Protein AF-0000000082882757 (afdb_homodimer)

Foldseek 3Di:
DPDPDDDDDDDDYDDDDDDDPDDDDPPPCPDDPPPDDPDDPPPPPPPPPPPPPDPPPPPPPLPCCPVLFDDDDEPDDDFDDCPLAFCPDFDFDDDDLCPPQCVVVADLPDDQDADAPFDDQWDADPQKIAGDPVQPQKKKWKWAWADQWLQDIDIGDIDTHDGIDGDQYFKMKMFMDGNVGRPDTPDIEMDGFDHDPDDADPDAAPLAFAAAEEAEEQFFASLCCVQQVLLVCCCCPQLVKFWQQFAFFQDQHQQQLVCCQFQVWGQDKFDDDSNANIDAGPNDDPVQLADECQPGRGLQVLCVVLFAQEEEEEQASCDRQNPPPGRYHSGDNGPYYPNLVRCQPHNDPNDDVNHVCNHPHNNVDDSVLSQLVRVLNVLPVHLRYHYYYHGYYYPQPPPHSSSSNHCNVSSSCSCVVCVVSNQQHKYWYKYSFHHQADDLCPDPSNLLRRGGITIIIRHRNSVCPVPVQVVQLNVLSPANAYSLQNNQQSCSSSPPPDSPDCHPRDGLHHHSSHHGDDDDACNSSNRHPSRGSGDWDKDKDDLPDLCAVQVVQVQLVVLQVCCCPVPLNHPWFDRKAFDPDSVQKIKIWTDTDDQKIKIKIWTFIDDPGWIWIFMWIDGHPDSHIHGRDPDIRTHHDCCPQQVSRPRDPSSSSGGTPVVVVD/DDDDDDDDDDDDDDDDDDDDDDDDDPPPPPDPPPPDDPDDPPPPPPPPPPPPDPPPPPPPPLPCCPVLFDDQDEPDDDFDDCVLAFCPDFDFDDDDLCPVQCVVVADLPDDQDADAPADDQWDADPQKIAGDPVQVQKKKWKWAWADQWLQDIDTGDIDTHDGIDGDQYFKMKMFMDGNVGRPDTPDIEMDGFDHDPDDADPDAAPLAFAAAEEAEEQFFASLCCVQQVLLVCCCCPQLVKFWQQFAFFQDQHQQQLVCCQFQVWGQDKFDDDSNANIDAGPNDDPVQLADECQPGRGLQVLLVVLFAQEEEEEQASCDRQNPPPGRYHSGDNGPYYPNLVRCQPHNDPNDDVNHVCNHPHNNVDDSVLSQLVRVLNVLPVHLRYHYYYHGYYYPQPPPHSSSSNHCNVSSSCSCVVCVVSNQQHKYWYKYSFHHQADDLCPDPSNLLRRGGITIIIRHRNSVCPVPVQVVQLNVLSPANAYSLQNNQQSCSSSPPPPSPDCHPRDGLHHHSSHHGDDDDACNSSNRHPSRGSGDWDKDKDDLPDLCAVQVVQVQLVVLQVCCCPVPLNHPWFDRKAFDPDSVQKIKIWTDTDDQKIKIKIWTFIDDPGWIWIFMWIDGHPDSHIHGRDPDIRTHHDCCPQQVSRPRDPSSSSGGTPVVVVD

Organism: Panagrellus redivivus (NCBI:txid6233)

Secondary structure (DSSP, 8-state):
------------------------------------------------------------------SS---------PPP--TT-TT---PPP---TT-TTTGGG--TT------------EEEETTEEEE-GGGTTEEEEEEEEEE-SSS-EEE---EE-SSEE---SSEEEEEEEETTBTTS-SEEEEEE-----SPPPSS---S--EEEEEEETT-BHHHHHHH-HHHHHHHHHTS--EE-TTEE-SSSSHHHHHHHHHH----S-B--BTTB--B--SS-SHHHHTS-STTS--HHHHHHHTT-EEEEEESSTTHHHHTTT----SS--SSEE-HHHHHHHHSGGG--HHHHIIIIISS---HHHHHHHHHHHHHHH-TTS-EEEEEEE-HHHHS-GGGGGGGHHHHHHHHHHTHHHHTTEEEEEE-SS---SSTTTTSHHHHHHHH-B-EEEEPPHHHHT-HHHHHHHHHHTTS-EEHHHHHHHHHHHH--SSTTSGGG----S--TTSPPPS---TTTTT--GGG--S---EEEPPTT-SSHHHHHHHHHHHHHHHHHH-GGGTTTB---EE-S-GGG-EEEEE--SSSEEEEEEEEEEETTT-EEEEEEEEETT-S--EE--SS--B-S--TTTSTTSTT-TTGGG--BGGGT--/------------------------------------------------------------------SS--------PPPP--TT-TT---PPP---TT-TTTGGG--TT------------EEEETTEEEE-GGGTTEEEEEEEEEE-SSS-EEE---EEESSEE---SSEEEEEEEETTBTTS-SEEEEEE-----SPPPSS---S--EEEEEEETT-BHHHHHHH-HHHHHHHHHTS--EE-TTEE-SSSSHHHHHHHHHH----S-B--BTTB--B--SS-SHHHHTS-STTS--HHHHHHHTT-EEEEEESSTT-TTTTTT----SS--SSEE-HHHHHHHHSGGG--HHHHIIIIISS---HHHHHHHHHHHHHHH-TTS-EEEEEEE-HHHHS-GGGGGGGHHHHHHHHHHTHHHHTTEEEEEE-SS---SSTTTTSHHHHHHHH-B-EEEEPPHHHHT-HHHHHHHHHHTTS-EEHHHHHHHHHHHH--SSTTSGGG----S--TTSPPPS---TTTTT--GGG--S---EEEPPTT-SSHHHHHHHHHHHHHHHHHH-GGGTTTBPPPEE-S-GGG-EEEEE--SSSEEEEEEEEEEETTT-EEEEEEEEETT-S--EE--SS--B-S--TTTSTTSTT-TTGGG--BGGGT--

Solvent-accessible surface area (backbone atoms only — not comparable to full-atom values): 74360 Å² total; per-residue (Å²): 138,84,82,81,76,86,83,86,85,88,82,83,87,86,88,85,83,84,82,86,76,78,78,82,78,82,74,81,82,75,81,72,85,77,80,80,81,81,82,81,80,77,75,80,74,77,77,76,78,74,73,69,72,75,78,70,78,60,85,67,66,77,70,73,62,54,80,67,68,63,79,74,75,64,72,69,72,81,76,79,79,60,86,73,31,52,74,77,56,60,48,74,69,86,85,56,65,71,41,77,92,43,52,89,72,63,46,80,81,38,69,84,89,56,70,69,75,54,81,76,49,65,48,80,56,95,63,36,38,33,66,36,80,91,40,74,68,42,50,38,33,33,25,38,40,37,66,41,29,62,86,45,59,44,79,48,68,80,39,78,54,84,61,71,43,66,72,90,42,35,27,34,41,37,36,27,19,40,69,90,43,74,84,56,66,82,41,47,42,76,48,73,49,63,57,74,91,65,79,82,61,89,56,79,44,61,99,51,60,28,38,42,34,40,33,38,31,31,26,11,35,42,54,45,55,68,34,21,51,63,30,48,47,49,36,46,73,74,50,55,36,46,64,26,79,38,31,31,28,58,49,91,54,54,32,51,28,45,35,14,31,41,40,29,34,40,59,57,68,38,71,65,45,60,59,24,81,46,43,81,31,72,38,77,48,78,63,49,32,70,40,58,48,74,84,50,69,38,51,63,56,52,36,44,74,68,61,30,51,34,35,46,40,57,64,47,40,54,46,53,65,27,40,74,86,24,49,17,30,70,46,67,78,41,81,39,60,52,56,38,58,24,28,31,50,64,26,79,95,55,41,32,71,60,37,37,42,44,51,35,48,21,56,53,39,55,63,57,57,58,51,52,52,40,49,52,40,46,69,63,70,43,81,45,47,29,38,37,39,41,40,38,34,40,68,63,21,58,86,41,60,45,51,36,29,60,46,22,65,61,55,28,47,52,52,63,74,36,42,79,81,44,40,52,15,36,36,37,43,30,27,49,20,16,44,69,43,52,76,47,29,71,37,75,65,18,48,45,32,26,24,20,13,19,38,35,39,22,56,22,50,75,46,55,63,30,26,67,51,42,34,33,33,57,59,48,30,78,36,75,42,38,39,26,19,49,21,33,28,54,55,47,69,57,46,70,84,63,84,73,72,63,66,77,54,70,61,76,36,52,32,51,76,40,83,70,80,78,85,61,22,41,52,82,68,61,22,46,72,93,40,46,64,48,64,71,63,64,43,76,53,64,80,83,52,85,53,46,65,60,48,47,54,53,51,43,51,51,52,37,50,47,46,67,63,36,74,80,28,58,94,43,41,42,75,61,40,73,48,83,56,60,85,51,41,46,38,30,36,46,76,64,80,77,60,57,42,40,32,43,38,33,33,36,29,31,75,92,61,48,36,33,35,40,38,34,36,25,57,67,84,52,89,58,68,42,81,66,47,94,63,61,58,55,48,53,84,44,66,86,45,14,62,78,34,72,80,51,98,56,27,79,71,34,31,32,46,77,64,68,80,107,136,90,85,76,84,84,87,80,88,87,82,86,89,84,86,83,90,80,84,84,82,79,79,84,78,81,74,80,78,78,78,73,83,77,78,79,78,82,82,81,77,79,75,79,74,78,76,74,78,73,71,68,72,74,78,67,77,60,85,68,66,76,70,71,63,53,80,67,70,62,78,76,74,62,70,69,72,81,75,77,81,60,87,71,32,52,73,80,54,61,47,75,69,86,85,56,66,72,42,77,91,43,52,89,71,62,46,81,83,38,70,85,89,54,71,69,78,53,82,76,49,64,46,78,54,94,63,36,38,31,64,36,79,90,39,73,69,42,50,36,31,34,26,40,40,38,68,41,29,61,86,43,61,43,81,49,68,80,39,77,55,85,61,73,41,65,73,89,42,35,28,36,42,35,37,27,21,40,68,90,42,73,84,56,66,81,40,48,42,75,48,73,49,64,56,75,92,64,80,82,61,90,57,78,44,62,98,52,60,28,37,42,35,42,34,39,31,30,27,10,35,40,54,46,55,67,34,21,49,63,30,47,47,47,37,48,73,75,51,56,37,46,64,26,77,37,30,30,27,58,47,90,52,55,31,52,28,45,36,15,32,41,40,29,34,40,60,58,66,38,70,63,46,61,59,24,79,46,43,82,32,73,37,77,48,79,62,49,32,71,41,59,48,74,83,50,68,38,50,63,55,53,37,44,74,68,61,29,50,32,33,44,40,55,63,47,41,54,45,56,64,27,40,74,85,25,50,17,30,71,45,68,78,42,81,38,62,51,56,39,59,25,27,31,50,65,26,79,95,55,40,32,70,62,36,36,42,43,50,37,49,22,56,53,39,54,62,57,57,58,50,51,52,40,50,53,41,46,70,62,69,42,80,46,46,30,37,37,39,41,39,38,35,41,68,63,21,57,86,40,60,46,51,35,27,58,45,20,64,62,55,27,48,53,50,65,76,36,43,79,81,45,40,53,14,35,36,37,44,29,28,50,20,15,44,68,43,50,74,45,29,72,37,75,65,18,49,46,33,25,24,20,13,18,36,35,41,22,57,23,50,75,48,55,62,31,26,68,49,43,35,32,33,56,58,46,28,79,36,76,42,40,38,27,18,48,22,33,28,53,55,49,70,56,47,68,84,62,82,73,71,63,67,76,54,71,59,76,36,53,32,52,77,41,82,70,80,77,86,60,22,43,52,82,65,61,22,46,71,94,38,46,64,48,65,71,62,62,43,74,54,66,81,83,51,86,52,46,65,61,49,47,53,53,52,44,52,50,50,38,51,47,46,65,64,37,73,82,28,58,91,43,41,42,74,63,41,73,48,83,58,61,86,51,42,47,37,30,37,46,77,64,82,77,61,55,43,40,32,43,37,32,34,35,29,31,74,91,60,48,36,33,34,42,38,33,35,24,57,67,84,51,92,58,71,42,81,67,47,94,63,61,59,55,50,52,83,44,65,86,45,16,63,76,34,73,80,49,98,57,27,80,71,34,32,31,47,76,66,69,79,106

Structure (mmCIF, N/CA/C/O backbone):
data_AF-0000000082882757-model_v1
#
loop_
_entity.id
_entity.type
_entity.pdbx_description
1 polymer 'Sulfatase domain-containing protein'
#
loop_
_atom_site.group_PDB
_atom_site.id
_atom_site.type_symbol
_atom_site.label_atom_id
_atom_site.label_alt_id
_atom_site.label_comp_id
_atom_site.label_asym_id
_atom_site.label_entity_id
_atom_site.label_seq_id
_atom_site.pdbx_PDB_ins_code
_atom_site.Cartn_x
_atom_site.Cartn_y
_atom_site.Cartn_z
_atom_site.occupancy
_atom_site.B_iso_or_equiv
_atom_site.auth_seq_id
_atom_site.auth_comp_id
_atom_site.auth_asym_id
_atom_site.auth_atom_id
_atom_site.pdbx_PDB_model_num
ATOM 1 N N . MET A 1 1 ? -14.852 67.938 1.472 1 16.09 1 MET A N 1
ATOM 2 C CA . MET A 1 1 ? -15.641 68.062 0.254 1 16.09 1 MET A CA 1
ATOM 3 C C . MET A 1 1 ? -15.109 67.188 -0.863 1 16.09 1 MET A C 1
ATOM 5 O O . MET A 1 1 ? -14.445 67.688 -1.782 1 16.09 1 MET A O 1
ATOM 9 N N . ARG A 1 2 ? -14.672 66.062 -0.474 1 17.02 2 ARG A N 1
ATOM 10 C CA . ARG A 1 2 ? -13.664 65 -0.744 1 17.02 2 ARG A CA 1
ATOM 11 C C . ARG A 1 2 ? -14.117 64.125 -1.862 1 17.02 2 ARG A C 1
ATOM 13 O O . ARG A 1 2 ? -13.891 62.875 -1.797 1 17.02 2 ARG A O 1
ATOM 20 N N . PHE A 1 3 ? -15.164 64.562 -2.801 1 19.17 3 PHE A N 1
ATOM 21 C CA . PHE A 1 3 ? -16.031 63.781 -3.684 1 19.17 3 PHE A CA 1
ATOM 22 C C . PHE A 1 3 ? -15.234 63.188 -4.84 1 19.17 3 PHE A C 1
ATOM 24 O O . PHE A 1 3 ? -14.453 63.875 -5.488 1 19.17 3 PHE A O 1
ATOM 31 N N . ALA A 1 4 ? -15.078 61.781 -4.973 1 18.02 4 ALA A N 1
ATOM 32 C CA . ALA A 1 4 ? -14.375 60.656 -5.555 1 18.02 4 ALA A CA 1
ATOM 33 C C . ALA A 1 4 ? -14.695 60.5 -7.039 1 18.02 4 ALA A C 1
ATOM 35 O O . ALA A 1 4 ? -14.461 59.438 -7.633 1 18.02 4 ALA A O 1
ATOM 36 N N . VAL A 1 5 ? -15.188 61.438 -7.773 1 16.55 5 VAL A N 1
ATOM 37 C CA . VAL A 1 5 ? -16.047 61.031 -8.875 1 16.55 5 VAL A CA 1
ATOM 38 C C . VAL A 1 5 ? -15.195 60.438 -10.008 1 16.55 5 VAL A C 1
ATOM 40 O O . VAL A 1 5 ? -15.492 59.375 -10.539 1 16.55 5 VAL A O 1
ATOM 43 N N . TYR A 1 6 ? -14.156 61.094 -10.664 1 16.83 6 TYR A N 1
ATOM 44 C CA . TYR A 1 6 ? -14.359 61.406 -12.078 1 16.83 6 TYR A CA 1
ATOM 45 C C . TYR A 1 6 ? -13.828 60.281 -12.961 1 16.83 6 TYR A C 1
ATOM 47 O O . TYR A 1 6 ? -12.883 59.594 -12.594 1 16.83 6 TYR A O 1
ATOM 55 N N . VAL A 1 7 ? -14.336 60 -14.32 1 17.12 7 VAL A N 1
ATOM 56 C CA . VAL A 1 7 ? -14.773 59.219 -15.469 1 17.12 7 VAL A CA 1
ATOM 57 C C . VAL A 1 7 ? -13.625 59.125 -16.469 1 17.12 7 VAL A C 1
ATOM 59 O O . VAL A 1 7 ? -13.719 58.344 -17.453 1 17.12 7 VAL A O 1
ATOM 62 N N . ILE A 1 8 ? -12.297 59.531 -16.297 1 15.55 8 ILE A N 1
ATOM 63 C CA . ILE A 1 8 ? -11.852 60.156 -17.516 1 15.55 8 ILE A CA 1
ATOM 64 C C . ILE A 1 8 ? -11.609 59.125 -18.594 1 15.55 8 ILE A C 1
ATOM 66 O O . ILE A 1 8 ? -11.227 57.969 -18.297 1 15.55 8 ILE A O 1
ATOM 70 N N . ILE A 1 9 ? -10.969 59.469 -19.797 1 15.81 9 ILE A N 1
ATOM 71 C CA . ILE A 1 9 ? -11.188 59.719 -21.219 1 15.81 9 ILE A CA 1
ATOM 72 C C . ILE A 1 9 ? -10.453 58.656 -22.047 1 15.81 9 ILE A C 1
ATOM 74 O O . ILE A 1 9 ? -11.047 58 -22.906 1 15.81 9 ILE A O 1
ATOM 78 N N . ALA A 1 10 ? -9.312 58.906 -22.703 1 15.96 10 ALA A N 1
ATOM 79 C CA . ALA A 1 10 ? -9.219 59.156 -24.141 1 15.96 10 ALA A CA 1
ATOM 80 C C . ALA A 1 10 ? -8.672 57.938 -24.891 1 15.96 10 ALA A C 1
ATOM 82 O O . ALA A 1 10 ? -8.023 57.094 -24.281 1 15.96 10 ALA A O 1
ATOM 83 N N . LEU A 1 11 ? -8.234 58.031 -26.219 1 16.12 11 LEU A N 1
ATOM 84 C CA . LEU A 1 11 ? -8.523 57.688 -27.609 1 16.12 11 LEU A CA 1
ATOM 85 C C . LEU A 1 11 ? -7.461 56.781 -28.188 1 16.12 11 LEU A C 1
ATOM 87 O O . LEU A 1 11 ? -7.738 56 -29.094 1 16.12 11 LEU A O 1
ATOM 91 N N . THR A 1 12 ? -6.09 56.875 -27.891 1 15.1 12 THR A N 1
ATOM 92 C CA . THR A 1 12 ? -5.324 57.062 -29.125 1 15.1 12 THR A CA 1
ATOM 93 C C . THR A 1 12 ? -5.203 55.75 -29.891 1 15.1 12 THR A C 1
ATOM 95 O O . THR A 1 12 ? -5.27 54.656 -29.312 1 15.1 12 THR A O 1
ATOM 98 N N . VAL A 1 13 ? -4.281 55.656 -30.969 1 15.84 13 VAL A N 1
ATOM 99 C CA . VAL A 1 13 ? -4.309 55.5 -32.406 1 15.84 13 VAL A CA 1
ATOM 100 C C . VAL A 1 13 ? -3.926 54.062 -32.781 1 15.84 13 VAL A C 1
ATOM 102 O O . VAL A 1 13 ? -3.57 53.25 -31.906 1 15.84 13 VAL A O 1
ATOM 105 N N . VAL A 1 14 ? -2.859 53.812 -33.719 1 16 14 VAL A N 1
ATOM 106 C CA . VAL A 1 14 ? -2.98 53.5 -35.125 1 16 14 VAL A CA 1
ATOM 107 C C . VAL A 1 14 ? -2.645 52 -35.344 1 16 14 VAL A C 1
ATOM 109 O O . VAL A 1 14 ? -2.102 51.344 -34.438 1 16 14 VAL A O 1
ATOM 112 N N . CYS A 1 15 ? -1.554 51.688 -36.219 1 15.73 15 CYS A N 1
ATOM 113 C CA . CYS A 1 15 ? -1.642 51.125 -37.562 1 15.73 15 CYS A CA 1
ATOM 114 C C . CYS A 1 15 ? -1.305 49.656 -37.562 1 15.73 15 CYS A C 1
ATOM 116 O O . CYS A 1 15 ? -0.758 49.125 -36.594 1 15.73 15 CYS A O 1
ATOM 118 N N . LEU A 1 16 ? -0.229 49.156 -38.5 1 16.75 16 LEU A N 1
ATOM 119 C CA . LEU A 1 16 ? -0.267 48.375 -39.719 1 16.75 16 LEU A CA 1
ATOM 120 C C . LEU A 1 16 ? 0.202 46.969 -39.469 1 16.75 16 LEU A C 1
ATOM 122 O O . LEU A 1 16 ? 1.182 46.75 -38.75 1 16.75 16 LEU A O 1
ATOM 126 N N . LEU A 1 17 ? -0.392 45.844 -39.969 1 16.25 17 LEU A N 1
ATOM 127 C CA . LEU A 1 17 ? -0.744 44.438 -39.844 1 16.25 17 LEU A CA 1
ATOM 128 C C . LEU A 1 17 ? 0.365 43.531 -40.375 1 16.25 17 LEU A C 1
ATOM 130 O O . LEU A 1 17 ? 0.336 42.312 -40.156 1 16.25 17 LEU A O 1
ATOM 134 N N . VAL A 1 18 ? 1.438 43.969 -41.125 1 16.69 18 VAL A N 1
ATOM 135 C CA . VAL A 1 18 ? 1.537 43.125 -42.344 1 16.69 18 VAL A CA 1
ATOM 136 C C . VAL A 1 18 ? 2.135 41.781 -41.969 1 16.69 18 VAL A C 1
ATOM 138 O O . VAL A 1 18 ? 2.801 41.625 -40.938 1 16.69 18 VAL A O 1
ATOM 141 N N . LEU A 1 19 ? 2.551 40.844 -43.031 1 16.81 19 LEU A N 1
ATOM 142 C CA . LEU A 1 19 ? 2.266 39.531 -43.594 1 16.81 19 LEU A CA 1
ATOM 143 C C . LEU A 1 19 ? 3.391 38.562 -43.281 1 16.81 19 LEU A C 1
ATOM 145 O O . LEU A 1 19 ? 3.133 37.406 -42.969 1 16.81 19 LEU A O 1
ATOM 149 N N . PHE A 1 20 ? 4.75 38.844 -43.469 1 17.77 20 PHE A N 1
ATOM 150 C CA . PHE A 1 20 ? 5.48 38 -44.406 1 17.77 20 PHE A CA 1
ATOM 151 C C . PHE A 1 20 ? 6.078 36.781 -43.719 1 17.77 20 PHE A C 1
ATOM 153 O O . PHE A 1 20 ? 6.781 36.938 -42.719 1 17.77 20 PHE A O 1
ATOM 160 N N . ILE A 1 21 ? 5.57 35.531 -43.906 1 17.67 21 ILE A N 1
ATOM 161 C CA . ILE A 1 21 ? 5.625 34.188 -43.312 1 17.67 21 ILE A CA 1
ATOM 162 C C . ILE A 1 21 ? 6.945 33.5 -43.688 1 17.67 21 ILE A C 1
ATOM 164 O O . ILE A 1 21 ? 7.07 32.281 -43.594 1 17.67 21 ILE A O 1
ATOM 168 N N . ASP A 1 22 ? 8.062 34.281 -43.75 1 17.08 22 ASP A N 1
ATOM 169 C CA . ASP A 1 22 ? 9.07 33.594 -44.562 1 17.08 22 ASP A CA 1
ATOM 170 C C . ASP A 1 22 ? 9.531 32.312 -43.906 1 17.08 22 ASP A C 1
ATOM 172 O O . ASP A 1 22 ? 9.484 32.156 -42.688 1 17.08 22 ASP A O 1
ATOM 176 N N . ASN A 1 23 ? 9.961 31.297 -44.688 1 19.48 23 ASN A N 1
ATOM 177 C CA . ASN A 1 23 ? 10.18 29.875 -44.875 1 19.48 23 ASN A CA 1
ATOM 178 C C . ASN A 1 23 ? 11.453 29.391 -44.188 1 19.48 23 ASN A C 1
ATOM 180 O O . ASN A 1 23 ? 11.938 28.297 -44.469 1 19.48 23 ASN A O 1
ATOM 184 N N . ALA A 1 24 ? 12.141 30.125 -43.25 1 17.83 24 ALA A N 1
ATOM 185 C CA . ALA A 1 24 ? 13.578 29.859 -43.188 1 17.83 24 ALA A CA 1
ATOM 186 C C . ALA A 1 24 ? 13.859 28.469 -42.656 1 17.83 24 ALA A C 1
ATOM 188 O O . ALA A 1 24 ? 13.18 28 -41.75 1 17.83 24 ALA A O 1
ATOM 189 N N . THR A 1 25 ? 14.688 27.672 -43.344 1 19.08 25 THR A N 1
ATOM 190 C CA . THR A 1 25 ? 15.188 26.312 -43.562 1 19.08 25 THR A CA 1
ATOM 191 C C . THR A 1 25 ? 16.078 25.891 -42.375 1 19.08 25 THR A C 1
ATOM 193 O O . THR A 1 25 ? 17.125 26.5 -42.156 1 19.08 25 THR A O 1
ATOM 196 N N . ILE A 1 26 ? 15.555 25.469 -41.188 1 18.16 26 ILE A N 1
ATOM 197 C CA . ILE A 1 26 ? 16.281 25.328 -39.906 1 18.16 26 ILE A CA 1
ATOM 198 C C . ILE A 1 26 ? 17.234 24.141 -40 1 18.16 26 ILE A C 1
ATOM 200 O O . ILE A 1 26 ? 16.812 23 -40.156 1 18.16 26 ILE A O 1
ATOM 204 N N . THR A 1 27 ? 18.406 24.453 -40.562 1 18.7 27 THR A N 1
ATOM 205 C CA . THR A 1 27 ? 19.406 23.422 -40.844 1 18.7 27 THR A CA 1
ATOM 206 C C . THR A 1 27 ? 19.891 22.781 -39.531 1 18.7 27 THR A C 1
ATOM 208 O O . THR A 1 27 ? 20.109 23.469 -38.531 1 18.7 27 THR A O 1
ATOM 211 N N . PRO A 1 28 ? 19.844 21.438 -39.375 1 19.28 28 PRO A N 1
ATOM 212 C CA . PRO A 1 28 ? 19.922 20.484 -38.25 1 19.28 28 PRO A CA 1
ATOM 213 C C . PRO A 1 28 ? 21.297 20.422 -37.625 1 19.28 28 PRO A C 1
ATOM 215 O O . PRO A 1 28 ? 21.922 19.359 -37.594 1 19.28 28 PRO A O 1
ATOM 218 N N . PHE A 1 29 ? 21.922 21.578 -37.094 1 18.02 29 PHE A N 1
ATOM 219 C CA . PHE A 1 29 ? 23.359 21.516 -36.875 1 18.02 29 PHE A CA 1
ATOM 220 C C . PHE A 1 29 ? 23.672 20.516 -35.75 1 18.02 29 PHE A C 1
ATOM 222 O O . PHE A 1 29 ? 23.125 20.594 -34.656 1 18.02 29 PHE A O 1
ATOM 229 N N . VAL A 1 30 ? 24.172 19.219 -36.031 1 19.67 30 VAL A N 1
ATOM 230 C CA . VAL A 1 30 ? 24.609 18 -35.344 1 19.67 30 VAL A CA 1
ATOM 231 C C . VAL A 1 30 ? 25.891 18.25 -34.562 1 19.67 30 VAL A C 1
ATOM 233 O O . VAL A 1 30 ? 26.812 17.438 -34.594 1 19.67 30 VAL A O 1
ATOM 236 N N . SER A 1 31 ? 26.062 19.453 -33.844 1 17.72 31 SER A N 1
ATOM 237 C CA . SER A 1 31 ? 27.469 19.688 -33.5 1 17.72 31 SER A CA 1
ATOM 238 C C . SER A 1 31 ? 27.984 18.594 -32.562 1 17.72 31 SER A C 1
ATOM 240 O O . SER A 1 31 ? 27.266 18.094 -31.703 1 17.72 31 SER A O 1
ATOM 242 N N . ASP A 1 32 ? 29.25 18.016 -32.75 1 19.69 32 ASP A N 1
ATOM 243 C CA . ASP A 1 32 ? 30.219 16.938 -32.5 1 19.69 32 ASP A CA 1
ATOM 244 C C . ASP A 1 32 ? 30.906 17.141 -31.141 1 19.69 32 ASP A C 1
ATOM 246 O O . ASP A 1 32 ? 31.844 16.422 -30.812 1 19.69 32 ASP A O 1
ATOM 250 N N . TYR A 1 33 ? 30.25 17.609 -30.031 1 18.98 33 TYR A N 1
ATOM 251 C CA . TYR A 1 33 ? 31.172 18.016 -28.969 1 18.98 33 TYR A CA 1
ATOM 252 C C . TYR A 1 33 ? 31.953 16.812 -28.438 1 18.98 33 TYR A C 1
ATOM 254 O O . TYR A 1 33 ? 31.391 15.75 -28.172 1 18.98 33 TYR A O 1
ATOM 262 N N . THR A 1 34 ? 33.312 16.797 -28.719 1 19.84 34 THR A N 1
ATOM 263 C CA . THR A 1 34 ? 34.438 15.898 -28.484 1 19.84 34 THR A CA 1
ATOM 264 C C . THR A 1 34 ? 34.719 15.758 -27 1 19.84 34 THR A C 1
ATOM 266 O O . THR A 1 34 ? 35.125 16.719 -26.344 1 19.84 34 THR A O 1
ATOM 269 N N . VAL A 1 35 ? 33.938 15.047 -26.172 1 19.8 35 VAL A N 1
ATOM 270 C CA . VAL A 1 35 ? 34.094 14.906 -24.734 1 19.8 35 VAL A CA 1
ATOM 271 C C . VAL A 1 35 ? 35.438 14.234 -24.422 1 19.8 35 VAL A C 1
ATOM 273 O O . VAL A 1 35 ? 35.719 13.148 -24.922 1 19.8 35 VAL A O 1
ATOM 276 N N . THR A 1 36 ? 36.438 15.062 -24.109 1 19.06 36 THR A N 1
ATOM 277 C CA . THR A 1 36 ? 37.812 14.672 -23.797 1 19.06 36 THR A CA 1
ATOM 278 C C . THR A 1 36 ? 37.844 13.664 -22.641 1 19.06 36 THR A C 1
ATOM 280 O O . THR A 1 36 ? 37 13.719 -21.75 1 19.06 36 THR A O 1
ATOM 283 N N . LYS A 1 37 ? 38.781 12.57 -22.641 1 19.97 37 LYS A N 1
ATOM 284 C CA . LYS A 1 37 ? 39.188 11.281 -22.078 1 19.97 37 LYS A CA 1
ATOM 285 C C . LYS A 1 37 ? 39.844 11.445 -20.719 1 19.97 37 LYS A C 1
ATOM 287 O O . LYS A 1 37 ? 41.062 11.445 -20.609 1 19.97 37 LYS A O 1
ATOM 292 N N . ASP A 1 38 ? 39.438 12.391 -19.797 1 18.88 38 ASP A N 1
ATOM 293 C CA . ASP A 1 38 ? 40.406 12.484 -18.734 1 18.88 38 ASP A CA 1
ATOM 294 C C . ASP A 1 38 ? 40.625 11.133 -18.047 1 18.88 38 ASP A C 1
ATOM 296 O O . ASP A 1 38 ? 39.719 10.312 -17.984 1 18.88 38 ASP A O 1
ATOM 300 N N . LYS A 1 39 ? 41.906 10.789 -17.625 1 20.47 39 LYS A N 1
ATOM 301 C CA . LYS A 1 39 ? 42.781 9.711 -17.141 1 20.47 39 LYS A CA 1
ATOM 302 C C . LYS A 1 39 ? 42.281 9.133 -15.828 1 20.47 39 LYS A C 1
ATOM 304 O O . LYS A 1 39 ? 41.844 9.883 -14.938 1 20.47 39 LYS A O 1
ATOM 309 N N . GLU A 1 40 ? 42.062 7.832 -15.68 1 20.72 40 GLU A N 1
ATOM 310 C CA . GLU A 1 40 ? 41.594 6.789 -14.781 1 20.72 40 GLU A CA 1
ATOM 311 C C . GLU A 1 40 ? 42.5 6.664 -13.555 1 20.72 40 GLU A C 1
ATOM 313 O O . GLU A 1 40 ? 43.594 6.102 -13.633 1 20.72 40 GLU A O 1
ATOM 318 N N . LYS A 1 41 ? 42.906 7.754 -12.805 1 21.14 41 LYS A N 1
ATOM 319 C CA . LYS A 1 41 ? 43.812 7.395 -11.719 1 21.14 41 LYS A CA 1
ATOM 320 C C . LYS A 1 41 ? 43.188 6.289 -10.852 1 21.14 41 LYS A C 1
ATOM 322 O O . LYS A 1 41 ? 42.031 6.379 -10.43 1 21.14 41 LYS A O 1
ATOM 327 N N . THR A 1 42 ? 43.75 5.051 -10.828 1 20.08 42 THR A N 1
ATOM 328 C CA . THR A 1 42 ? 43.531 3.732 -10.242 1 20.08 42 THR A CA 1
ATOM 329 C C . THR A 1 42 ? 43.625 3.789 -8.727 1 20.08 42 THR A C 1
ATOM 331 O O . THR A 1 42 ? 44.719 3.818 -8.164 1 20.08 42 THR A O 1
ATOM 334 N N . ALA A 1 43 ? 43.094 4.789 -7.973 1 21.86 43 ALA A N 1
ATOM 335 C CA . ALA A 1 43 ? 43.375 4.707 -6.539 1 21.86 43 ALA A CA 1
ATOM 336 C C . ALA A 1 43 ? 42.938 3.355 -5.977 1 21.86 43 ALA A C 1
ATOM 338 O O . ALA A 1 43 ? 41.844 2.871 -6.281 1 21.86 43 ALA A O 1
ATOM 339 N N . THR A 1 44 ? 43.844 2.518 -5.523 1 20.47 44 THR A N 1
ATOM 340 C CA . THR A 1 44 ? 43.875 1.195 -4.91 1 20.47 44 THR A CA 1
ATOM 341 C C . THR A 1 44 ? 42.969 1.155 -3.67 1 20.47 44 THR A C 1
ATOM 343 O O . THR A 1 44 ? 43.25 1.866 -2.695 1 20.47 44 THR A O 1
ATOM 346 N N . LYS A 1 45 ? 41.688 1.132 -3.859 1 21.44 45 LYS A N 1
ATOM 347 C CA . LYS A 1 45 ? 40.781 1.031 -2.727 1 21.44 45 LYS A CA 1
ATOM 348 C C . LYS A 1 45 ? 41.094 -0.198 -1.877 1 21.44 45 LYS A C 1
ATOM 350 O O . LYS A 1 45 ? 41.031 -1.327 -2.371 1 21.44 45 LYS A O 1
ATOM 355 N N . GLN A 1 46 ? 41.938 -0.057 -0.865 1 20.94 46 GLN A N 1
ATOM 356 C CA . GLN A 1 46 ? 42.125 -1.08 0.159 1 20.94 46 GLN A CA 1
ATOM 357 C C . GLN A 1 46 ? 40.781 -1.576 0.691 1 20.94 46 GLN A C 1
ATOM 359 O O . GLN A 1 46 ? 39.906 -0.776 1.053 1 20.94 46 GLN A O 1
ATOM 364 N N . GLU A 1 47 ? 40.406 -2.719 0.306 1 22.42 47 GLU A N 1
ATOM 365 C CA . GLU A 1 47 ? 39.219 -3.527 0.607 1 22.42 47 GLU A CA 1
ATOM 366 C C . GLU A 1 47 ? 39.062 -3.734 2.111 1 22.42 47 GLU A C 1
ATOM 368 O O . GLU A 1 47 ? 39.812 -4.5 2.721 1 22.42 47 GLU A O 1
ATOM 373 N N . LYS A 1 48 ? 38.906 -2.611 2.893 1 25.28 48 LYS A N 1
ATOM 374 C CA . LYS A 1 48 ? 38.594 -2.969 4.277 1 25.28 48 LYS A CA 1
ATOM 375 C C . LYS A 1 48 ? 37.406 -3.938 4.352 1 25.28 48 LYS A C 1
ATOM 377 O O . LYS A 1 48 ? 36.344 -3.678 3.787 1 25.28 48 LYS A O 1
ATOM 382 N N . LYS A 1 49 ? 37.719 -5.223 4.645 1 23.72 49 LYS A N 1
ATOM 383 C CA . LYS A 1 49 ? 36.906 -6.391 4.973 1 23.72 49 LYS A CA 1
ATOM 384 C C . LYS A 1 49 ? 35.844 -6.047 6.012 1 23.72 49 LYS A C 1
ATOM 386 O O . LYS A 1 49 ? 36.156 -5.812 7.18 1 23.72 49 LYS A O 1
ATOM 391 N N . ASN A 1 50 ? 34.906 -5.234 5.723 1 21.92 50 ASN A N 1
ATOM 392 C CA . ASN A 1 50 ? 33.875 -5.055 6.727 1 21.92 50 ASN A CA 1
ATOM 393 C C . ASN A 1 50 ? 33.125 -6.363 7.02 1 21.92 50 ASN A C 1
ATOM 395 O O . ASN A 1 50 ? 32.438 -6.891 6.16 1 21.92 50 ASN A O 1
ATOM 399 N N . ASP A 1 51 ? 33.844 -7.27 7.664 1 23.91 51 ASP A N 1
ATOM 400 C CA . ASP A 1 51 ? 33.219 -8.453 8.258 1 23.91 51 ASP A CA 1
ATOM 401 C C . ASP A 1 51 ? 31.906 -8.117 8.945 1 23.91 51 ASP A C 1
ATOM 403 O O . ASP A 1 51 ? 31.891 -7.418 9.961 1 23.91 51 ASP A O 1
ATOM 407 N N . GLN A 1 52 ? 30.969 -7.859 8.227 1 23.81 52 GLN A N 1
ATOM 408 C CA . GLN A 1 52 ? 29.703 -7.652 8.906 1 23.81 52 GLN A CA 1
ATOM 409 C C . GLN A 1 52 ? 29.312 -8.883 9.734 1 23.81 52 GLN A C 1
ATOM 411 O O . GLN A 1 52 ? 29.203 -9.984 9.195 1 23.81 52 GLN A O 1
ATOM 416 N N . PRO A 1 53 ? 29.719 -8.977 10.977 1 28 53 PRO A N 1
ATOM 417 C CA . PRO A 1 53 ? 29.359 -10.117 11.828 1 28 53 PRO A CA 1
ATOM 418 C C . PRO A 1 53 ? 27.906 -10.555 11.641 1 28 53 PRO A C 1
ATOM 420 O O . PRO A 1 53 ? 27.062 -9.75 11.281 1 28 53 PRO A O 1
ATOM 423 N N . CYS A 1 54 ? 27.719 -11.781 11.234 1 27.94 54 CYS A N 1
ATOM 424 C CA . CYS A 1 54 ? 26.453 -12.516 11.305 1 27.94 54 CYS A CA 1
ATOM 425 C C . CYS A 1 54 ? 25.688 -12.141 12.57 1 27.94 54 CYS A C 1
ATOM 427 O O . CYS A 1 54 ? 26.219 -12.211 13.672 1 27.94 54 CYS A O 1
ATOM 429 N N . LEU A 1 55 ? 24.812 -11.312 12.516 1 26.56 55 LEU A N 1
ATOM 430 C CA . LEU A 1 55 ? 23.938 -10.992 13.641 1 26.56 55 LEU A CA 1
ATOM 431 C C . LEU A 1 55 ? 23.469 -12.266 14.344 1 26.56 55 LEU A C 1
ATOM 433 O O . LEU A 1 55 ? 22.703 -13.047 13.781 1 26.56 55 LEU A O 1
ATOM 437 N N . ASN A 1 56 ? 24.438 -12.977 14.961 1 26.95 56 ASN A N 1
ATOM 438 C CA . ASN A 1 56 ? 24 -13.914 15.984 1 26.95 56 ASN A CA 1
ATOM 439 C C . ASN A 1 56 ? 22.766 -13.398 16.719 1 26.95 56 ASN A C 1
ATOM 441 O O . ASN A 1 56 ? 22.781 -12.32 17.297 1 26.95 56 ASN A O 1
ATOM 445 N N . VAL A 1 57 ? 21.688 -13.875 16.297 1 28.53 57 VAL A N 1
ATOM 446 C CA . VAL A 1 57 ? 20.438 -13.656 16.984 1 28.53 57 VAL A CA 1
ATOM 447 C C . VAL A 1 57 ? 20.594 -13.992 18.469 1 28.53 57 VAL A C 1
ATOM 449 O O . VAL A 1 57 ? 20.625 -15.164 18.844 1 28.53 57 VAL A O 1
ATOM 452 N N . GLN A 1 58 ? 21.609 -13.461 19.141 1 26.28 58 GLN A N 1
ATOM 453 C CA . GLN A 1 58 ? 21.516 -13.57 20.594 1 26.28 58 GLN A CA 1
ATOM 454 C C . GLN A 1 58 ? 20.062 -13.445 21.047 1 26.28 58 GLN A C 1
ATOM 456 O O . GLN A 1 58 ? 19.312 -12.625 20.516 1 26.28 58 GLN A O 1
ATOM 461 N N . LYS A 1 59 ? 19.531 -14.484 21.781 1 30.56 59 LYS A N 1
ATOM 462 C CA . LYS A 1 59 ? 18.281 -14.422 22.531 1 30.56 59 LYS A CA 1
ATOM 463 C C . LYS A 1 59 ? 18.062 -13.031 23.125 1 30.56 59 LYS A C 1
ATOM 465 O O . LYS A 1 59 ? 18.734 -12.633 24.062 1 30.56 59 LYS A O 1
ATOM 470 N N . GLN A 1 60 ? 17.875 -12.117 22.297 1 27.66 60 GLN A N 1
ATOM 471 C CA . GLN A 1 60 ? 17.703 -10.734 22.734 1 27.66 60 GLN A CA 1
ATOM 472 C C . GLN A 1 60 ? 16.781 -10.648 23.938 1 27.66 60 GLN A C 1
ATOM 474 O O . GLN A 1 60 ? 15.703 -11.258 23.938 1 27.66 60 GLN A O 1
ATOM 479 N N . GLN A 1 61 ? 17.406 -10.312 25.062 1 28.3 61 GLN A N 1
ATOM 480 C CA . GLN A 1 61 ? 16.734 -9.992 26.328 1 28.3 61 GLN A CA 1
ATOM 481 C C . GLN A 1 61 ? 15.344 -9.422 26.078 1 28.3 61 GLN A C 1
ATOM 483 O O . GLN A 1 61 ? 15.172 -8.547 25.234 1 28.3 61 GLN A O 1
ATOM 488 N N . LYS A 1 62 ? 14.289 -10.227 26.453 1 33.69 62 LYS A N 1
ATOM 489 C CA . LYS A 1 62 ? 12.984 -9.594 26.625 1 33.69 62 LYS A CA 1
ATOM 490 C C . LYS A 1 62 ? 13.141 -8.109 26.969 1 33.69 62 LYS A C 1
ATOM 492 O O . LYS A 1 62 ? 13.789 -7.758 27.953 1 33.69 62 LYS A O 1
ATOM 497 N N . SER A 1 63 ? 13.328 -7.328 25.969 1 32.78 63 SER A N 1
ATOM 498 C CA . SER A 1 63 ? 13.422 -5.891 26.203 1 32.78 63 SER A CA 1
ATOM 499 C C . SER A 1 63 ? 12.555 -5.469 27.375 1 32.78 63 SER A C 1
ATOM 501 O O . SER A 1 63 ? 11.383 -5.836 27.453 1 32.78 63 SER A O 1
ATOM 503 N N . ASP A 1 64 ? 13.258 -5.48 28.516 1 33.41 64 ASP A N 1
ATOM 504 C CA . ASP A 1 64 ? 12.672 -4.828 29.688 1 33.41 64 ASP A CA 1
ATOM 505 C C . ASP A 1 64 ? 11.961 -3.535 29.297 1 33.41 64 ASP A C 1
ATOM 507 O O . ASP A 1 64 ? 12.398 -2.443 29.672 1 33.41 64 ASP A O 1
ATOM 511 N N . TYR A 1 65 ? 11.711 -3.418 28.094 1 33.09 65 TYR A N 1
ATOM 512 C CA . TYR A 1 65 ? 10.953 -2.174 28.016 1 33.09 65 TYR A CA 1
ATOM 513 C C . TYR A 1 65 ? 9.938 -2.084 29.141 1 33.09 65 TYR A C 1
ATOM 515 O O . TYR A 1 65 ? 9.102 -2.975 29.297 1 33.09 65 TYR A O 1
ATOM 523 N N . PRO A 1 66 ? 10.352 -1.627 30.25 1 36.62 66 PRO A N 1
ATOM 524 C CA . PRO A 1 66 ? 9.32 -1.486 31.281 1 36.62 66 PRO A CA 1
ATOM 525 C C . PRO A 1 66 ? 7.91 -1.422 30.703 1 36.62 66 PRO A C 1
ATOM 527 O O . PRO A 1 66 ? 7.742 -1.104 29.516 1 36.62 66 PRO A O 1
ATOM 530 N N . LYS A 1 67 ? 7.004 -2.068 31.359 1 40.88 67 LYS A N 1
ATOM 531 C CA . LYS A 1 67 ? 5.613 -1.723 31.062 1 40.88 67 LYS A CA 1
ATOM 532 C C . LYS A 1 67 ? 5.5 -0.29 30.562 1 40.88 67 LYS A C 1
ATOM 534 O O . LYS A 1 67 ? 5.641 0.663 31.328 1 40.88 67 LYS A O 1
ATOM 539 N N . LEU A 1 68 ? 6.18 -0.147 29.453 1 41.34 68 LEU A N 1
ATOM 540 C CA . LEU A 1 68 ? 6.348 1.142 28.797 1 41.34 68 LEU A CA 1
ATOM 541 C C . LEU A 1 68 ? 5.312 2.146 29.297 1 41.34 68 LEU A C 1
ATOM 543 O O . LEU A 1 68 ? 5.594 3.344 29.375 1 41.34 68 LEU A O 1
ATOM 547 N N . PHE A 1 69 ? 4.027 1.822 29.203 1 43.59 69 PHE A N 1
ATOM 548 C CA . PHE A 1 69 ? 3.074 2.91 29.391 1 43.59 69 PHE A CA 1
ATOM 549 C C . PHE A 1 69 ? 2.363 2.779 30.734 1 43.59 69 PHE A C 1
ATOM 551 O O . PHE A 1 69 ? 1.604 1.832 30.953 1 43.59 69 PHE A O 1
ATOM 558 N N . ASP A 1 70 ? 3.152 3.092 31.688 1 47.84 70 ASP A N 1
ATOM 559 C CA . ASP A 1 70 ? 2.357 3.322 32.875 1 47.84 70 ASP A CA 1
ATOM 560 C C . ASP A 1 70 ? 1.138 4.188 32.594 1 47.84 70 ASP A C 1
ATOM 562 O O . ASP A 1 70 ? 1.229 5.152 31.812 1 47.84 70 ASP A O 1
ATOM 566 N N . PRO A 1 71 ? 0.06 3.674 32.875 1 47 71 PRO A N 1
ATOM 567 C CA . PRO A 1 71 ? -1.129 4.492 32.625 1 47 71 PRO A CA 1
ATOM 568 C C . PRO A 1 71 ? -0.988 5.918 33.156 1 47 71 PRO A C 1
ATOM 570 O O . PRO A 1 71 ? -0.646 6.113 34.312 1 47 71 PRO A O 1
ATOM 573 N N . ILE A 1 72 ? -0.735 6.824 32.406 1 49.66 72 ILE A N 1
ATOM 574 C CA . ILE A 1 72 ? -0.848 8.219 32.844 1 49.66 72 ILE A CA 1
ATOM 575 C C . ILE A 1 72 ? -2.305 8.547 33.156 1 49.66 72 ILE A C 1
ATOM 577 O O . ILE A 1 72 ? -3.199 8.273 32.344 1 49.66 72 ILE A O 1
ATOM 581 N N . LYS A 1 73 ? -2.523 8.742 34.469 1 50.91 73 LYS A N 1
ATOM 582 C CA . LYS A 1 73 ? -3.859 9.219 34.812 1 50.91 73 LYS A CA 1
ATOM 583 C C . LYS A 1 73 ? -4.023 10.695 34.469 1 50.91 73 LYS A C 1
ATOM 585 O O . LYS A 1 73 ? -3.244 11.531 34.906 1 50.91 73 LYS A O 1
ATOM 590 N N . PHE A 1 74 ? -4.715 10.922 33.438 1 52.19 74 PHE A N 1
ATOM 591 C CA . PHE A 1 74 ? -5.012 12.312 33.125 1 52.19 74 PHE A CA 1
ATOM 592 C C . PHE A 1 74 ? -6.227 12.805 33.875 1 52.19 74 PHE A C 1
ATOM 594 O O . PHE A 1 74 ? -7.117 12.016 34.219 1 52.19 74 PHE A O 1
ATOM 601 N N . ALA A 1 75 ? -6.105 14.086 34.469 1 51.19 75 ALA A N 1
ATOM 602 C CA . ALA A 1 75 ? -7.27 14.688 35.125 1 51.19 75 ALA A CA 1
ATOM 603 C C . ALA A 1 75 ? -8.477 14.68 34.188 1 51.19 75 ALA A C 1
ATOM 605 O O . ALA A 1 75 ? -8.383 15.133 33.031 1 51.19 75 ALA A O 1
ATOM 606 N N . THR A 1 76 ? -9.398 13.75 34.375 1 53.59 76 THR A N 1
ATOM 607 C CA . THR A 1 76 ? -10.547 13.766 33.5 1 53.59 76 THR A CA 1
ATOM 608 C C . THR A 1 76 ? -11.703 14.531 34.094 1 53.59 76 THR A C 1
ATOM 610 O O . THR A 1 76 ? -12.016 14.359 35.281 1 53.59 76 THR A O 1
ATOM 613 N N . GLU A 1 77 ? -12 15.75 33.688 1 58.91 77 GLU A N 1
ATOM 614 C CA . GLU A 1 77 ? -13.281 16.375 34 1 58.91 77 GLU A CA 1
ATOM 615 C C . GLU A 1 77 ? -14.438 15.406 33.75 1 58.91 77 GLU A C 1
ATOM 617 O O . GLU A 1 77 ? -14.328 14.484 32.938 1 58.91 77 GLU A O 1
ATOM 622 N N . ALA A 1 78 ? -15.328 15.531 34.625 1 66.75 78 ALA A N 1
ATOM 623 C CA . ALA A 1 78 ? -16.531 14.719 34.438 1 66.75 78 ALA A CA 1
ATOM 624 C C . ALA A 1 78 ? -17.062 14.875 33.031 1 66.75 78 ALA A C 1
ATOM 626 O O . ALA A 1 78 ? -17.156 15.992 32.5 1 66.75 78 ALA A O 1
ATOM 627 N N . PRO A 1 79 ? -17.25 13.789 32.375 1 78.38 79 PRO A N 1
ATOM 628 C CA . PRO A 1 79 ? -17.75 13.891 31 1 78.38 79 PRO A CA 1
ATOM 629 C C . PRO A 1 79 ? -19.109 14.586 30.922 1 78.38 79 PRO A C 1
ATOM 631 O O . PRO A 1 79 ? -19.938 14.438 31.812 1 78.38 79 PRO A O 1
ATOM 634 N N . PRO A 1 80 ? -19.266 15.461 29.984 1 88.19 80 PRO A N 1
ATOM 635 C CA . PRO A 1 80 ? -20.578 16.094 29.75 1 88.19 80 PRO A CA 1
ATOM 636 C C . PRO A 1 80 ? -21.688 15.07 29.531 1 88.19 80 PRO A C 1
ATOM 638 O O . PRO A 1 80 ? -21.406 13.883 29.297 1 88.19 80 PRO A O 1
ATOM 641 N N . ASP A 1 81 ? -22.875 15.547 29.719 1 90 81 ASP A N 1
ATOM 642 C CA . ASP A 1 81 ? -24.047 14.742 29.375 1 90 81 ASP A CA 1
ATOM 643 C C . ASP A 1 81 ? -24.344 14.789 27.875 1 90 81 ASP A C 1
ATOM 645 O O . ASP A 1 81 ? -24.734 15.828 27.344 1 90 81 ASP A O 1
ATOM 649 N N . TYR A 1 82 ? -24.203 13.672 27.203 1 92.75 82 TYR A N 1
ATOM 650 C CA . TYR A 1 82 ? -24.328 13.609 25.75 1 92.75 82 TYR A CA 1
ATOM 651 C C . TYR A 1 82 ? -25.719 13.109 25.359 1 92.75 82 TYR A C 1
ATOM 653 O O . TYR A 1 82 ? -25.984 12.867 24.172 1 92.75 82 TYR A O 1
ATOM 661 N N . SER A 1 83 ? -26.641 12.969 26.25 1 89.31 83 SER A N 1
ATOM 662 C CA . SER A 1 83 ? -27.938 12.336 26 1 89.31 83 SER A CA 1
ATOM 663 C C . SER A 1 83 ? -28.781 13.148 25.016 1 89.31 83 SER A C 1
ATOM 665 O O . SER A 1 83 ? -29.625 12.602 24.312 1 89.31 83 SER A O 1
ATOM 667 N N . LYS A 1 84 ? -28.5 14.43 24.938 1 88.19 84 LYS A N 1
ATOM 668 C CA . LYS A 1 84 ? -29.312 15.289 24.078 1 88.19 84 LYS A CA 1
ATOM 669 C C . LYS A 1 84 ? -28.609 15.57 22.75 1 88.19 84 LYS A C 1
ATOM 671 O O . LYS A 1 84 ? -29.141 16.266 21.891 1 88.19 84 LYS A O 1
ATOM 676 N N . VAL A 1 85 ? -27.453 15.148 22.547 1 91.88 85 VAL A N 1
ATOM 677 C CA . VAL A 1 85 ? -26.688 15.383 21.328 1 91.88 85 VAL A CA 1
ATOM 678 C C . VAL A 1 85 ? -27.188 14.461 20.219 1 91.88 85 VAL A C 1
ATOM 680 O O . VAL A 1 85 ? -27.219 13.242 20.391 1 91.88 85 VAL A O 1
ATOM 683 N N . ILE A 1 86 ? -27.516 15.148 19.156 1 90.56 86 ILE A N 1
ATOM 684 C CA . ILE A 1 86 ? -27.891 14.375 17.984 1 90.56 86 ILE A CA 1
ATOM 685 C C . ILE A 1 86 ? -26.641 13.727 17.375 1 90.56 86 ILE A C 1
ATOM 687 O O . ILE A 1 86 ? -25.578 14.344 17.328 1 90.56 86 ILE A O 1
ATOM 691 N N . PHE A 1 87 ? -26.609 12.469 16.969 1 91.5 87 PHE A N 1
ATOM 692 C CA . PHE A 1 87 ? -25.547 11.734 16.297 1 91.5 87 PHE A CA 1
ATOM 693 C C . PHE A 1 87 ? -24.438 11.367 17.281 1 91.5 87 PHE A C 1
ATOM 695 O O . PHE A 1 87 ? -23.25 11.578 17 1 91.5 87 PHE A O 1
ATOM 702 N N . ASP A 1 88 ? -24.703 11.039 18.516 1 93.94 88 ASP A N 1
ATOM 703 C CA . ASP A 1 88 ? -23.719 10.539 19.469 1 93.94 88 ASP A CA 1
ATOM 704 C C . ASP A 1 88 ? -23.344 9.094 19.156 1 93.94 88 ASP A C 1
ATOM 706 O O . ASP A 1 88 ? -23.422 8.227 20.016 1 93.94 88 ASP A O 1
ATOM 710 N N . ASN A 1 89 ? -23.031 8.859 17.984 1 94.44 89 ASN A N 1
ATOM 711 C CA . ASN A 1 89 ? -22.562 7.598 17.422 1 94.44 89 ASN A CA 1
ATOM 712 C C . ASN A 1 89 ? -21.625 7.828 16.234 1 94.44 89 ASN A C 1
ATOM 714 O O . ASN A 1 89 ? -21.562 8.938 15.695 1 94.44 89 ASN A O 1
ATOM 718 N N . CYS A 1 90 ? -20.938 6.754 15.875 1 97 90 CYS A N 1
ATOM 719 C CA . CYS A 1 90 ? -20 6.965 14.766 1 97 90 CYS A CA 1
ATOM 720 C C . CYS A 1 90 ? -19.797 5.676 13.977 1 97 90 CYS A C 1
ATOM 722 O O . CYS A 1 90 ? -19.312 4.68 14.523 1 97 90 CYS A O 1
ATOM 724 N N . GLU A 1 91 ? -20.266 5.695 12.781 1 96.25 91 GLU A N 1
ATOM 725 C CA . GLU A 1 91 ? -19.859 4.734 11.766 1 96.25 91 GLU A CA 1
ATOM 726 C C . GLU A 1 91 ? -18.781 5.32 10.852 1 96.25 91 GLU A C 1
ATOM 728 O O . GLU A 1 91 ? -18.969 6.387 10.266 1 96.25 91 GLU A O 1
ATOM 733 N N . LEU A 1 92 ? -17.688 4.637 10.75 1 97 92 LEU A N 1
ATOM 734 C CA . LEU A 1 92 ? -16.547 5.176 10.008 1 97 92 LEU A CA 1
ATOM 735 C C . LEU A 1 92 ? -16.641 4.797 8.531 1 97 92 LEU A C 1
ATOM 737 O O . LEU A 1 92 ? -17.078 3.695 8.195 1 97 92 LEU A O 1
ATOM 741 N N . PRO A 1 93 ? -16.188 5.637 7.727 1 95.44 93 PRO A N 1
ATOM 742 C CA . PRO A 1 93 ? -16.281 5.352 6.293 1 95.44 93 PRO A CA 1
ATOM 743 C C . PRO A 1 93 ? -15.234 4.348 5.824 1 95.44 93 PRO A C 1
ATOM 745 O O . PRO A 1 93 ? -14.148 4.273 6.402 1 95.44 93 PRO A O 1
ATOM 748 N N . HIS A 1 94 ? -15.641 3.594 4.812 1 94.94 94 HIS A N 1
ATOM 749 C CA . HIS A 1 94 ? -14.688 2.789 4.047 1 94.94 94 HIS A CA 1
ATOM 750 C C . HIS A 1 94 ? -13.992 3.625 2.984 1 94.94 94 HIS A C 1
ATOM 752 O O . HIS A 1 94 ? -14.609 4.02 1.992 1 94.94 94 HIS A O 1
ATOM 758 N N . LEU A 1 95 ? -12.719 3.879 3.096 1 96.69 95 LEU A N 1
ATOM 759 C CA . LEU A 1 95 ? -12.008 4.805 2.223 1 96.69 95 LEU A CA 1
ATOM 760 C C . LEU A 1 95 ? -11.57 4.117 0.935 1 96.69 95 LEU A C 1
ATOM 762 O O . LEU A 1 95 ? -11.227 2.932 0.947 1 96.69 95 LEU A O 1
ATOM 766 N N . ASP A 1 96 ? -11.633 4.832 -0.145 1 95.81 96 ASP A N 1
ATOM 767 C CA . ASP A 1 96 ? -11.117 4.434 -1.452 1 95.81 96 ASP A CA 1
ATOM 768 C C . ASP A 1 96 ? -10.273 5.543 -2.072 1 95.81 96 ASP A C 1
ATOM 770 O O . ASP A 1 96 ? -10.805 6.445 -2.723 1 95.81 96 ASP A O 1
ATOM 774 N N . PRO A 1 97 ? -8.93 5.434 -1.95 1 97.25 97 PRO A N 1
ATOM 775 C CA . PRO A 1 97 ? -8.055 6.492 -2.449 1 97.25 97 PRO A CA 1
ATOM 776 C C . PRO A 1 97 ? -8.242 6.762 -3.939 1 97.25 97 PRO A C 1
ATOM 778 O O . PRO A 1 97 ? -7.832 7.816 -4.438 1 97.25 97 PRO A O 1
ATOM 781 N N . TRP A 1 98 ? -8.852 5.859 -4.676 1 96.81 98 TRP A N 1
ATOM 782 C CA . TRP A 1 98 ? -9.055 6.023 -6.109 1 96.81 98 TRP A CA 1
ATOM 783 C C . TRP A 1 98 ? -10.531 5.965 -6.465 1 96.81 98 TRP A C 1
ATOM 785 O O . TRP A 1 98 ? -10.906 5.418 -7.508 1 96.81 98 TRP A O 1
ATOM 795 N N . ASP A 1 99 ? -11.32 6.43 -5.586 1 96 99 ASP A N 1
ATOM 796 C CA . ASP A 1 99 ? -12.75 6.488 -5.879 1 96 99 ASP A CA 1
ATOM 797 C C . ASP A 1 99 ? -13 7.059 -7.27 1 96 99 ASP A C 1
ATOM 799 O O . ASP A 1 99 ? -12.367 8.039 -7.672 1 96 99 ASP A O 1
ATOM 803 N N . PRO A 1 100 ? -13.914 6.48 -8.031 1 93.94 100 PRO A N 1
ATOM 804 C CA . PRO A 1 100 ? -14.141 6.895 -9.422 1 93.94 100 PRO A CA 1
ATOM 805 C C . PRO A 1 100 ? -14.516 8.367 -9.539 1 93.94 100 PRO A C 1
ATOM 807 O O . PRO A 1 100 ? -14.195 9.016 -10.539 1 93.94 100 PRO A O 1
ATOM 810 N N . SER A 1 101 ? -15.125 8.953 -8.555 1 94.06 101 SER A N 1
ATOM 811 C CA . SER A 1 101 ? -15.609 10.328 -8.609 1 94.06 101 SER A CA 1
ATOM 812 C C . SER A 1 101 ? -14.453 11.32 -8.656 1 94.06 101 SER A C 1
ATOM 814 O O . SER A 1 101 ? -14.633 12.484 -9.039 1 94.06 101 SER A O 1
ATOM 816 N N . ILE A 1 102 ? -13.234 10.914 -8.32 1 96 102 ILE A N 1
ATOM 817 C CA . ILE A 1 102 ? -12.164 11.898 -8.211 1 96 102 ILE A CA 1
ATOM 818 C C . ILE A 1 102 ? -11.086 11.609 -9.25 1 96 102 ILE A C 1
ATOM 820 O O . ILE A 1 102 ? -10.172 12.414 -9.445 1 96 102 ILE A O 1
ATOM 824 N N . VAL A 1 103 ? -11.117 10.484 -9.938 1 93.94 103 VAL A N 1
ATOM 825 C CA . VAL A 1 103 ? -10.055 10.008 -10.82 1 93.94 103 VAL A CA 1
ATOM 826 C C . VAL A 1 103 ? -9.758 11.07 -11.883 1 93.94 103 VAL A C 1
ATOM 828 O O . VAL A 1 103 ? -8.594 11.266 -12.258 1 93.94 103 VAL A O 1
ATOM 831 N N . LYS A 1 104 ? -10.742 11.797 -12.383 1 94.62 104 LYS A N 1
ATOM 832 C CA . LYS A 1 104 ? -10.594 12.781 -13.453 1 94.62 104 LYS A CA 1
ATOM 833 C C . LYS A 1 104 ? -9.727 13.953 -13 1 94.62 104 LYS A C 1
ATOM 835 O O . LYS A 1 104 ? -9.195 14.695 -13.828 1 94.62 104 LYS A O 1
ATOM 840 N N . PHE A 1 105 ? -9.578 14.125 -11.656 1 95.81 105 PHE A N 1
ATOM 841 C CA . PHE A 1 105 ? -8.828 15.25 -11.125 1 95.81 105 PHE A CA 1
ATOM 842 C C . PHE A 1 105 ? -7.379 14.859 -10.852 1 95.81 105 PHE A C 1
ATOM 844 O O . PHE A 1 105 ? -6.551 15.711 -10.531 1 95.81 105 PHE A O 1
ATOM 851 N N . LEU A 1 106 ? -7.031 13.555 -10.938 1 95.62 106 LEU A N 1
ATOM 852 C CA . LEU A 1 106 ? -5.703 13.062 -10.594 1 95.62 106 LEU A CA 1
ATOM 853 C C . LEU A 1 106 ? -4.73 13.25 -11.75 1 95.62 106 LEU A C 1
ATOM 855 O O . LEU A 1 106 ? -5.078 12.977 -12.906 1 95.62 106 LEU A O 1
ATOM 859 N N . LYS A 1 107 ? -3.496 13.719 -11.43 1 94.81 107 LYS A N 1
ATOM 860 C CA . LYS A 1 107 ? -2.449 13.938 -12.43 1 94.81 107 LYS A CA 1
ATOM 861 C C . LYS A 1 107 ? -1.141 13.281 -12 1 94.81 107 LYS A C 1
ATOM 863 O O . LYS A 1 107 ? -0.168 13.961 -11.68 1 94.81 107 LYS A O 1
ATOM 868 N N . PRO A 1 108 ? -0.994 11.93 -12.086 1 91.44 108 PRO A N 1
ATOM 869 C CA . PRO A 1 108 ? 0.163 11.195 -11.578 1 91.44 108 PRO A CA 1
ATOM 870 C C . PRO A 1 108 ? 1.459 11.555 -12.297 1 91.44 108 PRO A C 1
ATOM 872 O O . PRO A 1 108 ? 2.551 11.289 -11.789 1 91.44 108 PRO A O 1
ATOM 875 N N . ASN A 1 109 ? 1.53 12.227 -13.383 1 88.06 109 ASN A N 1
ATOM 876 C CA . ASN A 1 109 ? 2.748 12.547 -14.117 1 88.06 109 ASN A CA 1
ATOM 877 C C . ASN A 1 109 ? 3.137 14.008 -13.953 1 88.06 109 ASN A C 1
ATOM 879 O O . ASN A 1 109 ? 3.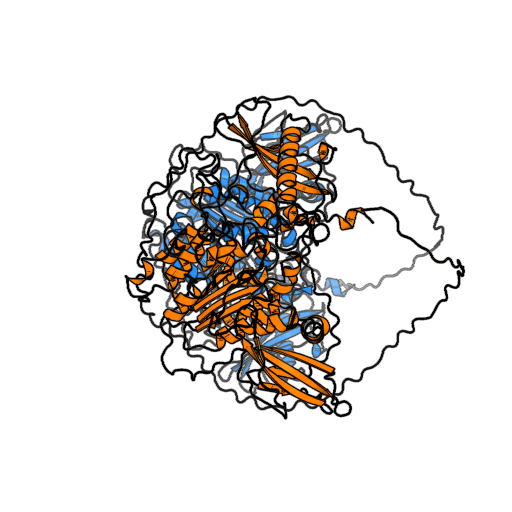852 14.562 -14.797 1 88.06 109 ASN A O 1
ATOM 883 N N . THR A 1 110 ? 2.674 14.516 -12.797 1 90.19 110 THR A N 1
ATOM 884 C CA . THR A 1 110 ? 3.021 15.906 -12.516 1 90.19 110 THR A CA 1
ATOM 885 C C . THR A 1 110 ? 4.512 16.047 -12.211 1 90.19 110 THR A C 1
ATOM 887 O O . THR A 1 110 ? 5.043 15.328 -11.359 1 90.19 110 THR A O 1
ATOM 890 N N . LYS A 1 111 ? 5.211 16.984 -12.992 1 85.31 111 LYS A N 1
ATOM 891 C CA . LYS A 1 111 ? 6.641 17.234 -12.828 1 85.31 111 LYS A CA 1
ATOM 892 C C . LYS A 1 111 ? 6.898 18.703 -12.484 1 85.31 111 LYS A C 1
ATOM 894 O O . LYS A 1 111 ? 6.035 19.562 -12.703 1 85.31 111 LYS A O 1
ATOM 899 N N . LYS A 1 112 ? 8.039 18.875 -11.828 1 84.19 112 LYS A N 1
ATOM 900 C CA . LYS A 1 112 ? 8.445 20.25 -11.625 1 84.19 112 LYS A CA 1
ATOM 901 C C . LYS A 1 112 ? 8.938 20.875 -12.93 1 84.19 112 LYS A C 1
ATOM 903 O O . LYS A 1 112 ? 9.727 20.281 -13.656 1 84.19 112 LYS A O 1
ATOM 908 N N . LYS A 1 113 ? 8.383 21.922 -13.305 1 78.19 113 LYS A N 1
ATOM 909 C CA . LYS A 1 113 ? 8.883 22.672 -14.453 1 78.19 113 LYS A CA 1
ATOM 910 C C . LYS A 1 113 ? 10.133 23.469 -14.086 1 78.19 113 LYS A C 1
ATOM 912 O O . LYS A 1 113 ? 10.07 24.391 -13.273 1 78.19 113 LYS A O 1
ATOM 917 N N . CYS A 1 114 ? 11.297 22.844 -14.445 1 78.81 114 CYS A N 1
ATOM 918 C CA . CYS A 1 114 ? 12.5 23.562 -14.062 1 78.81 114 CYS A CA 1
ATOM 919 C C . CYS A 1 114 ? 13.539 23.516 -15.18 1 78.81 114 CYS A C 1
ATOM 921 O O . CYS A 1 114 ? 13.703 22.5 -15.844 1 78.81 114 CYS A O 1
ATOM 923 N N . ASP A 1 115 ? 14.008 24.672 -15.641 1 73.75 115 ASP A N 1
ATOM 924 C CA . ASP A 1 115 ? 15.156 24.828 -16.531 1 73.75 115 ASP A CA 1
ATOM 925 C C . ASP A 1 115 ? 16.406 25.219 -15.75 1 73.75 115 ASP A C 1
ATOM 927 O O . ASP A 1 115 ? 16.578 26.375 -15.375 1 73.75 115 ASP A O 1
ATOM 931 N N . SER A 1 116 ? 17.172 24.188 -15.414 1 72.5 116 SER A N 1
ATOM 932 C CA . SER A 1 116 ? 18.328 24.438 -14.57 1 72.5 116 SER A CA 1
ATOM 933 C C . SER A 1 116 ? 19.406 25.219 -15.328 1 72.5 116 SER A C 1
ATOM 935 O O . SER A 1 116 ? 19.906 24.766 -16.359 1 72.5 116 SER A O 1
ATOM 937 N N . LYS A 1 117 ? 19.547 26.5 -15.078 1 71.38 117 LYS A N 1
ATOM 938 C CA . LYS A 1 117 ? 20.547 27.344 -15.719 1 71.38 117 LYS A CA 1
ATOM 939 C C . LYS A 1 117 ? 21.562 27.859 -14.703 1 71.38 117 LYS A C 1
ATOM 941 O O . LYS A 1 117 ? 22.406 28.703 -15.031 1 71.38 117 LYS A O 1
ATOM 946 N N . PHE A 1 118 ? 21.516 27.422 -13.492 1 76.38 118 PHE A N 1
ATOM 947 C CA . PHE A 1 118 ? 22.312 28.016 -12.438 1 76.38 118 PHE A CA 1
ATOM 948 C C . PHE A 1 118 ? 23.453 27.094 -12.031 1 76.38 118 PHE A C 1
ATOM 950 O O . PHE A 1 118 ? 23.25 25.906 -11.789 1 76.38 118 PHE A O 1
ATOM 957 N N . ASP A 1 119 ? 24.641 27.609 -12.141 1 78.12 119 ASP A N 1
ATOM 958 C CA . ASP A 1 119 ? 25.812 26.891 -11.656 1 78.12 119 ASP A CA 1
ATOM 959 C C . ASP A 1 119 ? 26.031 27.141 -10.172 1 78.12 119 ASP A C 1
ATOM 961 O O . ASP A 1 119 ? 26.328 28.266 -9.766 1 78.12 119 ASP A O 1
ATOM 965 N N . GLN A 1 120 ? 25.859 26.219 -9.375 1 87.5 120 GLN A N 1
ATOM 966 C CA . GLN A 1 120 ? 26.141 26.328 -7.945 1 87.5 120 GLN A CA 1
ATOM 967 C C . GLN A 1 120 ? 27.641 26.422 -7.68 1 87.5 120 GLN A C 1
ATOM 969 O O . GLN A 1 120 ? 28.391 25.5 -8.023 1 87.5 120 GLN A O 1
ATOM 974 N N . LEU A 1 121 ? 28.078 27.5 -7.074 1 89.75 121 LEU A N 1
ATOM 975 C CA . LEU A 1 121 ? 29.5 27.75 -6.918 1 89.75 121 LEU A CA 1
ATOM 976 C C . LEU A 1 121 ? 30 27.281 -5.559 1 89.75 121 LEU A C 1
ATOM 978 O O . LEU A 1 121 ? 31.203 27.156 -5.34 1 89.75 121 LEU A O 1
ATOM 982 N N . THR A 1 122 ? 29.141 27.109 -4.641 1 92.75 122 THR A N 1
ATOM 983 C CA . THR A 1 122 ? 29.516 26.625 -3.32 1 92.75 122 THR A CA 1
ATOM 984 C C . THR A 1 122 ? 28.812 25.297 -3.01 1 92.75 122 THR A C 1
ATOM 986 O O . THR A 1 122 ? 27.688 25.078 -3.455 1 92.75 122 THR A O 1
ATOM 989 N N . LYS A 1 123 ? 29.547 24.422 -2.314 1 92.94 123 LYS A N 1
ATOM 990 C CA . LYS A 1 123 ? 29.031 23.109 -1.969 1 92.94 123 LYS A CA 1
ATOM 991 C C . LYS A 1 123 ? 29.312 22.766 -0.508 1 92.94 123 LYS A C 1
ATOM 993 O O . LYS A 1 123 ? 30.406 23.062 0.001 1 92.94 123 LYS A O 1
ATOM 998 N N . LEU A 1 124 ? 28.281 22.328 0.175 1 94.94 124 LEU A N 1
ATOM 999 C CA . LEU A 1 124 ? 28.422 21.859 1.549 1 94.94 124 LEU A CA 1
ATOM 1000 C C . LEU A 1 124 ? 28.25 20.344 1.626 1 94.94 124 LEU A C 1
ATOM 1002 O O . LEU A 1 124 ? 27.172 19.828 1.293 1 94.94 124 LEU A O 1
ATOM 1006 N N . GLU A 1 125 ? 29.297 19.625 2.016 1 92.06 125 GLU A N 1
ATOM 1007 C CA . GLU A 1 125 ? 29.281 18.172 2.145 1 92.06 125 GLU A CA 1
ATOM 1008 C C . GLU A 1 125 ? 30.016 17.719 3.398 1 92.06 125 GLU A C 1
ATOM 1010 O O . GLU A 1 125 ? 31.188 18.047 3.586 1 92.06 125 GLU A O 1
ATOM 1015 N N . ASN A 1 126 ? 29.391 17.016 4.223 1 90.94 126 ASN A N 1
ATOM 1016 C CA . ASN A 1 126 ? 29.984 16.469 5.438 1 90.94 126 ASN A CA 1
ATOM 1017 C C . ASN A 1 126 ? 30.594 17.562 6.312 1 90.94 126 ASN A C 1
ATOM 1019 O O . ASN A 1 126 ? 31.703 17.406 6.812 1 90.94 126 ASN A O 1
ATOM 1023 N N . GLY A 1 127 ? 29.953 18.672 6.309 1 92.75 127 GLY A N 1
ATOM 1024 C CA . GLY A 1 127 ? 30.375 19.766 7.168 1 92.75 127 GLY A CA 1
ATOM 1025 C C . GLY A 1 127 ? 31.438 20.641 6.535 1 92.75 127 GLY A C 1
ATOM 1026 O O . GLY A 1 127 ? 31.844 21.641 7.125 1 92.75 127 GLY A O 1
ATOM 1027 N N . LEU A 1 128 ? 31.797 20.234 5.367 1 95.25 128 LEU A N 1
ATOM 1028 C CA . LEU A 1 128 ? 32.844 20.984 4.664 1 95.25 128 LEU A CA 1
ATOM 1029 C C . LEU A 1 128 ? 32.25 21.859 3.57 1 95.25 128 LEU A C 1
ATOM 1031 O O . LEU A 1 128 ? 31.562 21.359 2.672 1 95.25 128 LEU A O 1
ATOM 1035 N N . LEU A 1 129 ? 32.438 23.156 3.678 1 96.56 129 LEU A N 1
ATOM 1036 C CA . LEU A 1 129 ? 32 24.125 2.664 1 96.56 129 LEU A CA 1
ATOM 1037 C C . LEU A 1 129 ? 33.156 24.453 1.712 1 96.56 129 LEU A C 1
ATOM 1039 O O . LEU A 1 129 ? 34.219 24.859 2.146 1 96.56 129 LEU A O 1
ATOM 1043 N N . THR A 1 130 ? 32.875 24.219 0.426 1 94.44 130 THR A N 1
ATOM 1044 C CA . THR A 1 130 ? 33.906 24.406 -0.573 1 94.44 130 THR A CA 1
ATOM 1045 C C . THR A 1 130 ? 33.406 25.281 -1.722 1 94.44 130 THR A C 1
ATOM 1047 O O . THR A 1 130 ? 32.188 25.438 -1.915 1 94.44 130 THR A O 1
ATOM 1050 N N . LYS A 1 131 ? 34.438 25.844 -2.406 1 89.88 131 LYS A N 1
ATOM 1051 C CA . LYS A 1 131 ? 34.156 26.562 -3.652 1 89.88 131 LYS A CA 1
ATOM 1052 C C . LYS A 1 131 ? 34.344 25.641 -4.859 1 89.88 131 LYS A C 1
ATOM 1054 O O . LYS A 1 131 ? 35.281 24.828 -4.895 1 89.88 131 LYS A O 1
ATOM 1059 N N . SER A 1 132 ? 33.375 25.766 -5.668 1 82.12 132 SER A N 1
ATOM 1060 C CA . SER A 1 132 ? 33.5 24.969 -6.895 1 82.12 132 SER A CA 1
ATOM 1061 C C . SER A 1 132 ? 34.688 25.391 -7.711 1 82.12 132 SER A C 1
ATOM 1063 O O . SER A 1 132 ? 35.125 26.547 -7.648 1 82.12 132 SER A O 1
ATOM 1065 N N . ILE A 1 133 ? 35.156 24.516 -8.523 1 69.06 133 ILE A N 1
ATOM 1066 C CA . ILE A 1 133 ? 36.312 24.734 -9.383 1 69.06 133 ILE A CA 1
ATOM 1067 C C . ILE A 1 133 ? 35.969 25.797 -10.438 1 69.06 133 ILE A C 1
ATOM 1069 O O . ILE A 1 133 ? 36.844 26.562 -10.844 1 69.06 133 ILE A O 1
ATOM 1073 N N . ASN A 1 134 ? 34.781 25.875 -10.789 1 68.12 134 ASN A N 1
ATOM 1074 C CA . ASN A 1 134 ? 34.344 26.828 -11.805 1 68.12 134 ASN A CA 1
ATOM 1075 C C . ASN A 1 134 ? 34.375 28.266 -11.281 1 68.12 134 ASN A C 1
ATOM 1077 O O . ASN A 1 134 ? 34.125 29.203 -12.031 1 68.12 134 ASN A O 1
ATOM 1081 N N . ALA A 1 135 ? 34.781 28.391 -10.047 1 66.81 135 ALA A N 1
ATOM 1082 C CA . ALA A 1 135 ? 34.781 29.703 -9.422 1 66.81 135 ALA A CA 1
ATOM 1083 C C . ALA A 1 135 ? 36.188 30.281 -9.312 1 66.81 135 ALA A C 1
ATOM 1085 O O . ALA A 1 135 ? 36.531 30.953 -8.344 1 66.81 135 ALA A O 1
ATOM 1086 N N . SER A 1 136 ? 37.031 30 -10.219 1 72.5 136 SER A N 1
ATOM 1087 C CA . SER A 1 136 ? 38.438 30.391 -10.109 1 72.5 136 SER A CA 1
ATOM 1088 C C . SER A 1 136 ? 38.594 31.906 -10.078 1 72.5 136 SER A C 1
ATOM 1090 O O . SER A 1 136 ? 39.406 32.438 -9.32 1 72.5 136 SER A O 1
ATOM 1092 N N . ASP A 1 137 ? 37.844 32.656 -10.75 1 82.5 137 ASP A N 1
ATOM 1093 C CA . ASP A 1 137 ? 37.969 34.094 -10.797 1 82.5 137 ASP A CA 1
ATOM 1094 C C . ASP A 1 137 ? 36.969 34.781 -9.859 1 82.5 137 ASP A C 1
ATOM 1096 O O . ASP A 1 137 ? 36.438 35.844 -10.188 1 82.5 137 ASP A O 1
ATOM 1100 N N . THR A 1 138 ? 36.688 34.031 -8.742 1 89.25 138 THR A N 1
ATOM 1101 C CA . THR A 1 138 ? 35.688 34.594 -7.82 1 89.25 138 THR A CA 1
ATOM 1102 C C . THR A 1 138 ? 36.188 34.5 -6.379 1 89.25 138 THR A C 1
ATOM 1104 O O . THR A 1 138 ? 37.031 33.688 -6.051 1 89.25 138 THR A O 1
ATOM 1107 N N . THR A 1 139 ? 35.875 35.469 -5.605 1 91.19 139 THR A N 1
ATOM 1108 C CA . THR A 1 139 ? 36.031 35.438 -4.156 1 91.19 139 THR A CA 1
ATOM 1109 C C . THR A 1 139 ? 34.688 35.156 -3.471 1 91.19 139 THR A C 1
ATOM 1111 O O . THR A 1 139 ? 33.688 35.812 -3.762 1 91.19 139 THR A O 1
ATOM 1114 N N . CYS A 1 140 ? 34.719 34.156 -2.652 1 94 140 CYS A N 1
ATOM 1115 C CA . CYS A 1 140 ? 33.469 33.781 -1.991 1 94 140 CYS A CA 1
ATOM 1116 C C . CYS A 1 140 ? 33.594 33.938 -0.479 1 94 140 CYS A C 1
ATOM 1118 O O . CYS A 1 140 ? 34.688 33.812 0.075 1 94 140 CYS A O 1
ATOM 1120 N N . ALA A 1 141 ? 32.562 34.281 0.161 1 95.38 141 ALA A N 1
ATOM 1121 C CA . ALA A 1 141 ? 32.469 34.406 1.612 1 95.38 141 ALA A CA 1
ATOM 1122 C C . ALA A 1 141 ? 31.234 33.688 2.141 1 95.38 141 ALA A C 1
ATOM 1124 O O . ALA A 1 141 ? 30.312 33.375 1.379 1 95.38 141 ALA A O 1
ATOM 1125 N N . TYR A 1 142 ? 31.25 33.281 3.391 1 97.38 142 TYR A N 1
ATOM 1126 C CA . TYR A 1 142 ? 30.109 32.656 4.039 1 97.38 142 TYR A CA 1
ATOM 1127 C C . TYR A 1 142 ? 29.844 33.281 5.402 1 97.38 142 TYR A C 1
ATOM 1129 O O . TYR A 1 142 ? 30.719 33.938 5.977 1 97.38 142 TYR A O 1
ATOM 1137 N N . ARG A 1 143 ? 28.688 33.188 5.91 1 97.88 143 ARG A N 1
ATOM 1138 C CA . ARG A 1 143 ? 28.359 33.531 7.285 1 97.88 143 ARG A CA 1
ATOM 1139 C C . ARG A 1 143 ? 27.312 32.594 7.855 1 97.88 143 ARG A C 1
ATOM 1141 O O . ARG A 1 143 ? 26.547 31.969 7.109 1 97.88 143 ARG A O 1
ATOM 1148 N N . CYS A 1 144 ? 27.328 32.5 9.164 1 97.81 144 CYS A N 1
ATOM 1149 C CA . CYS A 1 144 ? 26.328 31.703 9.898 1 97.81 144 CYS A CA 1
ATOM 1150 C C . CYS A 1 144 ? 25.078 32.531 10.18 1 97.81 144 CYS A C 1
ATOM 1152 O O . CYS A 1 144 ? 25.188 33.719 10.5 1 97.81 144 CYS A O 1
ATOM 1154 N N . LEU A 1 145 ? 23.984 31.969 9.938 1 97.5 145 LEU A N 1
ATOM 1155 C CA . LEU A 1 145 ? 22.719 32.531 10.375 1 97.5 145 LEU A CA 1
ATOM 1156 C C . LEU A 1 145 ? 22.188 31.797 11.602 1 97.5 145 LEU A C 1
ATOM 1158 O O . LEU A 1 145 ? 22.031 30.578 11.57 1 97.5 145 LEU A O 1
ATOM 1162 N N . HIS A 1 146 ? 21.938 32.562 12.656 1 96.12 146 HIS A N 1
ATOM 1163 C CA . HIS A 1 146 ? 21.516 31.953 13.922 1 96.12 146 HIS A CA 1
ATOM 1164 C C . HIS A 1 146 ? 20.062 32.25 14.219 1 96.12 146 HIS A C 1
ATOM 1166 O O . HIS A 1 146 ? 19.625 33.406 14.125 1 96.12 146 HIS A O 1
ATOM 1172 N N . PRO A 1 147 ? 19.328 31.188 14.578 1 95 147 PRO A N 1
ATOM 1173 C CA . PRO A 1 147 ? 17.938 31.438 14.945 1 95 147 PRO A CA 1
ATOM 1174 C C . PRO A 1 147 ? 17.797 32.188 16.281 1 95 147 PRO A C 1
ATOM 1176 O O . PRO A 1 147 ? 18.562 31.922 17.203 1 95 147 PRO A O 1
ATOM 1179 N N . VAL A 1 148 ? 16.859 33.156 16.281 1 92.31 148 VAL A N 1
ATOM 1180 C CA . VAL A 1 148 ? 16.516 33.844 17.516 1 92.31 148 VAL A CA 1
ATOM 1181 C C . VAL A 1 148 ? 15.125 33.438 17.984 1 92.31 148 VAL A C 1
ATOM 1183 O O . VAL A 1 148 ? 14.953 33.031 19.125 1 92.31 148 VAL A O 1
ATOM 1186 N N . ASN A 1 149 ? 14.188 33.594 17.203 1 88.88 149 ASN A N 1
ATOM 1187 C CA . ASN A 1 149 ? 12.805 33.188 17.422 1 88.88 149 ASN A CA 1
ATOM 1188 C C . ASN A 1 149 ? 12.07 32.938 16.109 1 88.88 149 ASN A C 1
ATOM 1190 O O . ASN A 1 149 ? 12.703 32.688 15.078 1 88.88 149 ASN A O 1
ATOM 1194 N N . ASP A 1 150 ? 10.734 32.844 16.109 1 91.31 150 ASP A N 1
ATOM 1195 C CA . ASP A 1 150 ? 9.953 32.469 14.93 1 91.31 150 ASP A CA 1
ATOM 1196 C C . ASP A 1 150 ? 10 33.594 13.875 1 91.31 150 ASP A C 1
ATOM 1198 O O . ASP A 1 150 ? 9.625 33.375 12.719 1 91.31 150 ASP A O 1
ATOM 1202 N N . TYR A 1 151 ? 10.508 34.781 14.234 1 91.44 151 TYR A N 1
ATOM 1203 C CA . TYR A 1 151 ? 10.422 35.906 13.328 1 91.44 151 TYR A CA 1
ATOM 1204 C C . TYR A 1 151 ? 11.797 36.5 13.039 1 91.44 151 TYR A C 1
ATOM 1206 O O . TYR A 1 151 ? 11.961 37.312 12.117 1 91.44 151 TYR A O 1
ATOM 1214 N N . LYS A 1 152 ? 12.812 36.094 13.859 1 92.44 152 LYS A N 1
ATOM 1215 C CA . LYS A 1 152 ? 14.07 36.812 13.805 1 92.44 152 LYS A CA 1
ATOM 1216 C C . LYS A 1 152 ? 15.266 35.875 13.703 1 92.44 152 LYS A C 1
ATOM 1218 O O . LYS A 1 152 ? 15.219 34.75 14.234 1 92.44 152 LYS A O 1
ATOM 1223 N N . LEU A 1 153 ? 16.266 36.312 13.016 1 95.06 153 LEU A N 1
ATOM 1224 C CA . LEU A 1 153 ? 17.562 35.625 12.953 1 95.06 153 LEU A CA 1
ATOM 1225 C C . LEU A 1 153 ? 18.703 36.625 13.234 1 95.06 153 LEU A C 1
ATOM 1227 O O . LEU A 1 153 ? 18.516 37.844 13.117 1 95.06 153 LEU A O 1
ATOM 1231 N N . ASN A 1 154 ? 19.812 36.125 13.719 1 96.06 154 ASN A N 1
ATOM 1232 C CA . ASN A 1 154 ? 21.062 36.875 13.867 1 96.06 154 ASN A CA 1
ATOM 1233 C C . ASN A 1 154 ? 22.078 36.469 12.805 1 96.06 154 ASN A C 1
ATOM 1235 O O . ASN A 1 154 ? 22.312 35.312 12.562 1 96.06 154 ASN A O 1
ATOM 1239 N N . TYR A 1 155 ? 22.641 37.531 12.195 1 97 155 TYR A N 1
ATOM 1240 C CA . TYR A 1 155 ? 23.688 37.344 11.195 1 97 155 TYR A CA 1
ATOM 1241 C C . TYR A 1 155 ? 25.047 37.188 11.859 1 97 155 TYR A C 1
ATOM 1243 O O . TYR A 1 155 ? 25.422 37.969 12.719 1 97 155 TYR A O 1
ATOM 1251 N N . GLY A 1 156 ? 25.719 36.156 11.5 1 97.62 156 GLY A N 1
ATOM 1252 C CA . GLY A 1 156 ? 27.125 36.094 11.836 1 97.62 156 GLY A CA 1
ATOM 1253 C C . GLY A 1 156 ? 27.984 36.969 10.938 1 97.62 156 GLY A C 1
ATOM 1254 O O . GLY A 1 156 ? 27.484 37.594 10.008 1 97.62 156 GLY A O 1
ATOM 1255 N N . ASP A 1 157 ? 29.344 36.969 11.234 1 97.31 157 ASP A N 1
ATOM 1256 C CA . ASP A 1 157 ? 30.281 37.719 10.43 1 97.31 157 ASP A CA 1
ATOM 1257 C C . ASP A 1 157 ? 30.641 36.969 9.141 1 97.31 157 ASP A C 1
ATOM 1259 O O . ASP A 1 157 ? 30.719 35.75 9.133 1 97.31 157 ASP A O 1
ATOM 1263 N N . TRP A 1 158 ? 30.781 37.844 8.094 1 96.88 158 TRP A N 1
ATOM 1264 C CA . TRP A 1 158 ? 31.25 37.25 6.84 1 96.88 158 TRP A CA 1
ATOM 1265 C C . TRP A 1 158 ? 32.688 36.781 6.969 1 96.88 158 TRP A C 1
ATOM 1267 O O . TRP A 1 158 ? 33.531 37.438 7.57 1 96.88 158 TRP A O 1
ATOM 1277 N N . GLN A 1 159 ? 32.906 35.594 6.523 1 96.56 159 GLN A N 1
ATOM 1278 C CA . GLN A 1 159 ? 34.25 35 6.48 1 96.56 159 GLN A CA 1
ATOM 1279 C C . GLN A 1 159 ? 34.562 34.531 5.074 1 96.56 159 GLN A C 1
ATOM 1281 O O . GLN A 1 159 ? 33.719 34 4.375 1 96.56 159 GLN A O 1
ATOM 1286 N N . ASN A 1 160 ? 35.844 34.625 4.656 1 94.06 160 ASN A N 1
ATOM 1287 C CA . ASN A 1 160 ? 36.25 34.188 3.326 1 94.06 160 ASN A CA 1
ATOM 1288 C C . ASN A 1 160 ? 36.281 32.656 3.227 1 94.06 160 ASN A C 1
ATOM 1290 O O . ASN A 1 160 ? 36.719 32 4.168 1 94.06 160 ASN A O 1
ATOM 1294 N N . ILE A 1 161 ? 35.812 32.25 2.012 1 94.25 161 ILE A N 1
ATOM 1295 C CA . ILE A 1 161 ? 36 30.828 1.696 1 94.25 161 ILE A CA 1
ATOM 1296 C C . ILE A 1 161 ? 37.312 30.641 0.951 1 94.25 161 ILE A C 1
ATOM 1298 O O . ILE A 1 161 ? 37.438 30.969 -0.234 1 94.25 161 ILE A O 1
ATOM 1302 N N . THR A 1 162 ? 38.406 30.281 1.431 1 82.25 162 THR A N 1
ATOM 1303 C CA . THR A 1 162 ? 39.719 30.125 0.784 1 82.25 162 THR A CA 1
ATOM 1304 C C . THR A 1 162 ? 39.781 28.812 0.028 1 82.25 162 THR A C 1
ATOM 1306 O O . THR A 1 162 ? 40.125 28.781 -1.158 1 82.25 162 THR A O 1
ATOM 1309 N N . ASP A 1 163 ? 39.688 27.578 0.571 1 80.19 163 ASP A N 1
ATOM 1310 C CA . ASP A 1 163 ? 39.594 26.266 -0.045 1 80.19 163 ASP A CA 1
ATOM 1311 C C . ASP A 1 163 ? 38.469 25.438 0.555 1 80.19 163 ASP A C 1
ATOM 1313 O O . ASP A 1 163 ? 37.469 25.203 -0.107 1 80.19 163 ASP A O 1
ATOM 1317 N N . LYS A 1 164 ? 38.656 25.109 1.718 1 90.75 164 LYS A N 1
ATOM 1318 C CA . LYS A 1 164 ? 37.688 24.375 2.502 1 90.75 164 LYS A CA 1
ATOM 1319 C C . LYS A 1 164 ? 37.531 24.969 3.902 1 90.75 164 LYS A C 1
ATOM 1321 O O . LYS A 1 164 ? 38.531 25.359 4.52 1 90.75 164 LYS A O 1
ATOM 1326 N N . VAL A 1 165 ? 36.344 25.281 4.223 1 95.38 165 VAL A N 1
ATOM 1327 C CA . VAL A 1 165 ? 36.094 25.797 5.566 1 95.38 165 VAL A CA 1
ATOM 1328 C C . VAL A 1 165 ? 35 24.953 6.25 1 95.38 165 VAL A C 1
ATOM 1330 O O . VAL A 1 165 ? 34.281 24.203 5.59 1 95.38 165 VAL A O 1
ATOM 1333 N N . THR A 1 166 ? 34.875 24.984 7.574 1 95.62 166 THR A N 1
ATOM 1334 C CA . THR A 1 166 ? 33.906 24.234 8.359 1 95.62 166 THR A CA 1
ATOM 1335 C C . THR A 1 166 ? 33 25.172 9.156 1 95.62 166 THR A C 1
ATOM 1337 O O . THR A 1 166 ? 33.312 25.5 10.305 1 95.62 166 THR A O 1
ATOM 1340 N N . PRO A 1 167 ? 31.938 25.562 8.539 1 96.88 167 PRO A N 1
ATOM 1341 C CA . PRO A 1 167 ? 31.031 26.438 9.289 1 96.88 167 PRO A CA 1
ATOM 1342 C C . PRO A 1 167 ? 30.516 25.781 10.57 1 96.88 167 PRO A C 1
ATOM 1344 O O . PRO A 1 167 ? 30.25 24.578 10.594 1 96.88 167 PRO A O 1
ATOM 1347 N N . THR A 1 168 ? 30.25 26.562 11.656 1 96.25 168 THR A N 1
ATOM 1348 C CA . THR A 1 168 ? 29.875 26.047 12.961 1 96.25 168 THR A CA 1
ATOM 1349 C C . THR A 1 168 ? 28.422 26.422 13.289 1 96.25 168 THR A C 1
ATOM 1351 O O . THR A 1 168 ? 28.141 26.906 14.383 1 96.25 168 THR A O 1
ATOM 1354 N N . CYS A 1 169 ? 27.594 26.281 12.328 1 96.62 169 CYS A N 1
ATOM 1355 C CA . CYS A 1 169 ? 26.172 26.578 12.492 1 96.62 169 CYS A CA 1
ATOM 1356 C C . CYS A 1 169 ? 25.328 25.719 11.547 1 96.62 169 CYS A C 1
ATOM 1358 O O . CYS A 1 169 ? 25.859 25.078 10.648 1 96.62 169 CYS A O 1
ATOM 1360 N N . ASP A 1 170 ? 24.016 25.656 11.766 1 97.12 170 ASP A N 1
ATOM 1361 C CA . ASP A 1 170 ? 23.109 24.844 10.969 1 97.12 170 ASP A CA 1
ATOM 1362 C C . ASP A 1 170 ? 22.797 25.5 9.625 1 97.12 170 ASP A C 1
ATOM 1364 O O . ASP A 1 170 ? 22.594 24.812 8.625 1 97.12 170 ASP A O 1
ATOM 1368 N N . VAL A 1 171 ? 22.703 26.859 9.578 1 97.44 171 VAL A N 1
ATOM 1369 C CA . VAL A 1 171 ? 22.297 27.578 8.375 1 97.44 171 VAL A CA 1
ATOM 1370 C C . VAL A 1 171 ? 23.422 28.531 7.93 1 97.44 171 VAL A C 1
ATOM 1372 O O . VAL A 1 171 ? 23.891 29.344 8.727 1 97.44 171 VAL A O 1
ATOM 1375 N N . ILE A 1 172 ? 23.766 28.391 6.613 1 97.69 172 ILE A N 1
ATOM 1376 C CA . ILE A 1 172 ? 24.906 29.109 6.074 1 97.69 172 ILE A CA 1
ATOM 1377 C C . ILE A 1 172 ? 24.5 29.891 4.832 1 97.69 172 ILE A C 1
ATOM 1379 O O . ILE A 1 172 ? 23.859 29.344 3.93 1 97.69 172 ILE A O 1
ATOM 1383 N N . GLU A 1 173 ? 24.844 31.109 4.836 1 97 173 GLU A N 1
ATOM 1384 C CA . GLU A 1 173 ? 24.672 31.938 3.645 1 97 173 GLU A CA 1
ATOM 1385 C C . GLU A 1 173 ? 26.016 32.188 2.951 1 97 173 GLU A C 1
ATOM 1387 O O . GLU A 1 173 ? 27.031 32.375 3.611 1 97 173 GLU A O 1
ATOM 1392 N N . THR A 1 174 ? 25.984 32.062 1.671 1 95.69 174 THR A N 1
ATOM 1393 C CA . THR A 1 174 ? 27.203 32.312 0.901 1 95.69 174 THR A CA 1
ATOM 1394 C C . THR A 1 174 ? 26.969 33.375 -0.16 1 95.69 174 THR A C 1
ATOM 1396 O O . THR A 1 174 ? 25.844 33.562 -0.637 1 95.69 174 THR A O 1
ATOM 1399 N N . LYS A 1 175 ? 28 34.094 -0.483 1 94.12 175 LYS A N 1
ATOM 1400 C CA . LYS A 1 175 ? 28.016 35.031 -1.594 1 94.12 175 LYS A CA 1
ATOM 1401 C C . LYS A 1 175 ? 29.359 35.031 -2.297 1 94.12 175 LYS A C 1
ATOM 1403 O O . LYS A 1 175 ? 30.391 34.781 -1.672 1 94.12 175 LYS A O 1
ATOM 1408 N N . CYS A 1 176 ? 29.328 35.25 -3.479 1 92.06 176 CYS A N 1
ATOM 1409 C CA . CYS A 1 176 ? 30.562 35.312 -4.266 1 92.06 176 CYS A CA 1
ATOM 1410 C C . CYS A 1 176 ? 30.609 36.594 -5.105 1 92.06 176 CYS A C 1
ATOM 1412 O O . CYS A 1 176 ? 29.562 37.094 -5.516 1 92.06 176 CYS A O 1
ATOM 1414 N N . TYR A 1 177 ? 31.812 37.031 -5.344 1 91.75 177 TYR A N 1
ATOM 1415 C CA . TYR A 1 177 ? 32.094 38.219 -6.117 1 91.75 177 TYR A CA 1
ATOM 1416 C C . TYR A 1 177 ? 33.062 37.906 -7.27 1 91.75 177 TYR A C 1
ATOM 1418 O O . TYR A 1 177 ? 33.969 37.094 -7.129 1 91.75 177 TYR A O 1
ATOM 1426 N N . LYS A 1 178 ? 32.719 38.562 -8.289 1 89.81 178 LYS A N 1
ATOM 1427 C CA . LYS A 1 178 ? 33.719 38.5 -9.328 1 89.81 178 LYS A CA 1
ATOM 1428 C C . LYS A 1 178 ? 34.938 39.344 -8.922 1 89.81 178 LYS A C 1
ATOM 1430 O O . LYS A 1 178 ? 34.812 40.438 -8.359 1 89.81 178 LYS A O 1
ATOM 1435 N N . ASN A 1 179 ? 36.094 38.844 -9.289 1 87.81 179 ASN A N 1
ATOM 1436 C CA . ASN A 1 179 ? 37.312 39.562 -8.891 1 87.81 179 ASN A CA 1
ATOM 1437 C C . ASN A 1 179 ? 37.406 40.938 -9.523 1 87.81 179 ASN A C 1
ATOM 1439 O O . ASN A 1 179 ? 37.938 41.875 -8.93 1 87.81 179 ASN A O 1
ATOM 1443 N N . ASP A 1 180 ? 36.844 41.062 -10.609 1 85 180 ASP A N 1
ATOM 1444 C CA . ASP A 1 180 ? 36.875 42.312 -11.328 1 85 180 ASP A CA 1
ATOM 1445 C C . ASP A 1 180 ? 35.75 43.219 -10.898 1 85 180 ASP A C 1
ATOM 1447 O O . ASP A 1 180 ? 35.75 44.438 -11.203 1 85 180 ASP A O 1
ATOM 1451 N N . GLU A 1 181 ? 34.75 42.75 -10.242 1 82.56 181 GLU A N 1
ATOM 1452 C CA . GLU A 1 181 ? 33.625 43.531 -9.719 1 82.56 181 GLU A CA 1
ATOM 1453 C C . GLU A 1 181 ? 33.344 43.156 -8.258 1 82.56 181 GLU A C 1
ATOM 1455 O O . GLU A 1 181 ? 32.344 42.562 -7.934 1 82.56 181 GLU A O 1
ATOM 1460 N N . PRO A 1 182 ? 34.094 43.688 -7.402 1 79.25 182 PRO A N 1
ATOM 1461 C CA . PRO A 1 182 ? 34.062 43.219 -6.02 1 79.25 182 PRO A CA 1
ATOM 1462 C C . PRO A 1 182 ? 33 43.906 -5.176 1 79.25 182 PRO A C 1
ATOM 1464 O O . PRO A 1 182 ? 32.844 43.594 -3.992 1 79.25 182 PRO A O 1
ATOM 1467 N N . LYS A 1 183 ? 32.125 44.688 -5.723 1 84.25 183 LYS A N 1
ATOM 1468 C CA . LYS A 1 183 ? 31.188 45.469 -4.902 1 84.25 183 LYS A CA 1
ATOM 1469 C C . LYS A 1 183 ? 29.859 44.719 -4.75 1 84.25 183 LYS A C 1
ATOM 1471 O O . LYS A 1 183 ? 29.25 44.75 -3.672 1 84.25 183 LYS A O 1
ATOM 1476 N N . GLU A 1 184 ? 29.422 44.094 -5.84 1 88.62 184 GLU A N 1
ATOM 1477 C CA . GLU A 1 184 ? 28.125 43.438 -5.777 1 88.62 184 GLU A CA 1
ATOM 1478 C C . GLU A 1 184 ? 28.266 41.938 -6.02 1 88.62 184 GLU A C 1
ATOM 1480 O O . GLU A 1 184 ? 28.859 41.5 -7.012 1 88.62 184 GLU A O 1
ATOM 1485 N N . PRO A 1 185 ? 27.719 41.156 -4.996 1 91.12 185 PRO A N 1
ATOM 1486 C CA . PRO A 1 185 ? 27.797 39.719 -5.238 1 91.12 185 PRO A CA 1
ATOM 1487 C C . PRO A 1 185 ? 26.906 39.281 -6.406 1 91.12 185 PRO A C 1
ATOM 1489 O O . PRO A 1 185 ? 25.781 39.719 -6.539 1 91.12 185 PRO A O 1
ATOM 1492 N N . PHE A 1 186 ? 27.453 38.438 -7.297 1 87 186 PHE A N 1
ATOM 1493 C CA . PHE A 1 186 ? 26.688 37.906 -8.422 1 87 186 PHE A CA 1
ATOM 1494 C C . PHE A 1 186 ? 26.078 36.562 -8.086 1 87 186 PHE A C 1
ATOM 1496 O O . PHE A 1 186 ? 25.25 36.031 -8.836 1 87 186 PHE A O 1
ATOM 1503 N N . TYR A 1 187 ? 26.516 36.031 -6.988 1 89.81 187 TYR A N 1
ATOM 1504 C CA . TYR A 1 187 ? 26.062 34.719 -6.5 1 89.81 187 TYR A CA 1
ATOM 1505 C C . TYR A 1 187 ? 25.688 34.781 -5.02 1 89.81 187 TYR A C 1
ATOM 1507 O O . TYR A 1 187 ? 26.469 35.281 -4.207 1 89.81 187 TYR A O 1
ATOM 1515 N N . GLU A 1 188 ? 24.5 34.344 -4.664 1 91.81 188 GLU A N 1
ATOM 1516 C CA . GLU A 1 188 ? 24.062 34.125 -3.291 1 91.81 188 GLU A CA 1
ATOM 1517 C C . GLU A 1 188 ? 23.344 32.812 -3.135 1 91.81 188 GLU A C 1
ATOM 1519 O O . GLU A 1 188 ? 22.547 32.406 -3.992 1 91.81 188 GLU A O 1
ATOM 1524 N N . PHE A 1 189 ? 23.719 32.094 -2.094 1 92.75 189 PHE A N 1
ATOM 1525 C CA . PHE A 1 189 ? 23.156 30.781 -1.894 1 92.75 189 PHE A CA 1
ATOM 1526 C C . PHE A 1 189 ? 23.078 30.438 -0.409 1 92.75 189 PHE A C 1
ATOM 1528 O O . PHE A 1 189 ? 23.703 31.109 0.419 1 92.75 189 PHE A O 1
ATOM 1535 N N . MET A 1 190 ? 22.219 29.5 -0.117 1 94.12 190 MET A N 1
ATOM 1536 C CA . MET A 1 190 ? 22.062 29.031 1.261 1 94.12 190 MET A CA 1
ATOM 1537 C C . MET A 1 190 ? 22.344 27.547 1.367 1 94.12 190 MET A C 1
ATOM 1539 O O . MET A 1 190 ? 22.031 26.781 0.452 1 94.12 190 MET A O 1
ATOM 1543 N N . HIS A 1 191 ? 22.984 27.188 2.432 1 94.56 191 HIS A N 1
ATOM 1544 C CA . HIS A 1 191 ? 23.203 25.797 2.795 1 94.56 191 HIS A CA 1
ATOM 1545 C C . HIS A 1 191 ? 22.688 25.5 4.199 1 94.56 191 HIS A C 1
ATOM 1547 O O . HIS A 1 191 ? 22.578 26.406 5.027 1 94.56 191 HIS A O 1
ATOM 1553 N N . ALA A 1 192 ? 22.297 24.281 4.402 1 95.75 192 ALA A N 1
ATOM 1554 C CA . ALA A 1 192 ? 21.906 23.844 5.734 1 95.75 192 ALA A CA 1
ATOM 1555 C C . ALA A 1 192 ? 22.625 22.547 6.109 1 95.75 192 ALA A C 1
ATOM 1557 O O . ALA A 1 192 ? 22.922 21.719 5.238 1 95.75 192 ALA A O 1
ATOM 1558 N N . GLN A 1 193 ? 22.938 22.359 7.352 1 96.69 193 GLN A N 1
ATOM 1559 C CA . GLN A 1 193 ? 23.531 21.172 7.969 1 96.69 193 GLN A CA 1
ATOM 1560 C C . GLN A 1 193 ? 23.109 21.047 9.438 1 96.69 193 GLN A C 1
ATOM 1562 O O . GLN A 1 193 ? 22.484 21.969 9.984 1 96.69 193 GLN A O 1
ATOM 1567 N N . VAL A 1 194 ? 23.375 19.938 10.031 1 97.06 194 VAL A N 1
ATOM 1568 C CA . VAL A 1 194 ? 23.266 19.828 11.484 1 97.06 194 VAL A CA 1
ATOM 1569 C C . VAL A 1 194 ? 24.656 19.938 12.117 1 97.06 194 VAL A C 1
ATOM 1571 O O . VAL A 1 194 ? 25.484 19.047 11.969 1 97.06 194 VAL A O 1
ATOM 1574 N N . TYR A 1 195 ? 24.875 21.062 12.727 1 96.06 195 TYR A N 1
ATOM 1575 C CA . TYR A 1 195 ? 26.156 21.281 13.398 1 96.06 195 TYR A CA 1
ATOM 1576 C C . TYR A 1 195 ? 26.078 20.828 14.859 1 96.06 195 TYR A C 1
ATOM 1578 O O . TYR A 1 195 ? 25.375 21.422 15.664 1 96.06 195 TYR A O 1
ATOM 1586 N N . ARG A 1 196 ? 26.734 19.812 15.188 1 93.56 196 ARG A N 1
ATOM 1587 C CA . ARG A 1 196 ? 26.844 19.312 16.562 1 93.56 196 ARG A CA 1
ATOM 1588 C C . ARG A 1 196 ? 27.953 20.016 17.312 1 93.56 196 ARG A C 1
ATOM 1590 O O . ARG A 1 196 ? 29.141 19.812 17.031 1 93.56 196 ARG A O 1
ATOM 1597 N N . ASN A 1 197 ? 27.578 20.844 18.219 1 86.81 197 ASN A N 1
ATOM 1598 C CA . ASN A 1 197 ? 28.562 21.641 18.969 1 86.81 197 ASN A CA 1
ATOM 1599 C C . ASN A 1 197 ? 29.109 20.875 20.172 1 86.81 197 ASN A C 1
ATOM 1601 O O . ASN A 1 197 ? 30.016 21.359 20.859 1 86.81 197 ASN A O 1
ATOM 1605 N N . GLU A 1 198 ? 28.688 19.609 20.391 1 86.12 198 GLU A N 1
ATOM 1606 C CA . GLU A 1 198 ? 29.188 18.812 21.5 1 86.12 198 GLU A CA 1
ATOM 1607 C C . GLU A 1 198 ? 29.922 17.562 21.016 1 86.12 198 GLU A C 1
ATOM 1609 O O . GLU A 1 198 ? 29.672 17.094 19.906 1 86.12 198 GLU A O 1
ATOM 1614 N N . THR A 1 199 ? 30.922 17.188 21.781 1 79.94 199 THR A N 1
ATOM 1615 C CA . THR A 1 199 ? 31.625 15.945 21.469 1 79.94 199 THR A CA 1
ATOM 1616 C C . THR A 1 199 ? 30.766 14.734 21.828 1 79.94 199 THR A C 1
ATOM 1618 O O . THR A 1 199 ? 30.188 14.672 22.906 1 79.94 199 THR A O 1
ATOM 1621 N N . PRO A 1 200 ? 30.719 13.875 20.906 1 78.31 200 PRO A N 1
ATOM 1622 C CA . PRO A 1 200 ? 29.938 12.672 21.188 1 78.31 200 PRO A CA 1
ATOM 1623 C C . PRO A 1 200 ? 30.406 11.93 22.438 1 78.31 200 PRO A C 1
ATOM 1625 O O . PRO A 1 200 ? 31.625 11.867 22.688 1 78.31 200 PRO A O 1
ATOM 1628 N N . LYS A 1 201 ? 29.5 11.547 23.094 1 72.69 201 LYS A N 1
ATOM 1629 C CA . LYS A 1 201 ? 29.844 10.742 24.266 1 72.69 201 LYS A CA 1
ATOM 1630 C C . LYS A 1 201 ? 29.984 9.273 23.906 1 72.69 201 LYS A C 1
ATOM 1632 O O . LYS A 1 201 ? 29.297 8.781 23 1 72.69 201 LYS A O 1
ATOM 1637 N N . ALA A 1 202 ? 30.969 8.695 24.516 1 66.25 202 ALA A N 1
ATOM 1638 C CA . ALA A 1 202 ? 31.266 7.281 24.297 1 66.25 202 ALA A CA 1
ATOM 1639 C C . ALA A 1 202 ? 30.156 6.395 24.844 1 66.25 202 ALA A C 1
ATOM 1641 O O . ALA A 1 202 ? 30.016 5.238 24.438 1 66.25 202 ALA A O 1
ATOM 1642 N N . GLU A 1 203 ? 29.312 6.941 25.703 1 64.06 203 GLU A N 1
ATOM 1643 C CA . GLU A 1 203 ? 28.312 6.129 26.391 1 64.06 203 GLU A CA 1
ATOM 1644 C C . GLU A 1 203 ? 27.25 5.648 25.406 1 64.06 203 GLU A C 1
ATOM 1646 O O . GLU A 1 203 ? 26.984 6.293 24.391 1 64.06 203 GLU A O 1
ATOM 1651 N N . LYS A 1 204 ? 26.828 4.523 25.828 1 66.44 204 LYS A N 1
ATOM 1652 C CA . LYS A 1 204 ? 25.766 3.852 25.094 1 66.44 204 LYS A CA 1
ATOM 1653 C C . LYS A 1 204 ? 24.484 4.688 25.078 1 66.44 204 LYS A C 1
ATOM 1655 O O . LYS A 1 204 ? 24.094 5.242 26.109 1 66.44 204 LYS A O 1
ATOM 1660 N N . LYS A 1 205 ? 23.906 4.992 23.875 1 73.38 205 LYS A N 1
ATOM 1661 C CA . LYS A 1 205 ? 22.594 5.617 23.734 1 73.38 205 LYS A CA 1
ATOM 1662 C C . LYS A 1 205 ? 21.594 5.039 24.734 1 73.38 205 LYS A C 1
ATOM 1664 O O . LYS A 1 205 ? 21.484 3.818 24.875 1 73.38 205 LYS A O 1
ATOM 1669 N N . PRO A 1 206 ? 20.969 5.965 25.531 1 73.56 206 PRO A N 1
ATOM 1670 C CA . PRO A 1 206 ? 19.891 5.449 26.375 1 73.56 206 PRO A CA 1
ATOM 1671 C C . PRO A 1 206 ? 18.859 4.633 25.594 1 73.56 206 PRO A C 1
ATOM 1673 O O . PRO A 1 206 ? 18.719 4.809 24.391 1 73.56 206 PRO A O 1
ATOM 1676 N N . ASN A 1 207 ? 18.328 3.701 26.281 1 80.75 207 ASN A N 1
ATOM 1677 C CA . ASN A 1 207 ? 17.344 2.846 25.641 1 80.75 207 ASN A CA 1
ATOM 1678 C C . ASN A 1 207 ? 16.016 3.582 25.438 1 80.75 207 ASN A C 1
ATOM 1680 O O . ASN A 1 207 ? 14.977 3.154 25.938 1 80.75 207 ASN A O 1
ATOM 1684 N N . LEU A 1 208 ? 16.094 4.793 24.844 1 88.25 208 LEU A N 1
ATOM 1685 C CA . LEU A 1 208 ? 14.938 5.594 24.453 1 88.25 208 LEU A CA 1
ATOM 1686 C C . LEU A 1 208 ? 14.797 5.652 22.938 1 88.25 208 LEU A C 1
ATOM 1688 O O . LEU A 1 208 ? 15.766 5.934 22.234 1 88.25 208 LEU A O 1
ATOM 1692 N N . PRO A 1 209 ? 13.641 5.309 22.5 1 93.69 209 PRO A N 1
ATOM 1693 C CA . PRO A 1 209 ? 13.453 5.355 21.047 1 93.69 209 PRO A CA 1
ATOM 1694 C C . PRO A 1 209 ? 13.453 6.777 20.5 1 93.69 209 PRO A C 1
ATOM 1696 O O . PRO A 1 209 ? 12.977 7.703 21.156 1 93.69 209 PRO A O 1
ATOM 1699 N N . ASP A 1 210 ? 14.062 6.961 19.312 1 96.69 210 ASP A N 1
ATOM 1700 C CA . ASP A 1 210 ? 13.875 8.227 18.609 1 96.69 210 ASP A CA 1
ATOM 1701 C C . ASP A 1 210 ? 12.406 8.445 18.25 1 96.69 210 ASP A C 1
ATOM 1703 O O . ASP A 1 210 ? 11.641 7.484 18.141 1 96.69 210 ASP A O 1
ATOM 1707 N N . VAL A 1 211 ? 11.984 9.648 18.188 1 98 211 VAL A N 1
ATOM 1708 C CA . VAL A 1 211 ? 10.648 10.023 17.734 1 98 211 VAL A CA 1
ATOM 1709 C C . VAL A 1 211 ? 10.758 10.969 16.531 1 98 211 VAL A C 1
ATOM 1711 O O . VAL A 1 211 ? 11.117 12.133 16.688 1 98 211 VAL A O 1
ATOM 1714 N N . ILE A 1 212 ? 10.461 10.445 15.375 1 98.75 212 ILE A N 1
ATOM 1715 C CA . ILE A 1 212 ? 10.578 11.18 14.117 1 98.75 212 ILE A CA 1
ATOM 1716 C C . ILE A 1 212 ? 9.195 11.5 13.57 1 98.75 212 ILE A C 1
ATOM 1718 O O . ILE A 1 212 ? 8.43 10.602 13.227 1 98.75 212 ILE A O 1
ATOM 1722 N N . ILE A 1 213 ? 8.875 12.773 13.484 1 98.75 213 ILE A N 1
ATOM 1723 C CA . ILE A 1 213 ? 7.574 13.211 12.977 1 98.75 213 ILE A CA 1
ATOM 1724 C C . ILE A 1 213 ? 7.758 13.961 11.664 1 98.75 213 ILE A C 1
ATOM 1726 O O . ILE A 1 213 ? 8.438 14.992 11.617 1 98.75 213 ILE A O 1
ATOM 1730 N N . ILE A 1 214 ? 7.223 13.477 10.609 1 98.81 214 ILE A N 1
ATOM 1731 C CA . ILE A 1 214 ? 7.195 14.125 9.305 1 98.81 214 ILE A CA 1
ATOM 1732 C C . ILE A 1 214 ? 5.762 14.508 8.945 1 98.81 214 ILE A C 1
ATOM 1734 O O . ILE A 1 214 ? 4.883 13.648 8.875 1 98.81 214 ILE A O 1
ATOM 1738 N N . ILE A 1 215 ? 5.539 15.742 8.758 1 98.62 215 ILE A N 1
ATOM 1739 C CA . ILE A 1 215 ? 4.211 16.25 8.43 1 98.62 215 ILE A CA 1
ATOM 1740 C C . ILE A 1 215 ? 4.195 16.734 6.984 1 98.62 215 ILE A C 1
ATOM 1742 O O . ILE A 1 215 ? 5.094 17.469 6.559 1 98.62 215 ILE A O 1
ATOM 1746 N N . ILE A 1 216 ? 3.24 16.328 6.238 1 98.62 216 ILE A N 1
ATOM 1747 C CA . ILE A 1 216 ? 2.957 16.891 4.918 1 98.62 216 ILE A CA 1
ATOM 1748 C C . ILE A 1 216 ? 1.632 17.641 4.949 1 98.62 216 ILE A C 1
ATOM 1750 O O . ILE A 1 216 ? 0.565 17.047 5.082 1 98.62 216 ILE A O 1
ATOM 1754 N N . ASP A 1 217 ? 1.737 18.891 4.809 1 97.44 217 ASP A N 1
ATOM 1755 C CA . ASP A 1 217 ? 0.622 19.812 4.969 1 97.44 217 ASP A CA 1
ATOM 1756 C C . ASP A 1 217 ? -0.466 19.547 3.928 1 97.44 217 ASP A C 1
ATOM 1758 O O . ASP A 1 217 ? -0.167 19.297 2.76 1 97.44 217 ASP A O 1
ATOM 1762 N N . SER A 1 218 ? -1.749 19.547 4.375 1 96.94 218 SER A N 1
ATOM 1763 C CA . SER A 1 218 ? -2.916 19.5 3.504 1 96.94 218 SER A CA 1
ATOM 1764 C C . SER A 1 218 ? -3.002 18.172 2.768 1 96.94 218 SER A C 1
ATOM 1766 O O . SER A 1 218 ? -3.393 18.125 1.599 1 96.94 218 SER A O 1
ATOM 1768 N N . VAL A 1 219 ? -2.6 17.141 3.422 1 98.5 219 VAL A N 1
ATOM 1769 C CA . VAL A 1 219 ? -2.613 15.828 2.785 1 98.5 219 VAL A CA 1
ATOM 1770 C C . VAL A 1 219 ? -3.463 14.867 3.607 1 98.5 219 VAL A C 1
ATOM 1772 O O . VAL A 1 219 ? -3.244 14.711 4.812 1 98.5 219 VAL A O 1
ATOM 1775 N N . SER A 1 220 ? -4.418 14.312 2.945 1 98.5 220 SER A N 1
ATOM 1776 C CA . SER A 1 220 ? -5.273 13.305 3.564 1 98.5 220 SER A CA 1
ATOM 1777 C C . SER A 1 220 ? -4.625 11.93 3.506 1 98.5 220 SER A C 1
ATOM 1779 O O . SER A 1 220 ? -3.625 11.734 2.812 1 98.5 220 SER A O 1
ATOM 1781 N N . HIS A 1 221 ? -5.234 11.023 4.309 1 98.56 221 HIS A N 1
ATOM 1782 C CA . HIS A 1 221 ? -4.812 9.625 4.246 1 98.56 221 HIS A CA 1
ATOM 1783 C C . HIS A 1 221 ? -4.836 9.102 2.812 1 98.56 221 HIS A C 1
ATOM 1785 O O . HIS A 1 221 ? -3.834 8.578 2.322 1 98.56 221 HIS A O 1
ATOM 1791 N N . SER A 1 222 ? -5.93 9.297 2.107 1 98.31 222 SER A N 1
ATOM 1792 C CA . SER A 1 222 ? -6.125 8.781 0.754 1 98.31 222 SER A CA 1
ATOM 1793 C C . SER A 1 222 ? -5.176 9.453 -0.233 1 98.31 222 SER A C 1
ATOM 1795 O O . SER A 1 222 ? -4.633 8.797 -1.122 1 98.31 222 SER A O 1
ATOM 1797 N N . SER A 1 223 ? -4.996 10.734 -0.072 1 98.25 223 SER A N 1
ATOM 1798 C CA . SER A 1 223 ? -4.098 11.453 -0.969 1 98.25 223 SER A CA 1
ATOM 1799 C C . SER A 1 223 ? -2.672 10.922 -0.87 1 98.25 223 SER A C 1
ATOM 1801 O O . SER A 1 223 ? -1.997 10.75 -1.887 1 98.25 223 SER A O 1
ATOM 1803 N N . PHE A 1 224 ? -2.238 10.688 0.3 1 98.5 224 PHE A N 1
ATOM 1804 C CA . PHE A 1 224 ? -0.896 10.148 0.5 1 98.5 224 PHE A CA 1
ATOM 1805 C C . PHE A 1 224 ? -0.739 8.805 -0.194 1 98.5 224 PHE A C 1
ATOM 1807 O O . PHE A 1 224 ? 0.247 8.57 -0.897 1 98.5 224 PHE A O 1
ATOM 1814 N N . VAL A 1 225 ? -1.7 7.93 0.009 1 98.19 225 VAL A N 1
ATOM 1815 C CA . VAL A 1 225 ? -1.659 6.574 -0.53 1 98.19 225 VAL A CA 1
ATOM 1816 C C . VAL A 1 225 ? -1.546 6.625 -2.051 1 98.19 225 VAL A C 1
ATOM 1818 O O . VAL A 1 225 ? -0.749 5.895 -2.646 1 98.19 225 VAL A O 1
ATOM 1821 N N . ARG A 1 226 ? -2.244 7.504 -2.709 1 97 226 ARG A N 1
ATOM 1822 C CA . ARG A 1 226 ? -2.287 7.473 -4.168 1 97 226 ARG A CA 1
ATOM 1823 C C . ARG A 1 226 ? -1.133 8.266 -4.77 1 97 226 ARG A C 1
ATOM 1825 O O . ARG A 1 226 ? -0.69 7.98 -5.883 1 97 226 ARG A O 1
ATOM 1832 N N . THR A 1 227 ? -0.55 9.242 -4.004 1 97.75 227 THR A N 1
ATOM 1833 C CA . THR A 1 227 ? 0.427 10.133 -4.617 1 97.75 227 THR A CA 1
ATOM 1834 C C . THR A 1 227 ? 1.849 9.656 -4.336 1 97.75 227 THR A C 1
ATOM 1836 O O . THR A 1 227 ? 2.77 9.945 -5.105 1 97.75 227 THR A O 1
ATOM 1839 N N . LEU A 1 228 ? 2.037 8.953 -3.221 1 98 228 LEU A N 1
ATOM 1840 C CA . LEU A 1 228 ? 3.369 8.492 -2.85 1 98 228 LEU A CA 1
ATOM 1841 C C . LEU A 1 228 ? 3.402 6.977 -2.715 1 98 228 LEU A C 1
ATOM 1843 O O . LEU A 1 228 ? 3.795 6.449 -1.671 1 98 228 LEU A O 1
ATOM 1847 N N . PRO A 1 229 ? 3.088 6.25 -3.777 1 96.38 229 PRO A N 1
ATOM 1848 C CA . PRO A 1 229 ? 2.955 4.797 -3.686 1 96.38 229 PRO A CA 1
ATOM 1849 C C . PRO A 1 229 ? 4.266 4.109 -3.307 1 96.38 229 PRO A C 1
ATOM 1851 O O . PRO A 1 229 ? 4.254 3.109 -2.582 1 96.38 229 PRO A O 1
ATOM 1854 N N . ARG A 1 230 ? 5.41 4.59 -3.805 1 96.81 230 ARG A N 1
ATOM 1855 C CA . ARG A 1 230 ? 6.703 3.998 -3.479 1 96.81 230 ARG A CA 1
ATOM 1856 C C . ARG A 1 230 ? 7.031 4.18 -2 1 96.81 230 ARG A C 1
ATOM 1858 O O . ARG A 1 230 ? 7.496 3.248 -1.342 1 96.81 230 ARG A O 1
ATOM 1865 N N . THR A 1 231 ? 6.844 5.371 -1.546 1 98.5 231 THR A N 1
ATOM 1866 C CA . THR A 1 231 ? 7.039 5.668 -0.131 1 98.5 231 THR A CA 1
ATOM 1867 C C . THR A 1 231 ? 6.102 4.828 0.732 1 98.5 231 THR A C 1
ATOM 1869 O O . THR A 1 231 ? 6.523 4.262 1.743 1 98.5 231 THR A O 1
ATOM 1872 N N . TYR A 1 232 ? 4.836 4.766 0.294 1 98.19 232 TYR A N 1
ATOM 1873 C CA . TYR A 1 232 ? 3.846 3.973 1.011 1 98.19 232 TYR A CA 1
ATOM 1874 C C . TYR A 1 232 ? 4.273 2.514 1.096 1 98.19 232 TYR A C 1
ATOM 1876 O O . TYR A 1 232 ? 4.211 1.902 2.166 1 98.19 232 TYR A O 1
ATOM 1884 N N . TYR A 1 233 ? 4.746 1.95 0.038 1 97.5 233 TYR A N 1
ATOM 1885 C CA . TYR A 1 233 ? 5.227 0.573 0.011 1 97.5 233 TYR A CA 1
ATOM 1886 C C . TYR A 1 233 ? 6.387 0.382 0.979 1 97.5 233 TYR A C 1
ATOM 1888 O O . TYR A 1 233 ? 6.418 -0.592 1.736 1 97.5 233 TYR A O 1
ATOM 1896 N N . GLU A 1 234 ? 7.395 1.275 0.941 1 97.56 234 GLU A N 1
ATOM 1897 C CA . GLU A 1 234 ? 8.547 1.208 1.829 1 97.56 234 GLU A CA 1
ATOM 1898 C C . GLU A 1 234 ? 8.125 1.189 3.293 1 97.56 234 GLU A C 1
ATOM 1900 O O . GLU A 1 234 ? 8.625 0.385 4.082 1 97.56 234 GLU A O 1
ATOM 1905 N N . LEU A 1 235 ? 7.172 2.023 3.629 1 97.81 235 LEU A N 1
ATOM 1906 C CA . LEU A 1 235 ? 6.703 2.139 5.004 1 97.81 235 LEU A CA 1
ATOM 1907 C C . LEU A 1 235 ? 5.922 0.894 5.422 1 97.81 235 LEU A C 1
ATOM 1909 O O . LEU A 1 235 ? 6.121 0.37 6.52 1 97.81 235 LEU A O 1
ATOM 1913 N N . MET A 1 236 ? 5.082 0.415 4.547 1 95.94 236 MET A N 1
ATOM 1914 C CA . MET A 1 236 ? 4.227 -0.723 4.875 1 95.94 236 MET A CA 1
ATOM 1915 C C . MET A 1 236 ? 5.031 -2.016 4.918 1 95.94 236 MET A C 1
ATOM 1917 O O . MET A 1 236 ? 4.848 -2.838 5.816 1 95.94 236 MET A O 1
ATOM 1921 N N . SER A 1 237 ? 5.961 -2.193 3.996 1 92.88 237 SER A N 1
ATOM 1922 C CA . SER A 1 237 ? 6.617 -3.484 3.811 1 92.88 237 SER A CA 1
ATOM 1923 C C . SER A 1 237 ? 7.883 -3.588 4.652 1 92.88 237 SER A C 1
ATOM 1925 O O . SER A 1 237 ? 8.188 -4.656 5.191 1 92.88 237 SER A O 1
ATOM 1927 N N . ASN A 1 238 ? 8.602 -2.486 4.793 1 93.88 238 ASN A N 1
ATOM 1928 C CA . ASN A 1 238 ? 9.906 -2.574 5.438 1 93.88 238 ASN A CA 1
ATOM 1929 C C . ASN A 1 238 ? 9.883 -1.961 6.836 1 93.88 238 ASN A C 1
ATOM 1931 O O . ASN A 1 238 ? 10.602 -2.408 7.727 1 93.88 238 ASN A O 1
ATOM 1935 N N . TYR A 1 239 ? 9.031 -0.954 7.027 1 96.5 239 TYR A N 1
ATOM 1936 C CA . TYR A 1 239 ? 8.914 -0.33 8.344 1 96.5 239 TYR A CA 1
ATOM 1937 C C . TYR A 1 239 ? 7.75 -0.93 9.125 1 96.5 239 TYR A C 1
ATOM 1939 O O . TYR A 1 239 ? 7.562 -0.619 10.305 1 96.5 239 TYR A O 1
ATOM 1947 N N . GLU A 1 240 ? 6.91 -1.752 8.5 1 95.5 240 GLU A N 1
ATOM 1948 C CA . GLU A 1 240 ? 5.73 -2.357 9.109 1 95.5 240 GLU A CA 1
ATOM 1949 C C . GLU A 1 240 ? 4.828 -1.298 9.742 1 95.5 240 GLU A C 1
ATOM 1951 O O . GLU A 1 240 ? 4.41 -1.438 10.891 1 95.5 240 GLU A O 1
ATOM 1956 N N . ALA A 1 241 ? 4.664 -0.224 9 1 97.5 241 ALA A N 1
ATOM 1957 C CA . ALA A 1 241 ? 3.832 0.873 9.484 1 97.5 241 ALA A CA 1
ATOM 1958 C C . ALA A 1 241 ? 2.391 0.417 9.695 1 97.5 241 ALA A C 1
ATOM 1960 O O . ALA A 1 241 ? 1.913 -0.486 9.008 1 97.5 241 ALA A O 1
ATOM 1961 N N . ILE A 1 242 ? 1.729 0.973 10.672 1 97.56 242 ILE A N 1
ATOM 1962 C CA . ILE A 1 242 ? 0.306 0.788 10.93 1 97.56 242 ILE A CA 1
ATOM 1963 C C . ILE A 1 242 ? -0.469 2.016 10.461 1 97.56 242 ILE A C 1
ATOM 1965 O O . ILE A 1 242 ? -0.277 3.117 10.984 1 97.56 242 ILE A O 1
ATOM 1969 N N . PRO A 1 243 ? -1.3 1.857 9.414 1 97.88 243 PRO A N 1
ATOM 1970 C CA . PRO A 1 243 ? -2.098 2.996 8.953 1 97.88 243 PRO A CA 1
ATOM 1971 C C . PRO A 1 243 ? -3.256 3.324 9.898 1 97.88 243 PRO A C 1
ATOM 1973 O O . PRO A 1 243 ? -3.881 2.418 10.453 1 97.88 243 PRO A O 1
ATOM 1976 N N . PHE A 1 244 ? -3.477 4.551 10.188 1 98.44 244 PHE A N 1
ATOM 1977 C CA . PHE A 1 244 ? -4.629 5.07 10.914 1 98.44 244 PHE A CA 1
ATOM 1978 C C . PHE A 1 244 ? -5.547 5.855 9.984 1 98.44 244 PHE A C 1
ATOM 1980 O O . PHE A 1 244 ? -5.531 7.09 9.977 1 98.44 244 PHE A O 1
ATOM 1987 N N . PRO A 1 245 ? -6.438 5.184 9.297 1 97.94 245 PRO A N 1
ATOM 1988 C CA . PRO A 1 245 ? -7.215 5.832 8.234 1 97.94 245 PRO A CA 1
ATOM 1989 C C . PRO A 1 245 ? -8.312 6.738 8.781 1 97.94 245 PRO A C 1
ATOM 1991 O O . PRO A 1 245 ? -9.047 7.363 8.008 1 97.94 245 PRO A O 1
ATOM 1994 N N . HIS A 1 246 ? -8.438 6.859 10.117 1 98.25 246 HIS A N 1
ATOM 1995 C CA . HIS A 1 246 ? -9.602 7.566 10.633 1 98.25 246 HIS A CA 1
ATOM 1996 C C . HIS A 1 246 ? -9.195 8.656 11.617 1 98.25 246 HIS A C 1
ATOM 1998 O O . HIS A 1 246 ? -9.867 8.867 12.633 1 98.25 246 HIS A O 1
ATOM 2004 N N . LEU A 1 247 ? -8.062 9.242 11.328 1 98.75 247 LEU A N 1
ATOM 2005 C CA . LEU A 1 247 ? -7.758 10.5 12.008 1 98.75 247 LEU A CA 1
ATOM 2006 C C . LEU A 1 247 ? -8.688 11.609 11.531 1 98.75 247 LEU A C 1
ATOM 2008 O O . LEU A 1 247 ? -8.891 11.781 10.328 1 98.75 247 LEU A O 1
ATOM 2012 N N . ASN A 1 248 ? -9.328 12.281 12.438 1 98.69 248 ASN A N 1
ATOM 2013 C CA . ASN A 1 248 ? -10.227 13.391 12.141 1 98.69 248 ASN A CA 1
ATOM 2014 C C . ASN A 1 248 ? -9.633 14.727 12.578 1 98.69 248 ASN A C 1
ATOM 2016 O O . ASN A 1 248 ? -9.242 14.883 13.734 1 98.69 248 ASN A O 1
ATOM 2020 N N . LYS A 1 249 ? -9.555 15.633 11.633 1 97.81 249 LYS A N 1
ATOM 2021 C CA . LYS A 1 249 ? -9.078 16.953 12.055 1 97.81 249 LYS A CA 1
ATOM 2022 C C . LYS A 1 249 ? -10.055 17.609 13.016 1 97.81 249 LYS A C 1
ATOM 2024 O O . LYS A 1 249 ? -11.234 17.25 13.062 1 97.81 249 LYS A O 1
ATOM 2029 N N . ILE A 1 250 ? -9.648 18.594 13.742 1 96.25 250 ILE A N 1
ATOM 2030 C CA . ILE A 1 250 ? -10.516 19.203 14.734 1 96.25 250 ILE A CA 1
ATOM 2031 C C . ILE A 1 250 ? -10.812 20.656 14.328 1 96.25 250 ILE A C 1
ATOM 2033 O O . ILE A 1 250 ? -11.609 21.328 14.984 1 96.25 250 ILE A O 1
ATOM 2037 N N . ALA A 1 251 ? -10.117 21.109 13.281 1 91.88 251 ALA A N 1
ATOM 2038 C CA . ALA A 1 251 ? -10.312 22.469 12.812 1 91.88 251 ALA A CA 1
ATOM 2039 C C . ALA A 1 251 ? -9.953 22.609 11.336 1 91.88 251 ALA A C 1
ATOM 2041 O O . ALA A 1 251 ? -9.414 21.672 10.734 1 91.88 251 ALA A O 1
ATOM 2042 N N . ILE A 1 252 ? -10.188 23.734 10.789 1 86.44 252 ILE A N 1
ATOM 2043 C CA . ILE A 1 252 ? -10.164 23.938 9.344 1 86.44 252 ILE A CA 1
ATOM 2044 C C . ILE A 1 252 ? -8.719 24 8.852 1 86.44 252 ILE A C 1
ATOM 2046 O O . ILE A 1 252 ? -8.398 23.469 7.789 1 86.44 252 ILE A O 1
ATOM 2050 N N . ASN A 1 253 ? -7.812 24.703 9.586 1 87.31 253 ASN A N 1
ATOM 2051 C CA . ASN A 1 253 ? -6.488 24.984 9.039 1 87.31 253 ASN A CA 1
ATOM 2052 C C . ASN A 1 253 ? -5.383 24.516 9.977 1 87.31 253 ASN A C 1
ATOM 2054 O O . ASN A 1 253 ? -5.652 23.828 10.969 1 87.31 253 ASN A O 1
ATOM 2058 N N . SER A 1 254 ? -4.148 24.812 9.703 1 93.06 254 SER A N 1
ATOM 2059 C CA . SER A 1 254 ? -2.953 24.188 10.273 1 93.06 254 SER A CA 1
ATOM 2060 C C . SER A 1 254 ? -2.789 24.547 11.742 1 93.06 254 SER A C 1
ATOM 2062 O O . SER A 1 254 ? -2.531 23.672 12.578 1 93.06 254 SER A O 1
ATOM 2064 N N . ARG A 1 255 ? -2.943 25.75 12.172 1 91.75 255 ARG A N 1
ATOM 2065 C CA . ARG A 1 255 ? -2.57 26.203 13.508 1 91.75 255 ARG A CA 1
ATOM 2066 C C . ARG A 1 255 ? -3.412 25.5 14.57 1 91.75 255 ARG A C 1
ATOM 2068 O O . ARG A 1 255 ? -2.873 24.938 15.523 1 91.75 255 ARG A O 1
ATOM 2075 N N . PRO A 1 256 ? -4.785 25.547 14.445 1 92.56 256 PRO A N 1
ATOM 2076 C CA . PRO A 1 256 ? -5.555 24.844 15.477 1 92.56 256 PRO A CA 1
ATOM 2077 C C . PRO A 1 256 ? -5.203 23.359 15.578 1 92.56 256 PRO A C 1
ATOM 2079 O O . PRO A 1 256 ? -5.148 22.812 16.672 1 92.56 256 PRO A O 1
ATOM 2082 N N . ASN A 1 257 ? -4.988 22.75 14.477 1 96.56 257 ASN A N 1
ATOM 2083 C CA . ASN A 1 257 ? -4.625 21.328 14.484 1 96.56 257 ASN A CA 1
ATOM 2084 C C . ASN A 1 257 ? -3.23 21.125 15.07 1 96.56 257 ASN A C 1
ATOM 2086 O O . ASN A 1 257 ? -2.988 20.125 15.758 1 96.56 257 ASN A O 1
ATOM 2090 N N . ALA A 1 258 ? -2.279 22.047 14.789 1 96.88 258 ALA A N 1
ATOM 2091 C CA . ALA A 1 258 ? -0.937 21.984 15.359 1 96.88 258 ALA A CA 1
ATOM 2092 C C . ALA A 1 258 ? -0.983 22.109 16.875 1 96.88 258 ALA A C 1
ATOM 2094 O O . ALA A 1 258 ? -0.278 21.391 17.594 1 96.88 258 ALA A O 1
ATOM 2095 N N . LEU A 1 259 ? -1.783 23.062 17.359 1 95.81 259 LEU A N 1
ATOM 2096 C CA . LEU A 1 259 ? -1.905 23.281 18.797 1 95.81 259 LEU A CA 1
ATOM 2097 C C . LEU A 1 259 ? -2.482 22.047 19.484 1 95.81 259 LEU A C 1
ATOM 2099 O O . LEU A 1 259 ? -2.033 21.656 20.562 1 95.81 259 LEU A O 1
ATOM 2103 N N . ALA A 1 260 ? -3.434 21.422 18.844 1 96.69 260 ALA A N 1
ATOM 2104 C CA . ALA A 1 260 ? -4.02 20.203 19.375 1 96.69 260 ALA A CA 1
ATOM 2105 C C . ALA A 1 260 ? -2.998 19.062 19.391 1 96.69 260 ALA A C 1
ATOM 2107 O O . ALA A 1 260 ? -2.914 18.312 20.359 1 96.69 260 ALA A O 1
ATOM 2108 N N . MET A 1 261 ? -2.215 18.969 18.406 1 97.25 261 MET A N 1
ATOM 2109 C CA . MET A 1 261 ? -1.301 17.859 18.203 1 97.25 261 MET A CA 1
ATOM 2110 C C . MET A 1 261 ? -0.059 18 19.078 1 97.25 261 MET A C 1
ATOM 2112 O O . MET A 1 261 ? 0.5 17 19.531 1 97.25 261 MET A O 1
ATOM 2116 N N . PHE A 1 262 ? 0.385 19.234 19.312 1 97.69 262 PHE A N 1
ATOM 2117 C CA . PHE A 1 262 ? 1.704 19.375 19.922 1 97.69 262 PHE A CA 1
ATOM 2118 C C . PHE A 1 262 ? 1.609 20.094 21.266 1 97.69 262 PHE A C 1
ATOM 2120 O O . PHE A 1 262 ? 2.578 20.109 22.031 1 97.69 262 PHE A O 1
ATOM 2127 N N . LEU A 1 263 ? 0.428 20.656 21.578 1 96 263 LEU A N 1
ATOM 2128 C CA . LEU A 1 263 ? 0.233 21.266 22.891 1 96 263 LEU A CA 1
ATOM 2129 C C . LEU A 1 263 ? -0.978 20.672 23.594 1 96 263 LEU A C 1
ATOM 2131 O O . LEU A 1 263 ? -1.208 20.938 24.781 1 96 263 LEU A O 1
ATOM 2135 N N . GLY A 1 264 ? -1.835 19.875 22.875 1 95.25 264 GLY A N 1
ATOM 2136 C CA . GLY A 1 264 ? -3.016 19.266 23.453 1 95.25 264 GLY A CA 1
ATOM 2137 C C . GLY A 1 264 ? -4.121 20.25 23.75 1 95.25 264 GLY A C 1
ATOM 2138 O O . GLY A 1 264 ? -5 19.984 24.578 1 95.25 264 GLY A O 1
ATOM 2139 N N . LYS A 1 265 ? -4.078 21.406 23.094 1 94.44 265 LYS A N 1
ATOM 2140 C CA . LYS A 1 265 ? -5 22.484 23.438 1 94.44 265 LYS A CA 1
ATOM 2141 C C . LYS A 1 265 ? -5.805 22.938 22.219 1 94.44 265 LYS A C 1
ATOM 2143 O O . LYS A 1 265 ? -5.309 22.891 21.094 1 94.44 265 LYS A O 1
ATOM 2148 N N . SER A 1 266 ? -6.992 23.406 22.5 1 93.31 266 SER A N 1
ATOM 2149 C CA . SER A 1 266 ? -7.848 23.984 21.469 1 93.31 266 SER A CA 1
ATOM 2150 C C . SER A 1 266 ? -7.77 25.5 21.469 1 93.31 266 SER A C 1
ATOM 2152 O O . SER A 1 266 ? -7.555 26.109 22.516 1 93.31 266 SER A O 1
ATOM 2154 N N . ASN A 1 267 ? -7.91 26.109 20.266 1 89.38 267 ASN A N 1
ATOM 2155 C CA . ASN A 1 267 ? -7.953 27.578 20.219 1 89.38 267 ASN A CA 1
ATOM 2156 C C . ASN A 1 267 ? -9.258 28.078 19.609 1 89.38 267 ASN A C 1
ATOM 2158 O O . ASN A 1 267 ? -9.367 29.234 19.234 1 89.38 267 ASN A O 1
ATOM 2162 N N . ARG A 1 268 ? -10.188 27.109 19.469 1 85.25 268 ARG A N 1
ATOM 2163 C CA . ARG A 1 268 ? -11.508 27.453 18.938 1 85.25 268 ARG A CA 1
ATOM 2164 C C . ARG A 1 268 ? -12.617 26.875 19.812 1 85.25 268 ARG A C 1
ATOM 2166 O O . ARG A 1 268 ? -12.531 25.719 20.234 1 85.25 268 ARG A O 1
ATOM 2173 N N . ASN A 1 269 ? -13.617 27.734 20.094 1 88.5 269 ASN A N 1
ATOM 2174 C CA . ASN A 1 269 ? -14.805 27.234 20.766 1 88.5 269 ASN A CA 1
ATOM 2175 C C . ASN A 1 269 ? -15.641 26.344 19.859 1 88.5 269 ASN A C 1
ATOM 2177 O O . ASN A 1 269 ? -15.648 26.516 18.641 1 88.5 269 ASN A O 1
ATOM 2181 N N . ILE A 1 270 ? -16.234 25.328 20.453 1 91.25 270 ILE A N 1
ATOM 2182 C CA . ILE A 1 270 ? -17.328 24.609 19.828 1 91.25 270 ILE A CA 1
ATOM 2183 C C . ILE A 1 270 ? -18.656 25.016 20.484 1 91.25 270 ILE A C 1
ATOM 2185 O O . ILE A 1 270 ? -18.859 24.766 21.688 1 91.25 270 ILE A O 1
ATOM 2189 N N . GLU A 1 271 ? -19.484 25.656 19.719 1 88.12 271 GLU A N 1
ATOM 2190 C CA . GLU A 1 271 ? -20.734 26.172 20.266 1 88.12 271 GLU A CA 1
ATOM 2191 C C . GLU A 1 271 ? -21.703 25.031 20.578 1 88.12 271 GLU A C 1
ATOM 2193 O O . GLU A 1 271 ? -21.766 24.047 19.844 1 88.12 271 GLU A O 1
ATOM 2198 N N . LYS A 1 272 ? -22.391 25.25 21.688 1 92.06 272 LYS A N 1
ATOM 2199 C CA . LYS A 1 272 ? -23.469 24.312 22 1 92.06 272 LYS A CA 1
ATOM 2200 C C . LYS A 1 272 ? -24.531 24.297 20.906 1 92.06 272 LYS A C 1
ATOM 2202 O O . LYS A 1 272 ? -24.906 25.344 20.391 1 92.06 272 LYS A O 1
ATOM 2207 N N . SER A 1 273 ? -24.953 23.172 20.484 1 89.25 273 SER A N 1
ATOM 2208 C CA . SER A 1 273 ? -25.984 22.922 19.484 1 89.25 273 SER A CA 1
ATOM 2209 C C . SER A 1 273 ? -26.609 21.531 19.641 1 89.25 273 SER A C 1
ATOM 2211 O O . SER A 1 273 ? -26.203 20.766 20.531 1 89.25 273 SER A O 1
ATOM 2213 N N . PRO A 1 274 ? -27.625 21.266 18.859 1 90.5 274 PRO A N 1
ATOM 2214 C CA . PRO A 1 274 ? -28.172 19.891 18.906 1 90.5 274 PRO A CA 1
ATOM 2215 C C . PRO A 1 274 ? -27.125 18.844 18.562 1 90.5 274 PRO A C 1
ATOM 2217 O O . PRO A 1 274 ? -27.281 17.672 18.906 1 90.5 274 PRO A O 1
ATOM 2220 N N . MET A 1 275 ? -26.094 19.281 17.906 1 91.75 275 MET A N 1
ATOM 2221 C CA . MET A 1 275 ? -25.094 18.312 17.469 1 91.75 275 MET A CA 1
ATOM 2222 C C . MET A 1 275 ? -23.891 18.312 18.406 1 91.75 275 MET A C 1
ATOM 2224 O O . MET A 1 275 ? -22.969 17.516 18.25 1 91.75 275 MET A O 1
ATOM 2228 N N . SER A 1 276 ? -23.906 19.203 19.422 1 94.25 276 SER A N 1
ATOM 2229 C CA . SER A 1 276 ? -22.75 19.281 20.297 1 94.25 276 SER A CA 1
ATOM 2230 C C . SER A 1 276 ? -23.141 19.797 21.688 1 94.25 276 SER A C 1
ATOM 2232 O O . SER A 1 276 ? -24 20.688 21.797 1 94.25 276 SER A O 1
ATOM 2234 N N . VAL A 1 277 ? -22.438 19.297 22.719 1 95.19 277 VAL A N 1
ATOM 2235 C CA . VAL A 1 277 ? -22.641 19.781 24.078 1 95.19 277 VAL A CA 1
ATOM 2236 C C . VAL A 1 277 ? -21.953 21.125 24.25 1 95.19 277 VAL A C 1
ATOM 2238 O O . VAL A 1 277 ? -22.234 21.859 25.203 1 95.19 277 VAL A O 1
ATOM 2241 N N . GLY A 1 278 ? -21.062 21.469 23.328 1 93.12 278 GLY A N 1
ATOM 2242 C CA . GLY A 1 278 ? -20.312 22.703 23.422 1 93.12 278 GLY A CA 1
ATOM 2243 C C . GLY A 1 278 ? -19.047 22.578 24.234 1 93.12 278 GLY A C 1
ATOM 2244 O O . GLY A 1 278 ? -19.016 21.859 25.234 1 93.12 278 GLY A O 1
ATOM 2245 N N . TYR A 1 279 ? -17.969 23.219 23.734 1 92.81 279 TYR A N 1
ATOM 2246 C CA . TYR A 1 279 ? -16.672 23.203 24.406 1 92.81 279 TYR A CA 1
ATOM 2247 C C . TYR A 1 279 ? -16.016 24.578 24.344 1 92.81 279 TYR A C 1
ATOM 2249 O O . TYR A 1 279 ? -15.93 25.188 23.266 1 92.81 279 TYR A O 1
ATOM 2257 N N . THR A 1 280 ? -15.562 25.016 25.469 1 90.94 280 THR A N 1
ATOM 2258 C CA . THR A 1 280 ? -14.789 26.25 25.5 1 90.94 280 THR A CA 1
ATOM 2259 C C . THR A 1 280 ? -13.328 25.984 25.141 1 90.94 280 THR A C 1
ATOM 2261 O O . THR A 1 280 ? -12.742 24.984 25.594 1 90.94 280 THR A O 1
ATOM 2264 N N . SER A 1 281 ? -12.773 26.859 24.328 1 91.38 281 SER A N 1
ATOM 2265 C CA . SER A 1 281 ? -11.391 26.672 23.891 1 91.38 281 SER A CA 1
ATOM 2266 C C . SER A 1 281 ? -10.414 26.922 25.031 1 91.38 281 SER A C 1
ATOM 2268 O O . SER A 1 281 ? -10.727 27.641 25.984 1 91.38 281 SER A O 1
ATOM 2270 N N . ASP A 1 282 ? -9.266 26.297 24.938 1 91.38 282 ASP A N 1
ATOM 2271 C CA . ASP A 1 282 ? -8.203 26.469 25.922 1 91.38 282 ASP A CA 1
ATOM 2272 C C . ASP A 1 282 ? -7.5 27.812 25.734 1 91.38 282 ASP A C 1
ATOM 2274 O O . ASP A 1 282 ? -7.227 28.5 26.719 1 91.38 282 ASP A O 1
ATOM 2278 N N . PHE A 1 283 ? -7.215 28.062 24.422 1 87.31 283 PHE A N 1
ATOM 2279 C CA . PHE A 1 283 ? -6.711 29.391 24.062 1 87.31 283 PHE A CA 1
ATOM 2280 C C . PHE A 1 283 ? -7.855 30.312 23.688 1 87.31 283 PHE A C 1
ATOM 2282 O O . PHE A 1 283 ? -8.758 29.938 22.938 1 87.31 283 PHE A O 1
ATOM 2289 N N . LYS A 1 284 ? -8.25 31.281 24.312 1 69.81 284 LYS A N 1
ATOM 2290 C CA . LYS A 1 284 ? -9.469 32.062 24.188 1 69.81 284 LYS A CA 1
ATOM 2291 C C . LYS A 1 284 ? -9.328 33.094 23.062 1 69.81 284 LYS A C 1
ATOM 2293 O O . LYS A 1 284 ? -10.297 33.406 22.375 1 69.81 284 LYS A O 1
ATOM 2298 N N . ASN A 1 285 ? -8.398 34 23.078 1 60.34 285 ASN A N 1
ATOM 2299 C CA . ASN A 1 285 ? -8.523 35.188 22.234 1 60.34 285 ASN A CA 1
ATOM 2300 C C . ASN A 1 285 ? -7.188 35.562 21.609 1 60.34 285 ASN A C 1
ATOM 2302 O O . ASN A 1 285 ? -6.199 34.844 21.75 1 60.34 285 ASN A O 1
ATOM 2306 N N . SER A 1 286 ? -7.398 36.562 20.766 1 62.91 286 SER A N 1
ATOM 2307 C CA . SER A 1 286 ? -6.266 37.344 20.234 1 62.91 286 SER A CA 1
ATOM 2308 C C . SER A 1 286 ? -5.207 37.562 21.312 1 62.91 286 SER A C 1
ATOM 2310 O O . SER A 1 286 ? -4.016 37.656 21.016 1 62.91 286 SER A O 1
ATOM 2312 N N . ALA A 1 287 ? -5.68 37.375 22.469 1 63.44 287 ALA A N 1
ATOM 2313 C CA . ALA A 1 287 ? -4.734 37.594 23.562 1 63.44 287 ALA A CA 1
ATOM 2314 C C . ALA A 1 287 ? -3.721 36.438 23.656 1 63.44 287 ALA A C 1
ATOM 2316 O O . ALA A 1 287 ? -2.543 36.688 23.938 1 63.44 287 ALA A O 1
ATOM 2317 N N . ASP A 1 288 ? -4.203 35.344 23.312 1 76.94 288 ASP A N 1
ATOM 2318 C CA . ASP A 1 288 ? -3.301 34.188 23.406 1 76.94 288 ASP A CA 1
ATOM 2319 C C . ASP A 1 288 ? -2.252 34.219 22.297 1 76.94 288 ASP A C 1
ATOM 2321 O O . ASP A 1 288 ? -1.139 33.719 22.469 1 76.94 288 ASP A O 1
ATOM 2325 N N . CYS A 1 289 ? -2.57 34.875 21.219 1 81.94 289 CYS A N 1
ATOM 2326 C CA . CYS A 1 289 ? -1.596 35.062 20.156 1 81.94 289 CYS A CA 1
ATOM 2327 C C . CYS A 1 289 ? -0.482 36 20.578 1 81.94 289 CYS A C 1
ATOM 2329 O O . CYS A 1 289 ? 0.605 36 20 1 81.94 289 CYS A O 1
ATOM 2331 N N . ASN A 1 290 ? -0.78 36.75 21.594 1 85 290 ASN A N 1
ATOM 2332 C CA . ASN A 1 290 ? 0.219 37.688 22.094 1 85 290 ASN A CA 1
ATOM 2333 C C . ASN A 1 290 ? 1.065 37.062 23.188 1 85 290 ASN A C 1
ATOM 2335 O O . ASN A 1 290 ? 1.988 37.688 23.703 1 85 290 ASN A O 1
ATOM 2339 N N . LYS A 1 291 ? 0.818 35.844 23.5 1 89.06 291 LYS A N 1
ATOM 2340 C CA . LYS A 1 291 ? 1.628 35.125 24.469 1 89.06 291 LYS A CA 1
ATOM 2341 C C . LYS A 1 291 ? 2.537 34.125 23.781 1 89.06 291 LYS A C 1
ATOM 2343 O O . LYS A 1 291 ? 2.084 33.344 22.953 1 89.06 291 LYS A O 1
ATOM 2348 N N . PRO A 1 292 ? 3.822 34.188 24.25 1 92.94 292 PRO A N 1
ATOM 2349 C CA . PRO A 1 292 ? 4.734 33.219 23.656 1 92.94 292 PRO A CA 1
ATOM 2350 C C . PRO A 1 292 ? 4.395 31.781 24.078 1 92.94 292 PRO A C 1
ATOM 2352 O O . PRO A 1 292 ? 3.889 31.547 25.172 1 92.94 292 PRO A O 1
ATOM 2355 N N . LEU A 1 293 ? 4.691 30.797 23.234 1 94.19 293 LEU A N 1
ATOM 2356 C CA . LEU A 1 293 ? 4.398 29.391 23.469 1 94.19 293 LEU A CA 1
ATOM 2357 C C . LEU A 1 293 ? 5.52 28.734 24.266 1 94.19 293 LEU A C 1
ATOM 2359 O O . LEU A 1 293 ? 5.402 27.578 24.672 1 94.19 293 LEU A O 1
ATOM 2363 N N . ASP A 1 294 ? 6.574 29.438 24.656 1 94.12 294 ASP A N 1
ATOM 2364 C CA . ASP A 1 294 ? 7.797 28.891 25.25 1 94.12 294 ASP A CA 1
ATOM 2365 C C . ASP A 1 294 ? 7.504 28.156 26.547 1 94.12 294 ASP A C 1
ATOM 2367 O O . ASP A 1 294 ? 8.102 27.109 26.828 1 94.12 294 ASP A O 1
ATOM 2371 N N . ASP A 1 295 ? 6.602 28.672 27.312 1 90.19 295 ASP A N 1
ATOM 2372 C CA . ASP A 1 295 ? 6.359 28.109 28.641 1 90.19 295 ASP A CA 1
ATOM 2373 C C . ASP A 1 295 ? 5.074 27.297 28.672 1 90.19 295 ASP A C 1
ATOM 2375 O O . ASP A 1 295 ? 4.578 26.938 29.75 1 90.19 295 ASP A O 1
ATOM 2379 N N . ASP A 1 296 ? 4.484 27.109 27.547 1 92.12 296 ASP A N 1
ATOM 2380 C CA . ASP A 1 296 ? 3.293 26.266 27.469 1 92.12 296 ASP A CA 1
ATOM 2381 C C . ASP A 1 296 ? 3.666 24.781 27.438 1 92.12 296 ASP A C 1
ATOM 2383 O O . ASP A 1 296 ? 4.828 24.438 27.641 1 92.12 296 ASP A O 1
ATOM 2387 N N . GLN A 1 297 ? 2.711 23.891 27.312 1 92.75 297 GLN A N 1
ATOM 2388 C CA . GLN A 1 297 ? 2.965 22.453 27.406 1 92.75 297 GLN A CA 1
ATOM 2389 C C . GLN A 1 297 ? 3.326 21.875 26.031 1 92.75 297 GLN A C 1
ATOM 2391 O O . GLN A 1 297 ? 2.838 20.797 25.656 1 92.75 297 GLN A O 1
ATOM 2396 N N . PHE A 1 298 ? 4.137 22.625 25.312 1 95.31 298 PHE A N 1
ATOM 2397 C CA . PHE A 1 298 ? 4.684 22.125 24.047 1 95.31 298 PHE A CA 1
ATOM 2398 C C . PHE A 1 298 ? 5.449 20.812 24.266 1 95.31 298 PHE A C 1
ATOM 2400 O O . PHE A 1 298 ? 6.312 20.75 25.141 1 95.31 298 PHE A O 1
ATOM 2407 N N . VAL A 1 299 ? 5.168 19.812 23.5 1 95.25 299 VAL A N 1
ATOM 2408 C CA . VAL A 1 299 ? 5.707 18.484 23.719 1 95.25 299 VAL A CA 1
ATOM 2409 C C . VAL A 1 299 ? 7.223 18.5 23.516 1 95.25 299 VAL A C 1
ATOM 2411 O O . VAL A 1 299 ? 7.945 17.734 24.172 1 95.25 299 VAL A O 1
ATOM 2414 N N . GLY A 1 300 ? 7.762 19.375 22.641 1 95.5 300 GLY A N 1
ATOM 2415 C CA . GLY A 1 300 ? 9.195 19.469 22.438 1 95.5 300 GLY A CA 1
ATOM 2416 C C . GLY A 1 300 ? 9.961 19.766 23.703 1 95.5 300 GLY A C 1
ATOM 2417 O O . GLY A 1 300 ? 11.078 19.297 23.891 1 95.5 300 GLY A O 1
ATOM 2418 N N . ASN A 1 301 ? 9.383 20.562 24.594 1 94.38 301 ASN A N 1
ATOM 2419 C CA . ASN A 1 301 ? 10.008 20.859 25.875 1 94.38 301 ASN A CA 1
ATOM 2420 C C . ASN A 1 301 ? 10.133 19.609 26.75 1 94.38 301 ASN A C 1
ATOM 2422 O O . ASN A 1 301 ? 11.125 19.438 27.453 1 94.38 301 ASN A O 1
ATOM 2426 N N . ARG A 1 302 ? 9.133 18.797 26.609 1 91.56 302 ARG A N 1
ATOM 2427 C CA . ARG A 1 302 ? 9.148 17.562 27.391 1 91.56 302 ARG A CA 1
ATOM 2428 C C . ARG A 1 302 ? 10.25 16.625 26.906 1 91.56 302 ARG A C 1
ATOM 2430 O O . ARG A 1 302 ? 10.922 15.984 27.719 1 91.56 302 ARG A O 1
ATOM 2437 N N . PHE A 1 303 ? 10.391 16.547 25.688 1 94.56 303 PHE A N 1
ATOM 2438 C CA . PHE A 1 303 ? 11.453 15.695 25.141 1 94.56 303 PHE A CA 1
ATOM 2439 C C . PHE A 1 303 ? 12.828 16.25 25.5 1 94.56 303 PHE A C 1
ATOM 2441 O O . PHE A 1 303 ? 13.734 15.5 25.828 1 94.56 303 PHE A O 1
ATOM 2448 N N . LYS A 1 304 ? 12.969 17.531 25.469 1 92.88 304 LYS A N 1
ATOM 2449 C CA . LYS A 1 304 ? 14.211 18.156 25.891 1 92.88 304 LYS A CA 1
ATOM 2450 C C . LYS A 1 304 ? 14.539 17.797 27.344 1 92.88 304 LYS A C 1
ATOM 2452 O O . LYS A 1 304 ? 15.672 17.438 27.656 1 92.88 304 LYS A O 1
ATOM 2457 N N . GLU A 1 305 ? 13.555 17.922 28.125 1 90.31 305 GLU A N 1
ATOM 2458 C CA . GLU A 1 305 ? 13.719 17.641 29.547 1 90.31 305 GLU A CA 1
ATOM 2459 C C . GLU A 1 305 ? 14.078 16.172 29.781 1 90.31 305 GLU A C 1
ATOM 2461 O O . GLU A 1 305 ? 14.789 15.852 30.734 1 90.31 305 GLU A O 1
ATOM 2466 N N . ALA A 1 306 ? 13.586 15.359 28.891 1 89.81 306 ALA A N 1
ATOM 2467 C CA . ALA A 1 306 ? 13.828 13.93 29.031 1 89.81 306 ALA A CA 1
ATOM 2468 C C . ALA A 1 306 ? 15.18 13.547 28.422 1 89.81 306 ALA A C 1
ATOM 2470 O O . ALA A 1 306 ? 15.547 12.367 28.406 1 89.81 306 ALA A O 1
ATOM 2471 N N . GLY A 1 307 ? 15.953 14.531 27.891 1 91.06 307 GLY A N 1
ATOM 2472 C CA . GLY A 1 307 ? 17.312 14.273 27.438 1 91.06 307 GLY A CA 1
ATOM 2473 C C . GLY A 1 307 ? 17.438 14.094 25.938 1 91.06 307 GLY A C 1
ATOM 2474 O O . GLY A 1 307 ? 18.516 13.781 25.438 1 91.06 307 GLY A O 1
ATOM 2475 N N . TYR A 1 308 ? 16.391 14.328 25.234 1 94.94 308 TYR A N 1
ATOM 2476 C CA . TYR A 1 308 ? 16.422 14.211 23.781 1 94.94 308 TYR A CA 1
ATOM 2477 C C . TYR A 1 308 ? 17.125 15.414 23.156 1 94.94 308 TYR A C 1
ATOM 2479 O O . TYR A 1 308 ? 17.031 16.531 23.672 1 94.94 308 TYR A O 1
ATOM 2487 N N . THR A 1 309 ? 17.859 15.141 22.062 1 96.31 309 THR A N 1
ATOM 2488 C CA . THR A 1 309 ? 18.188 16.219 21.125 1 96.31 309 THR A CA 1
ATOM 2489 C C . THR A 1 309 ? 17.016 16.5 20.203 1 96.31 309 THR A C 1
ATOM 2491 O O . THR A 1 309 ? 16.469 15.578 19.578 1 96.31 309 THR A O 1
ATOM 2494 N N . THR A 1 310 ? 16.609 17.734 20.109 1 97.5 310 THR A N 1
ATOM 2495 C CA . THR A 1 310 ? 15.336 18.047 19.469 1 97.5 310 THR A CA 1
ATOM 2496 C C . THR A 1 310 ? 15.547 18.938 18.25 1 97.5 310 THR A C 1
ATOM 2498 O O . THR A 1 310 ? 16.5 19.719 18.203 1 97.5 310 THR A O 1
ATOM 2501 N N . MET A 1 311 ? 14.695 18.766 17.234 1 97.81 311 MET A N 1
ATOM 2502 C CA . MET A 1 311 ? 14.703 19.562 16 1 97.81 311 MET A CA 1
ATOM 2503 C C . MET A 1 311 ? 13.281 19.875 15.555 1 97.81 311 MET A C 1
ATOM 2505 O O . MET A 1 311 ? 12.398 19.016 15.633 1 97.81 311 MET A O 1
ATOM 2509 N N . MET A 1 312 ? 13.008 21.094 15.195 1 96.19 312 MET A N 1
ATOM 2510 C CA . MET A 1 312 ? 11.75 21.5 14.586 1 96.19 312 MET A CA 1
ATOM 2511 C C . MET A 1 312 ? 12 22.375 13.359 1 96.19 312 MET A C 1
ATOM 2513 O O . MET A 1 312 ? 12.742 23.344 13.43 1 96.19 312 MET A O 1
ATOM 2517 N N . ASN A 1 313 ? 11.461 22.016 12.211 1 94 313 ASN A N 1
ATOM 2518 C CA . ASN A 1 313 ? 11.625 22.797 10.992 1 94 313 ASN A CA 1
ATOM 2519 C C . ASN A 1 313 ? 10.391 22.734 10.109 1 94 313 ASN A C 1
ATOM 2521 O O . ASN A 1 313 ? 9.648 21.75 10.141 1 94 313 ASN A O 1
ATOM 2525 N N . ASP A 1 314 ? 10.086 23.75 9.414 1 94.62 314 ASP A N 1
ATOM 2526 C CA . ASP A 1 314 ? 9.078 23.844 8.352 1 94.62 314 ASP A CA 1
ATOM 2527 C C . ASP A 1 314 ? 9.617 24.625 7.16 1 94.62 314 ASP A C 1
ATOM 2529 O O . ASP A 1 314 ? 10.75 25.125 7.191 1 94.62 314 ASP A O 1
ATOM 2533 N N . ASP A 1 315 ? 8.906 24.656 6.035 1 93.62 315 ASP A N 1
ATOM 2534 C CA . ASP A 1 315 ? 9.477 25.297 4.852 1 93.62 315 ASP A CA 1
ATOM 2535 C C . ASP A 1 315 ? 8.773 26.609 4.543 1 93.62 315 ASP A C 1
ATOM 2537 O O . ASP A 1 315 ? 8.688 27.016 3.385 1 93.62 315 ASP A O 1
ATOM 2541 N N . TRP A 1 316 ? 8.227 27.219 5.633 1 91.06 316 TRP A N 1
ATOM 2542 C CA . TRP A 1 316 ? 7.574 28.531 5.543 1 91.06 316 TRP A CA 1
ATOM 2543 C C . TRP A 1 316 ? 8.016 29.438 6.68 1 91.06 316 TRP A C 1
ATOM 2545 O O . TRP A 1 316 ? 8.172 28.984 7.82 1 91.06 316 TRP A O 1
ATOM 2555 N N . ALA A 1 317 ? 8.18 30.734 6.391 1 89.12 317 ALA A N 1
ATOM 2556 C CA . ALA A 1 317 ? 8.633 31.688 7.41 1 89.12 317 ALA A CA 1
ATOM 2557 C C . ALA A 1 317 ? 7.559 31.891 8.477 1 89.12 317 ALA A C 1
ATOM 2559 O O . ALA A 1 317 ? 7.875 32.094 9.648 1 89.12 317 ALA A O 1
ATOM 2560 N N . LEU A 1 318 ? 6.223 31.938 8.195 1 85.25 318 LEU A N 1
ATOM 2561 C CA . LEU A 1 318 ? 5.121 32.156 9.125 1 85.25 318 LEU A CA 1
ATOM 2562 C C . LEU A 1 318 ? 4.512 30.828 9.562 1 85.25 318 LEU A C 1
ATOM 2564 O O . LEU A 1 318 ? 3.51 30.797 10.281 1 85.25 318 LEU A O 1
ATOM 2568 N N . GLY A 1 319 ? 4.961 29.828 9.609 1 86.88 319 GLY A N 1
ATOM 2569 C CA . GLY A 1 319 ? 4.629 28.438 9.891 1 86.88 319 GLY A CA 1
ATOM 2570 C C . GLY A 1 319 ? 3.393 28.281 10.75 1 86.88 319 GLY A C 1
ATOM 2571 O O . GLY A 1 319 ? 2.688 29.25 11.016 1 86.88 319 GLY A O 1
ATOM 2572 N N . PRO A 1 320 ? 3.033 27.062 11.32 1 90.5 320 PRO A N 1
ATOM 2573 C CA . PRO A 1 320 ? 1.774 26.734 12 1 90.5 320 PRO A CA 1
ATOM 2574 C C . PRO A 1 320 ? 1.676 27.359 13.391 1 90.5 320 PRO A C 1
ATOM 2576 O O . PRO A 1 320 ? 0.574 27.516 13.922 1 90.5 320 PRO A O 1
ATOM 2579 N N . PHE A 1 321 ? 2.756 27.844 14.008 1 92.19 321 PHE A N 1
ATOM 2580 C CA . PHE A 1 321 ? 2.709 28.312 15.391 1 92.19 321 PHE A CA 1
ATOM 2581 C C . PHE A 1 321 ? 2.66 29.828 15.453 1 92.19 321 PHE A C 1
ATOM 2583 O O . PHE A 1 321 ? 2.314 30.406 16.484 1 92.19 321 PHE A O 1
ATOM 2590 N N . ASN A 1 322 ? 3.049 30.484 14.352 1 88.88 322 ASN A N 1
ATOM 2591 C CA . ASN A 1 322 ? 3.09 31.953 14.422 1 88.88 322 ASN A CA 1
ATOM 2592 C C . ASN A 1 322 ? 2.191 32.594 13.367 1 88.88 322 ASN A C 1
ATOM 2594 O O . ASN A 1 322 ? 1.955 33.781 13.391 1 88.88 322 ASN A O 1
ATOM 2598 N N . TRP A 1 323 ? 1.714 31.766 12.484 1 85.06 323 TRP A N 1
ATOM 2599 C CA . TRP A 1 323 ? 0.756 32.312 11.523 1 85.06 323 TRP A CA 1
ATOM 2600 C C . TRP A 1 323 ? -0.673 32.125 12.031 1 85.06 323 TRP A C 1
ATOM 2602 O O . TRP A 1 323 ? -1.037 31.078 12.555 1 85.06 323 TRP A O 1
ATOM 2612 N N . PRO A 1 324 ? -1.643 32.938 11.93 1 79.94 324 PRO A N 1
ATOM 2613 C CA . PRO A 1 324 ? -1.394 34.281 11.469 1 79.94 324 PRO A CA 1
ATOM 2614 C C . PRO A 1 324 ? -1.123 35.25 12.617 1 79.94 324 PRO A C 1
ATOM 2616 O O . PRO A 1 324 ? -1.905 35.344 13.57 1 79.94 324 PRO A O 1
ATOM 2619 N N . ASN A 1 325 ? -0.141 36 12.664 1 79.12 325 ASN A N 1
ATOM 2620 C CA . ASN A 1 325 ? 0.162 37.125 13.523 1 79.12 325 ASN A CA 1
ATOM 2621 C C . ASN A 1 325 ? 0.295 36.719 14.984 1 79.12 325 ASN A C 1
ATOM 2623 O O . ASN A 1 325 ? -0.159 37.438 15.883 1 79.12 325 ASN A O 1
ATOM 2627 N N . CYS A 1 326 ? 0.614 35.562 15.234 1 88.62 326 CYS A N 1
ATOM 2628 C CA . CYS A 1 326 ? 0.869 35.094 16.609 1 88.62 326 CYS A CA 1
ATOM 2629 C C . CYS A 1 326 ? 2.354 35.188 16.938 1 88.62 326 CYS A C 1
ATOM 2631 O O . CYS A 1 326 ? 3.201 35.094 16.047 1 88.62 326 CYS A O 1
ATOM 2633 N N . LYS A 1 327 ? 2.65 35.312 18.172 1 91.31 327 LYS A N 1
ATOM 2634 C CA . LYS A 1 327 ? 4.035 35.438 18.609 1 91.31 327 LYS A CA 1
ATOM 2635 C C . LYS A 1 327 ? 4.801 34.156 18.391 1 91.31 327 LYS A C 1
ATOM 2637 O O . LYS A 1 327 ? 6.004 34.156 18.125 1 91.31 327 LYS A O 1
ATOM 2642 N N . GLY A 1 328 ? 4.066 33.062 18.562 1 93.44 328 GLY A N 1
ATOM 2643 C CA . GLY A 1 328 ? 4.75 31.781 18.484 1 93.44 328 GLY A CA 1
ATOM 2644 C C . GLY A 1 328 ? 5.801 31.594 19.562 1 93.44 328 GLY A C 1
ATOM 2645 O O . GLY A 1 328 ? 5.527 31.812 20.75 1 93.44 328 GLY A O 1
ATOM 2646 N N . PHE A 1 329 ? 6.969 31.156 19.203 1 94.69 329 PHE A N 1
ATOM 2647 C CA . PHE A 1 329 ? 8.094 31 20.125 1 94.69 329 PHE A CA 1
ATOM 2648 C C . PHE A 1 329 ? 9.016 32.188 20.062 1 94.69 329 PHE A C 1
ATOM 2650 O O . PHE A 1 329 ? 9.461 32.594 18.969 1 94.69 329 PHE A O 1
ATOM 2657 N N . VAL A 1 330 ? 9.344 32.719 21.203 1 94.25 330 VAL A N 1
ATOM 2658 C CA . VAL A 1 330 ? 10.172 33.906 21.219 1 94.25 330 VAL A CA 1
ATOM 2659 C C . VAL A 1 330 ? 11.602 33.531 21.609 1 94.25 330 VAL A C 1
ATOM 2661 O O . VAL A 1 330 ? 12.477 34.406 21.703 1 94.25 330 VAL A O 1
ATOM 2664 N N . LYS A 1 331 ? 11.75 32.312 21.891 1 92.94 331 LYS A N 1
ATOM 2665 C CA . LYS A 1 331 ? 13.055 31.672 22.016 1 92.94 331 LYS A CA 1
ATOM 2666 C C . LYS A 1 331 ? 13.18 30.469 21.078 1 92.94 331 LYS A C 1
ATOM 2668 O O . LYS A 1 331 ? 12.18 29.984 20.547 1 92.94 331 LYS A O 1
ATOM 2673 N N . GLN A 1 332 ? 14.383 30.094 20.875 1 90.25 332 GLN A N 1
ATOM 2674 C CA . GLN A 1 332 ? 14.578 28.875 20.078 1 90.25 332 GLN A CA 1
ATOM 2675 C C . GLN A 1 332 ? 13.93 27.672 20.766 1 90.25 332 GLN A C 1
ATOM 2677 O O . GLN A 1 332 ? 14.359 27.25 21.844 1 90.25 332 GLN A O 1
ATOM 2682 N N . ALA A 1 333 ? 12.961 27.109 20.156 1 90.69 333 ALA A N 1
ATOM 2683 C CA . ALA A 1 333 ? 12.102 26.109 20.766 1 90.69 333 ALA A CA 1
ATOM 2684 C C . ALA A 1 333 ? 12.805 24.766 20.859 1 90.69 333 ALA A C 1
ATOM 2686 O O . ALA A 1 333 ? 12.531 23.969 21.766 1 90.69 333 ALA A O 1
ATOM 2687 N N . THR A 1 334 ? 13.703 24.438 19.891 1 95.62 334 THR A N 1
ATOM 2688 C CA . THR A 1 334 ? 14.422 23.156 19.844 1 95.62 334 THR A CA 1
ATOM 2689 C C . THR A 1 334 ? 15.922 23.391 19.656 1 95.62 334 THR A C 1
ATOM 2691 O O . THR A 1 334 ? 16.359 24.516 19.359 1 95.62 334 THR A O 1
ATOM 2694 N N . HIS A 1 335 ? 16.703 22.344 19.922 1 95.94 335 HIS A N 1
ATOM 2695 C CA . HIS A 1 335 ? 18.156 22.453 19.797 1 95.94 335 HIS A CA 1
ATOM 2696 C C . HIS A 1 335 ? 18.562 22.859 18.391 1 95.94 335 HIS A C 1
ATOM 2698 O O . HIS A 1 335 ? 19.484 23.656 18.203 1 95.94 335 HIS A O 1
ATOM 2704 N N . HIS A 1 336 ? 17.953 22.312 17.422 1 96.31 336 HIS A N 1
ATOM 2705 C CA . HIS A 1 336 ? 18.188 22.641 16.016 1 96.31 336 HIS A CA 1
ATOM 2706 C C . HIS A 1 336 ? 16.922 23.188 15.359 1 96.31 336 HIS A C 1
ATOM 2708 O O . HIS A 1 336 ? 15.82 22.703 15.609 1 96.31 336 HIS A O 1
ATOM 2714 N N . MET A 1 337 ? 17.141 24.266 14.586 1 94.44 337 MET A N 1
ATOM 2715 C CA . MET A 1 337 ? 16.047 24.891 13.852 1 94.44 337 MET A CA 1
ATOM 2716 C C . MET A 1 337 ? 16.531 25.484 12.539 1 94.44 337 MET A C 1
ATOM 2718 O O . MET A 1 337 ? 17.578 26.156 12.508 1 94.44 337 MET A O 1
ATOM 2722 N N . MET A 1 338 ? 15.766 25.328 11.539 1 93.81 338 MET A N 1
ATOM 2723 C CA . MET A 1 338 ? 16.141 25.812 10.211 1 93.81 338 MET A CA 1
ATOM 2724 C C . MET A 1 338 ? 15.461 27.141 9.898 1 93.81 338 MET A C 1
ATOM 2726 O O . MET A 1 338 ? 15.5 27.609 8.758 1 93.81 338 MET A O 1
ATOM 2730 N N . LYS A 1 339 ? 14.875 27.812 10.805 1 93.31 339 LYS A N 1
ATOM 2731 C CA . LYS A 1 339 ? 14.039 28.984 10.633 1 93.31 339 LYS A CA 1
ATOM 2732 C C . LYS A 1 339 ? 14.781 30.094 9.891 1 93.31 339 LYS A C 1
ATOM 2734 O O . LYS A 1 339 ? 14.211 30.766 9.023 1 93.31 339 LYS A O 1
ATOM 2739 N N . PRO A 1 340 ? 16.078 30.359 10.172 1 94.94 340 PRO A N 1
ATOM 2740 C CA . PRO A 1 340 ? 16.797 31.391 9.414 1 94.94 340 PRO A CA 1
ATOM 2741 C C . PRO A 1 340 ? 16.766 31.141 7.91 1 94.94 340 PRO A C 1
ATOM 2743 O O . PRO A 1 340 ? 16.734 32.094 7.125 1 94.94 340 PRO A O 1
ATOM 2746 N N . TYR A 1 341 ? 16.797 29.875 7.559 1 94.31 341 TYR A N 1
ATOM 2747 C CA . TYR A 1 341 ? 16.734 29.5 6.152 1 94.31 341 TYR A CA 1
ATOM 2748 C C . TYR A 1 341 ? 15.438 30 5.516 1 94.31 341 TYR A C 1
ATOM 2750 O O . TYR A 1 341 ? 15.469 30.609 4.441 1 94.31 341 TYR A O 1
ATOM 2758 N N . GLN A 1 342 ? 14.375 29.875 6.152 1 93.19 342 GLN A N 1
ATOM 2759 C CA . GLN A 1 342 ? 13.055 30.266 5.66 1 93.19 342 GLN A CA 1
ATOM 2760 C C . GLN A 1 342 ? 12.883 31.781 5.703 1 93.19 342 GLN A C 1
ATOM 2762 O O . GLN A 1 342 ? 12.266 32.375 4.809 1 93.19 342 GLN A O 1
ATOM 2767 N N . LEU A 1 343 ? 13.367 32.375 6.734 1 93.56 343 LEU A N 1
ATOM 2768 C CA . LEU A 1 343 ? 13.281 33.812 6.852 1 93.56 343 LEU A CA 1
ATOM 2769 C C . LEU A 1 343 ? 14.016 34.5 5.703 1 93.56 343 LEU A C 1
ATOM 2771 O O . LEU A 1 343 ? 13.555 35.5 5.18 1 93.56 343 LEU A O 1
ATOM 2775 N N . ARG A 1 344 ? 15.07 33.938 5.238 1 92.75 344 ARG A N 1
ATOM 2776 C CA . ARG A 1 344 ? 15.898 34.531 4.203 1 92.75 344 ARG A CA 1
ATOM 2777 C C . ARG A 1 344 ? 15.234 34.438 2.836 1 92.75 344 ARG A C 1
ATOM 2779 O O . ARG A 1 344 ? 15.461 35.312 1.97 1 92.75 344 ARG A O 1
ATOM 2786 N N . TYR A 1 345 ? 14.383 33.438 2.65 1 87.31 345 TYR A N 1
ATOM 2787 C CA . TYR A 1 345 ? 13.828 33.375 1.304 1 87.31 345 TYR A CA 1
ATOM 2788 C C . TYR A 1 345 ? 12.367 33.812 1.299 1 87.31 345 TYR A C 1
ATOM 2790 O O . TYR A 1 345 ? 11.789 34.062 0.236 1 87.31 345 TYR A O 1
ATOM 2798 N N . ASP A 1 346 ? 11.695 34 2.387 1 81.81 346 ASP A N 1
ATOM 2799 C CA . ASP A 1 346 ? 10.25 34.219 2.33 1 81.81 346 ASP A CA 1
ATOM 2800 C C . ASP A 1 346 ? 9.828 35.406 3.166 1 81.81 346 ASP A C 1
ATOM 2802 O O . ASP A 1 346 ? 8.68 35.875 3.084 1 81.81 346 ASP A O 1
ATOM 2806 N N . SER A 1 347 ? 10.594 35.844 4.055 1 77.75 347 SER A N 1
ATOM 2807 C CA . SER A 1 347 ? 10.086 36.75 5.066 1 77.75 347 SER A CA 1
ATOM 2808 C C . SER A 1 347 ? 10.555 38.188 4.809 1 77.75 347 SER A C 1
ATOM 2810 O O . SER A 1 347 ? 11.758 38.469 4.863 1 77.75 347 SER A O 1
ATOM 2812 N N . GLY A 1 348 ? 9.68 39 4.695 1 70.5 348 GLY A N 1
ATOM 2813 C CA . GLY A 1 348 ? 9.664 40.469 4.738 1 70.5 348 GLY A CA 1
ATOM 2814 C C . GLY A 1 348 ? 11.047 41.062 4.672 1 70.5 348 GLY A C 1
ATOM 2815 O O . GLY A 1 348 ? 11.742 40.938 3.666 1 70.5 348 GLY A O 1
ATOM 2816 N N . THR A 1 349 ? 11.664 41.375 6 1 81.06 349 THR A N 1
ATOM 2817 C CA . THR A 1 349 ? 12.867 42.188 6.125 1 81.06 349 THR A CA 1
ATOM 2818 C C . THR A 1 349 ? 14.117 41.375 5.852 1 81.06 349 THR A C 1
ATOM 2820 O O . THR A 1 349 ? 15.172 41.906 5.52 1 81.06 349 THR A O 1
ATOM 2823 N N . TYR A 1 350 ? 13.984 40.062 5.902 1 89.5 350 TYR A N 1
ATOM 2824 C CA . TYR A 1 350 ? 15.164 39.219 5.742 1 89.5 350 TYR A CA 1
ATOM 2825 C C . TYR A 1 350 ? 15.242 38.656 4.328 1 89.5 350 TYR A C 1
ATOM 2827 O O . TYR A 1 350 ? 16.281 38.125 3.924 1 89.5 350 TYR A O 1
ATOM 2835 N N . LYS A 1 351 ? 14.227 38.906 3.607 1 88.56 351 LYS A N 1
ATOM 2836 C CA . LYS A 1 351 ? 14.062 38.219 2.33 1 88.56 351 LYS A CA 1
ATOM 2837 C C . LYS A 1 351 ? 15.094 38.688 1.311 1 88.56 351 LYS A C 1
ATOM 2839 O O . LYS A 1 351 ? 15.375 39.875 1.218 1 88.56 351 LYS A O 1
ATOM 2844 N N . SER A 1 352 ? 15.641 37.688 0.679 1 87.12 352 SER A N 1
ATOM 2845 C CA . SER A 1 352 ? 16.484 37.938 -0.484 1 87.12 352 SER A CA 1
ATOM 2846 C C . SER A 1 352 ? 15.914 37.281 -1.736 1 87.12 352 SER A C 1
ATOM 2848 O O . SER A 1 352 ? 15.891 36.062 -1.853 1 87.12 352 SER A O 1
ATOM 2850 N N . LYS A 1 353 ? 15.562 38.094 -2.637 1 83.62 353 LYS A N 1
ATOM 2851 C CA . LYS A 1 353 ? 15 37.594 -3.891 1 83.62 353 LYS A CA 1
ATOM 2852 C C . LYS A 1 353 ? 16.016 36.75 -4.648 1 83.62 353 LYS A C 1
ATOM 2854 O O . LYS A 1 353 ? 15.648 35.75 -5.289 1 83.62 353 LYS A O 1
ATOM 2859 N N . LYS A 1 354 ? 17.219 37.156 -4.535 1 84.31 354 LYS A N 1
ATOM 2860 C CA . LYS A 1 354 ? 18.281 36.438 -5.223 1 84.31 354 LYS A CA 1
ATOM 2861 C C . LYS A 1 354 ? 18.438 35.031 -4.66 1 84.31 354 LYS A C 1
ATOM 2863 O O . LYS A 1 354 ? 18.625 34.062 -5.418 1 84.31 354 LYS A O 1
ATOM 2868 N N . ILE A 1 355 ? 18.359 34.906 -3.438 1 86.06 355 ILE A N 1
ATOM 2869 C CA . ILE A 1 355 ? 18.5 33.625 -2.777 1 86.06 355 ILE A CA 1
ATOM 2870 C C . ILE A 1 355 ? 17.344 32.719 -3.18 1 86.06 355 ILE A C 1
ATOM 2872 O O . ILE A 1 355 ? 17.547 31.547 -3.514 1 86.06 355 ILE A O 1
ATOM 2876 N N . LEU A 1 356 ? 16.219 33.281 -3.164 1 82.19 356 LEU A N 1
ATOM 2877 C CA . LEU A 1 356 ? 15.031 32.5 -3.543 1 82.19 356 LEU A CA 1
ATOM 2878 C C . LEU A 1 356 ? 15.164 31.969 -4.965 1 82.19 356 LEU A C 1
ATOM 2880 O O . LEU A 1 356 ? 14.891 30.797 -5.215 1 82.19 356 LEU A O 1
ATOM 2884 N N . GLU A 1 357 ? 15.523 32.75 -5.887 1 81.62 357 GLU A N 1
ATOM 2885 C CA . GLU A 1 357 ? 15.664 32.375 -7.289 1 81.62 357 GLU A CA 1
ATOM 2886 C C . GLU A 1 357 ? 16.766 31.344 -7.477 1 81.62 357 GLU A C 1
ATOM 2888 O O . GLU A 1 357 ? 16.578 30.359 -8.188 1 81.62 357 GLU A O 1
ATOM 2893 N N . ASN A 1 358 ? 17.844 31.531 -6.812 1 79 358 ASN A N 1
ATOM 2894 C CA . ASN A 1 358 ? 19 30.656 -6.988 1 79 358 ASN A CA 1
ATOM 2895 C C . ASN A 1 358 ? 18.766 29.281 -6.371 1 79 358 ASN A C 1
ATOM 2897 O O . ASN A 1 358 ? 19.172 28.266 -6.93 1 79 358 ASN A O 1
ATOM 2901 N N . ILE A 1 359 ? 18.172 29.281 -5.285 1 76.81 359 ILE A N 1
ATOM 2902 C CA . ILE A 1 359 ? 18.016 28.031 -4.535 1 76.81 359 ILE A CA 1
ATOM 2903 C C . ILE A 1 359 ? 16.891 27.203 -5.145 1 76.81 359 ILE A C 1
ATOM 2905 O O . ILE A 1 359 ? 17.062 26.016 -5.406 1 76.81 359 ILE A O 1
ATOM 2909 N N . PHE A 1 360 ? 15.828 27.812 -5.504 1 77.19 360 PHE A N 1
ATOM 2910 C CA . PHE A 1 360 ? 14.648 27.016 -5.824 1 77.19 360 PHE A CA 1
ATOM 2911 C C . PHE A 1 360 ? 14.328 27.094 -7.309 1 77.19 360 PHE A C 1
ATOM 2913 O O . PHE A 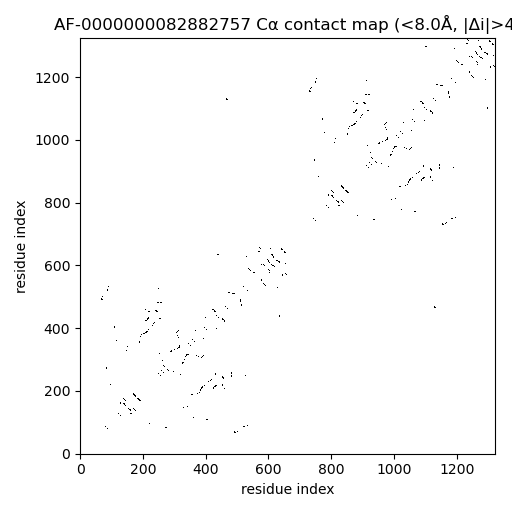1 360 ? 13.82 26.141 -7.891 1 77.19 360 PHE A O 1
ATOM 2920 N N . LYS A 1 361 ? 14.594 28.141 -7.941 1 74.75 361 LYS A N 1
ATOM 2921 C CA . LYS A 1 361 ? 14.172 28.297 -9.328 1 74.75 361 LYS A CA 1
ATOM 2922 C C . LYS A 1 361 ? 15.273 27.891 -10.297 1 74.75 361 LYS A C 1
ATOM 2924 O O . LYS A 1 361 ? 15.031 27.141 -11.242 1 74.75 361 LYS A O 1
ATOM 2929 N N . ASN A 1 362 ? 16.438 28.266 -9.938 1 77.19 362 ASN A N 1
ATOM 2930 C CA . ASN A 1 362 ? 17.516 28.047 -10.906 1 77.19 362 ASN A CA 1
ATOM 2931 C C . ASN A 1 362 ? 18.188 26.703 -10.695 1 77.19 362 ASN A C 1
ATOM 2933 O O . ASN A 1 362 ? 18.828 26.172 -11.609 1 77.19 362 ASN A O 1
ATOM 2937 N N . VAL A 1 363 ? 18.219 26.141 -9.508 1 78.56 363 VAL A N 1
ATOM 2938 C CA . VAL A 1 363 ? 18.797 24.828 -9.258 1 78.56 363 VAL A CA 1
ATOM 2939 C C . VAL A 1 363 ? 17.703 23.766 -9.242 1 78.56 363 VAL A C 1
ATOM 2941 O O . VAL A 1 363 ? 17.984 22.578 -9.133 1 78.56 363 VAL A O 1
ATOM 2944 N N . CYS A 1 364 ? 16.516 24.047 -9.477 1 81.44 364 CYS A N 1
ATOM 2945 C CA . CYS A 1 364 ? 15.352 23.172 -9.625 1 81.44 364 CYS A CA 1
ATOM 2946 C C . CYS A 1 364 ? 15.125 22.359 -8.359 1 81.44 364 CYS A C 1
ATOM 2948 O O . CYS A 1 364 ? 14.789 21.172 -8.43 1 81.44 364 CYS A O 1
ATOM 2950 N N . ARG A 1 365 ? 15.438 22.984 -7.281 1 87.62 365 ARG A N 1
ATOM 2951 C CA . ARG A 1 365 ? 15.141 22.359 -5.996 1 87.62 365 ARG A CA 1
ATOM 2952 C C . ARG A 1 365 ? 13.828 22.875 -5.426 1 87.62 365 ARG A C 1
ATOM 2954 O O . ARG A 1 365 ? 13.344 23.938 -5.836 1 87.62 365 ARG A O 1
ATOM 2961 N N . GLU A 1 366 ? 13.273 22.094 -4.617 1 91.38 366 GLU A N 1
ATOM 2962 C CA . GLU A 1 366 ? 12.062 22.5 -3.912 1 91.38 366 GLU A CA 1
ATOM 2963 C C . GLU A 1 366 ? 12.273 22.5 -2.4 1 91.38 366 GLU A C 1
ATOM 2965 O O . GLU A 1 366 ? 13.172 21.812 -1.896 1 91.38 366 GLU A O 1
ATOM 2970 N N . THR A 1 367 ? 11.5 23.234 -1.7 1 92.75 367 THR A N 1
ATOM 2971 C CA . THR A 1 367 ? 11.727 23.484 -0.281 1 92.75 367 THR A CA 1
ATOM 2972 C C . THR A 1 367 ? 11.703 22.188 0.51 1 92.75 367 THR A C 1
ATOM 2974 O O . THR A 1 367 ? 12.484 22 1.441 1 92.75 367 THR A O 1
ATOM 2977 N N . TYR A 1 368 ? 10.82 21.234 0.16 1 95.25 368 TYR A N 1
ATOM 2978 C CA . TYR A 1 368 ? 10.727 19.984 0.898 1 95.25 368 TYR A CA 1
ATOM 2979 C C . TYR A 1 368 ? 12.023 19.188 0.798 1 95.25 368 TYR A C 1
ATOM 2981 O O . TYR A 1 368 ? 12.367 18.422 1.709 1 95.25 368 TYR A O 1
ATOM 2989 N N . GLU A 1 369 ? 12.727 19.312 -0.288 1 94.94 369 GLU A N 1
ATOM 2990 C CA . GLU A 1 369 ? 13.984 18.594 -0.456 1 94.94 369 GLU A CA 1
ATOM 2991 C C . GLU A 1 369 ? 15.023 19.047 0.572 1 94.94 369 GLU A C 1
ATOM 2993 O O . GLU A 1 369 ? 15.719 18.219 1.16 1 94.94 369 GLU A O 1
ATOM 2998 N N . SER A 1 370 ? 15.086 20.391 0.779 1 93.19 370 SER A N 1
ATOM 2999 C CA . SER A 1 370 ? 16.016 20.922 1.776 1 93.19 370 SER A CA 1
ATOM 3000 C C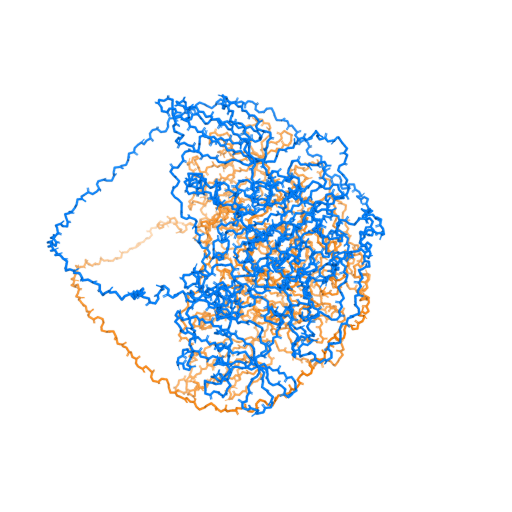 . SER A 1 370 ? 15.625 20.469 3.182 1 93.19 370 SER A C 1
ATOM 3002 O O . SER A 1 370 ? 16.5 20.203 4.012 1 93.19 370 SER A O 1
ATOM 3004 N N . LEU A 1 371 ? 14.352 20.375 3.434 1 96.62 371 LEU A N 1
ATOM 3005 C CA . LEU A 1 371 ? 13.883 19.938 4.742 1 96.62 371 LEU A CA 1
ATOM 3006 C C . LEU A 1 371 ? 14.25 18.484 4.992 1 96.62 371 LEU A C 1
ATOM 3008 O O . LEU A 1 371 ? 14.719 18.125 6.074 1 96.62 371 LEU A O 1
ATOM 3012 N N . ILE A 1 372 ? 14.023 17.656 4.035 1 97.81 372 ILE A N 1
ATOM 3013 C CA . ILE A 1 372 ? 14.273 16.219 4.18 1 97.81 372 ILE A CA 1
ATOM 3014 C C . ILE A 1 372 ? 15.781 15.969 4.266 1 97.81 372 ILE A C 1
ATOM 3016 O O . ILE A 1 372 ? 16.219 15.078 4.992 1 97.81 372 ILE A O 1
ATOM 3020 N N . ASP A 1 373 ? 16.625 16.812 3.5 1 96.5 373 ASP A N 1
ATOM 3021 C CA . ASP A 1 373 ? 18.078 16.703 3.629 1 96.5 373 ASP A CA 1
ATOM 3022 C C . ASP A 1 373 ? 18.516 17.047 5.051 1 96.5 373 ASP A C 1
ATOM 3024 O O . ASP A 1 373 ? 19.375 16.359 5.613 1 96.5 373 ASP A O 1
ATOM 3028 N N . TYR A 1 374 ? 17.938 18.109 5.547 1 97.06 374 TYR A N 1
ATOM 3029 C CA . TYR A 1 374 ? 18.25 18.531 6.902 1 97.06 374 TYR A CA 1
ATOM 3030 C C . TYR A 1 374 ? 17.859 17.469 7.918 1 97.06 374 TYR A C 1
ATOM 3032 O O . TYR A 1 374 ? 18.609 17.203 8.859 1 97.06 374 TYR A O 1
ATOM 3040 N N . LEU A 1 375 ? 16.703 16.859 7.77 1 98.19 375 LEU A N 1
ATOM 3041 C CA . LEU A 1 375 ? 16.281 15.75 8.625 1 98.19 375 LEU A CA 1
ATOM 3042 C C . LEU A 1 375 ? 17.234 14.578 8.523 1 98.19 375 LEU A C 1
ATOM 3044 O O . LEU A 1 375 ? 17.578 13.953 9.539 1 98.19 375 LEU A O 1
ATOM 3048 N N . ASP A 1 376 ? 17.641 14.266 7.32 1 97.69 376 ASP A N 1
ATOM 3049 C CA . ASP A 1 376 ? 18.594 13.172 7.098 1 97.69 376 ASP A CA 1
ATOM 3050 C C . ASP A 1 376 ? 19.875 13.406 7.875 1 97.69 376 ASP A C 1
ATOM 3052 O O . ASP A 1 376 ? 20.391 12.484 8.523 1 97.69 376 ASP A O 1
ATOM 3056 N N . ASP A 1 377 ? 20.391 14.633 7.82 1 97 377 ASP A N 1
ATOM 3057 C CA . ASP A 1 377 ? 21.578 15.008 8.586 1 97 377 ASP A CA 1
ATOM 3058 C C . ASP A 1 377 ? 21.344 14.82 10.078 1 97 377 ASP A C 1
ATOM 3060 O O . ASP A 1 377 ? 22.219 14.32 10.789 1 97 377 ASP A O 1
ATOM 3064 N N . PHE A 1 378 ? 20.234 15.203 10.5 1 97.38 378 PHE A N 1
ATOM 3065 C CA . PHE A 1 378 ? 19.922 15.156 11.93 1 97.38 378 PHE A CA 1
ATOM 3066 C C . PHE A 1 378 ? 19.875 13.711 12.414 1 97.38 378 PHE A C 1
ATOM 3068 O O . PHE A 1 378 ? 20.391 13.398 13.492 1 97.38 378 PHE A O 1
ATOM 3075 N N . VAL A 1 379 ? 19.188 12.844 11.688 1 96.81 379 VAL A N 1
ATOM 3076 C CA . VAL A 1 379 ? 19.062 11.43 12.023 1 96.81 379 VAL A CA 1
ATOM 3077 C C . VAL A 1 379 ? 20.453 10.812 12.195 1 96.81 379 VAL A C 1
ATOM 3079 O O . VAL A 1 379 ? 20.656 9.961 13.062 1 96.81 379 VAL A O 1
ATOM 3082 N N . SER A 1 380 ? 21.422 11.352 11.523 1 94.06 380 SER A N 1
ATOM 3083 C CA . SER A 1 380 ? 22.75 10.758 11.508 1 94.06 380 SER A CA 1
ATOM 3084 C C . SER A 1 380 ? 23.672 11.438 12.523 1 94.06 380 SER A C 1
ATOM 3086 O O . SER A 1 380 ? 24.641 10.844 12.977 1 94.06 380 SER A O 1
ATOM 3088 N N . ALA A 1 381 ? 23.375 12.57 12.953 1 93.69 381 ALA A N 1
ATOM 3089 C CA . ALA A 1 381 ? 24.312 13.445 13.648 1 93.69 381 ALA A CA 1
ATOM 3090 C C . ALA A 1 381 ? 24.484 13.016 15.102 1 93.69 381 ALA A C 1
ATOM 3092 O O . ALA A 1 381 ? 25.531 13.281 15.711 1 93.69 381 ALA A O 1
ATOM 3093 N N . TYR A 1 382 ? 23.469 12.328 15.648 1 92.75 382 TYR A N 1
ATOM 3094 C CA . TYR A 1 382 ? 23.516 12.016 17.078 1 92.75 382 TYR A CA 1
ATOM 3095 C C . TYR A 1 382 ? 23.25 10.531 17.312 1 92.75 382 TYR A C 1
ATOM 3097 O O . TYR A 1 382 ? 22.25 10.164 17.938 1 92.75 382 TYR A O 1
ATOM 3105 N N . PRO A 1 383 ? 24.109 9.648 16.969 1 89.56 383 PRO A N 1
ATOM 3106 C CA . PRO A 1 383 ? 23.891 8.219 17.203 1 89.56 383 PRO A CA 1
ATOM 3107 C C . PRO A 1 383 ? 23.891 7.848 18.672 1 89.56 383 PRO A C 1
ATOM 3109 O O . PRO A 1 383 ? 23.391 6.777 19.047 1 89.56 383 PRO A O 1
ATOM 3112 N N . ASP A 1 384 ? 24.375 8.758 19.547 1 91.19 384 ASP A N 1
ATOM 3113 C CA . ASP A 1 384 ? 24.562 8.477 20.969 1 91.19 384 ASP A CA 1
ATOM 3114 C C . ASP A 1 384 ? 23.438 9.078 21.797 1 91.19 384 ASP A C 1
ATOM 3116 O O . ASP A 1 384 ? 23.391 8.898 23.016 1 91.19 384 ASP A O 1
ATOM 3120 N N . LYS A 1 385 ? 22.469 9.805 21.219 1 92.69 385 LYS A N 1
ATOM 3121 C CA . LYS A 1 385 ? 21.391 10.469 21.938 1 92.69 385 LYS A CA 1
ATOM 3122 C C . LYS A 1 385 ? 20.031 10.156 21.297 1 92.69 385 LYS A C 1
ATOM 3124 O O . LYS A 1 385 ? 19.938 9.984 20.078 1 92.69 385 LYS A O 1
ATOM 3129 N N . PRO A 1 386 ? 19 10.062 22.203 1 94 386 PRO A N 1
ATOM 3130 C CA . PRO A 1 386 ? 17.672 9.992 21.594 1 94 386 PRO A CA 1
ATOM 3131 C C . PRO A 1 386 ? 17.281 11.289 20.891 1 94 386 PRO A C 1
ATOM 3133 O O . PRO A 1 386 ? 17.672 12.375 21.312 1 94 386 PRO A O 1
ATOM 3136 N N . LYS A 1 387 ? 16.531 11.148 19.859 1 97.06 387 LYS A N 1
ATOM 3137 C CA . LYS A 1 387 ? 16.203 12.281 19.016 1 97.06 387 LYS A CA 1
ATOM 3138 C C . LYS A 1 387 ? 14.695 12.477 18.906 1 97.06 387 LYS A C 1
ATOM 3140 O O . LYS A 1 387 ? 13.945 11.508 18.875 1 97.06 387 LYS A O 1
ATOM 3145 N N . PHE A 1 388 ? 14.273 13.734 18.938 1 97.56 388 PHE A N 1
ATOM 3146 C CA . PHE A 1 388 ? 12.898 14.133 18.672 1 97.56 388 PHE A CA 1
ATOM 3147 C C . PHE A 1 388 ? 12.836 15.18 17.562 1 97.56 388 PHE A C 1
ATOM 3149 O O . PHE A 1 388 ? 13.508 16.203 17.641 1 97.56 388 PHE A O 1
ATOM 3156 N N . THR A 1 389 ? 11.977 14.922 16.531 1 98.19 389 THR A N 1
ATOM 3157 C CA . THR A 1 389 ? 11.938 15.875 15.422 1 98.19 389 THR A CA 1
ATOM 3158 C C . THR A 1 389 ? 10.5 16.156 14.992 1 98.19 389 THR A C 1
ATOM 3160 O O . THR A 1 389 ? 9.641 15.273 15.086 1 98.19 389 THR A O 1
ATOM 3163 N N . ILE A 1 390 ? 10.242 17.344 14.602 1 98.19 390 ILE A N 1
ATOM 3164 C CA . ILE A 1 390 ? 9.07 17.75 13.844 1 98.19 390 ILE A CA 1
ATOM 3165 C C . ILE A 1 390 ? 9.516 18.375 12.516 1 98.19 390 ILE A C 1
ATOM 3167 O O . ILE A 1 390 ? 10.148 19.438 12.5 1 98.19 390 ILE A O 1
ATOM 3171 N N . THR A 1 391 ? 9.289 17.719 11.445 1 98.25 391 THR A N 1
ATOM 3172 C CA . THR A 1 391 ? 9.586 18.234 10.109 1 98.25 391 THR A CA 1
ATOM 3173 C C . THR A 1 391 ? 8.297 18.453 9.32 1 98.25 391 THR A C 1
ATOM 3175 O O . THR A 1 391 ? 7.629 17.5 8.922 1 98.25 391 THR A O 1
ATOM 3178 N N . TRP A 1 392 ? 7.992 19.719 9.094 1 97.94 392 TRP A N 1
ATOM 3179 C CA . TRP A 1 392 ? 6.707 20.109 8.523 1 97.94 392 TRP A CA 1
ATOM 3180 C C . TRP A 1 392 ? 6.875 20.578 7.082 1 97.94 392 TRP A C 1
ATOM 3182 O O . TRP A 1 392 ? 7.285 21.719 6.844 1 97.94 392 TRP A O 1
ATOM 3192 N N . ASN A 1 393 ? 6.48 19.734 6.113 1 97.81 393 ASN A N 1
ATOM 3193 C CA . ASN A 1 393 ? 6.488 20.078 4.699 1 97.81 393 ASN A CA 1
ATOM 3194 C C . ASN A 1 393 ? 5.191 20.766 4.285 1 97.81 393 ASN A C 1
ATOM 3196 O O . ASN A 1 393 ? 4.191 20.109 4.008 1 97.81 393 ASN A O 1
ATOM 3200 N N . ILE A 1 394 ? 5.27 22.062 4.09 1 96.06 394 ILE A N 1
ATOM 3201 C CA . ILE A 1 394 ? 4.059 22.844 3.898 1 96.06 394 ILE A CA 1
ATOM 3202 C C . ILE A 1 394 ? 3.824 23.078 2.406 1 96.06 394 ILE A C 1
ATOM 3204 O O . ILE A 1 394 ? 2.717 22.875 1.906 1 96.06 394 ILE A O 1
ATOM 3208 N N . ASP A 1 395 ? 4.738 23.312 1.637 1 93.5 395 ASP A N 1
ATOM 3209 C CA . ASP A 1 395 ? 4.621 23.922 0.316 1 93.5 395 ASP A CA 1
ATOM 3210 C C . ASP A 1 395 ? 4.207 22.891 -0.73 1 93.5 395 ASP A C 1
ATOM 3212 O O . ASP A 1 395 ? 3.389 23.188 -1.606 1 93.5 395 ASP A O 1
ATOM 3216 N N . ILE A 1 396 ? 4.672 21.734 -0.688 1 95.69 396 ILE A N 1
ATOM 3217 C CA . ILE A 1 396 ? 4.641 20.781 -1.792 1 95.69 396 ILE A CA 1
ATOM 3218 C C . ILE A 1 396 ? 3.193 20.422 -2.123 1 95.69 396 ILE A C 1
ATOM 3220 O O . ILE A 1 396 ? 2.842 20.25 -3.293 1 95.69 396 ILE A O 1
ATOM 3224 N N . ALA A 1 397 ? 2.322 20.375 -1.111 1 95.19 397 ALA A N 1
ATOM 3225 C CA . ALA A 1 397 ? 0.968 19.906 -1.37 1 95.19 397 ALA A CA 1
ATOM 3226 C C . ALA A 1 397 ? -0.068 20.969 -1.055 1 95.19 397 ALA A C 1
ATOM 3228 O O . ALA A 1 397 ? -1.262 20.781 -1.302 1 95.19 397 ALA A O 1
ATOM 3229 N N . HIS A 1 398 ? 0.31 22.062 -0.623 1 90.06 398 HIS A N 1
ATOM 3230 C CA . HIS A 1 398 ? -0.58 23.078 -0.058 1 90.06 398 HIS A CA 1
ATOM 3231 C C . HIS A 1 398 ? -1.572 23.578 -1.101 1 90.06 398 HIS A C 1
ATOM 3233 O O . HIS A 1 398 ? -2.758 23.75 -0.806 1 90.06 398 HIS A O 1
ATOM 3239 N N . ASN A 1 399 ? -1.125 23.797 -2.299 1 86.75 399 ASN A N 1
ATOM 3240 C CA . ASN A 1 399 ? -1.989 24.406 -3.303 1 86.75 399 ASN A CA 1
ATOM 3241 C C . ASN A 1 399 ? -2.6 23.359 -4.23 1 86.75 399 ASN A C 1
ATOM 3243 O O . ASN A 1 399 ? -3.635 23.594 -4.852 1 86.75 399 ASN A O 1
ATOM 3247 N N . ASP A 1 400 ? -1.897 22.328 -4.402 1 92.12 400 ASP A N 1
ATOM 3248 C CA . ASP A 1 400 ? -2.32 21.25 -5.289 1 92.12 400 ASP A CA 1
ATOM 3249 C C . ASP A 1 400 ? -1.691 19.922 -4.875 1 92.12 400 ASP A C 1
ATOM 3251 O O . ASP A 1 400 ? -0.486 19.719 -5.035 1 92.12 400 ASP A O 1
ATOM 3255 N N . ASN A 1 401 ? -2.566 18.984 -4.488 1 95.19 401 ASN A N 1
ATOM 3256 C CA . ASN A 1 401 ? -2.072 17.703 -3.992 1 95.19 401 ASN A CA 1
ATOM 3257 C C . ASN A 1 401 ? -1.41 16.891 -5.102 1 95.19 401 ASN A C 1
ATOM 3259 O O . ASN A 1 401 ? -0.673 15.945 -4.824 1 95.19 401 ASN A O 1
ATOM 3263 N N . ASN A 1 402 ? -1.679 17.25 -6.367 1 95.75 402 ASN A N 1
ATOM 3264 C CA . ASN A 1 402 ? -1.042 16.531 -7.461 1 95.75 402 ASN A CA 1
ATOM 3265 C C . ASN A 1 402 ? 0.465 16.766 -7.492 1 95.75 402 ASN A C 1
ATOM 3267 O O . ASN A 1 402 ? 1.214 15.961 -8.047 1 95.75 402 ASN A O 1
ATOM 3271 N N . GLN A 1 403 ? 0.955 17.844 -6.898 1 95.56 403 GLN A N 1
ATOM 3272 C CA . GLN A 1 403 ? 2.385 18.141 -6.863 1 95.56 403 GLN A CA 1
ATOM 3273 C C . GLN A 1 403 ? 3.129 17.125 -6.008 1 95.56 403 GLN A C 1
ATOM 3275 O O . GLN A 1 403 ? 4.336 16.922 -6.168 1 95.56 403 GLN A O 1
ATOM 3280 N N . LEU A 1 404 ? 2.385 16.484 -5.176 1 97.06 404 LEU A N 1
ATOM 3281 C CA . LEU A 1 404 ? 2.998 15.539 -4.254 1 97.06 404 LEU A CA 1
ATOM 3282 C C . LEU A 1 404 ? 3.492 14.305 -5 1 97.06 404 LEU A C 1
ATOM 3284 O O . LEU A 1 404 ? 4.387 13.602 -4.523 1 97.06 404 LEU A O 1
ATOM 3288 N N . TYR A 1 405 ? 3.01 14 -6.262 1 96.62 405 TYR A N 1
ATOM 3289 C CA . TYR A 1 405 ? 3.445 12.859 -7.059 1 96.62 405 TYR A CA 1
ATOM 3290 C C . TYR A 1 405 ? 4.949 12.906 -7.305 1 96.62 405 TYR A C 1
ATOM 3292 O O . TYR A 1 405 ? 5.617 11.875 -7.305 1 96.62 405 TYR A O 1
ATOM 3300 N N . ARG A 1 406 ? 5.473 14.109 -7.484 1 94.94 406 ARG A N 1
ATOM 3301 C CA . ARG A 1 406 ? 6.871 14.227 -7.887 1 94.94 406 ARG A CA 1
ATOM 3302 C C . ARG A 1 406 ? 7.797 14.141 -6.68 1 94.94 406 ARG A C 1
ATOM 3304 O O . ARG A 1 406 ? 9.023 14.102 -6.828 1 94.94 406 ARG A O 1
ATOM 3311 N N . ALA A 1 407 ? 7.258 14.047 -5.457 1 97.19 407 ALA A N 1
ATOM 3312 C CA . ALA A 1 407 ? 8.07 14 -4.246 1 97.19 407 ALA A CA 1
ATOM 3313 C C . ALA A 1 407 ? 8.312 12.562 -3.797 1 97.19 407 ALA A C 1
ATOM 3315 O O . ALA A 1 407 ? 9.078 12.32 -2.857 1 97.19 407 ALA A O 1
ATOM 3316 N N . ASP A 1 408 ? 7.703 11.586 -4.406 1 97 408 ASP A N 1
ATOM 3317 C CA . ASP A 1 408 ? 7.695 10.188 -3.984 1 97 408 ASP A CA 1
ATOM 3318 C C . ASP A 1 408 ? 9.117 9.641 -3.873 1 97 408 ASP A C 1
ATOM 3320 O O . ASP A 1 408 ? 9.461 8.992 -2.883 1 97 408 ASP A O 1
ATOM 3324 N N . ASN A 1 409 ? 9.969 9.938 -4.875 1 96 409 ASN A N 1
ATOM 3325 C CA . ASN A 1 409 ? 11.328 9.406 -4.887 1 96 409 ASN A CA 1
ATOM 3326 C C . ASN A 1 409 ? 12.141 9.914 -3.697 1 96 409 ASN A C 1
ATOM 3328 O O . ASN A 1 409 ? 12.906 9.156 -3.104 1 96 409 ASN A O 1
ATOM 3332 N N . LYS A 1 410 ? 12 11.156 -3.387 1 97 410 LYS A N 1
ATOM 3333 C CA . LYS A 1 410 ? 12.766 11.75 -2.299 1 97 410 LYS A CA 1
ATOM 3334 C C . LYS A 1 410 ? 12.391 11.125 -0.957 1 97 410 LYS A C 1
ATOM 3336 O O . LYS A 1 410 ? 13.266 10.758 -0.175 1 97 410 LYS A O 1
ATOM 3341 N N . PHE A 1 411 ? 11.109 11.008 -0.693 1 98.44 411 PHE A N 1
ATOM 3342 C CA . PHE A 1 411 ? 10.664 10.414 0.559 1 98.44 411 PHE A CA 1
ATOM 3343 C C . PHE A 1 411 ? 11.039 8.938 0.621 1 98.44 411 PHE A C 1
ATOM 3345 O O . PHE A 1 411 ? 11.523 8.453 1.648 1 98.44 411 PHE A O 1
ATOM 3352 N N . TYR A 1 412 ? 10.828 8.242 -0.48 1 98.19 412 TYR A N 1
ATOM 3353 C CA . TYR A 1 412 ? 11.195 6.832 -0.56 1 98.19 412 TYR A CA 1
ATOM 3354 C C . TYR A 1 412 ? 12.664 6.629 -0.217 1 98.19 412 TYR A C 1
ATOM 3356 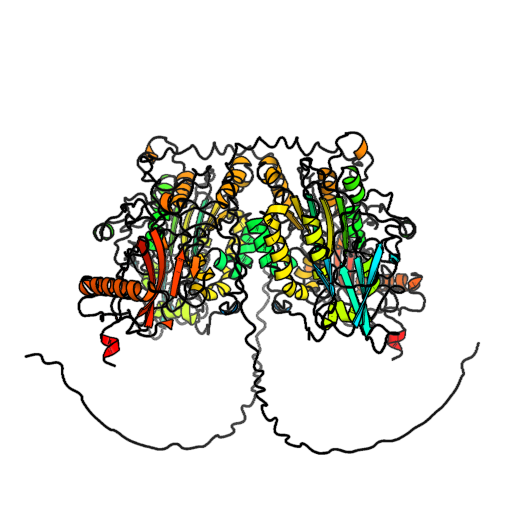O O . TYR A 1 412 ? 13.008 5.781 0.611 1 98.19 412 TYR A O 1
ATOM 3364 N N . ASN A 1 413 ? 13.531 7.395 -0.828 1 98.12 413 ASN A N 1
ATOM 3365 C CA . ASN A 1 413 ? 14.969 7.258 -0.621 1 98.12 413 ASN A CA 1
ATOM 3366 C C . ASN A 1 413 ? 15.367 7.59 0.815 1 98.12 413 ASN A C 1
ATOM 3368 O O . ASN A 1 413 ? 16.25 6.949 1.385 1 98.12 413 ASN A O 1
ATOM 3372 N N . PHE A 1 414 ? 14.773 8.594 1.365 1 98.31 414 PHE A N 1
ATOM 3373 C CA . PHE A 1 414 ? 15.047 8.93 2.76 1 98.31 414 PHE A CA 1
ATOM 3374 C C . PHE A 1 414 ? 14.812 7.719 3.658 1 98.31 414 PHE A C 1
ATOM 3376 O O . PHE A 1 414 ? 15.68 7.359 4.465 1 98.31 414 PHE A O 1
ATOM 3383 N N . PHE A 1 415 ? 13.648 7.055 3.533 1 98.5 415 PHE A N 1
ATOM 3384 C CA . PHE A 1 415 ? 13.297 5.938 4.402 1 98.5 415 PHE A CA 1
ATOM 3385 C C . PHE A 1 415 ? 14.164 4.719 4.094 1 98.5 415 PHE A C 1
ATOM 3387 O O . PHE A 1 415 ? 14.602 4.02 5.008 1 98.5 415 PHE A O 1
ATOM 3394 N N . LYS A 1 416 ? 14.352 4.504 2.832 1 97.69 416 LYS A N 1
ATOM 3395 C CA . LYS A 1 416 ? 15.18 3.365 2.449 1 97.69 416 LYS A CA 1
ATOM 3396 C C . LYS A 1 416 ? 16.594 3.494 3.023 1 97.69 416 LYS A C 1
ATOM 3398 O O . LYS A 1 416 ? 17.109 2.555 3.635 1 97.69 416 LYS A O 1
ATOM 3403 N N . GLU A 1 417 ? 17.188 4.652 2.932 1 97.38 417 GLU A N 1
ATOM 3404 C CA . GLU A 1 417 ? 18.578 4.895 3.328 1 97.38 417 GLU A CA 1
ATOM 3405 C C . GLU A 1 417 ? 18.719 4.922 4.848 1 97.38 417 GLU A C 1
ATOM 3407 O O . GLU A 1 417 ? 19.781 4.609 5.383 1 97.38 417 GLU A O 1
ATOM 3412 N N . ASN A 1 418 ? 17.656 5.23 5.543 1 97.81 418 ASN A N 1
ATOM 3413 C CA . ASN A 1 418 ? 17.734 5.371 6.992 1 97.81 418 ASN A CA 1
ATOM 3414 C C . ASN A 1 418 ? 17.062 4.207 7.707 1 97.81 418 ASN A C 1
ATOM 3416 O O . ASN A 1 418 ? 16.812 4.277 8.914 1 97.81 418 ASN A O 1
ATOM 3420 N N . GLU A 1 419 ? 16.688 3.191 7.004 1 96.31 419 GLU A N 1
ATOM 3421 C CA . GLU A 1 419 ? 15.938 2.08 7.574 1 96.31 419 GLU A CA 1
ATOM 3422 C C . GLU A 1 419 ? 16.625 1.537 8.828 1 96.31 419 GLU A C 1
ATOM 3424 O O . GLU A 1 419 ? 15.969 1.344 9.859 1 96.31 419 GLU A O 1
ATOM 3429 N N . ALA A 1 420 ? 17.938 1.306 8.781 1 95 420 ALA A N 1
ATOM 3430 C CA . ALA A 1 420 ? 18.672 0.755 9.914 1 95 420 ALA A CA 1
ATOM 3431 C C . ALA A 1 420 ? 18.672 1.727 11.094 1 95 420 ALA A C 1
ATOM 3433 O O . ALA A 1 420 ? 18.469 1.323 12.234 1 95 420 ALA A O 1
ATOM 3434 N N . LYS A 1 421 ? 18.859 3.006 10.812 1 95 421 LYS A N 1
ATOM 3435 C CA . LYS A 1 421 ? 18.938 4.023 11.852 1 95 421 LYS A CA 1
ATOM 3436 C C . LYS A 1 421 ? 17.594 4.242 12.523 1 95 421 LYS A C 1
ATOM 3438 O O . LYS A 1 421 ? 17.531 4.59 13.703 1 95 421 LYS A O 1
ATOM 3443 N N . LEU A 1 422 ? 16.531 3.982 11.766 1 97.25 422 LEU A N 1
ATOM 3444 C CA . LEU A 1 422 ? 15.211 4.309 12.273 1 97.25 422 LEU A CA 1
ATOM 3445 C C . LEU A 1 422 ? 14.5 3.055 12.773 1 97.25 422 LEU A C 1
ATOM 3447 O O . LEU A 1 422 ? 13.352 3.123 13.211 1 97.25 422 LEU A O 1
ATOM 3451 N N . ASN A 1 423 ? 15.133 1.957 12.781 1 93.44 423 ASN A N 1
ATOM 3452 C CA . ASN A 1 423 ? 14.516 0.686 13.141 1 93.44 423 ASN A CA 1
ATOM 3453 C C . ASN A 1 423 ? 13.977 0.703 14.562 1 93.44 423 ASN A C 1
ATOM 3455 O O . ASN A 1 423 ? 12.977 0.045 14.867 1 93.44 423 ASN A O 1
ATOM 3459 N N . GLU A 1 424 ? 14.672 1.354 15.484 1 94.12 424 GLU A N 1
ATOM 3460 C CA . GLU A 1 424 ? 14.25 1.465 16.875 1 94.12 424 GLU A CA 1
ATOM 3461 C C . GLU A 1 424 ? 13.656 2.842 17.172 1 94.12 424 GLU A C 1
ATOM 3463 O O . GLU A 1 424 ? 13.977 3.465 18.172 1 94.12 424 GLU A O 1
ATOM 3468 N N . SER A 1 425 ? 12.844 3.389 16.234 1 97.19 425 SER A N 1
ATOM 3469 C CA . SER A 1 425 ? 12.242 4.711 16.375 1 97.19 425 SER A CA 1
ATOM 3470 C C . SER A 1 425 ? 10.734 4.652 16.188 1 97.19 425 SER A C 1
ATOM 3472 O O . SER A 1 425 ? 10.227 3.779 15.477 1 97.19 425 SER A O 1
ATOM 3474 N N . PHE A 1 426 ? 10.031 5.516 16.938 1 97.62 426 PHE A N 1
ATOM 3475 C CA . PHE A 1 426 ? 8.695 5.883 16.484 1 97.62 426 PHE A CA 1
ATOM 3476 C C . PHE A 1 426 ? 8.758 6.797 15.273 1 97.62 426 PHE A C 1
ATOM 3478 O O . PHE A 1 426 ? 9.422 7.832 15.297 1 97.62 426 PHE A O 1
ATOM 3485 N N . VAL A 1 427 ? 8.156 6.402 14.227 1 98.69 427 VAL A N 1
ATOM 3486 C CA . VAL A 1 427 ? 8.062 7.258 13.047 1 98.69 427 VAL A CA 1
ATOM 3487 C C . VAL A 1 427 ? 6.598 7.586 12.766 1 98.69 427 VAL A C 1
ATOM 3489 O O . VAL A 1 427 ? 5.77 6.684 12.625 1 98.69 427 VAL A O 1
ATOM 3492 N N . PHE A 1 428 ? 6.281 8.852 12.789 1 98.75 428 PHE A N 1
ATOM 3493 C CA . PHE A 1 428 ? 4.961 9.352 12.422 1 98.75 428 PHE A CA 1
ATOM 3494 C C . PHE A 1 428 ? 5.008 10.078 11.086 1 98.75 428 PHE A C 1
ATOM 3496 O O . PHE A 1 428 ? 5.73 11.062 10.938 1 98.75 428 PHE A O 1
ATOM 3503 N N . ILE A 1 429 ? 4.355 9.609 10.125 1 98.75 429 ILE A N 1
ATOM 3504 C CA . ILE A 1 429 ? 4.066 10.367 8.914 1 98.75 429 ILE A CA 1
ATOM 3505 C C . ILE A 1 429 ? 2.611 10.836 8.93 1 98.75 429 ILE A C 1
ATOM 3507 O O . ILE A 1 429 ? 1.69 10.016 8.984 1 98.75 429 ILE A O 1
ATOM 3511 N N . MET A 1 430 ? 2.41 12.102 8.945 1 98.38 430 MET A N 1
ATOM 3512 C CA . MET A 1 430 ? 1.056 12.562 9.234 1 98.38 430 MET A CA 1
ATOM 3513 C C . MET A 1 430 ? 0.738 13.844 8.461 1 98.38 430 MET A C 1
ATOM 3515 O O . MET A 1 430 ? 1.632 14.461 7.887 1 98.38 430 MET A O 1
ATOM 3519 N N . GLY A 1 431 ? -0.5 14.078 8.289 1 98.19 431 GLY A N 1
ATOM 3520 C CA . GLY A 1 431 ? -1.026 15.359 7.828 1 98.19 431 GLY A CA 1
ATOM 3521 C C . GLY A 1 431 ? -1.677 16.156 8.938 1 98.19 431 GLY A C 1
ATOM 3522 O O . GLY A 1 431 ? -1.832 15.68 10.055 1 98.19 431 GLY A O 1
ATOM 3523 N N . ASP A 1 432 ? -1.941 17.391 8.641 1 97.81 432 ASP A N 1
ATOM 3524 C CA . ASP A 1 432 ? -2.637 18.234 9.609 1 97.81 432 ASP A CA 1
ATOM 3525 C C . ASP A 1 432 ? -4.121 18.359 9.266 1 97.81 432 ASP A C 1
ATOM 3527 O O . ASP A 1 432 ? -4.965 18.438 10.156 1 97.81 432 ASP A O 1
ATOM 3531 N N . HIS A 1 433 ? -4.43 18.453 8.062 1 96.75 433 HIS A N 1
ATOM 3532 C CA . HIS A 1 433 ? -5.734 18.406 7.41 1 96.75 433 HIS A CA 1
ATOM 3533 C C . HIS A 1 433 ? -5.605 18.016 5.941 1 96.75 433 HIS A C 1
ATOM 3535 O O . HIS A 1 433 ? -4.5 17.766 5.457 1 96.75 433 HIS A O 1
ATOM 3541 N N . GLY A 1 434 ? -6.773 17.844 5.227 1 96.38 434 GLY A N 1
ATOM 3542 C CA . GLY A 1 434 ? -6.719 17.578 3.799 1 96.38 434 GLY A CA 1
ATOM 3543 C C . GLY A 1 434 ? -6.84 18.828 2.945 1 96.38 434 GLY A C 1
ATOM 3544 O O . GLY A 1 434 ? -6.727 19.938 3.451 1 96.38 434 GLY A O 1
ATOM 3545 N N . MET A 1 435 ? -6.945 18.594 1.713 1 93.25 435 MET A N 1
ATOM 3546 C CA . MET A 1 435 ? -7.094 19.703 0.764 1 93.25 435 MET A CA 1
ATOM 3547 C C . MET A 1 435 ? -8.461 20.359 0.909 1 93.25 435 MET A C 1
ATOM 3549 O O . MET A 1 435 ? -9.492 19.688 0.851 1 93.25 435 MET A O 1
ATOM 3553 N N . ARG A 1 436 ? -8.508 21.609 0.954 1 88.56 436 ARG A N 1
ATOM 3554 C CA . ARG A 1 436 ? -9.719 22.297 1.373 1 88.56 436 ARG A CA 1
ATOM 3555 C C . ARG A 1 436 ? -10.422 22.938 0.18 1 88.56 436 ARG A C 1
ATOM 3557 O O . ARG A 1 436 ? -11.477 23.562 0.334 1 88.56 436 ARG A O 1
ATOM 3564 N N . PHE A 1 437 ? -9.844 22.859 -0.979 1 83.75 437 PHE A N 1
ATOM 3565 C CA . PHE A 1 437 ? -10.453 23.453 -2.16 1 83.75 437 PHE A CA 1
ATOM 3566 C C . PHE A 1 437 ? -10.094 22.672 -3.414 1 83.75 437 PHE A C 1
ATOM 3568 O O . PHE A 1 437 ? -9.367 21.672 -3.344 1 83.75 437 PHE A O 1
ATOM 3575 N N . GLY A 1 438 ? -10.703 22.984 -4.543 1 84.06 438 GLY A N 1
ATOM 3576 C CA . GLY A 1 438 ? -10.383 22.359 -5.812 1 84.06 438 GLY A CA 1
ATOM 3577 C C . GLY A 1 438 ? -11.406 21.312 -6.23 1 84.06 438 GLY A C 1
ATOM 3578 O O . GLY A 1 438 ? -12.43 21.141 -5.566 1 84.06 438 GLY A O 1
ATOM 3579 N N . GLY A 1 439 ? -11.047 20.672 -7.34 1 85.75 439 GLY A N 1
ATOM 3580 C CA . GLY A 1 439 ? -11.977 19.734 -7.953 1 85.75 439 GLY A CA 1
ATOM 3581 C C . GLY A 1 439 ? -12.305 18.562 -7.059 1 85.75 439 GLY A C 1
ATOM 3582 O O . GLY A 1 439 ? -13.469 18.172 -6.938 1 85.75 439 GLY A O 1
ATOM 3583 N N . ILE A 1 440 ? -11.328 18.016 -6.387 1 91.62 440 ILE A N 1
ATOM 3584 C CA . ILE A 1 440 ? -11.547 16.875 -5.516 1 91.62 440 ILE A CA 1
ATOM 3585 C C . ILE A 1 440 ? -12.414 17.281 -4.328 1 91.62 440 ILE A C 1
ATOM 3587 O O . ILE A 1 440 ? -13.367 16.578 -3.977 1 91.62 440 ILE A O 1
ATOM 3591 N N . ARG A 1 441 ? -12.148 18.438 -3.719 1 89.5 441 ARG A N 1
ATOM 3592 C CA . ARG A 1 441 ? -12.867 18.891 -2.531 1 89.5 441 ARG A CA 1
ATOM 3593 C C . ARG A 1 441 ? -14.352 19.094 -2.826 1 89.5 441 ARG A C 1
ATOM 3595 O O . ARG A 1 441 ? -15.188 18.953 -1.933 1 89.5 441 ARG A O 1
ATOM 3602 N N . ASN A 1 442 ? -14.695 19.266 -4.074 1 83.06 442 ASN A N 1
ATOM 3603 C CA . ASN A 1 442 ? -16.078 19.516 -4.477 1 83.06 442 ASN A CA 1
ATOM 3604 C C . ASN A 1 442 ? -16.859 18.219 -4.621 1 83.06 442 ASN A C 1
ATOM 3606 O O . ASN A 1 442 ? -18.016 18.234 -5.047 1 83.06 442 ASN A O 1
ATOM 3610 N N . THR A 1 443 ? -16.266 17.109 -4.297 1 87.62 443 THR A N 1
ATOM 3611 C CA . THR A 1 443 ? -16.922 15.82 -4.273 1 87.62 443 THR A CA 1
ATOM 3612 C C . THR A 1 443 ? -17.172 15.367 -2.84 1 87.62 443 THR A C 1
ATOM 3614 O O . THR A 1 443 ? -16.609 15.93 -1.898 1 87.62 443 THR A O 1
ATOM 3617 N N . ASP A 1 444 ? -18.016 14.375 -2.654 1 85.62 444 ASP A N 1
ATOM 3618 C CA . ASP A 1 444 ? -18.25 13.805 -1.33 1 85.62 444 ASP A CA 1
ATOM 3619 C C . ASP A 1 444 ? -16.953 13.211 -0.763 1 85.62 444 ASP A C 1
ATOM 3621 O O . ASP A 1 444 ? -16.672 13.352 0.427 1 85.62 444 ASP A O 1
ATOM 3625 N N . ILE A 1 445 ? -16.25 12.648 -1.663 1 92.94 445 ILE A N 1
ATOM 3626 C CA . ILE A 1 445 ? -14.984 12.047 -1.268 1 92.94 445 ILE A CA 1
ATOM 3627 C C . ILE A 1 445 ? -14.016 13.141 -0.822 1 92.94 445 ILE A C 1
ATOM 3629 O O . ILE A 1 445 ? -13.266 12.961 0.137 1 92.94 445 ILE A O 1
ATOM 3633 N N . GLY A 1 446 ? -14.055 14.242 -1.518 1 92.69 446 GLY A N 1
ATOM 3634 C CA . GLY A 1 446 ? -13.188 15.359 -1.187 1 92.69 446 GLY A CA 1
ATOM 3635 C C . GLY A 1 446 ? -13.484 15.969 0.172 1 92.69 446 GLY A C 1
ATOM 3636 O O . GLY A 1 446 ? -12.578 16.453 0.856 1 92.69 446 GLY A O 1
ATOM 3637 N N . GLU A 1 447 ? -14.719 15.992 0.538 1 89.44 447 GLU A N 1
ATOM 3638 C CA . GLU A 1 447 ? -15.07 16.453 1.877 1 89.44 447 GLU A CA 1
ATOM 3639 C C . GLU A 1 447 ? -14.477 15.547 2.949 1 89.44 447 GLU A C 1
ATOM 3641 O O . GLU A 1 447 ? -13.93 16.031 3.943 1 89.44 447 GLU A O 1
ATOM 3646 N N . THR A 1 448 ? -14.617 14.266 2.73 1 95.19 448 THR A N 1
ATOM 3647 C CA . THR A 1 448 ? -14.016 13.312 3.654 1 95.19 448 THR A CA 1
ATOM 3648 C C . THR A 1 448 ? -12.508 13.492 3.719 1 95.19 448 THR A C 1
ATOM 3650 O O . THR A 1 448 ? -11.922 13.516 4.805 1 95.19 448 THR A O 1
ATOM 3653 N N . GLU A 1 449 ? -11.906 13.695 2.576 1 96.81 449 GLU A N 1
ATOM 3654 C CA . GLU A 1 449 ? -10.453 13.844 2.527 1 96.81 449 GLU A CA 1
ATOM 3655 C C . GLU A 1 449 ? -10 15.117 3.23 1 96.81 449 GLU A C 1
ATOM 3657 O O . GLU A 1 449 ? -8.984 15.117 3.934 1 96.81 449 GLU A O 1
ATOM 3662 N N . ASP A 1 450 ? -10.711 16.172 3.064 1 95.31 450 ASP A N 1
ATOM 3663 C CA . ASP A 1 450 ? -10.406 17.438 3.73 1 95.31 450 ASP A CA 1
ATOM 3664 C C . ASP A 1 450 ? -10.336 17.25 5.246 1 95.31 450 ASP A C 1
ATOM 3666 O O . ASP A 1 450 ? -9.484 17.859 5.906 1 95.31 450 ASP A O 1
ATOM 3670 N N . ASN A 1 451 ? -11.164 16.359 5.77 1 97.19 451 ASN A N 1
ATOM 3671 C CA . ASN A 1 451 ? -11.344 16.234 7.211 1 97.19 451 ASN A CA 1
ATOM 3672 C C . ASN A 1 451 ? -10.562 15.055 7.773 1 97.19 451 ASN A C 1
ATOM 3674 O O . ASN A 1 451 ? -10.562 14.828 8.984 1 97.19 451 ASN A O 1
ATOM 3678 N N . ASN A 1 452 ? -9.867 14.266 6.93 1 98.5 452 ASN A N 1
ATOM 3679 C CA . ASN A 1 452 ? -9.211 13.016 7.297 1 98.5 452 ASN A CA 1
ATOM 3680 C C . ASN A 1 452 ? -7.723 13.047 6.961 1 98.5 452 ASN A C 1
ATOM 3682 O O . ASN A 1 452 ? -7.281 12.375 6.023 1 98.5 452 ASN A O 1
ATOM 3686 N N . PRO A 1 453 ? -6.953 13.727 7.809 1 98.56 453 PRO A N 1
ATOM 3687 C CA . PRO A 1 453 ? -5.52 13.828 7.516 1 98.56 453 PRO A CA 1
ATOM 3688 C C . PRO A 1 453 ? -4.805 12.477 7.59 1 98.56 453 PRO A C 1
ATOM 3690 O O . PRO A 1 453 ? -5.309 11.547 8.219 1 98.56 453 PRO A O 1
ATOM 3693 N N . LEU A 1 454 ? -3.701 12.484 6.945 1 98.62 454 LEU A N 1
ATOM 3694 C CA . LEU A 1 454 ? -2.785 11.352 6.863 1 98.62 454 LEU A CA 1
ATOM 3695 C C . LEU A 1 454 ? -2.246 10.992 8.242 1 98.62 454 LEU A C 1
ATOM 3697 O O . LEU A 1 454 ? -1.904 11.875 9.031 1 98.62 454 LEU A O 1
ATOM 3701 N N . LEU A 1 455 ? -2.197 9.609 8.539 1 98.81 455 LEU A N 1
ATOM 3702 C CA . LEU A 1 455 ? -1.438 9.156 9.703 1 98.81 455 LEU A CA 1
ATOM 3703 C C . LEU A 1 455 ? -0.963 7.719 9.523 1 98.81 455 LEU A C 1
ATOM 3705 O O . LEU A 1 455 ? -1.777 6.809 9.352 1 98.81 455 LEU A O 1
ATOM 3709 N N . LEU A 1 456 ? 0.279 7.484 9.461 1 98.62 456 LEU A N 1
ATOM 3710 C CA . LEU A 1 456 ? 0.961 6.199 9.578 1 98.62 456 LEU A CA 1
ATOM 3711 C C . LEU A 1 456 ? 1.923 6.195 10.766 1 98.62 456 LEU A C 1
ATOM 3713 O O . LEU A 1 456 ? 2.627 7.18 11 1 98.62 456 LEU A O 1
ATOM 3717 N N . ILE A 1 457 ? 1.959 5.094 11.547 1 98.62 457 ILE A N 1
ATOM 3718 C CA . ILE A 1 457 ? 2.846 5 12.695 1 98.62 457 ILE A CA 1
ATOM 3719 C C . ILE A 1 457 ? 3.703 3.742 12.594 1 98.62 457 ILE A C 1
ATOM 3721 O O . ILE A 1 457 ? 3.188 2.652 12.336 1 98.62 457 ILE A O 1
ATOM 3725 N N . THR A 1 458 ? 4.949 3.93 12.672 1 97.88 458 THR A N 1
ATOM 3726 C CA . THR A 1 458 ? 5.867 2.811 12.859 1 97.88 458 THR A CA 1
ATOM 3727 C C . THR A 1 458 ? 6.344 2.738 14.305 1 97.88 458 THR A C 1
ATOM 3729 O O . THR A 1 458 ? 6.742 3.752 14.883 1 97.88 458 THR A O 1
ATOM 3732 N N . LEU A 1 459 ? 6.254 1.575 14.859 1 97 459 LEU A N 1
ATOM 3733 C CA . LEU A 1 459 ? 6.746 1.336 16.219 1 97 459 LEU A CA 1
ATOM 3734 C C . LEU A 1 459 ? 8.211 0.906 16.188 1 97 459 LEU A C 1
ATOM 3736 O O . LEU A 1 459 ? 8.68 0.35 15.203 1 97 459 LEU A O 1
ATOM 3740 N N . PRO A 1 460 ? 8.961 1.247 17.266 1 96.06 460 PRO A N 1
ATOM 3741 C CA . PRO A 1 460 ? 10.289 0.646 17.391 1 96.06 460 PRO A CA 1
ATOM 3742 C C . PRO A 1 460 ? 10.266 -0.875 17.266 1 96.06 460 PRO A C 1
ATOM 3744 O O . PRO A 1 460 ? 9.312 -1.518 17.719 1 96.06 460 PRO A O 1
ATOM 3747 N N . TYR A 1 461 ? 11.266 -1.436 16.703 1 93.38 461 TYR A N 1
ATOM 3748 C CA . TYR A 1 461 ? 11.344 -2.873 16.469 1 93.38 461 TYR A CA 1
ATOM 3749 C C . TYR A 1 461 ? 11.047 -3.652 17.75 1 93.38 461 TYR A C 1
ATOM 3751 O O . TYR A 1 461 ? 10.336 -4.66 17.719 1 93.38 461 TYR A O 1
ATOM 3759 N N . SER A 1 462 ? 11.562 -3.195 18.844 1 91.06 462 SER A N 1
ATOM 3760 C CA . SER A 1 462 ? 11.359 -3.875 20.125 1 91.06 462 SER A CA 1
ATOM 3761 C C . SER A 1 462 ? 9.883 -3.92 20.5 1 91.06 462 SER A C 1
ATOM 3763 O O . SER A 1 462 ? 9.406 -4.914 21.062 1 91.06 462 SER A O 1
ATOM 3765 N N . LEU A 1 463 ? 9.172 -2.861 20.141 1 91.94 463 LEU A N 1
ATOM 3766 C CA . LEU A 1 463 ? 7.754 -2.803 20.453 1 91.94 463 LEU A CA 1
ATOM 3767 C C . LEU A 1 463 ? 6.938 -3.607 19.453 1 91.94 463 LEU A C 1
ATOM 3769 O O . LEU A 1 463 ? 5.859 -4.109 19.781 1 91.94 463 LEU A O 1
ATOM 3773 N N . ARG A 1 464 ? 7.438 -3.73 18.234 1 92.62 464 ARG A N 1
ATOM 3774 C CA . ARG A 1 464 ? 6.77 -4.555 17.234 1 92.62 464 ARG A CA 1
ATOM 3775 C C . ARG A 1 464 ? 6.781 -6.023 17.625 1 92.62 464 ARG A C 1
ATOM 3777 O O . ARG A 1 464 ? 5.949 -6.809 17.172 1 92.62 464 ARG A O 1
ATOM 3784 N N . GLN A 1 465 ? 7.668 -6.336 18.531 1 90.69 465 GLN A N 1
ATOM 3785 C CA . GLN A 1 465 ? 7.781 -7.711 19 1 90.69 465 GLN A CA 1
ATOM 3786 C C . GLN A 1 465 ? 6.961 -7.93 20.281 1 90.69 465 GLN A C 1
ATOM 3788 O O . GLN A 1 465 ? 6.84 -9.055 20.75 1 90.69 465 GLN A O 1
ATOM 3793 N N . ASN A 1 466 ? 6.426 -6.883 20.766 1 90.88 466 ASN A N 1
ATOM 3794 C CA . ASN A 1 466 ? 5.52 -6.961 21.906 1 90.88 466 ASN A CA 1
ATOM 3795 C C . ASN A 1 466 ? 4.07 -7.145 21.469 1 90.88 466 ASN A C 1
ATOM 3797 O O . ASN A 1 466 ? 3.404 -6.18 21.094 1 90.88 466 ASN A O 1
ATOM 3801 N N . GLY A 1 467 ? 3.586 -8.367 21.625 1 91.31 467 GLY A N 1
ATOM 3802 C CA . GLY A 1 467 ? 2.271 -8.727 21.125 1 91.31 467 GLY A CA 1
ATOM 3803 C C . GLY A 1 467 ? 1.156 -7.875 21.703 1 91.31 467 GLY A C 1
ATOM 3804 O O . GLY A 1 467 ? 0.203 -7.527 21 1 91.31 467 GLY A O 1
ATOM 3805 N N . GLU A 1 468 ? 1.234 -7.504 22.906 1 90.94 468 GLU A N 1
ATOM 3806 C CA . GLU A 1 468 ? 0.198 -6.711 23.562 1 90.94 468 GLU A CA 1
ATOM 3807 C C . GLU A 1 468 ? 0.135 -5.301 22.984 1 90.94 468 GLU A C 1
ATOM 3809 O O . GLU A 1 468 ? -0.944 -4.809 22.641 1 90.94 468 GLU A O 1
ATOM 3814 N N . VAL A 1 469 ? 1.322 -4.688 22.844 1 92 469 VAL A N 1
ATOM 3815 C CA . VAL A 1 469 ? 1.37 -3.332 22.297 1 92 469 VAL A CA 1
ATOM 3816 C C . VAL A 1 469 ? 0.906 -3.34 20.844 1 92 469 VAL A C 1
ATOM 3818 O O . VAL A 1 469 ? 0.1 -2.498 20.438 1 92 469 VAL A O 1
ATOM 3821 N N . LEU A 1 470 ? 1.42 -4.273 20.203 1 93.94 470 LEU A N 1
ATOM 3822 C CA . LEU A 1 470 ? 1.116 -4.352 18.766 1 93.94 470 LEU A CA 1
ATOM 3823 C C . LEU A 1 470 ? -0.381 -4.535 18.547 1 93.94 470 LEU A C 1
ATOM 3825 O O . LEU A 1 470 ? -0.978 -3.838 17.719 1 93.94 470 LEU A O 1
ATOM 3829 N N . THR A 1 471 ? -1.034 -5.441 19.266 1 94.19 471 THR A N 1
ATOM 3830 C CA . THR A 1 471 ? -2.459 -5.695 19.094 1 94.19 471 THR A CA 1
ATOM 3831 C C . THR A 1 471 ? -3.285 -4.492 19.531 1 94.19 471 THR A C 1
ATOM 3833 O O . THR A 1 471 ? -4.297 -4.164 18.906 1 94.19 471 THR A O 1
ATOM 3836 N N . THR A 1 472 ? -2.85 -3.818 20.562 1 94.75 472 THR A N 1
ATOM 3837 C CA . THR A 1 472 ? -3.551 -2.633 21.031 1 94.75 472 THR A CA 1
ATOM 3838 C C . THR A 1 472 ? -3.52 -1.522 19.984 1 94.75 472 THR A C 1
ATOM 3840 O O . THR A 1 472 ? -4.559 -0.941 19.656 1 94.75 472 THR A O 1
ATOM 3843 N N . VAL A 1 473 ? -2.32 -1.224 19.484 1 96.75 473 VAL A N 1
ATOM 3844 C CA . VAL A 1 473 ? -2.17 -0.141 18.516 1 96.75 473 VAL A CA 1
ATOM 3845 C C . VAL A 1 473 ? -2.949 -0.47 17.25 1 96.75 473 VAL A C 1
ATOM 3847 O O . VAL A 1 473 ? -3.582 0.407 16.656 1 96.75 473 VAL A O 1
ATOM 3850 N N . ARG A 1 474 ? -2.951 -1.69 16.844 1 95.62 474 ARG A N 1
ATOM 3851 C CA . ARG A 1 474 ? -3.689 -2.111 15.664 1 95.62 474 ARG A CA 1
ATOM 3852 C C . ARG A 1 474 ? -5.195 -1.973 15.875 1 95.62 474 ARG A C 1
ATOM 3854 O O . ARG A 1 474 ? -5.914 -1.528 14.984 1 95.62 474 ARG A O 1
ATOM 3861 N N . GLN A 1 475 ? -5.645 -2.367 17.016 1 95.5 475 GLN A N 1
ATOM 3862 C CA . GLN A 1 475 ? -7.059 -2.188 17.328 1 95.5 475 GLN A CA 1
ATOM 3863 C C . GLN A 1 475 ? -7.441 -0.71 17.312 1 95.5 475 GLN A C 1
ATOM 3865 O O . GLN A 1 475 ? -8.492 -0.343 16.766 1 95.5 475 GLN A O 1
ATOM 3870 N N . ASN A 1 476 ? -6.59 0.083 17.891 1 97.31 476 ASN A N 1
ATOM 3871 C CA . ASN A 1 476 ? -6.832 1.521 17.938 1 97.31 476 ASN A CA 1
ATOM 3872 C C . ASN A 1 476 ? -6.859 2.125 16.531 1 97.31 476 ASN A C 1
ATOM 3874 O O . ASN A 1 476 ? -7.551 3.117 16.297 1 97.31 476 ASN A O 1
ATOM 3878 N N . SER A 1 477 ? -6.133 1.537 15.562 1 97.5 477 SER A N 1
ATOM 3879 C CA . SER A 1 477 ? -6.02 2.074 14.211 1 97.5 477 SER A CA 1
ATOM 3880 C C . SER A 1 477 ? -7.363 2.043 13.492 1 97.5 477 SER A C 1
ATOM 3882 O O . SER A 1 477 ? -7.551 2.727 12.484 1 97.5 477 SER A O 1
ATOM 3884 N N . HIS A 1 478 ? -8.352 1.321 13.992 1 95.88 478 HIS A N 1
ATOM 3885 C CA . HIS A 1 478 ? -9.664 1.209 13.367 1 95.88 478 HIS A CA 1
ATOM 3886 C C . HIS A 1 478 ? -10.695 2.061 14.102 1 95.88 478 HIS A C 1
ATOM 3888 O O . HIS A 1 478 ? -11.898 1.896 13.898 1 95.88 478 HIS A O 1
ATOM 3894 N N . GLN A 1 479 ? -10.18 2.953 14.938 1 97.75 479 GLN A N 1
ATOM 3895 C CA . GLN A 1 479 ? -11.07 3.816 15.711 1 97.75 479 GLN A CA 1
ATOM 3896 C C . GLN A 1 479 ? -10.945 5.273 15.266 1 97.75 479 GLN A C 1
ATOM 3898 O O . GLN A 1 479 ? -9.938 5.656 14.664 1 97.75 479 GLN A O 1
ATOM 3903 N N . LEU A 1 480 ? -12.039 5.996 15.602 1 98.56 480 LEU A N 1
ATOM 3904 C CA . LEU A 1 480 ? -11.969 7.441 15.422 1 98.56 480 LEU A CA 1
ATOM 3905 C C . LEU A 1 480 ? -10.953 8.055 16.391 1 98.56 480 LEU A C 1
ATOM 3907 O O . LEU A 1 480 ? -11.016 7.824 17.594 1 98.56 480 LEU A O 1
ATOM 3911 N N . ILE A 1 481 ? -9.984 8.766 15.812 1 98.69 481 ILE A N 1
ATOM 3912 C CA . ILE A 1 481 ? -9 9.438 16.656 1 98.69 481 ILE A CA 1
ATOM 3913 C C . ILE A 1 481 ? -8.82 10.883 16.188 1 98.69 481 ILE A C 1
ATOM 3915 O O . ILE A 1 481 ? -9.297 11.25 15.117 1 98.69 481 ILE A O 1
ATOM 3919 N N . THR A 1 482 ? -8.203 11.719 16.984 1 98.56 482 THR A N 1
ATOM 3920 C CA . THR A 1 482 ? -7.98 13.125 16.672 1 98.56 482 THR A CA 1
ATOM 3921 C C . THR A 1 482 ? -6.547 13.531 16.984 1 98.56 482 THR A C 1
ATOM 3923 O O . THR A 1 482 ? -5.762 12.727 17.484 1 98.56 482 THR A O 1
ATOM 3926 N N . GLN A 1 483 ? -6.266 14.766 16.719 1 98.19 483 GLN A N 1
ATOM 3927 C CA . GLN A 1 483 ? -4.961 15.344 17.016 1 98.19 483 GLN A CA 1
ATOM 3928 C C . GLN A 1 483 ? -4.688 15.367 18.516 1 98.19 483 GLN A C 1
ATOM 3930 O O . GLN A 1 483 ? -3.539 15.25 18.953 1 98.19 483 GLN A O 1
ATOM 3935 N N . TYR A 1 484 ? -5.73 15.391 19.312 1 97.5 484 TYR A N 1
ATOM 3936 C CA . TYR A 1 484 ? -5.555 15.336 20.75 1 97.5 484 TYR A CA 1
ATOM 3937 C C . TYR A 1 484 ? -4.969 14 21.188 1 97.5 484 TYR A C 1
ATOM 3939 O O . TYR A 1 484 ? -4.18 13.93 22.125 1 97.5 484 TYR A O 1
ATOM 3947 N N . ASP A 1 485 ? -5.383 12.961 20.516 1 97.5 485 ASP A N 1
ATOM 3948 C CA . ASP A 1 485 ? -4.855 11.633 20.812 1 97.5 485 ASP A CA 1
ATOM 3949 C C . ASP A 1 485 ? -3.369 11.547 20.484 1 97.5 485 ASP A C 1
ATOM 3951 O O . ASP A 1 485 ? -2.617 10.836 21.156 1 97.5 485 ASP A O 1
ATOM 3955 N N . LEU A 1 486 ? -2.941 12.242 19.453 1 98.38 486 LEU A N 1
ATOM 3956 C CA . LEU A 1 486 ? -1.527 12.273 19.094 1 98.38 486 LEU A CA 1
ATOM 3957 C C . LEU A 1 486 ? -0.7 12.945 20.188 1 98.38 486 LEU A C 1
ATOM 3959 O O . LEU A 1 486 ? 0.368 12.453 20.547 1 98.38 486 LEU A O 1
ATOM 3963 N N . TYR A 1 487 ? -1.173 14.055 20.688 1 96.69 487 TYR A N 1
ATOM 3964 C CA . TYR A 1 487 ? -0.479 14.703 21.781 1 96.69 487 TYR A CA 1
ATOM 3965 C C . TYR A 1 487 ? -0.328 13.75 22.969 1 96.69 487 TYR A C 1
ATOM 3967 O O . TYR A 1 487 ? 0.761 13.625 23.531 1 96.69 487 TYR A O 1
ATOM 3975 N N . ALA A 1 488 ? -1.476 13.148 23.312 1 94.69 488 ALA A N 1
ATOM 3976 C CA . ALA A 1 488 ? -1.444 12.195 24.422 1 94.69 488 ALA A CA 1
ATOM 3977 C C . ALA A 1 488 ? -0.434 11.086 24.172 1 94.69 488 ALA A C 1
ATOM 3979 O O . ALA A 1 488 ? 0.236 10.617 25.094 1 94.69 488 ALA A O 1
ATOM 3980 N N . THR A 1 489 ? -0.353 10.633 22.953 1 95.94 489 THR A N 1
ATOM 3981 C CA . THR A 1 489 ? 0.582 9.586 22.562 1 95.94 489 THR A CA 1
ATOM 3982 C C . THR A 1 489 ? 2.023 10.047 22.734 1 95.94 489 THR A C 1
ATOM 3984 O O . THR A 1 489 ? 2.855 9.32 23.281 1 95.94 489 THR A O 1
ATOM 3987 N N . PHE A 1 490 ? 2.348 11.289 22.297 1 96.06 490 PHE A N 1
ATOM 3988 C CA . PHE A 1 490 ? 3.695 11.828 22.438 1 96.06 490 PHE A CA 1
ATOM 3989 C C . PHE A 1 490 ? 4.082 11.945 23.906 1 96.06 490 PHE A C 1
ATOM 3991 O O . PHE A 1 490 ? 5.207 11.617 24.297 1 96.06 490 PHE A O 1
ATOM 3998 N N . VAL A 1 491 ? 3.154 12.398 24.688 1 92.31 491 VAL A N 1
ATOM 3999 C CA . VAL A 1 491 ? 3.396 12.523 26.109 1 92.31 491 VAL A CA 1
ATOM 4000 C C . VAL A 1 491 ? 3.66 11.141 26.719 1 92.31 491 VAL A C 1
ATOM 4002 O O . VAL A 1 491 ? 4.531 10.992 27.578 1 92.31 491 VAL A O 1
ATOM 4005 N N . ASP A 1 492 ? 2.857 10.195 26.25 1 90.44 492 ASP A N 1
ATOM 4006 C CA . ASP A 1 492 ? 3.016 8.828 26.719 1 90.44 492 ASP A CA 1
ATOM 4007 C C . ASP A 1 492 ? 4.391 8.273 26.359 1 90.44 492 ASP A C 1
ATOM 4009 O O . ASP A 1 492 ? 4.992 7.527 27.125 1 90.44 492 ASP A O 1
ATOM 4013 N N . ILE A 1 493 ? 4.891 8.586 25.234 1 92.44 493 ILE A N 1
ATOM 4014 C CA . ILE A 1 493 ? 6.18 8.102 24.766 1 92.44 493 ILE A CA 1
ATOM 4015 C C . ILE A 1 493 ? 7.297 8.656 25.641 1 92.44 493 ILE A C 1
ATOM 4017 O O . ILE A 1 493 ? 8.219 7.934 26.016 1 92.44 493 ILE A O 1
ATOM 4021 N N . VAL A 1 494 ? 7.367 9.953 25.984 1 87.88 494 VAL A N 1
ATOM 4022 C CA . VAL A 1 494 ? 8.477 10.578 26.703 1 87.88 494 VAL A CA 1
ATOM 4023 C C . VAL A 1 494 ? 8.328 10.32 28.203 1 87.88 494 VAL A C 1
ATOM 4025 O O . VAL A 1 494 ? 9.297 10.453 28.953 1 87.88 494 VAL A O 1
ATOM 4028 N N . ARG A 1 495 ? 7.602 9.203 28.766 1 66.69 495 ARG A N 1
ATOM 4029 C CA . ARG A 1 495 ? 7.348 8.695 30.109 1 66.69 495 ARG A CA 1
ATOM 4030 C C . ARG A 1 495 ? 8.062 9.547 31.156 1 66.69 495 ARG A C 1
ATOM 4032 O O . ARG A 1 495 ? 9.195 9.242 31.547 1 66.69 495 ARG A O 1
ATOM 4039 N N . PRO A 1 496 ? 7.773 10.688 31.516 1 52.59 496 PRO A N 1
ATOM 4040 C CA . PRO A 1 496 ? 8.641 11.148 32.594 1 52.59 496 PRO A CA 1
ATOM 4041 C C . PRO A 1 496 ? 8.625 10.219 33.812 1 52.59 496 PRO A C 1
ATOM 4043 O O . PRO A 1 496 ? 7.613 9.562 34.062 1 52.59 496 PRO A O 1
ATOM 4046 N N . LYS A 1 497 ? 9.766 9.484 34.062 1 47.06 497 LYS A N 1
ATOM 4047 C CA . LYS A 1 497 ? 9.883 8.664 35.25 1 47.06 497 LYS A CA 1
ATOM 4048 C C . LYS A 1 497 ? 8.773 8.977 36.25 1 47.06 497 LYS A C 1
ATOM 4050 O O . LYS A 1 497 ? 8.25 8.078 36.906 1 47.06 497 LYS A O 1
ATOM 4055 N N . SER A 1 498 ? 8.945 10.18 36.938 1 42.16 498 SER A N 1
ATOM 4056 C CA . SER A 1 498 ? 8.344 10.391 38.25 1 42.16 498 SER A CA 1
ATOM 4057 C C . SER A 1 498 ? 6.852 10.703 38.125 1 42.16 498 SER A C 1
ATOM 4059 O O . SER A 1 498 ? 6.426 11.398 37.188 1 42.16 498 SER A O 1
ATOM 4061 N N . GLU A 1 499 ? 5.949 9.898 38.656 1 44.5 499 GLU A N 1
ATOM 4062 C CA . GLU A 1 499 ? 4.539 10.047 39 1 44.5 499 GLU A CA 1
ATOM 4063 C C . GLU A 1 499 ? 4.102 11.508 38.938 1 44.5 499 GLU A C 1
ATOM 4065 O O . GLU A 1 499 ? 2.951 11.805 38.594 1 44.5 499 GLU A O 1
ATOM 4070 N N . ASN A 1 500 ? 4.902 12.375 39.469 1 41.56 500 ASN A N 1
ATOM 4071 C CA . ASN A 1 500 ? 4.422 13.664 39.969 1 41.56 500 ASN A CA 1
ATOM 4072 C C . ASN A 1 500 ? 4.258 14.672 38.844 1 41.56 500 ASN A C 1
ATOM 4074 O O . ASN A 1 500 ? 3.629 15.719 39.031 1 41.56 500 ASN A O 1
ATOM 4078 N N . THR A 1 501 ? 4.941 14.617 37.719 1 46.66 501 THR A N 1
ATOM 4079 C CA . THR A 1 501 ? 5.051 15.82 36.906 1 46.66 501 THR A CA 1
ATOM 4080 C C . THR A 1 501 ? 3.939 15.867 35.844 1 46.66 501 THR A C 1
ATOM 4082 O O . THR A 1 501 ? 3.725 16.906 35.219 1 46.66 501 THR A O 1
ATOM 4085 N N . THR A 1 502 ? 3.299 14.773 35.469 1 51.94 502 THR A N 1
ATOM 4086 C CA . THR A 1 502 ? 2.285 14.828 34.406 1 51.94 502 THR A CA 1
ATOM 4087 C C . THR A 1 502 ? 0.956 15.328 34.969 1 51.94 502 THR A C 1
ATOM 4089 O O . THR A 1 502 ? 0.007 15.555 34.219 1 51.94 502 THR A O 1
ATOM 4092 N N . SER A 1 503 ? 0.922 15.531 36.312 1 55.91 503 SER A N 1
ATOM 4093 C CA . SER A 1 503 ? -0.37 15.727 36.969 1 55.91 503 SER A CA 1
ATOM 4094 C C . SER A 1 503 ? -0.983 17.062 36.594 1 55.91 503 SER A C 1
ATOM 4096 O O . SER A 1 503 ? -2.201 17.25 36.656 1 55.91 503 SER A O 1
ATOM 4098 N N . ASN A 1 504 ? -0.134 17.875 35.875 1 69.19 504 ASN A N 1
ATOM 4099 C CA . ASN A 1 504 ? -0.767 19.172 35.656 1 69.19 504 ASN A CA 1
ATOM 4100 C C . ASN A 1 504 ? -0.96 19.453 34.156 1 69.19 504 ASN A C 1
ATOM 4102 O O . ASN A 1 504 ? -1.221 20.594 33.781 1 69.19 504 ASN A O 1
ATOM 4106 N N . LEU A 1 505 ? -0.896 18.391 33.312 1 82.19 505 LEU A N 1
ATOM 4107 C CA . LEU A 1 505 ? -1.068 18.641 31.906 1 82.19 505 LEU A CA 1
ATOM 4108 C C . LEU A 1 505 ? -2.541 18.562 31.516 1 82.19 505 LEU A C 1
ATOM 4110 O O . LEU A 1 505 ? -3.27 17.688 31.969 1 82.19 505 LEU A O 1
ATOM 4114 N N . LEU A 1 506 ? -2.922 19.609 30.797 1 87.56 506 LEU A N 1
ATOM 4115 C CA . LEU A 1 506 ? -4.23 19.531 30.156 1 87.56 506 LEU A CA 1
ATOM 4116 C C . LEU A 1 506 ? -4.234 18.469 29.062 1 87.56 506 LEU A C 1
ATOM 4118 O O . LEU A 1 506 ? -3.352 18.453 28.203 1 87.56 506 LEU A O 1
ATOM 4122 N N . MET A 1 507 ? -5.191 17.5 29.203 1 89.81 507 MET A N 1
ATOM 4123 C CA . MET A 1 507 ? -5.238 16.406 28.234 1 89.81 507 MET A CA 1
ATOM 4124 C C . MET A 1 507 ? -6.66 16.172 27.734 1 89.81 507 MET A C 1
ATOM 4126 O O . MET A 1 507 ? -7.555 15.836 28.516 1 89.81 507 MET A O 1
ATOM 4130 N N . HIS A 1 508 ? -6.828 16.359 26.406 1 93.25 508 HIS A N 1
ATOM 4131 C CA . HIS A 1 508 ? -8.141 16.125 25.812 1 93.25 508 HIS A CA 1
ATOM 4132 C C . HIS A 1 508 ? -8.18 14.789 25.078 1 93.25 508 HIS A C 1
ATOM 4134 O O . HIS A 1 508 ? -9.258 14.289 24.75 1 93.25 508 HIS A O 1
ATOM 4140 N N . GLY A 1 509 ? -7.043 14.188 24.75 1 94.62 509 GLY A N 1
ATOM 4141 C CA . GLY A 1 509 ? -6.965 12.953 24 1 94.62 509 GLY A CA 1
ATOM 4142 C C . GLY A 1 509 ? -6.453 11.781 24.812 1 94.62 509 GLY A C 1
ATOM 4143 O O . GLY A 1 509 ? -6.168 11.93 26.016 1 94.62 509 GLY A O 1
ATOM 4144 N N . SER A 1 510 ? -6.434 10.609 24.203 1 94.25 510 SER A N 1
ATOM 4145 C CA . SER A 1 510 ? -5.934 9.375 24.797 1 94.25 510 SER A CA 1
ATOM 4146 C C . SER A 1 510 ? -4.832 8.758 23.953 1 94.25 510 SER A C 1
ATOM 4148 O O . SER A 1 510 ? -4.898 8.781 22.719 1 94.25 510 SER A O 1
ATOM 4150 N N . SER A 1 511 ? -3.889 8.18 24.672 1 95.12 511 SER A N 1
ATOM 4151 C CA . SER A 1 511 ? -2.719 7.648 23.984 1 95.12 511 SER A CA 1
ATOM 4152 C C . SER A 1 511 ? -3.084 6.449 23.109 1 95.12 511 SER A C 1
ATOM 4154 O O . SER A 1 511 ? -3.766 5.527 23.578 1 95.12 511 SER A O 1
ATOM 4156 N N . LEU A 1 512 ? -2.555 6.402 21.906 1 97 512 LEU A N 1
ATOM 4157 C CA . LEU A 1 512 ? -2.801 5.328 20.953 1 97 512 LEU A CA 1
ATOM 4158 C C . LEU A 1 512 ? -2.039 4.066 21.328 1 97 512 LEU A C 1
ATOM 4160 O O . LEU A 1 512 ? -2.244 3.004 20.75 1 97 512 LEU A O 1
ATOM 4164 N N . LEU A 1 513 ? -1.179 4.176 22.344 1 94.25 513 LEU A N 1
ATOM 4165 C CA . LEU A 1 513 ? -0.392 3.035 22.797 1 94.25 513 LEU A CA 1
ATOM 4166 C C . LEU A 1 513 ? -1.145 2.248 23.875 1 94.25 513 LEU A C 1
ATOM 4168 O O . LEU A 1 513 ? -0.677 1.199 24.312 1 94.25 513 LEU A O 1
ATOM 4172 N N . ARG A 1 514 ? -2.342 2.762 24.188 1 91.81 514 ARG A N 1
ATOM 4173 C CA . ARG A 1 514 ? -3.213 2.16 25.188 1 91.81 514 ARG A CA 1
ATOM 4174 C C . ARG A 1 514 ? -4.621 1.959 24.641 1 91.81 514 ARG A C 1
ATOM 4176 O O . ARG A 1 514 ? -5.008 2.59 23.656 1 91.81 514 ARG A O 1
ATOM 4183 N N . PRO A 1 515 ? -5.359 1.001 25.266 1 93.38 515 PRO A N 1
ATOM 4184 C CA . PRO A 1 515 ? -6.754 0.901 24.828 1 93.38 515 PRO A CA 1
ATOM 4185 C C . PRO A 1 515 ? -7.5 2.23 24.922 1 93.38 515 PRO A C 1
ATOM 4187 O O . PRO A 1 515 ? -7.391 2.93 25.922 1 93.38 515 PRO A O 1
ATOM 4190 N N . LEU A 1 516 ? -8.219 2.529 23.922 1 95.44 516 LEU A N 1
ATOM 4191 C CA . LEU A 1 516 ? -8.898 3.82 23.859 1 95.44 516 LEU A CA 1
ATOM 4192 C C . LEU A 1 516 ? -10.242 3.758 24.578 1 95.44 516 LEU A C 1
ATOM 4194 O O . LEU A 1 516 ? -10.984 2.781 24.438 1 95.44 516 LEU A O 1
ATOM 4198 N N . PRO A 1 517 ? -10.547 4.805 25.312 1 94.19 517 PRO A N 1
ATOM 4199 C CA . PRO A 1 517 ? -11.859 4.844 25.953 1 94.19 517 PRO A CA 1
ATOM 4200 C C . PRO A 1 517 ? -13.008 4.883 24.953 1 94.19 517 PRO A C 1
ATOM 4202 O O . PRO A 1 517 ? -12.891 5.527 23.906 1 94.19 517 PRO A O 1
ATOM 4205 N N . GLN A 1 518 ? -14.133 4.23 25.234 1 93.88 518 GLN A N 1
ATOM 4206 C CA . GLN A 1 518 ? -15.32 4.156 24.391 1 93.88 518 GLN A CA 1
ATOM 4207 C C . GLN A 1 518 ? -16.516 4.809 25.062 1 93.88 518 GLN A C 1
ATOM 4209 O O . GLN A 1 518 ? -16.562 4.895 26.297 1 93.88 518 GLN A O 1
ATOM 4214 N N . PRO A 1 519 ? -17.625 5.332 24.312 1 95.06 519 PRO A N 1
ATOM 4215 C CA . PRO A 1 519 ? -17.672 5.387 22.844 1 95.06 519 PRO A CA 1
ATOM 4216 C C . PRO A 1 519 ? -16.891 6.566 22.281 1 95.06 519 PRO A C 1
ATOM 4218 O O . PRO A 1 519 ? -16.719 7.586 22.953 1 95.06 519 PRO A O 1
ATOM 4221 N N . ARG A 1 520 ? -16.422 6.441 21.141 1 96.75 520 ARG A N 1
ATOM 4222 C CA . ARG A 1 520 ? -15.727 7.516 20.453 1 96.75 520 ARG A CA 1
ATOM 4223 C C . ARG A 1 520 ? -16.594 8.094 19.328 1 96.75 520 ARG A C 1
ATOM 4225 O O . ARG A 1 520 ? -16.828 7.434 18.312 1 96.75 520 ARG A O 1
ATOM 4232 N N . THR A 1 521 ? -17.062 9.281 19.562 1 97.12 521 THR A N 1
ATOM 4233 C CA . THR A 1 521 ? -17.844 10.039 18.594 1 97.12 521 THR A CA 1
ATOM 4234 C C . THR A 1 521 ? -17.219 11.406 18.344 1 97.12 521 THR A C 1
ATOM 4236 O O . THR A 1 521 ? -16.344 11.836 19.094 1 97.12 521 THR A O 1
ATOM 4239 N N . CYS A 1 522 ? -17.672 12.078 17.344 1 96.88 522 CYS A N 1
ATOM 4240 C CA . CYS A 1 522 ? -17.047 13.352 17 1 96.88 522 CYS A CA 1
ATOM 4241 C C . CYS A 1 522 ? -17.188 14.352 18.141 1 96.88 522 CYS A C 1
ATOM 4243 O O . CYS A 1 522 ? -16.203 14.992 18.531 1 96.88 522 CYS A O 1
ATOM 4245 N N . ASP A 1 523 ? -18.344 14.438 18.703 1 96.19 523 ASP A N 1
ATOM 4246 C CA . ASP A 1 523 ? -18.531 15.438 19.75 1 96.19 523 ASP A CA 1
ATOM 4247 C C . ASP A 1 523 ? -17.719 15.078 21 1 96.19 523 ASP A C 1
ATOM 4249 O O . ASP A 1 523 ? -17.094 15.945 21.609 1 96.19 523 ASP A O 1
ATOM 4253 N N . ARG A 1 524 ? -17.734 13.82 21.359 1 96 524 ARG A N 1
ATOM 4254 C CA . ARG A 1 524 ? -17 13.375 22.547 1 96 524 ARG A CA 1
ATOM 4255 C C . ARG A 1 524 ? -15.5 13.617 22.391 1 96 524 ARG A C 1
ATOM 4257 O O . ARG A 1 524 ? -14.789 13.789 23.375 1 96 524 ARG A O 1
ATOM 4264 N N . LEU A 1 525 ? -15.039 13.633 21.156 1 97.31 525 LEU A N 1
ATOM 4265 C CA . LEU A 1 525 ? -13.617 13.844 20.891 1 97.31 525 LEU A CA 1
ATOM 4266 C C . LEU A 1 525 ? -13.344 15.305 20.531 1 97.31 525 LEU A C 1
ATOM 4268 O O . LEU A 1 525 ? -12.258 15.633 20.062 1 97.31 525 LEU A O 1
ATOM 4272 N N . ARG A 1 526 ? -14.352 16.125 20.656 1 95.56 526 ARG A N 1
ATOM 4273 C CA . ARG A 1 526 ? -14.25 17.578 20.453 1 95.56 526 ARG A CA 1
ATOM 4274 C C . ARG A 1 526 ? -13.977 17.906 18.984 1 95.56 526 ARG A C 1
ATOM 4276 O O . ARG A 1 526 ? -13.125 18.75 18.688 1 95.56 526 ARG A O 1
ATOM 4283 N N . VAL A 1 527 ? -14.586 17.203 18.125 1 96.56 527 VAL A N 1
ATOM 4284 C CA . VAL A 1 527 ? -14.602 17.516 16.703 1 96.56 527 VAL A CA 1
ATOM 4285 C C . VAL A 1 527 ? -15.875 18.281 16.359 1 96.56 527 VAL A C 1
ATOM 4287 O O . VAL A 1 527 ? -16.984 17.766 16.547 1 96.56 527 VAL A O 1
ATOM 4290 N N . PRO A 1 528 ? -15.68 19.516 15.914 1 93.75 528 PRO A N 1
ATOM 4291 C CA . PRO A 1 528 ? -16.906 20.172 15.438 1 93.75 528 PRO A CA 1
ATOM 4292 C C . PRO A 1 528 ? -17.641 19.359 14.375 1 93.75 528 PRO A C 1
ATOM 4294 O O . PRO A 1 528 ? -17 18.734 13.523 1 93.75 528 PRO A O 1
ATOM 4297 N N . PHE A 1 529 ? -18.922 19.469 14.398 1 92.31 529 PHE A N 1
ATOM 4298 C CA . PHE A 1 529 ? -19.75 18.625 13.539 1 92.31 529 PHE A CA 1
ATOM 4299 C C . PHE A 1 529 ? -19.422 18.859 12.07 1 92.31 529 PHE A C 1
ATOM 4301 O O . PHE A 1 529 ? -19.453 17.938 11.266 1 92.31 529 PHE A O 1
ATOM 4308 N N . GLU A 1 530 ? -19.047 20.047 11.719 1 88.69 530 GLU A N 1
ATOM 4309 C CA . GLU A 1 530 ? -18.781 20.406 10.328 1 88.69 530 GLU A CA 1
ATOM 4310 C C . GLU A 1 530 ? -17.562 19.641 9.797 1 88.69 530 GLU A C 1
ATOM 4312 O O . GLU A 1 530 ? -17.375 19.531 8.586 1 88.69 530 GLU A O 1
ATOM 4317 N N . TYR A 1 531 ? -16.734 19.094 10.688 1 93.94 531 TYR A N 1
ATOM 4318 C CA . TYR A 1 531 ? -15.531 18.406 10.25 1 93.94 531 TYR A CA 1
ATOM 4319 C C . TYR A 1 531 ? -15.648 16.906 10.5 1 93.94 531 TYR A C 1
ATOM 4321 O O . TYR A 1 531 ? -14.711 16.141 10.219 1 93.94 531 TYR A O 1
ATOM 4329 N N . CYS A 1 532 ? -16.797 16.453 11.055 1 95.62 532 CYS A N 1
ATOM 4330 C CA . CYS A 1 532 ? -16.953 15.055 11.461 1 95.62 532 CYS A CA 1
ATOM 4331 C C . CYS A 1 532 ? -16.953 14.125 10.258 1 95.62 532 CYS A C 1
ATOM 4333 O O . CYS A 1 532 ? -17.672 14.344 9.289 1 95.62 532 CYS A O 1
ATOM 4335 N N . THR A 1 533 ? -16.172 13.008 10.32 1 97 533 THR A N 1
ATOM 4336 C CA . THR A 1 533 ? -16.047 12.094 9.188 1 97 533 THR A CA 1
ATOM 4337 C C . THR A 1 533 ? -16.953 10.883 9.359 1 97 533 THR A C 1
ATOM 4339 O O . THR A 1 533 ? -17.031 10.023 8.477 1 97 533 THR A O 1
ATOM 4342 N N . CYS A 1 534 ? -17.656 10.828 10.5 1 97.19 534 CYS A N 1
ATOM 4343 C CA . CYS A 1 534 ? -18.594 9.734 10.695 1 97.19 534 CYS A CA 1
ATOM 4344 C C . CYS A 1 534 ? -19.688 9.773 9.641 1 97.19 534 CYS A C 1
ATOM 4346 O O . CYS A 1 534 ? -20.172 10.852 9.273 1 97.19 534 CYS A O 1
ATOM 4348 N N . ILE A 1 535 ? -20.094 8.648 9.172 1 94.88 535 ILE A N 1
ATOM 4349 C CA . ILE A 1 535 ? -21.078 8.539 8.102 1 94.88 535 ILE A CA 1
ATOM 4350 C C . ILE A 1 535 ? -22.438 9.039 8.602 1 94.88 535 ILE A C 1
ATOM 4352 O O . ILE A 1 535 ? -22.906 8.617 9.664 1 94.88 535 ILE A O 1
ATOM 4356 N N . ARG A 1 536 ? -22.891 9.953 7.875 1 92.44 536 ARG A N 1
ATOM 4357 C CA . ARG A 1 536 ? -24.25 10.43 8.086 1 92.44 536 ARG A CA 1
ATOM 4358 C C . ARG A 1 536 ? -25.094 10.242 6.828 1 92.44 536 ARG A C 1
ATOM 4360 O O . ARG A 1 536 ? -24.75 10.734 5.754 1 92.44 536 ARG A O 1
ATOM 4367 N N . LYS A 1 537 ? -26.156 9.516 6.969 1 91.19 537 LYS A N 1
ATOM 4368 C CA . LYS A 1 537 ? -27.047 9.336 5.832 1 91.19 537 LYS A CA 1
ATOM 4369 C C . LYS A 1 537 ? -27.797 10.625 5.508 1 91.19 537 LYS A C 1
ATOM 4371 O O . LYS A 1 537 ? -28.344 11.281 6.402 1 91.19 537 LYS A O 1
ATOM 4376 N N . LYS A 1 538 ? -27.75 11.047 4.293 1 92.06 538 LYS A N 1
ATOM 4377 C CA . LYS A 1 538 ? -28.406 12.25 3.818 1 92.06 538 LYS A CA 1
ATOM 4378 C C . LYS A 1 538 ? -29.25 11.969 2.582 1 92.06 538 LYS A C 1
ATOM 4380 O O . LYS A 1 538 ? -28.922 11.078 1.793 1 92.06 538 LYS A O 1
ATOM 4385 N N . THR A 1 539 ? -30.312 12.625 2.467 1 93.94 539 THR A N 1
ATOM 4386 C CA . THR A 1 539 ? -31.141 12.586 1.272 1 93.94 539 THR A CA 1
ATOM 4387 C C . THR A 1 539 ? -31.219 13.953 0.613 1 93.94 539 THR A C 1
ATOM 4389 O O . THR A 1 539 ? -31.531 14.953 1.272 1 93.94 539 THR A O 1
ATOM 4392 N N . LYS A 1 540 ? -30.922 14.016 -0.635 1 93.44 540 LYS A N 1
ATOM 4393 C CA . LYS A 1 540 ? -31.047 15.266 -1.377 1 93.44 540 LYS A CA 1
ATOM 4394 C C . LYS A 1 540 ? -32.5 15.625 -1.633 1 93.44 540 LYS A C 1
ATOM 4396 O O . LYS A 1 540 ? -33.281 14.797 -2.123 1 93.44 540 LYS A O 1
ATOM 4401 N N . LEU A 1 541 ? -32.812 16.828 -1.294 1 94.5 541 LEU A N 1
ATOM 4402 C CA . LEU A 1 541 ? -34.188 17.297 -1.532 1 94.5 541 LEU A CA 1
ATOM 4403 C C . LEU A 1 541 ? -34.344 17.844 -2.949 1 94.5 541 LEU A C 1
ATOM 4405 O O . LEU A 1 541 ? -33.344 18.25 -3.562 1 94.5 541 LEU A O 1
ATOM 4409 N N . PRO A 1 542 ? -35.5 17.797 -3.426 1 93.38 542 PRO A N 1
ATOM 4410 C CA . PRO A 1 542 ? -35.719 18.391 -4.746 1 93.38 542 PRO A CA 1
ATOM 4411 C C . PRO A 1 542 ? -35.438 19.891 -4.781 1 93.38 542 PRO A C 1
ATOM 4413 O O . PRO A 1 542 ? -35.375 20.531 -3.73 1 93.38 542 PRO A O 1
ATOM 4416 N N . GLU A 1 543 ? -35.281 20.469 -5.938 1 89.62 543 GLU A N 1
ATOM 4417 C CA . GLU A 1 543 ? -34.906 21.875 -6.137 1 89.62 543 GLU A CA 1
ATOM 4418 C C . GLU A 1 543 ? -35.938 22.812 -5.578 1 89.62 543 GLU A C 1
ATOM 4420 O O . GLU A 1 543 ? -35.625 23.922 -5.141 1 89.62 543 GLU A O 1
ATOM 4425 N N . ASP A 1 544 ? -37.188 22.391 -5.586 1 88.06 544 ASP A N 1
ATOM 4426 C CA . ASP A 1 544 ? -38.281 23.266 -5.176 1 88.06 544 ASP A CA 1
ATOM 4427 C C . ASP A 1 544 ? -38.594 23.094 -3.697 1 88.06 544 ASP A C 1
ATOM 4429 O O . ASP A 1 544 ? -39.688 23.406 -3.252 1 88.06 544 ASP A O 1
ATOM 4433 N N . ASN A 1 545 ? -37.656 22.656 -2.953 1 90.94 545 ASN A N 1
ATOM 4434 C CA . ASN A 1 545 ? -37.906 22.484 -1.522 1 90.94 545 ASN A CA 1
ATOM 4435 C C . ASN A 1 545 ? -38.125 23.828 -0.842 1 90.94 545 ASN A C 1
ATOM 4437 O O . ASN A 1 545 ? -37.812 24.891 -1.399 1 90.94 545 ASN A O 1
ATOM 4441 N N . ASP A 1 546 ? -38.688 23.875 0.348 1 91.31 546 ASP A N 1
ATOM 4442 C CA . ASP A 1 546 ? -39.062 25.109 1.027 1 91.31 546 ASP A CA 1
ATOM 4443 C C . ASP A 1 546 ? -38.062 25.5 2.094 1 91.31 546 ASP A C 1
ATOM 4445 O O . ASP A 1 546 ? -38.312 26.359 2.93 1 91.31 546 ASP A O 1
ATOM 4449 N N . VAL A 1 547 ? -36.938 24.844 2.109 1 94.56 547 VAL A N 1
ATOM 4450 C CA . VAL A 1 547 ? -35.938 25.078 3.139 1 94.56 547 VAL A CA 1
ATOM 4451 C C . VAL A 1 547 ? -34.75 25.859 2.549 1 94.56 547 VAL A C 1
ATOM 4453 O O . VAL A 1 547 ? -34.219 26.766 3.191 1 94.56 547 VAL A O 1
ATOM 4456 N N . GLY A 1 548 ? -34.375 25.578 1.368 1 95 548 GLY A N 1
ATOM 4457 C CA . GLY A 1 548 ? -33.156 26.016 0.745 1 95 548 GLY A CA 1
ATOM 4458 C C . GLY A 1 548 ? -33 27.531 0.692 1 95 548 GLY A C 1
ATOM 4459 O O . GLY A 1 548 ? -32.062 28.078 1.248 1 95 548 GLY A O 1
ATOM 4460 N N . LYS A 1 549 ? -33.969 28.125 0.075 1 94.69 549 LYS A N 1
ATOM 4461 C CA . LYS A 1 549 ? -33.875 29.578 -0.121 1 94.69 549 LYS A CA 1
ATOM 4462 C C . LYS A 1 549 ? -33.938 30.312 1.213 1 94.69 549 LYS A C 1
ATOM 4464 O O . LYS A 1 549 ? -33.188 31.266 1.431 1 94.69 549 LYS A O 1
ATOM 4469 N N . VAL A 1 550 ? -34.812 29.891 2.076 1 95.25 550 VAL A N 1
ATOM 4470 C CA . VAL A 1 550 ? -34.969 30.516 3.385 1 95.25 550 VAL A CA 1
ATOM 4471 C C . VAL A 1 550 ? -33.656 30.391 4.168 1 95.25 550 VAL A C 1
ATOM 4473 O O . VAL A 1 550 ? -33.188 31.375 4.746 1 95.25 550 VAL A O 1
ATOM 4476 N N . ALA A 1 551 ? -33.125 29.234 4.18 1 96.5 551 ALA A N 1
ATOM 4477 C CA . ALA A 1 551 ? -31.875 28.984 4.902 1 96.5 551 ALA A CA 1
ATOM 4478 C C . ALA A 1 551 ? -30.719 29.781 4.309 1 96.5 551 ALA A C 1
ATOM 4480 O O . ALA A 1 551 ? -29.953 30.391 5.043 1 96.5 551 ALA A O 1
ATOM 4481 N N . ALA A 1 552 ? -30.594 29.781 3.008 1 97 552 ALA A N 1
ATOM 4482 C CA . ALA A 1 552 ? -29.516 30.484 2.324 1 97 552 ALA A CA 1
ATOM 4483 C C . ALA A 1 552 ? -29.547 31.969 2.621 1 97 552 ALA A C 1
ATOM 4485 O O . ALA A 1 552 ? -28.516 32.594 2.889 1 97 552 ALA A O 1
ATOM 4486 N N . LEU A 1 553 ? -30.734 32.531 2.568 1 96.38 553 LEU A N 1
ATOM 4487 C CA . LEU A 1 553 ? -30.891 33.969 2.818 1 96.38 553 LEU A CA 1
ATOM 4488 C C . LEU A 1 553 ? -30.484 34.312 4.246 1 96.38 553 LEU A C 1
ATOM 4490 O O . LEU A 1 553 ? -29.828 35.312 4.48 1 96.38 553 LEU A O 1
ATOM 4494 N N . LYS A 1 554 ? -30.859 33.469 5.148 1 96.44 554 LYS A N 1
ATOM 4495 C CA . LYS A 1 554 ? -30.5 33.688 6.543 1 96.44 554 LYS A CA 1
ATOM 4496 C C . LYS A 1 554 ? -28.984 33.625 6.73 1 96.44 554 LYS A C 1
ATOM 4498 O O . LYS A 1 554 ? -28.422 34.375 7.52 1 96.44 554 LYS A O 1
ATOM 4503 N N . MET A 1 555 ? -28.375 32.688 6.117 1 96.56 555 MET A N 1
ATOM 4504 C CA . MET A 1 555 ? -26.922 32.531 6.242 1 96.56 555 MET A CA 1
ATOM 4505 C C . MET A 1 555 ? -26.188 33.688 5.582 1 96.56 555 MET A C 1
ATOM 4507 O O . MET A 1 555 ? -25.172 34.156 6.105 1 96.56 555 MET A O 1
ATOM 4511 N N . VAL A 1 556 ? -26.672 34.125 4.461 1 97.12 556 VAL A N 1
ATOM 4512 C CA . VAL A 1 556 ? -26.062 35.281 3.797 1 97.12 556 VAL A CA 1
ATOM 4513 C C . VAL A 1 556 ? -26.172 36.5 4.699 1 97.12 556 VAL A C 1
ATOM 4515 O O . VAL A 1 556 ? -25.25 37.312 4.777 1 97.12 556 VAL A O 1
ATOM 4518 N N . GLU A 1 557 ? -27.312 36.656 5.324 1 96.5 557 GLU A N 1
ATOM 4519 C CA . GLU A 1 557 ? -27.484 37.75 6.27 1 96.5 557 GLU A CA 1
ATOM 4520 C C . GLU A 1 557 ? -26.453 37.688 7.391 1 96.5 557 GLU A C 1
ATOM 4522 O O . GLU A 1 557 ? -25.891 38.719 7.773 1 96.5 557 GLU A O 1
ATOM 4527 N N . GLN A 1 558 ? -26.312 36.531 7.879 1 95.06 558 GLN A N 1
ATOM 4528 C CA . GLN A 1 558 ? -25.312 36.344 8.922 1 95.06 558 GLN A CA 1
ATOM 4529 C C . GLN A 1 558 ? -23.906 36.656 8.406 1 95.06 558 GLN A C 1
ATOM 4531 O O . GLN A 1 558 ? -23.094 37.25 9.125 1 95.06 558 GLN A O 1
ATOM 4536 N N . MET A 1 559 ? -23.578 36.219 7.25 1 95.06 559 MET A N 1
ATOM 4537 C CA . MET A 1 559 ? -22.281 36.531 6.645 1 95.06 559 MET A CA 1
ATOM 4538 C C . MET A 1 559 ? -22.094 38.062 6.527 1 95.06 559 MET A C 1
ATOM 4540 O O . MET A 1 559 ? -21.016 38.562 6.828 1 95.06 559 MET A O 1
ATOM 4544 N N . ASN A 1 560 ? -23.109 38.719 6.133 1 95.44 560 ASN A N 1
ATOM 4545 C CA . ASN A 1 560 ? -23.031 40.156 5.984 1 95.44 560 ASN A CA 1
ATOM 4546 C C . ASN A 1 560 ? -22.875 40.844 7.332 1 95.44 560 ASN A C 1
ATOM 4548 O O . ASN A 1 560 ? -22.25 41.906 7.426 1 95.44 560 ASN A O 1
ATOM 4552 N N . GLU A 1 561 ? -23.469 40.281 8.352 1 94.12 561 GLU A N 1
ATOM 4553 C CA . GLU A 1 561 ? -23.25 40.812 9.688 1 94.12 561 GLU A CA 1
ATOM 4554 C C . GLU A 1 561 ? -21.781 40.719 10.086 1 94.12 561 GLU A C 1
ATOM 4556 O O . GLU A 1 561 ? -21.234 41.625 10.719 1 94.12 561 GLU A O 1
ATOM 4561 N N . VAL A 1 562 ? -21.188 39.625 9.766 1 91.38 562 VAL A N 1
ATOM 4562 C CA . VAL A 1 562 ? -19.766 39.438 10.031 1 91.38 562 VAL A CA 1
ATOM 4563 C C . VAL A 1 562 ? -18.953 40.438 9.234 1 91.38 562 VAL A C 1
ATOM 4565 O O . VAL A 1 562 ? -18.016 41.062 9.758 1 91.38 562 VAL A O 1
ATOM 4568 N N . ILE A 1 563 ? -19.328 40.625 7.973 1 92.56 563 ILE A N 1
ATOM 4569 C CA . ILE A 1 563 ? -18.625 41.562 7.098 1 92.56 563 ILE A CA 1
ATOM 4570 C C . ILE A 1 563 ? -18.719 42.969 7.672 1 92.56 563 ILE A C 1
ATOM 4572 O O . ILE A 1 563 ? -17.75 43.75 7.613 1 92.56 563 ILE A O 1
ATOM 4576 N N . LYS A 1 564 ? -19.766 43.281 8.281 1 91.19 564 LYS A N 1
ATOM 4577 C CA . LYS A 1 564 ? -20.016 44.625 8.836 1 91.19 564 LYS A CA 1
ATOM 4578 C C . LYS A 1 564 ? -19.281 44.812 10.164 1 91.19 564 LYS A C 1
ATOM 4580 O O . LYS A 1 564 ? -18.828 45.906 10.469 1 91.19 564 LYS A O 1
ATOM 4585 N N . THR A 1 565 ? -19.156 43.719 10.906 1 88.19 565 THR A N 1
ATOM 4586 C CA . THR A 1 565 ? -18.719 43.875 12.289 1 88.19 565 THR A CA 1
ATOM 4587 C C . THR A 1 565 ? -17.234 43.531 12.43 1 88.19 565 THR A C 1
ATOM 4589 O O . THR A 1 565 ? -16.578 43.969 13.383 1 88.19 565 THR A O 1
ATOM 4592 N N . GLU A 1 566 ? -16.797 42.688 11.57 1 84.5 566 GLU A N 1
ATOM 4593 C CA . GLU A 1 566 ? -15.375 42.344 11.625 1 84.5 566 GLU A CA 1
ATOM 4594 C C . GLU A 1 566 ? -14.5 43.562 11.328 1 84.5 566 GLU A C 1
ATOM 4596 O O . GLU A 1 566 ? -14.578 44.125 10.234 1 84.5 566 GLU A O 1
ATOM 4601 N N . SER A 1 567 ? -13.734 43.906 12.234 1 79.5 567 SER A N 1
ATOM 4602 C CA . SER A 1 567 ? -12.945 45.125 12.156 1 79.5 567 SER A CA 1
ATOM 4603 C C . SER A 1 567 ? -12.008 45.094 10.961 1 79.5 567 SER A C 1
ATOM 4605 O O . SER A 1 567 ? -11.797 46.125 10.312 1 79.5 567 SER A O 1
ATOM 4607 N N . SER A 1 568 ? -11.523 43.906 10.641 1 79 568 SER A N 1
ATOM 4608 C CA . SER A 1 568 ? -10.562 43.781 9.547 1 79 568 SER A CA 1
ATOM 4609 C C . SER A 1 568 ? -11.25 43.906 8.195 1 79 568 SER A C 1
ATOM 4611 O O . SER A 1 568 ? -10.586 44.062 7.168 1 79 568 SER A O 1
ATOM 4613 N N . PHE A 1 569 ? -12.555 43.875 8.227 1 86 569 PHE A N 1
ATOM 4614 C CA . PHE A 1 569 ? -13.297 43.906 6.969 1 86 569 PHE A CA 1
ATOM 4615 C C . PHE A 1 569 ? -13.867 45.281 6.699 1 86 569 PHE A C 1
ATOM 4617 O O . PHE A 1 569 ? -14.344 45.562 5.594 1 86 569 PHE A O 1
ATOM 4624 N N . LYS A 1 570 ? -13.836 46.094 7.656 1 76 570 LYS A N 1
ATOM 4625 C CA . LYS A 1 570 ? -14.539 47.375 7.578 1 76 570 LYS A CA 1
ATOM 4626 C C . LYS A 1 570 ? -14.07 48.188 6.371 1 76 570 LYS A C 1
ATOM 4628 O O . LYS A 1 570 ? -12.883 48.5 6.242 1 76 570 LYS A O 1
ATOM 4633 N N . ASP A 1 571 ? -14.969 48.406 5.484 1 80.81 571 ASP A N 1
ATOM 4634 C CA . ASP A 1 571 ? -14.891 49.281 4.312 1 80.81 571 ASP A CA 1
ATOM 4635 C C . ASP A 1 571 ? -14.047 48.656 3.211 1 80.81 571 ASP A C 1
ATOM 4637 O O . ASP A 1 571 ? -13.719 49.312 2.217 1 80.81 571 ASP A O 1
ATOM 4641 N N . ILE A 1 572 ? -13.703 47.344 3.418 1 90.94 572 ILE A N 1
ATOM 4642 C CA . ILE A 1 572 ? -12.891 46.781 2.35 1 90.94 572 ILE A CA 1
ATOM 4643 C C . ILE A 1 572 ? -13.625 45.594 1.718 1 90.94 572 ILE A C 1
ATOM 4645 O O . ILE A 1 572 ? -13.328 45.188 0.585 1 90.94 572 ILE A O 1
ATOM 4649 N N . CYS A 1 573 ? -14.539 45.031 2.355 1 94.38 573 CYS A N 1
ATOM 4650 C CA . CYS A 1 573 ? -15.258 43.844 1.847 1 94.38 573 CYS A CA 1
ATOM 4651 C C . CYS A 1 573 ? -16.672 44.219 1.414 1 94.38 573 CYS A C 1
ATOM 4653 O O . CYS A 1 573 ? -17.344 45.031 2.088 1 94.38 573 CYS A O 1
ATOM 4655 N N . SER A 1 574 ? -17.094 43.781 0.276 1 94.62 574 SER A N 1
ATOM 4656 C CA . SER A 1 574 ? -18.422 44.031 -0.266 1 94.62 574 SER A CA 1
ATOM 4657 C C . SER A 1 574 ? -19.484 43.188 0.415 1 94.62 574 SER A C 1
ATOM 4659 O O . SER A 1 574 ? -19.234 42 0.721 1 94.62 574 SER A O 1
ATOM 4661 N N . PRO A 1 575 ? -20.641 43.812 0.626 1 94.94 575 PRO A N 1
ATOM 4662 C CA . PRO A 1 575 ? -21.734 42.938 1.052 1 94.94 575 PRO A CA 1
ATOM 4663 C C . PRO A 1 575 ? -22.031 41.812 0.04 1 94.94 575 PRO A C 1
ATOM 4665 O O . PRO A 1 575 ? -21.875 42.031 -1.166 1 94.94 575 PRO A O 1
ATOM 4668 N N . LEU A 1 576 ? -22.531 40.688 0.556 1 96.44 576 LEU A N 1
ATOM 4669 C CA . LEU A 1 576 ? -22.828 39.531 -0.283 1 96.44 576 LEU A CA 1
ATOM 4670 C C . LEU A 1 576 ? -24.328 39.406 -0.508 1 96.44 576 LEU A C 1
ATOM 4672 O O . LEU A 1 576 ? -25.125 39.844 0.322 1 96.44 576 LEU A O 1
ATOM 4676 N N . ALA A 1 577 ? -24.672 38.938 -1.684 1 97.38 577 ALA A N 1
ATOM 4677 C CA . ALA A 1 577 ? -26.047 38.594 -2.021 1 97.38 577 ALA A CA 1
ATOM 4678 C C . ALA A 1 577 ? -26.172 37.156 -2.52 1 97.38 577 ALA A C 1
ATOM 4680 O O . ALA A 1 577 ? -25.266 36.656 -3.191 1 97.38 577 ALA A O 1
ATOM 4681 N N . LEU A 1 578 ? -27.297 36.562 -2.162 1 97.25 578 LEU A N 1
ATOM 4682 C CA . LEU A 1 578 ? -27.562 35.219 -2.658 1 97.25 578 LEU A CA 1
ATOM 4683 C C . LEU A 1 578 ? -27.703 35.219 -4.176 1 97.25 578 LEU A C 1
ATOM 4685 O O . LEU A 1 578 ? -28.406 36.062 -4.738 1 97.25 578 LEU A O 1
ATOM 4689 N N . THR A 1 579 ? -27.047 34.312 -4.816 1 95.69 579 THR A N 1
ATOM 4690 C CA . THR A 1 579 ? -27.25 34.156 -6.25 1 95.69 579 THR A CA 1
ATOM 4691 C C . THR A 1 579 ? -28.703 33.781 -6.543 1 95.69 579 THR A C 1
ATOM 4693 O O . THR A 1 579 ? -29.219 32.812 -5.973 1 95.69 579 THR A O 1
ATOM 4696 N N . PRO A 1 580 ? -29.344 34.438 -7.445 1 90.06 580 PRO A N 1
ATOM 4697 C CA . PRO A 1 580 ? -30.797 34.25 -7.645 1 90.06 580 PRO A CA 1
ATOM 4698 C C . PRO A 1 580 ? -31.125 32.906 -8.281 1 90.06 580 PRO A C 1
ATOM 4700 O O . PRO A 1 580 ? -32.25 32.406 -8.148 1 90.06 580 PRO A O 1
ATOM 4703 N N . ASP A 1 581 ? -30.281 32.25 -8.906 1 88.5 581 ASP A N 1
ATOM 4704 C CA . ASP A 1 581 ? -30.531 30.969 -9.547 1 88.5 581 ASP A CA 1
ATOM 4705 C C . ASP A 1 581 ? -30.703 29.859 -8.508 1 88.5 581 ASP A C 1
ATOM 4707 O O . ASP A 1 581 ? -29.734 29.453 -7.855 1 88.5 581 ASP A O 1
ATOM 4711 N N . ALA A 1 582 ? -31.906 29.359 -8.453 1 84.19 582 ALA A N 1
ATOM 4712 C CA . ALA A 1 582 ? -32.25 28.344 -7.465 1 84.19 582 ALA A CA 1
ATOM 4713 C C . ALA A 1 582 ? -31.422 27.078 -7.664 1 84.19 582 ALA A C 1
ATOM 4715 O O . ALA A 1 582 ? -31.219 26.297 -6.723 1 84.19 582 ALA A O 1
ATOM 4716 N N . LYS A 1 583 ? -30.938 26.938 -8.836 1 87.88 583 LYS A N 1
ATOM 4717 C CA . LYS A 1 583 ? -30.156 25.75 -9.172 1 87.88 583 LYS A CA 1
ATOM 4718 C C . LYS A 1 583 ? -28.828 25.719 -8.422 1 87.88 583 LYS A C 1
ATOM 4720 O O . LYS A 1 583 ? -28.203 24.672 -8.297 1 87.88 583 LYS A O 1
ATOM 4725 N N . THR A 1 584 ? -28.516 26.844 -7.832 1 91.44 584 THR A N 1
ATOM 4726 C CA . THR A 1 584 ? -27.234 26.938 -7.145 1 91.44 584 THR A CA 1
ATOM 4727 C C . THR A 1 584 ? -27.375 26.578 -5.668 1 91.44 584 THR A C 1
ATOM 4729 O O . THR A 1 584 ? -26.406 26.562 -4.922 1 91.44 584 THR A O 1
ATOM 4732 N N . ILE A 1 585 ? -28.641 26.266 -5.289 1 94.94 585 ILE A N 1
ATOM 4733 C CA . ILE A 1 585 ? -28.891 25.875 -3.906 1 94.94 585 ILE A CA 1
ATOM 4734 C C . ILE A 1 585 ? -29.156 24.375 -3.836 1 94.94 585 ILE A C 1
ATOM 4736 O O . ILE A 1 585 ? -30 23.844 -4.562 1 94.94 585 ILE A O 1
ATOM 4740 N N . THR A 1 586 ? -28.422 23.703 -3.057 1 94.56 586 THR A N 1
ATOM 4741 C CA . THR A 1 586 ? -28.656 22.281 -2.803 1 94.56 586 THR A CA 1
ATOM 4742 C C . THR A 1 586 ? -28.938 22.031 -1.323 1 94.56 586 THR A C 1
ATOM 4744 O O . THR A 1 586 ? -28.297 22.625 -0.454 1 94.56 586 THR A O 1
ATOM 4747 N N . VAL A 1 587 ? -29.984 21.266 -1.069 1 95.94 587 VAL A N 1
ATOM 4748 C CA . VAL A 1 587 ? -30.375 20.938 0.297 1 95.94 587 VAL A CA 1
ATOM 4749 C C . VAL A 1 587 ? -30.312 19.422 0.504 1 95.94 587 VAL A C 1
ATOM 4751 O O . VAL A 1 587 ? -30.906 18.656 -0.267 1 95.94 587 VAL A O 1
ATOM 4754 N N . GLU A 1 588 ? -29.594 19.016 1.46 1 94.69 588 GLU A N 1
ATOM 4755 C CA . GLU A 1 588 ? -29.547 17.625 1.884 1 94.69 588 GLU A CA 1
ATOM 4756 C C . GLU A 1 588 ? -30.062 17.469 3.311 1 94.69 588 GLU A C 1
ATOM 4758 O O . GLU A 1 588 ? -29.609 18.156 4.227 1 94.69 588 GLU A O 1
ATOM 4763 N N . GLN A 1 589 ? -31.031 16.594 3.477 1 94.44 589 GLN A N 1
ATOM 4764 C CA . GLN A 1 589 ? -31.609 16.359 4.789 1 94.44 589 GLN A CA 1
ATOM 4765 C C . GLN A 1 589 ? -30.984 15.133 5.457 1 94.44 589 GLN A C 1
ATOM 4767 O O . GLN A 1 589 ? -30.875 14.07 4.848 1 94.44 589 GLN A O 1
ATOM 4772 N N . PHE A 1 590 ? -30.531 15.352 6.699 1 94 590 PHE A N 1
ATOM 4773 C CA . PHE A 1 590 ? -29.984 14.25 7.469 1 94 590 PHE A CA 1
ATOM 4774 C C . PHE A 1 590 ? -31.094 13.328 7.965 1 94 590 PHE A C 1
ATOM 4776 O O . PHE A 1 590 ? -32.156 13.789 8.344 1 94 590 PHE A O 1
ATOM 4783 N N . LYS A 1 591 ? -30.781 12.023 7.895 1 89.31 591 LYS A N 1
ATOM 4784 C CA . LYS A 1 591 ? -31.641 11.094 8.609 1 89.31 591 LYS A CA 1
ATOM 4785 C C . LYS A 1 591 ? -31.438 11.188 10.117 1 89.31 591 LYS A C 1
ATOM 4787 O O . LYS A 1 591 ? -30.344 10.883 10.617 1 89.31 591 LYS A O 1
ATOM 4792 N N . SER A 1 592 ? -32.375 11.773 10.828 1 80 592 SER A N 1
ATOM 4793 C CA . SER A 1 592 ? -32.25 11.922 12.273 1 80 592 SER A CA 1
ATOM 4794 C C . SER A 1 592 ? -33.562 11.516 12.969 1 80 592 SER A C 1
ATOM 4796 O O . SER A 1 592 ? -34.594 11.469 12.344 1 80 592 SER A O 1
ATOM 4798 N N . GLU A 1 593 ? -33.25 11.125 14.156 1 76.5 593 GLU A N 1
ATOM 4799 C CA . GLU A 1 593 ? -34.406 10.789 14.984 1 76.5 593 GLU A CA 1
ATOM 4800 C C . GLU A 1 593 ? -34.938 12.016 15.719 1 76.5 593 GLU A C 1
ATOM 4802 O O . GLU A 1 593 ? -34.188 12.945 16.016 1 76.5 593 GLU A O 1
ATOM 4807 N N . GLY A 1 594 ? -36.156 12.188 15.844 1 77.69 594 GLY A N 1
ATOM 4808 C CA . GLY A 1 594 ? -36.781 13.25 16.625 1 77.69 594 GLY A CA 1
ATOM 4809 C C . GLY A 1 594 ? -37.562 14.234 15.773 1 77.69 594 GLY A C 1
ATOM 4810 O O . GLY A 1 594 ? -37.938 13.922 14.641 1 77.69 594 GLY A O 1
ATOM 4811 N N . THR A 1 595 ? -37.719 15.406 16.438 1 83.19 595 THR A N 1
ATOM 4812 C CA . THR A 1 595 ? -38.594 16.375 15.797 1 83.19 595 THR A CA 1
ATOM 4813 C C . THR A 1 595 ? -37.781 17.422 15.039 1 83.19 595 THR A C 1
ATOM 4815 O O . THR A 1 595 ? -38.312 18.141 14.188 1 83.19 595 THR A O 1
ATOM 4818 N N . LEU A 1 596 ? -36.562 17.469 15.352 1 90.69 596 LEU A N 1
ATOM 4819 C CA . LEU A 1 596 ? -35.688 18.438 14.672 1 90.69 596 LEU A CA 1
ATOM 4820 C C . LEU A 1 596 ? -35.156 17.859 13.367 1 90.69 596 LEU A C 1
ATOM 4822 O O . LEU A 1 596 ? -34.438 16.859 13.367 1 90.69 596 LEU A O 1
ATOM 4826 N N . ASN A 1 597 ? -35.562 18.516 12.273 1 92.75 597 ASN A N 1
ATOM 4827 C CA . ASN A 1 597 ? -35 18.172 10.977 1 92.75 597 ASN A CA 1
ATOM 4828 C C . ASN A 1 597 ? -33.719 18.953 10.703 1 92.75 597 ASN A C 1
ATOM 4830 O O . ASN A 1 597 ? -33.688 20.172 10.812 1 92.75 597 ASN A O 1
ATOM 4834 N N . LEU A 1 598 ? -32.688 18.188 10.438 1 93.81 598 LEU A N 1
ATOM 4835 C CA . LEU A 1 598 ? -31.391 18.797 10.188 1 93.81 598 LEU A CA 1
ATOM 4836 C C . LEU A 1 598 ? -31.062 18.781 8.695 1 93.81 598 LEU A C 1
ATOM 4838 O O . LEU A 1 598 ? -31.297 17.781 8.008 1 93.81 598 LEU A O 1
ATOM 4842 N N . PHE A 1 599 ? -30.531 19.938 8.234 1 95.06 599 PHE A N 1
ATOM 4843 C CA . PHE A 1 599 ? -30.234 20.062 6.812 1 95.06 599 PHE A CA 1
ATOM 4844 C C . PHE A 1 599 ? -28.844 20.641 6.602 1 95.06 599 PHE A C 1
ATOM 4846 O O . PHE A 1 599 ? -28.375 21.453 7.391 1 95.06 599 PHE A O 1
ATOM 4853 N N . GLN A 1 600 ? -28.172 20.141 5.602 1 94 600 GLN A N 1
ATOM 4854 C CA . GLN A 1 600 ? -27.016 20.812 5.02 1 94 600 GLN A CA 1
ATOM 4855 C C . GLN A 1 600 ? -27.422 21.594 3.766 1 94 600 GLN A C 1
ATOM 4857 O O . GLN A 1 600 ? -28 21.031 2.838 1 94 600 GLN A O 1
ATOM 4862 N N . VAL A 1 601 ? -27.188 22.859 3.783 1 95.81 601 VAL A N 1
ATOM 4863 C CA . VAL A 1 601 ? -27.562 23.703 2.66 1 95.81 601 VAL A CA 1
ATOM 4864 C C . VAL A 1 601 ? -26.328 24.297 2.004 1 95.81 601 VAL A C 1
ATOM 4866 O O . VAL A 1 601 ? -25.469 24.875 2.682 1 95.81 601 VAL A O 1
ATOM 4869 N N . THR A 1 602 ? -26.188 24.078 0.735 1 94.25 602 THR A N 1
ATOM 4870 C CA . THR A 1 602 ? -25.125 24.672 -0.067 1 94.25 602 THR A CA 1
ATOM 4871 C C . THR A 1 602 ? -25.672 25.766 -0.985 1 94.25 602 THR A C 1
ATOM 4873 O O . THR A 1 602 ? -26.75 25.594 -1.57 1 94.25 602 THR A O 1
ATOM 4876 N N . PHE A 1 603 ? -25.016 26.875 -1.055 1 95.38 603 PHE A N 1
ATOM 4877 C CA . PHE A 1 603 ? -25.516 28 -1.823 1 95.38 603 PHE A CA 1
ATOM 4878 C C . PHE A 1 603 ? -24.375 28.812 -2.402 1 95.38 603 PHE A C 1
ATOM 4880 O O . PHE A 1 603 ? -23.219 28.641 -2.004 1 95.38 603 PHE A O 1
ATOM 4887 N N . THR A 1 604 ? -24.703 29.688 -3.328 1 96.19 604 THR A N 1
ATOM 4888 C CA . THR A 1 604 ? -23.734 30.531 -3.996 1 96.19 604 THR A CA 1
ATOM 4889 C C . THR A 1 604 ? -24.078 32 -3.803 1 96.19 604 THR A C 1
ATOM 4891 O O . THR A 1 604 ? -25.266 32.375 -3.766 1 96.19 604 THR A O 1
ATOM 4894 N N . VAL A 1 605 ? -23.016 32.781 -3.703 1 96.94 605 VAL A N 1
ATOM 4895 C CA . VAL A 1 605 ? -23.25 34.188 -3.443 1 96.94 605 VAL A CA 1
ATOM 4896 C C . VAL A 1 605 ? -22.578 35.031 -4.527 1 96.94 605 VAL A C 1
ATOM 4898 O O . VAL A 1 605 ? -21.766 34.531 -5.301 1 96.94 605 VAL A O 1
ATOM 4901 N N . GLN A 1 606 ? -23.047 36.312 -4.559 1 95.06 606 GLN A N 1
ATOM 4902 C CA . GLN A 1 606 ? -22.469 37.344 -5.402 1 95.06 606 GLN A CA 1
ATOM 4903 C C . GLN A 1 606 ? -22.047 38.562 -4.574 1 95.06 606 GLN A C 1
ATOM 4905 O O . GLN A 1 606 ? -22.672 38.875 -3.561 1 95.06 606 GLN A O 1
ATOM 4910 N N . PRO A 1 607 ? -21.016 39.344 -4.953 1 94.5 607 PRO A N 1
ATOM 4911 C CA . PRO A 1 607 ? -20.172 39.094 -6.117 1 94.5 607 PRO A CA 1
ATOM 4912 C C . PRO A 1 607 ? -19.188 37.938 -5.883 1 94.5 607 PRO A C 1
ATOM 4914 O O . PRO A 1 607 ? -19.078 37.438 -4.766 1 94.5 607 PRO A O 1
ATOM 4917 N N . GLY A 1 608 ? -18.484 37.438 -6.969 1 91.25 608 GLY A N 1
ATOM 4918 C CA . GLY A 1 608 ? -17.375 36.5 -6.875 1 91.25 608 GLY A CA 1
ATOM 4919 C C . GLY A 1 608 ? -17.781 35.062 -7.105 1 91.25 608 GLY A C 1
ATOM 4920 O O . GLY A 1 608 ? -16.953 34.219 -7.445 1 91.25 608 GLY A O 1
ATOM 4921 N N . GLY A 1 609 ? -19.062 34.781 -6.84 1 92.25 609 GLY A N 1
ATOM 4922 C CA . GLY A 1 609 ? -19.531 33.438 -7.094 1 92.25 609 GLY A CA 1
ATOM 4923 C C . GLY A 1 609 ? -19.078 32.438 -6.047 1 92.25 609 GLY A C 1
ATOM 4924 O O . GLY A 1 609 ? -18.906 31.25 -6.344 1 92.25 609 GLY A O 1
ATOM 4925 N N . GLY A 1 610 ? -18.828 32.938 -4.879 1 92.81 610 GLY A N 1
ATOM 4926 C CA . GLY A 1 610 ? -18.391 32.062 -3.811 1 92.81 610 GLY A CA 1
ATOM 4927 C C . GLY A 1 610 ? -19.422 31.016 -3.416 1 92.81 610 GLY A C 1
ATOM 4928 O O . GLY A 1 610 ? -20.609 31.328 -3.301 1 92.81 610 GLY A O 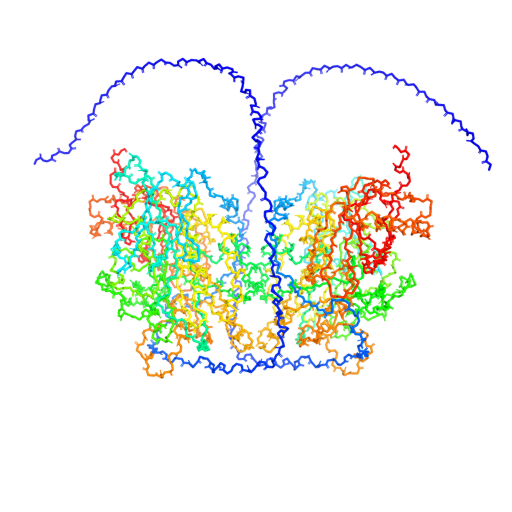1
ATOM 4929 N N . LYS A 1 611 ? -19 29.719 -3.312 1 92.56 611 LYS A N 1
ATOM 4930 C CA . LYS A 1 611 ? -19.875 28.625 -2.887 1 92.56 611 LYS A CA 1
ATOM 4931 C C . LYS A 1 611 ? -19.672 28.297 -1.411 1 92.56 611 LYS A C 1
ATOM 4933 O O . LYS A 1 611 ? -18.547 27.984 -0.99 1 92.56 611 LYS A O 1
ATOM 4938 N N . PHE A 1 612 ? -20.766 28.391 -0.665 1 92.69 612 PHE A N 1
ATOM 4939 C CA . PHE A 1 612 ? -20.719 28.172 0.777 1 92.69 612 PHE A CA 1
ATOM 4940 C C . PHE A 1 612 ? -21.703 27.094 1.203 1 92.69 612 PHE A C 1
ATOM 4942 O O . PHE A 1 612 ? -22.578 26.703 0.427 1 92.69 612 PHE A O 1
ATOM 4949 N N . TRP A 1 613 ? -21.531 26.594 2.355 1 91.38 613 TRP A N 1
ATOM 4950 C CA . TRP A 1 613 ? -22.516 25.656 2.906 1 91.38 613 TRP A CA 1
ATOM 4951 C C . TRP A 1 613 ? -22.625 25.812 4.422 1 91.38 613 TRP A C 1
ATOM 4953 O O . TRP A 1 613 ? -21.766 26.438 5.047 1 91.38 613 TRP A O 1
ATOM 4963 N N . GLY A 1 614 ? -23.672 25.359 5.027 1 92.19 614 GLY A N 1
ATOM 4964 C CA . GLY A 1 614 ? -23.906 25.344 6.465 1 92.19 614 GLY A CA 1
ATOM 4965 C C . GLY A 1 614 ? -25.031 24.422 6.879 1 92.19 614 GLY A C 1
ATOM 4966 O O . GLY A 1 614 ? -25.719 23.844 6.027 1 92.19 614 GLY A O 1
ATOM 4967 N N . TYR A 1 615 ? -25.188 24.25 8.195 1 93.94 615 TYR A N 1
ATOM 4968 C CA . TYR A 1 615 ? -26.234 23.406 8.758 1 93.94 615 TYR A CA 1
ATOM 4969 C C . TYR A 1 615 ? -27.375 24.25 9.312 1 93.94 615 TYR A C 1
ATOM 4971 O O . TYR A 1 615 ? -27.141 25.281 9.938 1 93.94 615 TYR A O 1
ATOM 4979 N N . VAL A 1 616 ? -28.594 23.828 9.078 1 95.06 616 VAL A N 1
ATOM 4980 C CA . VAL A 1 616 ? -29.766 24.469 9.641 1 95.06 616 VAL A CA 1
ATOM 4981 C C . VAL A 1 616 ? -30.719 23.406 10.195 1 95.06 616 VAL A C 1
ATOM 4983 O O . VAL A 1 616 ? -30.656 22.234 9.805 1 95.06 616 VAL A O 1
ATOM 4986 N N . GLY A 1 617 ? -31.453 23.812 11.172 1 94.31 617 GLY A N 1
ATOM 4987 C CA . GLY A 1 617 ? -32.469 22.984 11.758 1 94.31 617 GLY A CA 1
ATOM 4988 C C . GLY A 1 617 ? -33.875 23.547 11.594 1 94.31 617 GLY A C 1
ATOM 4989 O O . GLY A 1 617 ? -34.062 24.766 11.633 1 94.31 617 GLY A O 1
ATOM 4990 N N . ARG A 1 618 ? -34.719 22.672 11.336 1 93.88 618 ARG A N 1
ATOM 4991 C CA . ARG A 1 618 ? -36.156 23.031 11.273 1 93.88 618 ARG A CA 1
ATOM 4992 C C . ARG A 1 618 ? -36.969 22.156 12.195 1 93.88 618 ARG A C 1
ATOM 4994 O O . ARG A 1 618 ? -36.938 20.922 12.086 1 93.88 618 ARG A O 1
ATOM 5001 N N . GLU A 1 619 ? -37.688 22.844 13.109 1 91.12 619 GLU A N 1
ATOM 5002 C CA . GLU A 1 619 ? -38.594 22.094 13.992 1 91.12 619 GLU A CA 1
ATOM 5003 C C . GLU A 1 619 ? -39.875 21.703 13.297 1 91.12 619 GLU A C 1
ATOM 5005 O O . GLU A 1 619 ? -40.688 22.578 12.945 1 91.12 619 GLU A O 1
ATOM 5010 N N . GLY A 1 620 ? -40.094 20.438 13.188 1 86.75 620 GLY A N 1
ATOM 5011 C CA . GLY A 1 620 ? -41.312 20 12.539 1 86.75 620 GLY A CA 1
ATOM 5012 C C . GLY A 1 620 ? -41.531 20.609 11.172 1 86.75 620 GLY A C 1
ATOM 5013 O O . GLY A 1 620 ? -40.656 20.547 10.312 1 86.75 620 GLY A O 1
ATOM 5014 N N . ASN A 1 621 ? -42.656 21.266 11.023 1 83 621 ASN A N 1
ATOM 5015 C CA . ASN A 1 621 ? -43 21.891 9.742 1 83 621 ASN A CA 1
ATOM 5016 C C . ASN A 1 621 ? -42.969 23.406 9.844 1 83 621 ASN A C 1
ATOM 5018 O O . ASN A 1 621 ? -43.688 24.094 9.109 1 83 621 ASN A O 1
ATOM 5022 N N . SER A 1 622 ? -42.188 23.844 10.758 1 88.06 622 SER A N 1
ATOM 5023 C CA . SER A 1 622 ? -42.062 25.281 10.922 1 88.06 622 SER A CA 1
ATOM 5024 C C . SER A 1 622 ? -41.625 25.953 9.625 1 88.06 622 SER A C 1
ATOM 5026 O O . SER A 1 622 ? -40.906 25.344 8.805 1 88.06 622 SER A O 1
ATOM 5028 N N . SER A 1 623 ? -42.062 27.172 9.438 1 86.62 623 SER A N 1
ATOM 5029 C CA . SER A 1 623 ? -41.625 27.938 8.266 1 86.62 623 SER A CA 1
ATOM 5030 C C . SER A 1 623 ? -40.219 28.531 8.469 1 86.62 623 SER A C 1
ATOM 5032 O O . SER A 1 623 ? -39.562 28.922 7.512 1 86.62 623 SER A O 1
ATOM 5034 N N . ASP A 1 624 ? -39.875 28.562 9.672 1 90.81 624 ASP A N 1
ATOM 5035 C CA . ASP A 1 624 ? -38.594 29.156 10 1 90.81 624 ASP A CA 1
ATOM 5036 C C . ASP A 1 624 ? -37.531 28.078 10.18 1 90.81 624 ASP A C 1
ATOM 5038 O O . ASP A 1 624 ? -37.844 26.906 10.383 1 90.81 624 ASP A O 1
ATOM 5042 N N . VAL A 1 625 ? -36.281 28.453 9.93 1 94.69 625 VAL A N 1
ATOM 5043 C CA . VAL A 1 625 ? -35.156 27.578 10.141 1 94.69 625 VAL A CA 1
ATOM 5044 C C . VAL A 1 625 ? -34.156 28.234 11.102 1 94.69 625 VAL A C 1
ATOM 5046 O O . VAL A 1 625 ? -34.125 29.469 11.234 1 94.69 625 VAL A O 1
ATOM 5049 N N . THR A 1 626 ? -33.469 27.453 11.859 1 93.69 626 THR A N 1
ATOM 5050 C CA . THR A 1 626 ? -32.406 27.922 12.766 1 93.69 626 THR A CA 1
ATOM 5051 C C . THR A 1 626 ? -31.031 27.531 12.242 1 93.69 626 THR A C 1
ATOM 5053 O O . THR A 1 626 ? -30.797 26.375 11.891 1 93.69 626 THR A O 1
ATOM 5056 N N . ILE A 1 627 ? -30.141 28.578 12.164 1 93.62 627 ILE A N 1
ATOM 5057 C CA . ILE A 1 627 ? -28.766 28.281 11.758 1 93.62 627 ILE A CA 1
ATOM 5058 C C . ILE A 1 627 ? -28.047 27.531 12.867 1 93.62 627 ILE A C 1
ATOM 5060 O O . ILE A 1 627 ? -28.078 27.938 14.031 1 93.62 627 ILE A O 1
ATOM 5064 N N . LEU A 1 628 ? -27.422 26.469 12.469 1 90.25 628 LEU A N 1
ATOM 5065 C CA . LEU A 1 628 ? -26.719 25.641 13.453 1 90.25 628 LEU A CA 1
ATOM 5066 C C . LEU A 1 628 ? -25.219 25.781 13.312 1 90.25 628 LEU A C 1
ATOM 5068 O O . LEU A 1 628 ? -24.469 25.406 14.219 1 90.25 628 LEU A O 1
ATOM 5072 N N . SER A 1 629 ? -24.75 26.281 12.195 1 87 629 SER A N 1
ATOM 5073 C CA . SER A 1 629 ? -23.328 26.484 11.953 1 87 629 SER A CA 1
ATOM 5074 C C . SER A 1 629 ? -22.844 27.828 12.516 1 87 629 SER A C 1
ATOM 5076 O O . SER A 1 629 ? -23.531 28.844 12.383 1 87 629 SER A O 1
ATOM 5078 N N . ALA A 1 630 ? -21.656 27.703 13.156 1 77.38 630 ALA A N 1
ATOM 5079 C CA . ALA A 1 630 ? -21.062 28.953 13.609 1 77.38 630 ALA A CA 1
ATOM 5080 C C . ALA A 1 630 ? -20.438 29.719 12.445 1 77.38 630 ALA A C 1
ATOM 5082 O O . ALA A 1 630 ? -20.312 30.938 12.492 1 77.38 630 ALA A O 1
ATOM 5083 N N . ARG A 1 631 ? -19.969 29.062 11.5 1 83.06 631 ARG A N 1
ATOM 5084 C CA . ARG A 1 631 ? -19.359 29.594 10.281 1 83.06 631 ARG A CA 1
ATOM 5085 C C . ARG A 1 631 ? -19.797 28.781 9.062 1 83.06 631 ARG A C 1
ATOM 5087 O O . ARG A 1 631 ? -20.281 27.656 9.195 1 83.06 631 ARG A O 1
ATOM 5094 N N . PHE A 1 632 ? -19.594 29.469 7.941 1 89.88 632 PHE A N 1
ATOM 5095 C CA . PHE A 1 632 ? -19.969 28.812 6.691 1 89.88 632 PHE A CA 1
ATOM 5096 C C . PHE A 1 632 ? -18.734 28.594 5.812 1 89.88 632 PHE A C 1
ATOM 5098 O O . PHE A 1 632 ? -18.25 29.531 5.172 1 89.88 632 PHE A O 1
ATOM 5105 N N . PRO A 1 633 ? -18.281 27.344 5.762 1 83.81 633 PRO A N 1
ATOM 5106 C CA . PRO A 1 633 ? -17.094 27.062 4.957 1 83.81 633 PRO A CA 1
ATOM 5107 C C . PRO A 1 633 ? -17.312 27.328 3.469 1 83.81 633 PRO A C 1
ATOM 5109 O O . PRO A 1 633 ? -18.391 27.031 2.939 1 83.81 633 PRO A O 1
ATOM 5112 N N . ARG A 1 634 ? -16.312 27.938 2.896 1 88.56 634 ARG A N 1
ATOM 5113 C CA . ARG A 1 634 ? -16.328 28.156 1.456 1 88.56 634 ARG A CA 1
ATOM 5114 C C . ARG A 1 634 ? -15.711 26.984 0.713 1 88.56 634 ARG A C 1
ATOM 5116 O O . ARG A 1 634 ? -14.727 26.391 1.171 1 88.56 634 ARG A O 1
ATOM 5123 N N . LEU A 1 635 ? -16.203 26.531 -0.451 1 83.25 635 LEU A N 1
ATOM 5124 C CA . LEU A 1 635 ? -15.812 25.312 -1.143 1 83.25 635 LEU A CA 1
ATOM 5125 C C . LEU A 1 635 ? -14.891 25.625 -2.312 1 83.25 635 LEU A C 1
ATOM 5127 O O . LEU A 1 635 ? -14.281 24.703 -2.885 1 83.25 635 LEU A O 1
ATOM 5131 N N . ASP A 1 636 ? -14.773 26.875 -2.684 1 83.25 636 ASP A N 1
ATOM 5132 C CA . ASP A 1 636 ? -13.898 27.234 -3.793 1 83.25 636 ASP A CA 1
ATOM 5133 C C . ASP A 1 636 ? -12.789 28.188 -3.332 1 83.25 636 ASP A C 1
ATOM 5135 O O . ASP A 1 636 ? -12.859 28.734 -2.232 1 83.25 636 ASP A O 1
ATOM 5139 N N . SER A 1 637 ? -11.781 28.328 -4.176 1 80.5 637 SER A N 1
ATOM 5140 C CA . SER A 1 637 ? -10.664 29.203 -3.85 1 80.5 637 SER A CA 1
ATOM 5141 C C . SER A 1 637 ? -11.094 30.672 -3.822 1 80.5 637 SER A C 1
ATOM 5143 O O . SER A 1 637 ? -11.953 31.078 -4.605 1 80.5 637 SER A O 1
ATOM 5145 N N . TYR A 1 638 ? -10.477 31.406 -2.887 1 83.31 638 TYR A N 1
ATOM 5146 C CA . TYR A 1 638 ? -10.891 32.812 -2.768 1 83.31 638 TYR A CA 1
ATOM 5147 C C . TYR A 1 638 ? -9.68 33.719 -2.609 1 83.31 638 TYR A C 1
ATOM 5149 O O . TYR A 1 638 ? -9.82 34.906 -2.264 1 83.31 638 TYR A O 1
ATOM 5157 N N . GLU A 1 639 ? -8.555 33.219 -2.857 1 80.06 639 GLU A N 1
ATOM 5158 C CA . GLU A 1 639 ? -7.355 34.031 -2.73 1 80.06 639 GLU A CA 1
ATOM 5159 C C . GLU A 1 639 ? -7.457 35.312 -3.596 1 80.06 639 GLU A C 1
ATOM 5161 O O . GLU A 1 639 ? -7.133 36.406 -3.145 1 80.06 639 GLU A O 1
ATOM 5166 N N . LYS A 1 640 ? -7.957 35.156 -4.742 1 83.06 640 LYS A N 1
ATOM 5167 C CA . LYS A 1 640 ? -8.016 36.25 -5.695 1 83.06 640 LYS A CA 1
ATOM 5168 C C . LYS A 1 640 ? -9.109 37.25 -5.309 1 83.06 640 LYS A C 1
ATOM 5170 O O . LYS A 1 640 ? -8.969 38.469 -5.539 1 83.06 640 LYS A O 1
ATOM 5175 N N . THR A 1 641 ? -10.18 36.719 -4.699 1 89.44 641 THR A N 1
ATOM 5176 C CA . THR A 1 641 ? -11.328 37.594 -4.445 1 89.44 641 THR A CA 1
ATOM 5177 C C . THR A 1 641 ? -11.25 38.188 -3.047 1 89.44 641 THR A C 1
ATOM 5179 O O . THR A 1 641 ? -11.891 39.219 -2.766 1 89.44 641 THR A O 1
ATOM 5182 N N . ALA A 1 642 ? -10.461 37.562 -2.174 1 89.69 642 ALA A N 1
ATOM 5183 C CA . ALA A 1 642 ? -10.422 38.031 -0.783 1 89.69 642 ALA A CA 1
ATOM 5184 C C . ALA A 1 642 ? -9.023 38.5 -0.401 1 89.69 642 ALA A C 1
ATOM 5186 O O . ALA A 1 642 ? -8.672 38.531 0.782 1 89.69 642 ALA A O 1
ATOM 5187 N N . SER A 1 643 ? -8.188 38.844 -1.324 1 85.81 643 SER A N 1
ATOM 5188 C CA . SER A 1 643 ? -6.781 39.188 -1.099 1 85.81 643 SER A CA 1
ATOM 5189 C C . SER A 1 643 ? -6.648 40.406 -0.211 1 85.81 643 SER A C 1
ATOM 5191 O O . SER A 1 643 ? -5.613 40.625 0.427 1 85.81 643 SER A O 1
ATOM 5193 N N . CYS A 1 644 ? -7.68 41.219 -0.107 1 86.44 644 CYS A N 1
ATOM 5194 C CA . CYS A 1 644 ? -7.672 42.469 0.665 1 86.44 644 CYS A CA 1
ATOM 5195 C C . CYS A 1 644 ? -7.855 42.188 2.152 1 86.44 644 CYS A C 1
ATOM 5197 O O . CYS A 1 644 ? -7.613 43.031 2.988 1 86.44 644 CYS A O 1
ATOM 5199 N N . ALA A 1 645 ? -8.406 41.094 2.463 1 81.38 645 ALA A N 1
ATOM 5200 C CA . ALA A 1 645 ? -8.727 40.781 3.85 1 81.38 645 ALA A CA 1
ATOM 5201 C C . ALA A 1 645 ? -7.871 39.625 4.348 1 81.38 645 ALA A C 1
ATOM 5203 O O . ALA A 1 645 ? -8.398 38.594 4.777 1 81.38 645 ALA A O 1
ATOM 5204 N N . LYS A 1 646 ? -6.586 39.688 4.43 1 69.81 646 LYS A N 1
ATOM 5205 C CA . LYS A 1 646 ? -5.719 38.594 4.832 1 69.81 646 LYS A CA 1
ATOM 5206 C C . LYS A 1 646 ? -5.684 38.438 6.348 1 69.81 646 LYS A C 1
ATOM 5208 O O . LYS A 1 646 ? -5.711 39.438 7.074 1 69.81 646 LYS A O 1
ATOM 5213 N N . GLY A 1 647 ? -5.773 37.281 6.852 1 64.88 647 GLY A N 1
ATOM 5214 C CA . GLY A 1 647 ? -5.492 37 8.25 1 64.88 647 GLY A CA 1
ATOM 5215 C C . GLY A 1 647 ? -6.746 36.812 9.086 1 64.88 647 GLY A C 1
ATOM 5216 O O . GLY A 1 647 ? -6.668 36.406 10.25 1 64.88 647 GLY A O 1
ATOM 5217 N N . SER A 1 648 ? -7.863 37.125 8.516 1 66.12 648 SER A N 1
ATOM 5218 C CA . SER A 1 648 ? -9.102 36.969 9.258 1 66.12 648 SER A CA 1
ATOM 5219 C C . SER A 1 648 ? -9.602 35.531 9.156 1 66.12 648 SER A C 1
ATOM 5221 O O . SER A 1 648 ? -9.375 34.844 8.148 1 66.12 648 SER A O 1
ATOM 5223 N N . ALA A 1 649 ? -10.289 35.062 10.281 1 70.12 649 ALA A N 1
ATOM 5224 C CA . ALA A 1 649 ? -10.945 33.75 10.273 1 70.12 649 ALA A CA 1
ATOM 5225 C C . ALA A 1 649 ? -12.086 33.719 9.266 1 70.12 649 ALA A C 1
ATOM 5227 O O . ALA A 1 649 ? -12.547 32.625 8.867 1 70.12 649 ALA A O 1
ATOM 5228 N N . PHE A 1 650 ? -12.484 34.906 8.828 1 81.5 650 PHE A N 1
ATOM 5229 C CA . PHE A 1 650 ? -13.633 35 7.934 1 81.5 650 PHE A CA 1
ATOM 5230 C C . PHE A 1 650 ? -13.219 35.531 6.566 1 81.5 650 PHE A C 1
ATOM 5232 O O . PHE A 1 650 ? -14.055 36 5.797 1 81.5 650 PHE A O 1
ATOM 5239 N N . THR A 1 651 ? -11.945 35.406 6.32 1 84.44 651 THR A N 1
ATOM 5240 C CA . THR A 1 651 ? -11.414 35.906 5.055 1 84.44 651 THR A CA 1
ATOM 5241 C C . THR A 1 651 ? -12.219 35.344 3.881 1 84.44 651 THR A C 1
ATOM 5243 O O . THR A 1 651 ? -12.422 36.031 2.881 1 84.44 651 THR A O 1
ATOM 5246 N N . ALA A 1 652 ? -12.781 34.25 4.062 1 86.94 652 ALA A N 1
ATOM 5247 C CA . ALA A 1 652 ? -13.508 33.562 2.986 1 86.94 652 ALA A CA 1
ATOM 5248 C C . ALA A 1 652 ? -14.781 34.312 2.623 1 86.94 652 ALA A C 1
ATOM 5250 O O . ALA A 1 652 ? -15.297 34.188 1.511 1 86.94 652 ALA A O 1
ATOM 5251 N N . TYR A 1 653 ? -15.281 35.125 3.535 1 91.75 653 TYR A N 1
ATOM 5252 C CA . TYR A 1 653 ? -16.516 35.875 3.311 1 91.75 653 TYR A CA 1
ATOM 5253 C C . TYR A 1 653 ? -16.266 37.125 2.498 1 91.75 653 TYR A C 1
ATOM 5255 O O . TYR A 1 653 ? -17.203 37.75 1.985 1 91.75 653 TYR A O 1
ATOM 5263 N N . CYS A 1 654 ? -15.062 37.5 2.375 1 93.31 654 CYS A N 1
ATOM 5264 C CA . CYS A 1 654 ? -14.742 38.812 1.822 1 93.31 654 CYS A CA 1
ATOM 5265 C C . CYS A 1 654 ? -14.625 38.75 0.304 1 93.31 654 CYS A C 1
ATOM 5267 O O . CYS A 1 654 ? -13.992 37.844 -0.238 1 93.31 654 CYS A O 1
ATOM 5269 N N . TYR A 1 655 ? -15.312 39.625 -0.319 1 94.06 655 TYR A N 1
ATOM 5270 C CA . TYR A 1 655 ? -15.023 40.031 -1.686 1 94.06 655 TYR A CA 1
ATOM 5271 C C . TYR A 1 655 ? -14.547 41.469 -1.719 1 94.06 655 TYR A C 1
ATOM 5273 O O . TYR A 1 655 ? -15.297 42.406 -1.381 1 94.06 655 TYR A O 1
ATOM 5281 N N . CYS A 1 656 ? -13.336 41.625 -2.156 1 94 656 CYS A N 1
ATOM 5282 C CA . CYS A 1 656 ? -12.719 42.938 -2.084 1 94 656 CYS A CA 1
ATOM 5283 C C . CYS A 1 656 ? -13.484 43.969 -2.928 1 94 656 CYS A C 1
ATOM 5285 O O . CYS A 1 656 ? -13.672 43.75 -4.129 1 94 656 CYS A O 1
ATOM 5287 N N . LYS A 1 657 ? -13.812 45.156 -2.379 1 93.06 657 LYS A N 1
ATOM 5288 C CA . LYS A 1 657 ? -14.555 46.219 -3.057 1 93.06 657 LYS A CA 1
ATOM 5289 C C . LYS A 1 657 ? -13.766 46.75 -4.246 1 93.06 657 LYS A C 1
ATOM 5291 O O . LYS A 1 657 ? -14.352 47.188 -5.242 1 93.06 657 LYS A O 1
ATOM 5296 N N . SER A 1 658 ? -12.531 46.656 -4.086 1 90.38 658 SER A N 1
ATOM 5297 C CA . SER A 1 658 ? -11.648 47.188 -5.129 1 90.38 658 SER A CA 1
ATOM 5298 C C . SER A 1 658 ? -11.82 46.406 -6.43 1 90.38 658 SER A C 1
ATOM 5300 O O . SER A 1 658 ? -11.477 46.906 -7.504 1 90.38 658 SER A O 1
ATOM 5302 N N . LEU A 1 659 ? -12.328 45.219 -6.402 1 91.69 659 LEU A N 1
ATOM 5303 C CA . LEU A 1 659 ? -12.484 44.375 -7.59 1 91.69 659 LEU A CA 1
ATOM 5304 C C . LEU A 1 659 ? -13.773 44.719 -8.328 1 91.69 659 LEU A C 1
ATOM 5306 O O . LEU A 1 659 ? -13.969 44.281 -9.469 1 91.69 659 LEU A O 1
ATOM 5310 N N . LEU A 1 660 ? -14.711 45.312 -7.719 1 87.06 660 LEU A N 1
ATOM 5311 C CA . LEU A 1 660 ? -15.969 45.719 -8.328 1 87.06 660 LEU A CA 1
ATOM 5312 C C . LEU A 1 660 ? -15.773 46.906 -9.266 1 87.06 660 LEU A C 1
ATOM 5314 O O . LEU A 1 660 ? -16.547 47.094 -10.203 1 87.06 660 LEU A O 1
ATOM 5318 N N . LYS A 1 661 ? -14.867 47.969 -8.93 1 65.31 661 LYS A N 1
ATOM 5319 C CA . LYS A 1 661 ? -14.648 49.156 -9.727 1 65.31 661 LYS A CA 1
ATOM 5320 C C . LYS A 1 661 ? -14.07 48.812 -11.094 1 65.31 661 LYS A C 1
ATOM 5322 O O . LYS A 1 661 ? -14.227 49.594 -12.047 1 65.31 661 LYS A O 1
ATOM 5327 N N . THR A 1 662 ? -13.438 47.719 -11.336 1 46.81 662 THR A N 1
ATOM 5328 C CA . THR A 1 662 ? -12.922 47.531 -12.68 1 46.81 662 THR A CA 1
ATOM 5329 C C . THR A 1 662 ? -13.977 46.906 -13.586 1 46.81 662 THR A C 1
ATOM 5331 O O . THR A 1 662 ? -14.703 46 -13.172 1 46.81 662 THR A O 1
ATOM 5334 N N . MET B 1 1 ? 15.727 -44.438 -51.031 1 15.44 1 MET B N 1
ATOM 5335 C CA . MET B 1 1 ? 15.898 -44.188 -52.469 1 15.44 1 MET B CA 1
ATOM 5336 C C . MET B 1 1 ? 15.805 -42.719 -52.75 1 15.44 1 MET B C 1
ATOM 5338 O O . MET B 1 1 ? 15.273 -41.938 -51.969 1 15.44 1 MET B O 1
ATOM 5342 N N . ARG B 1 2 ? 15.742 -42.469 -54.125 1 15.93 2 ARG B N 1
ATOM 5343 C CA . ARG B 1 2 ? 16.016 -41.375 -55.062 1 15.93 2 ARG B CA 1
ATOM 5344 C C . ARG B 1 2 ? 15.133 -40.156 -54.781 1 15.93 2 ARG B C 1
ATOM 5346 O O . ARG B 1 2 ? 14.078 -40.312 -54.156 1 15.93 2 ARG B O 1
ATOM 5353 N N . PHE B 1 3 ? 15.414 -39 -55.469 1 17.38 3 PHE B N 1
ATOM 5354 C CA . PHE B 1 3 ? 15.648 -37.562 -55.625 1 17.38 3 PHE B CA 1
ATOM 5355 C C . PHE B 1 3 ? 14.367 -36.844 -56.031 1 17.38 3 PHE B C 1
ATOM 5357 O O . PHE B 1 3 ? 14.133 -35.719 -55.625 1 17.38 3 PHE B O 1
ATOM 5364 N N . ALA B 1 4 ? 13.57 -37.312 -57 1 15.09 4 ALA B N 1
ATOM 5365 C CA . ALA B 1 4 ? 13.406 -36.5 -58.219 1 15.09 4 ALA B CA 1
ATOM 5366 C C . ALA B 1 4 ? 12.219 -35.531 -58.062 1 15.09 4 ALA B C 1
ATOM 5368 O O . ALA B 1 4 ? 12.172 -34.5 -58.719 1 15.09 4 ALA B O 1
ATOM 5369 N N . VAL B 1 5 ? 11.078 -35.812 -57.5 1 15.39 5 VAL B N 1
ATOM 5370 C CA . VAL B 1 5 ? 10.008 -35.562 -58.469 1 15.39 5 VAL B CA 1
ATOM 5371 C C . VAL B 1 5 ? 9.789 -34.062 -58.594 1 15.39 5 VAL B C 1
ATOM 5373 O O . VAL B 1 5 ? 10.078 -33.281 -57.688 1 15.39 5 VAL B O 1
ATOM 5376 N N . TYR B 1 6 ? 8.703 -33.656 -59.25 1 15.05 6 TYR B N 1
ATOM 5377 C CA . TYR B 1 6 ? 8.258 -33 -60.469 1 15.05 6 TYR B CA 1
ATOM 5378 C C . TYR B 1 6 ? 7.895 -31.547 -60.156 1 15.05 6 TYR B C 1
ATOM 5380 O O . TYR B 1 6 ? 7.711 -31.156 -59 1 15.05 6 TYR B O 1
ATOM 5388 N N . VAL B 1 7 ? 6.688 -31.141 -60.5 1 15.12 7 VAL B N 1
ATOM 5389 C CA . VAL B 1 7 ? 6.301 -30.391 -61.688 1 15.12 7 VAL B CA 1
ATOM 5390 C C . VAL B 1 7 ? 6.051 -28.938 -61.344 1 15.12 7 VAL B C 1
ATOM 5392 O O . VAL B 1 7 ? 5.844 -28.609 -60.156 1 15.12 7 VAL B O 1
ATOM 5395 N N . ILE B 1 8 ? 4.93 -28.281 -61.875 1 14.83 8 ILE B N 1
ATOM 5396 C CA . ILE B 1 8 ? 4.758 -27.344 -62.969 1 14.83 8 ILE B CA 1
ATOM 5397 C C . ILE B 1 8 ? 4.383 -25.969 -62.406 1 14.83 8 ILE B C 1
ATOM 5399 O O . ILE B 1 8 ? 5.012 -24.969 -62.75 1 14.83 8 ILE B O 1
ATOM 5403 N N . ILE B 1 9 ? 3.004 -25.562 -62.344 1 15.16 9 ILE B N 1
ATOM 5404 C CA . ILE B 1 9 ? 2.488 -24.703 -63.406 1 15.16 9 ILE B CA 1
ATOM 5405 C C . ILE B 1 9 ? 2.648 -23.234 -63 1 15.16 9 ILE B C 1
ATOM 5407 O O . ILE B 1 9 ? 2.768 -22.922 -61.812 1 15.16 9 ILE B O 1
ATOM 5411 N N . ALA B 1 10 ? 1.65 -22.391 -63.438 1 15.69 10 ALA B N 1
ATOM 5412 C CA . ALA B 1 10 ? 1.582 -21.281 -64.375 1 15.69 10 ALA B CA 1
ATOM 5413 C C . ALA B 1 10 ? 1.61 -19.938 -63.688 1 15.69 10 ALA B C 1
ATOM 5415 O O . ALA B 1 10 ? 1.27 -19.859 -62.5 1 15.69 10 ALA B O 1
ATOM 5416 N N . LEU B 1 11 ? 1.407 -18.812 -64.438 1 15.8 11 LEU B N 1
ATOM 5417 C CA . LEU B 1 11 ? 2.084 -17.578 -64.812 1 15.8 11 LEU B CA 1
ATOM 5418 C C . LEU B 1 11 ? 1.464 -16.375 -64.062 1 15.8 11 LEU B C 1
ATOM 5420 O O . LEU B 1 11 ? 2.182 -15.523 -63.562 1 15.8 11 LEU B O 1
ATOM 5424 N N . THR B 1 12 ? 0.092 -16.016 -64.312 1 14.8 12 THR B N 1
ATOM 5425 C CA . THR B 1 12 ? -0.083 -14.789 -65.062 1 14.8 12 THR B CA 1
ATOM 5426 C C . THR B 1 12 ? 0.094 -13.555 -64.188 1 14.8 12 THR B C 1
ATOM 5428 O O . THR B 1 12 ? -0.015 -13.641 -62.969 1 14.8 12 THR B O 1
ATOM 5431 N N . VAL B 1 13 ? -0.704 -12.352 -64.562 1 15.83 13 VAL B N 1
ATOM 5432 C CA . VAL B 1 13 ? -0.377 -11.023 -65.062 1 15.83 13 VAL B CA 1
ATOM 5433 C C . VAL B 1 13 ? -0.465 -10.008 -63.938 1 15.83 13 VAL B C 1
ATOM 5435 O O . VAL B 1 13 ? -1.143 -10.242 -62.938 1 15.83 13 VAL B O 1
ATOM 5438 N N . VAL B 1 14 ? -0.164 -8.695 -64.25 1 16.59 14 VAL B N 1
ATOM 5439 C CA . VAL B 1 14 ? 0.636 -7.531 -63.875 1 16.59 14 VAL B CA 1
ATOM 5440 C C . VAL B 1 14 ? -0.234 -6.52 -63.125 1 16.59 14 VAL B C 1
ATOM 5442 O O . VAL B 1 14 ? 0.187 -5.953 -62.094 1 16.59 14 VAL B O 1
ATOM 5445 N N . CYS B 1 15 ? -1.578 -6.266 -63.531 1 15.29 15 CYS B N 1
ATOM 5446 C CA . CYS B 1 15 ? -1.74 -4.898 -64 1 15.29 15 CYS B CA 1
ATOM 5447 C C . CYS B 1 15 ? -1.815 -3.914 -62.844 1 15.29 15 CYS B C 1
ATOM 5449 O O . CYS B 1 15 ? -2.129 -4.301 -61.719 1 15.29 15 CYS B O 1
ATOM 5451 N N . LEU B 1 16 ? -2.238 -2.521 -63.156 1 15.93 16 LEU B N 1
ATOM 5452 C CA . LEU B 1 16 ? -1.776 -1.139 -63.094 1 15.93 16 LEU B CA 1
ATOM 5453 C C . LEU B 1 16 ? -2.443 -0.379 -61.969 1 15.93 16 LEU B C 1
ATOM 5455 O O . LEU B 1 16 ? -1.774 0.328 -61.219 1 15.93 16 LEU B O 1
ATOM 5459 N N . LEU B 1 17 ? -3.844 -0.132 -61.969 1 16.11 17 LEU B N 1
ATOM 5460 C CA . LEU B 1 17 ? -4.242 1.263 -62.125 1 16.11 17 LEU B CA 1
ATOM 5461 C C . LEU B 1 17 ? -4.305 1.974 -60.781 1 16.11 17 LEU B C 1
ATOM 5463 O O . LEU B 1 17 ? -4.695 1.374 -59.781 1 16.11 17 LEU B O 1
ATOM 5467 N N . VAL B 1 18 ? -4.047 3.314 -60.688 1 17.09 18 VAL B N 1
ATOM 5468 C CA . VAL B 1 18 ? -3.516 4.422 -59.906 1 17.09 18 VAL B CA 1
ATOM 5469 C C . VAL B 1 18 ? -4.613 4.996 -59.031 1 17.09 18 VAL B C 1
ATOM 5471 O O . VAL B 1 18 ? -4.371 5.305 -57.844 1 17.09 18 VAL B O 1
ATOM 5474 N N . LEU B 1 19 ? -5.926 5.082 -59.438 1 15.9 19 LEU B N 1
ATOM 5475 C CA . LEU B 1 19 ? -6.348 6.477 -59.469 1 15.9 19 LEU B CA 1
ATOM 5476 C C . LEU B 1 19 ? -6.695 6.98 -58.094 1 15.9 19 LEU B C 1
ATOM 5478 O O . LEU B 1 19 ? -6.844 6.184 -57.156 1 15.9 19 LEU B O 1
ATOM 5482 N N . PHE B 1 20 ? -7.938 7.707 -57.938 1 17.55 20 PHE B N 1
ATOM 5483 C CA . PHE B 1 20 ? -8.359 9.07 -57.656 1 17.55 20 PHE B CA 1
ATOM 5484 C C . PHE B 1 20 ? -8.859 9.195 -56.219 1 17.55 20 PHE B C 1
ATOM 5486 O O . PHE B 1 20 ? -9.391 8.242 -55.656 1 17.55 20 PHE B O 1
ATOM 5493 N N . ILE B 1 21 ? -8.57 10.359 -55.531 1 17.77 21 ILE B N 1
ATOM 5494 C CA . ILE B 1 21 ? -8.352 10.992 -54.25 1 17.77 21 ILE B CA 1
ATOM 5495 C C . ILE B 1 21 ? -9.695 11.305 -53.594 1 17.77 21 ILE B C 1
ATOM 5497 O O . ILE B 1 21 ? -9.742 11.711 -52.438 1 17.77 21 ILE B O 1
ATOM 5501 N N . ASP B 1 22 ? -10.883 10.922 -54.156 1 16.92 22 ASP B N 1
ATOM 5502 C CA . ASP B 1 22 ? -11.836 12.008 -54 1 16.92 22 ASP B CA 1
ATOM 5503 C C . ASP B 1 22 ? -12.227 12.172 -52.531 1 16.92 22 ASP B C 1
ATOM 5505 O O . ASP B 1 22 ? -12.109 11.219 -51.75 1 16.92 22 ASP B O 1
ATOM 5509 N N . ASN B 1 23 ? -12.828 13.32 -52.188 1 19.08 23 ASN B N 1
ATOM 5510 C CA . ASN B 1 23 ? -13.102 14.398 -51.219 1 19.08 23 ASN B CA 1
ATOM 5511 C C . ASN B 1 23 ? -14.25 14.039 -50.281 1 19.08 23 ASN B C 1
ATOM 5513 O O . ASN B 1 23 ? -14.789 14.914 -49.625 1 19.08 23 ASN B O 1
ATOM 5517 N N . ALA B 1 24 ? -14.734 12.742 -50.125 1 17.77 24 ALA B N 1
ATOM 5518 C CA . ALA B 1 24 ? -16.141 12.719 -49.75 1 17.77 24 ALA B CA 1
ATOM 5519 C C . ALA B 1 24 ? -16.344 13.234 -48.344 1 17.77 24 ALA B C 1
ATOM 5521 O O . ALA B 1 24 ? -15.555 12.93 -47.438 1 17.77 24 ALA B O 1
ATOM 5522 N N . THR B 1 25 ? -17.234 14.258 -48.219 1 18.53 25 THR B N 1
ATOM 5523 C CA . THR B 1 25 ? -17.781 15.25 -47.312 1 18.53 25 THR B CA 1
ATOM 5524 C C . THR B 1 25 ? -18.516 14.578 -46.156 1 18.53 25 THR B C 1
ATOM 5526 O O . THR B 1 25 ? -19.484 13.852 -46.344 1 18.53 25 THR B O 1
ATOM 5529 N N . ILE B 1 26 ? -17.828 14.18 -45.031 1 18.03 26 ILE B N 1
ATOM 5530 C CA . ILE B 1 26 ? -18.312 13.336 -43.969 1 18.03 26 ILE B CA 1
ATOM 5531 C C . ILE B 1 26 ? -19.359 14.086 -43.156 1 18.03 26 ILE B C 1
ATOM 5533 O O . ILE B 1 26 ? -19.062 15.102 -42.5 1 18.03 26 ILE B O 1
ATOM 5537 N N . THR B 1 27 ? -20.578 14.164 -43.75 1 18.17 27 THR B N 1
ATOM 5538 C CA . THR B 1 27 ? -21.625 14.961 -43.125 1 18.17 27 THR B CA 1
ATOM 5539 C C . THR B 1 27 ? -21.969 14.383 -41.75 1 18.17 27 THR B C 1
ATOM 5541 O O . THR B 1 27 ? -22.078 13.164 -41.594 1 18.17 27 THR B O 1
ATOM 5544 N N . PRO B 1 28 ? -21.891 15.18 -40.656 1 19.05 28 PRO B N 1
ATOM 5545 C CA . PRO B 1 28 ? -21.875 14.977 -39.219 1 19.05 28 PRO B CA 1
ATOM 5546 C C . PRO B 1 28 ? -23.219 14.477 -38.688 1 19.05 28 PRO B C 1
ATOM 5548 O O . PRO B 1 28 ? -24.188 15.242 -38.594 1 19.05 28 PRO B O 1
ATOM 5551 N N . PHE B 1 29 ? -23.812 13.305 -39.156 1 18.08 29 PHE B N 1
ATOM 5552 C CA . PHE B 1 29 ? -25.219 13.086 -38.875 1 18.08 29 PHE B CA 1
ATOM 5553 C C . PHE B 1 29 ? -25.453 12.922 -37.375 1 18.08 29 PHE B C 1
ATOM 5555 O O . PHE B 1 29 ? -24.797 12.094 -36.719 1 18.08 29 PHE B O 1
ATOM 5562 N N . VAL B 1 30 ? -25.906 13.969 -36.625 1 19.64 30 VAL B N 1
ATOM 5563 C CA . VAL B 1 30 ? -26.297 14.266 -35.25 1 19.64 30 VAL B CA 1
ATOM 5564 C C . VAL B 1 30 ? -27.5 13.422 -34.844 1 19.64 30 VAL B C 1
ATOM 5566 O O . VAL B 1 30 ? -28.625 13.664 -35.312 1 19.64 30 VAL B O 1
ATOM 5569 N N . SER B 1 31 ? -27.531 12.039 -35.062 1 17.56 31 SER B N 1
ATOM 5570 C CA . SER B 1 31 ? -28.828 11.406 -34.906 1 17.56 31 SER B CA 1
ATOM 5571 C C . SER B 1 31 ? -29.344 11.547 -33.469 1 17.56 31 SER B C 1
ATOM 5573 O O . SER B 1 31 ? -28.594 11.352 -32.531 1 17.56 31 SER B O 1
ATOM 5575 N N . ASP B 1 32 ? -30.531 12.148 -33.25 1 19.14 32 ASP B N 1
ATOM 5576 C CA . ASP B 1 32 ? -31.438 12.648 -32.219 1 19.14 32 ASP B CA 1
ATOM 5577 C C . ASP B 1 32 ? -32.062 11.492 -31.438 1 19.14 32 ASP B C 1
ATOM 5579 O O . ASP B 1 32 ? -33 11.695 -30.672 1 19.14 32 ASP B O 1
ATOM 5583 N N . TYR B 1 33 ? -31.328 10.406 -31.016 1 18.94 33 TYR B N 1
ATOM 5584 C CA . TYR B 1 33 ? -32.188 9.32 -30.531 1 18.94 33 TYR B CA 1
ATOM 5585 C C . TYR B 1 33 ? -32.938 9.742 -29.281 1 18.94 33 TYR B C 1
ATOM 5587 O O . TYR B 1 33 ? -32.344 10.266 -28.344 1 18.94 33 TYR B O 1
ATOM 5595 N N . THR B 1 34 ? -34.25 10.055 -29.422 1 19.44 34 THR B N 1
ATOM 5596 C CA . THR B 1 34 ? -35.312 10.477 -28.5 1 19.44 34 THR B CA 1
ATOM 5597 C C . THR B 1 34 ? -35.562 9.406 -27.438 1 19.44 34 THR B C 1
ATOM 5599 O O . THR B 1 34 ? -36.031 8.312 -27.75 1 19.44 34 THR B O 1
ATOM 5602 N N . VAL B 1 35 ? -34.656 9.18 -26.484 1 19.16 35 VAL B N 1
ATOM 5603 C CA . VAL B 1 35 ? -34.812 8.148 -25.469 1 19.16 35 VAL B CA 1
ATOM 5604 C C . VAL B 1 35 ? -36.094 8.406 -24.672 1 19.16 35 VAL B C 1
ATOM 5606 O O . VAL B 1 35 ? -36.281 9.5 -24.141 1 19.16 35 VAL B O 1
ATOM 5609 N N . THR B 1 36 ? -37.094 7.633 -24.984 1 19.66 36 THR B N 1
ATOM 5610 C CA . THR B 1 36 ? -38.438 7.629 -24.406 1 19.66 36 THR B CA 1
ATOM 5611 C C . THR B 1 36 ? -38.375 7.453 -22.891 1 19.66 36 THR B C 1
ATOM 5613 O O . THR B 1 36 ? -37.5 6.75 -22.375 1 19.66 36 THR B O 1
ATOM 5616 N N . LYS B 1 37 ? -39.188 8.156 -22.031 1 20.52 37 LYS B N 1
ATOM 5617 C CA . LYS B 1 37 ? -39.5 8.633 -20.688 1 20.52 37 LYS B CA 1
ATOM 5618 C C . LYS B 1 37 ? -40.094 7.504 -19.828 1 20.52 37 LYS B C 1
ATOM 5620 O O . LYS B 1 37 ? -41 7.73 -19.016 1 20.52 37 LYS B O 1
ATOM 5625 N N . ASP B 1 38 ? -39.781 6.184 -20 1 18.98 38 ASP B N 1
ATOM 5626 C CA . ASP B 1 38 ? -40.781 5.371 -19.297 1 18.98 38 ASP B CA 1
ATOM 5627 C C . ASP B 1 38 ? -40.844 5.719 -17.812 1 18.98 38 ASP B C 1
ATOM 5629 O O . ASP B 1 38 ? -39.844 6.137 -17.234 1 18.98 38 ASP B O 1
ATOM 5633 N N . LYS B 1 39 ? -42.094 5.617 -17.172 1 22.67 39 LYS B N 1
ATOM 5634 C CA . LYS B 1 39 ? -42.844 5.945 -15.953 1 22.67 39 LYS B CA 1
ATOM 5635 C C . LYS B 1 39 ? -42.219 5.246 -14.734 1 22.67 39 LYS B C 1
ATOM 5637 O O . LYS B 1 39 ? -41.969 4.043 -14.773 1 22.67 39 LYS B O 1
ATOM 5642 N N . GLU B 1 40 ? -41.688 5.961 -13.734 1 19.22 40 GLU B N 1
ATOM 5643 C CA . GLU B 1 40 ? -41 5.816 -12.445 1 19.22 40 GLU B CA 1
ATOM 5644 C C . GLU B 1 40 ? -41.906 5.074 -11.445 1 19.22 40 GLU B C 1
ATOM 5646 O O . GLU B 1 40 ? -42.906 5.605 -10.984 1 19.22 40 GLU B O 1
ATOM 5651 N N . LYS B 1 41 ? -42.406 3.803 -11.719 1 21.78 41 LYS B N 1
ATOM 5652 C CA . LYS B 1 41 ? -43.25 3.213 -10.68 1 21.78 41 LYS B CA 1
ATOM 5653 C C . LYS B 1 41 ? -42.562 3.268 -9.32 1 21.78 41 LYS B C 1
ATOM 5655 O O . LYS B 1 41 ? -41.375 2.916 -9.203 1 21.78 41 LYS B O 1
ATOM 5660 N N . THR B 1 42 ? -43.094 3.986 -8.32 1 20.16 42 THR B N 1
ATOM 5661 C CA . THR B 1 42 ? -42.812 4.348 -6.938 1 20.16 42 THR B CA 1
ATOM 5662 C C . THR B 1 42 ? -42.781 3.104 -6.055 1 20.16 42 THR B C 1
ATOM 5664 O O . THR B 1 42 ? -43.812 2.521 -5.73 1 20.16 42 THR B O 1
ATOM 5667 N N . ALA B 1 43 ? -42.125 1.995 -6.438 1 25.31 43 ALA B N 1
ATOM 5668 C CA . ALA B 1 43 ? -42.219 0.868 -5.512 1 25.31 43 ALA B CA 1
ATOM 5669 C C . ALA B 1 43 ? -41.875 1.297 -4.09 1 25.31 43 ALA B C 1
ATOM 5671 O O . ALA B 1 43 ? -40.906 2.01 -3.867 1 25.31 43 ALA B O 1
ATOM 5672 N N . THR B 1 44 ? -42.875 1.301 -3.16 1 22.44 44 THR B N 1
ATOM 5673 C CA . THR B 1 44 ? -42.969 1.608 -1.738 1 22.44 44 THR B CA 1
ATOM 5674 C C . THR B 1 44 ? -41.969 0.807 -0.926 1 22.44 44 THR B C 1
ATOM 5676 O O . THR B 1 44 ? -41.969 -0.425 -0.965 1 22.44 44 THR B O 1
ATOM 5679 N N . LYS B 1 45 ? -40.719 1.168 -0.826 1 21.88 45 LYS B N 1
ATOM 5680 C CA . LYS B 1 45 ? -39.656 0.568 -0.037 1 21.88 45 LYS B CA 1
ATOM 5681 C C . LYS B 1 45 ? -40.062 0.402 1.421 1 21.88 45 LYS B C 1
ATOM 5683 O O . LYS B 1 45 ? -40.344 1.388 2.115 1 21.88 45 LYS B O 1
ATOM 5688 N N . GLN B 1 46 ? -40.906 -0.591 1.706 1 23.25 46 GLN B N 1
ATOM 5689 C CA . GLN B 1 46 ? -41.094 -0.935 3.111 1 23.25 46 GLN B CA 1
ATOM 5690 C C . GLN B 1 46 ? -39.75 -0.971 3.855 1 23.25 46 GLN B C 1
ATOM 5692 O O . GLN B 1 46 ? -38.844 -1.664 3.439 1 23.25 46 GLN B O 1
ATOM 5697 N N . GLU B 1 47 ? -39.438 0.077 4.59 1 22.25 47 GLU B N 1
ATOM 5698 C CA . GLU B 1 47 ? -38.312 0.45 5.441 1 22.25 47 GLU B CA 1
ATOM 5699 C C . GLU B 1 47 ? -38.062 -0.59 6.531 1 22.25 47 GLU B C 1
ATOM 5701 O O . GLU B 1 47 ? -38.844 -0.695 7.477 1 22.25 47 GLU B O 1
ATOM 5706 N N . LYS B 1 48 ? -37.906 -1.865 6.207 1 24.98 48 LYS B N 1
ATOM 5707 C CA . LYS B 1 48 ? -37.562 -2.701 7.355 1 24.98 48 LYS B CA 1
ATOM 5708 C C . LYS B 1 48 ? -36.375 -2.129 8.117 1 24.98 48 LYS B C 1
ATOM 5710 O O . LYS B 1 48 ? -35.312 -1.89 7.531 1 24.98 48 LYS B O 1
ATOM 5715 N N . LYS B 1 49 ? -36.656 -1.582 9.32 1 26.19 49 LYS B N 1
ATOM 5716 C CA . LYS B 1 49 ? -35.781 -1.104 10.398 1 26.19 49 LYS B CA 1
ATOM 5717 C C . LYS B 1 49 ? -34.688 -2.111 10.711 1 26.19 49 LYS B C 1
ATOM 5719 O O . LYS B 1 49 ? -34.969 -3.205 11.203 1 26.19 49 LYS B O 1
ATOM 5724 N N . ASN B 1 50 ? -33.875 -2.385 9.781 1 21.5 50 ASN B N 1
ATOM 5725 C CA . ASN B 1 50 ? -32.781 -3.287 10.172 1 21.5 50 ASN B CA 1
ATOM 5726 C C . ASN B 1 50 ? -32 -2.736 11.359 1 21.5 50 ASN B C 1
ATOM 5728 O O . ASN B 1 50 ? -31.312 -1.721 11.242 1 21.5 50 ASN B O 1
ATOM 5732 N N . ASP B 1 51 ? -32.594 -2.754 12.5 1 24.38 51 ASP B N 1
ATOM 5733 C CA . ASP B 1 51 ? -31.938 -2.496 13.781 1 24.38 51 ASP B CA 1
ATOM 5734 C C . ASP B 1 51 ? -30.578 -3.176 13.844 1 24.38 51 ASP B C 1
ATOM 5736 O O . ASP B 1 51 ? -30.484 -4.406 13.867 1 24.38 51 ASP B O 1
ATOM 5740 N N . GLN B 1 52 ? -29.734 -2.703 13.148 1 24.03 52 GLN B N 1
ATOM 5741 C CA . GLN B 1 52 ? -28.406 -3.293 13.312 1 24.03 52 GLN B CA 1
ATOM 5742 C C . GLN B 1 52 ? -27.938 -3.213 14.766 1 24.03 52 GLN B C 1
ATOM 5744 O O . GLN B 1 52 ? -27.859 -2.125 15.336 1 24.03 52 GLN B O 1
ATOM 5749 N N . PRO B 1 53 ? -28.219 -4.195 15.547 1 27.77 53 PRO B N 1
ATOM 5750 C CA . PRO B 1 53 ? -27.812 -4.195 16.953 1 27.77 53 PRO B CA 1
ATOM 5751 C C . PRO B 1 53 ? -26.391 -3.664 17.156 1 27.77 53 PRO B C 1
ATOM 5753 O O . PRO B 1 53 ? -25.547 -3.789 16.266 1 27.77 53 PRO B O 1
ATOM 5756 N N . CYS B 1 54 ? -26.266 -2.566 17.844 1 27.69 54 CYS B N 1
ATOM 5757 C CA . CYS B 1 54 ? -25 -2.098 18.406 1 27.69 54 CYS B CA 1
ATOM 5758 C C . CYS B 1 54 ? -24.141 -3.27 18.875 1 27.69 54 CYS B C 1
ATOM 5760 O O . CYS B 1 54 ? -24.609 -4.109 19.641 1 27.69 54 CYS B O 1
ATOM 5762 N N . LEU B 1 55 ? -23.312 -3.742 18.125 1 26.3 55 LEU B N 1
ATOM 5763 C CA . LEU B 1 55 ? -22.375 -4.777 18.531 1 26.3 55 LEU B CA 1
ATOM 5764 C C . LEU B 1 55 ? -21.812 -4.48 19.922 1 26.3 55 LEU B C 1
ATOM 5766 O O . LEU B 1 55 ? -21.062 -3.518 20.094 1 26.3 55 LEU B O 1
ATOM 5770 N N . ASN B 1 56 ? -22.703 -4.539 20.938 1 26.28 56 ASN B N 1
ATOM 5771 C CA . ASN B 1 56 ? -22.156 -4.711 22.266 1 26.28 56 ASN B CA 1
ATOM 5772 C C . ASN B 1 56 ? -20.875 -5.535 22.25 1 26.28 56 ASN B C 1
ATOM 5774 O O . ASN B 1 56 ? -20.859 -6.668 21.766 1 26.28 56 ASN B O 1
ATOM 5778 N N . VAL B 1 57 ? -19.828 -4.867 22.312 1 27.95 57 VAL B N 1
ATOM 5779 C CA . VAL B 1 57 ? -18.516 -5.504 22.5 1 27.95 57 VAL B CA 1
ATOM 5780 C C . VAL B 1 57 ? -18.594 -6.461 23.688 1 27.95 57 VAL B C 1
ATOM 5782 O O . VAL B 1 57 ? -18.594 -6.027 24.844 1 27.95 57 VAL B O 1
ATOM 5785 N N . GLN B 1 58 ? -19.562 -7.367 23.734 1 25.78 58 GLN B N 1
ATOM 5786 C CA . GLN B 1 58 ? -19.344 -8.43 24.719 1 25.78 58 GLN B CA 1
ATOM 5787 C C . GLN B 1 58 ? -17.859 -8.781 24.844 1 25.78 58 GLN B C 1
ATOM 5789 O O . GLN B 1 58 ? -17.156 -8.828 23.828 1 25.78 58 GLN B O 1
ATOM 5794 N N . LYS B 1 59 ? -17.266 -8.68 26.078 1 30.3 59 LYS B N 1
ATOM 5795 C CA . LYS B 1 59 ? -15.977 -9.258 26.453 1 30.3 59 LYS B CA 1
ATOM 5796 C C . LYS B 1 59 ? -15.719 -10.57 25.719 1 30.3 59 LYS B C 1
ATOM 5798 O O . LYS B 1 59 ? -16.328 -11.594 26.031 1 30.3 59 LYS B O 1
ATOM 5803 N N . GLN B 1 60 ? -15.602 -10.5 24.484 1 27.67 60 GLN B N 1
ATOM 5804 C CA . GLN B 1 60 ? -15.422 -11.711 23.688 1 27.67 60 GLN B CA 1
ATOM 5805 C C . GLN B 1 60 ? -14.383 -12.633 24.328 1 27.67 60 GLN B C 1
ATOM 5807 O O . GLN B 1 60 ? -13.312 -12.188 24.734 1 27.67 60 GLN B O 1
ATOM 5812 N N . GLN B 1 61 ? -14.922 -13.75 24.828 1 28.25 61 GLN B N 1
ATOM 5813 C CA . GLN B 1 61 ? -14.156 -14.883 25.344 1 28.25 61 GLN B CA 1
ATOM 5814 C C . GLN B 1 61 ? -12.805 -14.992 24.641 1 28.25 61 GLN B C 1
ATOM 5816 O O . GLN B 1 61 ? -12.727 -14.844 23.422 1 28.25 61 GLN B O 1
ATOM 5821 N N . LYS B 1 62 ? -11.703 -14.75 25.438 1 33.06 62 LYS B N 1
ATOM 5822 C CA . LYS B 1 62 ? -10.406 -15.227 24.953 1 33.06 62 LYS B CA 1
ATOM 5823 C C . LYS B 1 62 ? -10.578 -16.406 24 1 33.06 62 LYS B C 1
ATOM 5825 O O . LYS B 1 62 ? -11.172 -17.422 24.375 1 33.06 62 LYS B O 1
ATOM 5830 N N . SER B 1 63 ? -10.859 -16.125 22.781 1 33.03 63 SER B N 1
ATOM 5831 C CA . SER B 1 63 ? -10.969 -17.203 21.812 1 33.03 63 SER B CA 1
ATOM 5832 C C . SER B 1 63 ? -10.047 -18.359 22.172 1 33.03 63 SER B C 1
ATOM 5834 O O . SER B 1 63 ? -8.859 -18.156 22.438 1 33.03 63 SER B O 1
ATOM 5836 N N . ASP B 1 64 ? -10.664 -19.25 22.922 1 33.09 64 ASP B N 1
ATOM 5837 C CA . ASP B 1 64 ? -10.031 -20.562 23.094 1 33.09 64 ASP B CA 1
ATOM 5838 C C . ASP B 1 64 ? -9.391 -21.031 21.797 1 33.09 64 ASP B C 1
ATOM 5840 O O . ASP B 1 64 ? -9.852 -22 21.188 1 33.09 64 ASP B O 1
ATOM 5844 N N . TYR B 1 65 ? -9.195 -20.156 20.938 1 33.03 65 TYR B N 1
ATOM 5845 C CA . TYR B 1 65 ? -8.492 -20.859 19.875 1 33.03 65 TYR B CA 1
ATOM 5846 C C . TYR B 1 65 ? -7.434 -21.797 20.453 1 33.03 65 TYR B C 1
ATOM 5848 O O . TYR B 1 65 ? -6.551 -21.375 21.188 1 33.03 65 TYR B O 1
ATOM 5856 N N . PRO B 1 66 ? -7.84 -22.938 20.812 1 36.78 66 PRO B N 1
ATOM 5857 C CA . PRO B 1 66 ? -6.785 -23.844 21.281 1 36.78 66 PRO B CA 1
ATOM 5858 C C . PRO B 1 66 ? -5.402 -23.469 20.766 1 36.78 66 PRO B C 1
ATOM 5860 O O . PRO B 1 66 ? -5.289 -22.766 19.75 1 36.78 66 PRO B O 1
ATOM 5863 N N . LYS B 1 67 ? -4.441 -23.516 21.625 1 41.31 67 LYS B N 1
ATOM 5864 C CA . LYS B 1 67 ? -3.072 -23.5 21.125 1 41.31 67 LYS B CA 1
ATOM 5865 C C . LYS B 1 67 ? -3.012 -24.016 19.688 1 41.31 67 LYS B C 1
ATOM 5867 O O . LYS B 1 67 ? -3.168 -25.203 19.438 1 41.31 67 LYS B O 1
ATOM 5872 N N . LEU B 1 68 ? -3.779 -23.281 18.922 1 41.06 68 LEU B N 1
ATOM 5873 C CA . LEU B 1 68 ? -3.969 -23.594 17.516 1 41.06 68 LEU B CA 1
ATOM 5874 C C . LEU B 1 68 ? -2.895 -24.547 17.016 1 41.06 68 LEU B C 1
ATOM 5876 O O . LEU B 1 68 ? -3.152 -25.375 16.141 1 41.06 68 LEU B O 1
ATOM 5880 N N . PHE B 1 69 ? -1.615 -24.234 17.203 1 43.91 69 PHE B N 1
ATOM 5881 C CA . PHE B 1 69 ? -0.632 -24.984 16.453 1 43.91 69 PHE B CA 1
ATOM 5882 C C . PHE B 1 69 ? 0.112 -25.969 17.344 1 43.91 69 PHE B C 1
ATOM 5884 O O . PHE B 1 69 ? 0.93 -25.562 18.172 1 43.91 69 PHE B O 1
ATOM 5891 N N . ASP B 1 70 ? -0.671 -26.922 17.719 1 48.56 70 ASP B N 1
ATOM 5892 C CA . ASP B 1 70 ? 0.171 -28 18.234 1 48.56 70 ASP B CA 1
ATOM 5893 C C . ASP B 1 70 ? 1.351 -28.266 17.297 1 48.56 70 ASP B C 1
ATOM 5895 O O . ASP B 1 70 ? 1.196 -28.25 16.078 1 48.56 70 ASP B O 1
ATOM 5899 N N . PRO B 1 71 ? 2.447 -28.156 17.812 1 47.72 71 PRO B N 1
ATOM 5900 C CA . PRO B 1 71 ? 3.598 -28.422 16.953 1 47.72 71 PRO B CA 1
ATOM 5901 C C . PRO B 1 71 ? 3.443 -29.719 16.156 1 47.72 71 PRO B C 1
ATOM 5903 O O . PRO B 1 71 ? 3.156 -30.766 16.734 1 47.72 71 PRO B O 1
ATOM 5906 N N . ILE B 1 72 ? 3.115 -29.672 15 1 50.38 72 ILE B N 1
ATOM 5907 C CA . ILE B 1 72 ? 3.221 -30.859 14.148 1 50.38 72 ILE B CA 1
ATOM 5908 C C . ILE B 1 72 ? 4.688 -31.25 14 1 50.38 72 ILE B C 1
ATOM 5910 O O . ILE B 1 72 ? 5.535 -30.422 13.672 1 50.38 72 ILE B O 1
ATOM 5914 N N . LYS B 1 73 ? 4.961 -32.375 14.656 1 51.09 73 LYS B N 1
ATOM 5915 C CA . LYS B 1 73 ? 6.301 -32.906 14.414 1 51.09 73 LYS B CA 1
ATOM 5916 C C . LYS B 1 73 ? 6.395 -33.562 13.039 1 51.09 73 LYS B C 1
ATOM 5918 O O . LYS B 1 73 ? 5.617 -34.469 12.727 1 51.09 73 LYS B O 1
ATOM 5923 N N . PHE B 1 74 ? 7.008 -32.875 12.172 1 52.47 74 PHE B N 1
ATOM 5924 C CA . PHE B 1 74 ? 7.242 -33.469 10.867 1 52.47 74 PHE B CA 1
ATOM 5925 C C . PHE B 1 74 ? 8.484 -34.344 10.898 1 52.47 74 PHE B C 1
ATOM 5927 O O . PHE B 1 74 ? 9.43 -34.094 11.648 1 52.47 74 PHE B O 1
ATOM 5934 N N . ALA B 1 75 ? 8.359 -35.594 10.289 1 51.88 75 ALA B N 1
ATOM 5935 C CA . ALA B 1 75 ? 9.547 -36.438 10.148 1 51.88 75 ALA B CA 1
ATOM 5936 C C . ALA B 1 75 ? 10.68 -35.688 9.461 1 51.88 75 ALA B C 1
ATOM 5938 O O . ALA B 1 75 ? 10.477 -35.094 8.398 1 51.88 75 ALA B O 1
ATOM 5939 N N . THR B 1 76 ? 11.648 -35.219 10.227 1 53.59 76 THR B N 1
ATOM 5940 C CA . THR B 1 76 ? 12.727 -34.5 9.555 1 53.59 76 THR B CA 1
ATOM 5941 C C . THR B 1 76 ? 13.914 -35.438 9.297 1 53.59 76 THR B C 1
ATOM 5943 O O . THR B 1 76 ? 14.297 -36.219 10.18 1 53.59 76 THR B O 1
ATOM 5946 N N . GLU B 1 77 ? 14.141 -35.875 8.078 1 59.25 77 GLU B N 1
ATOM 5947 C CA . GLU B 1 77 ? 15.422 -36.5 7.73 1 59.25 77 GLU B CA 1
ATOM 5948 C C . GLU B 1 77 ? 16.594 -35.656 8.258 1 59.25 77 GLU B C 1
ATOM 5950 O O . GLU B 1 77 ? 16.469 -34.469 8.453 1 59.25 77 GLU B O 1
ATOM 5955 N N . ALA B 1 78 ? 17.531 -36.406 8.688 1 67.12 78 ALA B N 1
ATOM 5956 C CA . ALA B 1 78 ? 18.734 -35.688 9.109 1 67.12 78 ALA B CA 1
ATOM 5957 C C . ALA B 1 78 ? 19.188 -34.688 8.055 1 67.12 78 ALA B C 1
ATOM 5959 O O . ALA B 1 78 ? 19.203 -35 6.863 1 67.12 78 ALA B O 1
ATOM 5960 N N . PRO B 1 79 ? 19.375 -33.5 8.484 1 78.19 79 PRO B N 1
ATOM 5961 C CA . PRO B 1 79 ? 19.797 -32.5 7.496 1 78.19 79 PRO B CA 1
ATOM 5962 C C . PRO B 1 79 ? 21.125 -32.844 6.828 1 78.19 79 PRO B C 1
ATOM 5964 O O . PRO B 1 79 ? 22.016 -33.406 7.465 1 78.19 79 PRO B O 1
ATOM 5967 N N . PRO B 1 80 ? 21.203 -32.688 5.551 1 88.25 80 PRO B N 1
ATOM 5968 C CA . PRO B 1 80 ? 22.469 -32.875 4.836 1 88.25 80 PRO B CA 1
ATOM 5969 C C . PRO B 1 80 ? 23.594 -32.031 5.406 1 88.25 80 PRO B C 1
ATOM 5971 O O . PRO B 1 80 ? 23.344 -31.109 6.199 1 88.25 80 PRO B O 1
ATOM 5974 N N . ASP B 1 81 ? 24.797 -32.438 5.078 1 90 81 ASP B N 1
ATOM 5975 C CA . ASP B 1 81 ? 25.969 -31.641 5.414 1 90 81 ASP B CA 1
ATOM 5976 C C . ASP B 1 81 ? 26.172 -30.5 4.414 1 90 81 ASP B C 1
ATOM 5978 O O . ASP B 1 81 ? 26.484 -30.734 3.246 1 90 81 ASP B O 1
ATOM 5982 N N . TYR B 1 82 ? 26.016 -29.266 4.859 1 92.81 82 TYR B N 1
ATOM 5983 C CA . TYR B 1 82 ? 26.062 -28.109 3.982 1 92.81 82 TYR B CA 1
ATOM 5984 C C . TYR B 1 82 ? 27.438 -27.438 4.031 1 92.81 82 TYR B C 1
ATOM 5986 O O . TYR B 1 82 ? 27.641 -26.375 3.459 1 92.81 82 TYR B O 1
ATOM 5994 N N . SER B 1 83 ? 28.422 -28.016 4.652 1 89.25 83 SER B N 1
ATOM 5995 C CA . SER B 1 83 ? 29.719 -27.391 4.906 1 89.25 83 SER B CA 1
ATOM 5996 C C . SER B 1 83 ? 30.469 -27.109 3.604 1 89.25 83 SER B C 1
ATOM 5998 O O . SER B 1 83 ? 31.281 -26.188 3.533 1 89.25 83 SER B O 1
ATOM 6000 N N . LYS B 1 84 ? 30.125 -27.859 2.566 1 88.19 84 LYS B N 1
ATOM 6001 C CA . LYS B 1 84 ? 30.859 -27.719 1.312 1 88.19 84 LYS B CA 1
ATOM 6002 C C . LYS B 1 84 ? 30.078 -26.891 0.307 1 88.19 84 LYS B C 1
ATOM 6004 O O . LYS B 1 84 ? 30.531 -26.641 -0.807 1 88.19 84 LYS B O 1
ATOM 6009 N N . VAL B 1 85 ? 28.922 -26.516 0.582 1 91.88 85 VAL B N 1
ATOM 6010 C CA . VAL B 1 85 ? 28.078 -25.734 -0.323 1 91.88 85 VAL B CA 1
ATOM 6011 C C . VAL B 1 85 ? 28.547 -24.281 -0.338 1 91.88 85 VAL B C 1
ATOM 6013 O O . VAL B 1 85 ? 28.625 -23.641 0.712 1 91.88 85 VAL B O 1
ATOM 6016 N N . ILE B 1 86 ? 28.781 -23.875 -1.575 1 90.5 86 ILE B N 1
ATOM 6017 C CA . ILE B 1 86 ? 29.109 -22.469 -1.739 1 90.5 86 ILE B CA 1
ATOM 6018 C C . ILE B 1 86 ? 27.844 -21.609 -1.535 1 90.5 86 ILE B C 1
ATOM 6020 O O . ILE B 1 86 ? 26.75 -22 -1.954 1 90.5 86 ILE B O 1
ATOM 6024 N N . PHE B 1 87 ? 27.828 -20.516 -0.815 1 91.5 87 PHE B N 1
ATOM 6025 C CA . PHE B 1 87 ? 26.75 -19.562 -0.591 1 91.5 87 PHE B CA 1
ATOM 6026 C C . PHE B 1 87 ? 25.719 -20.125 0.383 1 91.5 87 PHE B C 1
ATOM 6028 O O . PHE B 1 87 ? 24.516 -20.078 0.118 1 91.5 87 PHE B O 1
ATOM 6035 N N . ASP B 1 88 ? 26.047 -20.859 1.389 1 93.81 88 ASP B N 1
ATOM 6036 C CA . ASP B 1 88 ? 25.141 -21.312 2.441 1 93.81 88 ASP B CA 1
ATOM 6037 C C . ASP B 1 88 ? 24.797 -20.156 3.387 1 93.81 88 ASP B C 1
ATOM 6039 O O . ASP B 1 88 ? 24.969 -20.281 4.602 1 93.81 88 ASP B O 1
ATOM 6043 N N . ASN B 1 89 ? 24.406 -19.109 2.863 1 94.31 89 ASN B N 1
ATOM 6044 C CA . ASN B 1 89 ? 23.953 -17.891 3.506 1 94.31 89 ASN B CA 1
ATOM 6045 C C . ASN B 1 89 ? 22.938 -17.141 2.639 1 94.31 89 ASN B C 1
ATOM 6047 O O . ASN B 1 89 ? 22.797 -17.438 1.45 1 94.31 89 ASN B O 1
ATOM 6051 N N . CYS B 1 90 ? 22.25 -16.219 3.291 1 96.94 90 CYS B N 1
ATOM 6052 C CA . CYS B 1 90 ? 21.25 -15.508 2.492 1 96.94 90 CYS B CA 1
ATOM 6053 C C . CYS B 1 90 ? 21.031 -14.086 3.004 1 96.94 90 CYS B C 1
ATOM 6055 O O . CYS B 1 90 ? 20.625 -13.891 4.145 1 96.94 90 CYS B O 1
ATOM 6057 N N . GLU B 1 91 ? 21.422 -13.164 2.199 1 96.06 91 GLU B N 1
ATOM 6058 C CA . GLU B 1 91 ? 20.984 -11.781 2.332 1 96.06 91 GLU B CA 1
ATOM 6059 C C . GLU B 1 91 ? 19.828 -11.477 1.373 1 96.06 91 GLU B C 1
ATOM 6061 O O . GLU B 1 91 ? 19.953 -11.688 0.165 1 96.06 91 GLU B O 1
ATOM 6066 N N . LEU B 1 92 ? 18.75 -11.016 1.9 1 96.94 92 LEU B N 1
ATOM 6067 C CA . LEU B 1 92 ? 17.547 -10.812 1.094 1 96.94 92 LEU B CA 1
ATOM 6068 C C . LEU B 1 92 ? 17.562 -9.422 0.454 1 96.94 92 LEU B C 1
ATOM 6070 O O . LEU B 1 92 ? 18 -8.453 1.069 1 96.94 92 LEU B O 1
ATOM 6074 N N . PRO B 1 93 ? 17.031 -9.336 -0.675 1 95.38 93 PRO B N 1
ATOM 6075 C CA . PRO B 1 93 ? 17.047 -8.039 -1.361 1 95.38 93 PRO B CA 1
ATOM 6076 C C . PRO B 1 93 ? 16 -7.07 -0.816 1 95.38 93 PRO B C 1
ATOM 6078 O O . PRO B 1 93 ? 14.953 -7.5 -0.326 1 95.38 93 PRO B O 1
ATOM 6081 N N . HIS B 1 94 ? 16.359 -5.805 -0.898 1 94.88 94 HIS B N 1
ATOM 6082 C CA . HIS B 1 94 ? 15.391 -4.73 -0.701 1 94.88 94 HIS B CA 1
ATOM 6083 C C . HIS B 1 94 ? 14.602 -4.461 -1.977 1 94.88 94 HIS B C 1
ATOM 6085 O O . HIS B 1 94 ? 15.141 -3.934 -2.949 1 94.88 94 HIS B O 1
ATOM 6091 N N . LEU B 1 95 ? 13.328 -4.738 -2.016 1 96.75 95 LEU B N 1
ATOM 6092 C CA . LEU B 1 95 ? 12.539 -4.672 -3.238 1 96.75 95 LEU B CA 1
ATOM 6093 C C . LEU B 1 95 ? 12.039 -3.252 -3.486 1 96.75 95 LEU B C 1
ATOM 6095 O O . LEU B 1 95 ? 11.734 -2.521 -2.541 1 96.75 95 LEU B O 1
ATOM 6099 N N . ASP B 1 96 ? 12.016 -2.871 -4.73 1 95.94 96 ASP B N 1
ATOM 6100 C CA . ASP B 1 96 ? 11.43 -1.622 -5.211 1 95.94 96 ASP B CA 1
ATOM 6101 C C . ASP B 1 96 ? 10.516 -1.868 -6.406 1 95.94 96 ASP B C 1
ATOM 6103 O O . ASP B 1 96 ? 10.977 -1.917 -7.551 1 95.94 96 ASP B O 1
ATOM 6107 N N . PRO B 1 97 ? 9.188 -1.941 -6.172 1 97.31 97 PRO B N 1
ATOM 6108 C CA . PRO B 1 97 ? 8.242 -2.248 -7.25 1 97.31 97 PRO B CA 1
ATOM 6109 C C . PRO B 1 97 ? 8.328 -1.259 -8.414 1 97.31 97 PRO B C 1
ATOM 6111 O O . PRO B 1 97 ? 7.852 -1.55 -9.508 1 97.31 97 PRO B O 1
ATOM 6114 N N . TRP B 1 98 ? 8.914 -0.1 -8.203 1 96.88 98 TRP B N 1
ATOM 6115 C CA . TRP B 1 98 ? 9.016 0.914 -9.25 1 96.88 98 TRP B CA 1
ATOM 6116 C C . TRP B 1 98 ? 10.469 1.267 -9.523 1 96.88 98 TRP B C 1
ATOM 6118 O O . TRP B 1 98 ? 10.797 2.428 -9.789 1 96.88 98 TRP B O 1
ATOM 6128 N N . ASP B 1 99 ? 11.297 0.317 -9.391 1 96.19 99 ASP B N 1
ATOM 6129 C CA . ASP B 1 99 ? 12.703 0.548 -9.703 1 96.19 99 ASP B CA 1
ATOM 6130 C C . ASP B 1 99 ? 12.859 1.275 -11.031 1 96.19 99 ASP B C 1
ATOM 6132 O O . ASP B 1 99 ? 12.172 0.955 -12.008 1 96.19 99 ASP B O 1
ATOM 6136 N N . PRO B 1 100 ? 13.742 2.268 -11.109 1 94.12 100 PRO B N 1
ATOM 6137 C CA . PRO B 1 100 ? 13.867 3.088 -12.32 1 94.12 100 PRO B CA 1
ATOM 6138 C C . PRO B 1 100 ? 14.195 2.264 -13.562 1 94.12 100 PRO B C 1
ATOM 6140 O O . PRO B 1 100 ? 13.789 2.623 -14.672 1 94.12 100 PRO B O 1
ATOM 6143 N N . SER B 1 101 ? 14.844 1.136 -13.438 1 94.12 101 SER B N 1
ATOM 6144 C CA . SER B 1 101 ? 15.281 0.324 -14.57 1 94.12 101 SER B CA 1
ATOM 6145 C C . SER B 1 101 ? 14.094 -0.299 -15.289 1 94.12 101 SER B C 1
ATOM 6147 O O . SER B 1 101 ? 14.219 -0.735 -16.438 1 94.12 101 SER B O 1
ATOM 6149 N N . ILE B 1 102 ? 12.914 -0.327 -14.688 1 96 102 ILE B N 1
ATOM 6150 C CA . ILE B 1 102 ? 11.82 -1.068 -15.312 1 96 102 ILE B CA 1
ATOM 6151 C C . ILE B 1 102 ? 10.688 -0.112 -15.672 1 96 102 ILE B C 1
ATOM 6153 O O . ILE B 1 102 ? 9.742 -0.493 -16.359 1 96 102 ILE B O 1
ATOM 6157 N N . VAL B 1 103 ? 10.695 1.133 -15.234 1 93.94 103 VAL B N 1
ATOM 6158 C CA . VAL B 1 103 ? 9.602 2.084 -15.352 1 93.94 103 VAL B CA 1
ATOM 6159 C C . VAL B 1 103 ? 9.195 2.23 -16.812 1 93.94 103 VAL B C 1
ATOM 6161 O O . VAL B 1 103 ? 8.016 2.363 -17.141 1 93.94 103 VAL B O 1
ATOM 6164 N N . LYS B 1 104 ? 10.133 2.199 -17.766 1 94.62 104 LYS B N 1
ATOM 6165 C CA . LYS B 1 104 ? 9.891 2.4 -19.188 1 94.62 104 LYS B CA 1
ATOM 6166 C C . LYS B 1 104 ? 9.016 1.281 -19.75 1 94.62 104 LYS B C 1
ATOM 6168 O O . LYS B 1 104 ? 8.414 1.438 -20.812 1 94.62 104 LYS B O 1
ATOM 6173 N N . PHE B 1 105 ? 8.945 0.13 -19.031 1 95.88 105 PHE B N 1
ATOM 6174 C CA . PHE B 1 105 ? 8.203 -1.021 -19.516 1 95.88 105 PHE B CA 1
ATOM 6175 C C . PHE B 1 105 ? 6.789 -1.034 -18.953 1 95.88 105 PHE B C 1
ATOM 6177 O O . PHE B 1 105 ? 5.957 -1.849 -19.359 1 95.88 105 PHE B O 1
ATOM 6184 N N . LEU B 1 106 ? 6.477 -0.162 -17.969 1 95.69 106 LEU B N 1
ATOM 6185 C CA . LEU B 1 106 ? 5.188 -0.16 -17.281 1 95.69 106 LEU B CA 1
ATOM 6186 C C . LEU B 1 106 ? 4.141 0.592 -18.094 1 95.69 106 LEU B C 1
ATOM 6188 O O . LEU B 1 106 ? 4.418 1.666 -18.641 1 95.69 106 LEU B O 1
ATOM 6192 N N . LYS B 1 107 ? 2.924 0.018 -18.188 1 94.88 107 LYS B N 1
ATOM 6193 C CA . LYS B 1 107 ? 1.807 0.613 -18.922 1 94.88 107 LYS B CA 1
ATOM 6194 C C . LYS B 1 107 ? 0.549 0.656 -18.062 1 94.88 107 LYS B C 1
ATOM 6196 O O . LYS B 1 107 ? -0.414 -0.069 -18.312 1 94.88 107 LYS B O 1
ATOM 6201 N N . PRO B 1 108 ? 0.429 1.562 -17.078 1 91.5 108 PRO B N 1
ATOM 6202 C CA . PRO B 1 108 ? -0.668 1.598 -16.109 1 91.5 108 PRO B CA 1
ATOM 6203 C C . PRO B 1 108 ? -2.021 1.88 -16.766 1 91.5 108 PRO B C 1
ATOM 6205 O O . PRO B 1 108 ? -3.066 1.615 -16.156 1 91.5 108 PRO B O 1
ATOM 6208 N N . ASN B 1 109 ? -2.176 2.307 -17.953 1 88.44 109 ASN B N 1
ATOM 6209 C CA . ASN B 1 109 ? -3.447 2.637 -18.578 1 88.44 109 ASN B CA 1
ATOM 6210 C C . ASN B 1 109 ? -3.869 1.571 -19.594 1 88.44 109 ASN B C 1
ATOM 6212 O O . ASN B 1 109 ? -4.645 1.849 -20.5 1 88.44 109 ASN B O 1
ATOM 6216 N N . THR B 1 110 ? -3.363 0.367 -19.281 1 90.5 110 THR B N 1
ATOM 6217 C CA . THR B 1 110 ? -3.732 -0.742 -20.156 1 90.5 110 THR B CA 1
ATOM 6218 C C . THR B 1 110 ? -5.203 -1.106 -19.969 1 90.5 110 THR B C 1
ATOM 6220 O O . THR B 1 110 ? -5.66 -1.323 -18.844 1 90.5 110 THR B O 1
ATOM 6223 N N . LYS B 1 111 ? -5.965 -1.121 -21.156 1 85.5 111 LYS B N 1
ATOM 6224 C CA . LYS B 1 111 ? -7.387 -1.454 -21.156 1 85.5 111 LYS B CA 1
ATOM 6225 C C . LYS B 1 111 ? -7.668 -2.652 -22.062 1 85.5 111 LYS B C 1
ATOM 6227 O O . LYS B 1 111 ? -6.852 -3 -22.906 1 85.5 111 LYS B O 1
ATOM 6232 N N . LYS B 1 112 ? -8.773 -3.293 -21.688 1 84.44 112 LYS B N 1
ATOM 6233 C CA . LYS B 1 112 ? -9.211 -4.34 -22.609 1 84.44 112 LYS B CA 1
ATOM 6234 C C . LYS B 1 112 ? -9.797 -3.744 -23.875 1 84.44 112 LYS B C 1
ATOM 6236 O O . LYS B 1 112 ? -10.617 -2.824 -23.828 1 84.44 112 LYS B O 1
ATOM 6241 N N . LYS B 1 113 ? -9.305 -4.102 -24.953 1 78.31 113 LYS B N 1
ATOM 6242 C CA . LYS B 1 113 ? -9.906 -3.705 -26.234 1 78.31 113 LYS B CA 1
ATOM 6243 C C . LYS B 1 113 ? -11.148 -4.535 -26.531 1 78.31 113 LYS B C 1
ATOM 6245 O O . LYS B 1 113 ? -11.055 -5.75 -26.734 1 78.31 113 LYS B O 1
ATOM 6250 N N . CYS B 1 114 ? -12.312 -3.898 -26.203 1 78.69 114 CYS B N 1
ATOM 6251 C CA . CYS B 1 114 ? -13.516 -4.688 -26.453 1 78.69 114 CYS B CA 1
ATOM 6252 C C . CYS B 1 114 ? -14.617 -3.826 -27.062 1 78.69 114 CYS B C 1
ATOM 6254 O O . CYS B 1 114 ? -14.789 -2.664 -26.688 1 78.69 114 CYS B O 1
ATOM 6256 N N . ASP B 1 115 ? -15.141 -4.211 -28.219 1 73.31 115 ASP B N 1
ATOM 6257 C CA . ASP B 1 115 ? -16.344 -3.65 -28.828 1 73.31 115 ASP B CA 1
ATOM 6258 C C . ASP B 1 115 ? -17.562 -4.535 -28.562 1 73.31 115 ASP B C 1
ATOM 6260 O O . ASP B 1 115 ? -17.734 -5.559 -29.234 1 73.31 115 ASP B O 1
ATOM 6264 N N . SER B 1 116 ? -18.266 -4.16 -27.516 1 71.94 116 SER B N 1
ATOM 6265 C CA . SER B 1 116 ? -19.375 -5.008 -27.094 1 71.94 116 SER B CA 1
ATOM 6266 C C . SER B 1 116 ? -20.531 -4.93 -28.094 1 71.94 116 SER B C 1
ATOM 6268 O O . SER B 1 116 ? -21.078 -3.854 -28.328 1 71.94 116 SER B O 1
ATOM 6270 N N . LYS B 1 117 ? -20.672 -5.906 -28.953 1 71.12 117 LYS B N 1
ATOM 6271 C CA . LYS B 1 117 ? -21.766 -5.94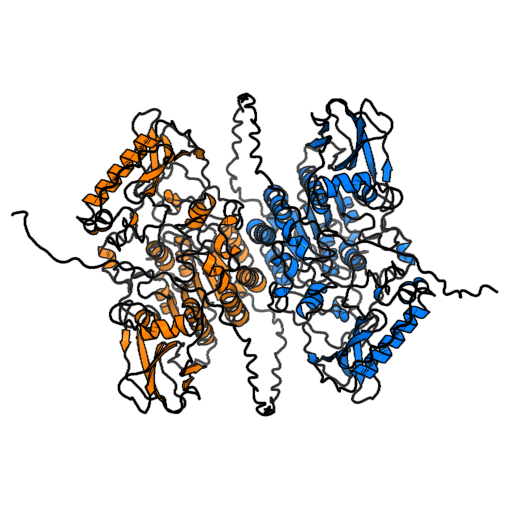9 -29.922 1 71.12 117 LYS B CA 1
ATOM 6272 C C . LYS B 1 117 ? -22.719 -7.109 -29.625 1 71.12 117 LYS B C 1
ATOM 6274 O O . LYS B 1 117 ? -23.609 -7.402 -30.422 1 71.12 117 LYS B O 1
ATOM 6279 N N . PHE B 1 118 ? -22.562 -7.781 -28.547 1 76.69 118 PHE B N 1
ATOM 6280 C CA . PHE B 1 118 ? -23.312 -9.016 -28.297 1 76.69 118 PHE B CA 1
ATOM 6281 C C . PHE B 1 118 ? -24.391 -8.797 -27.25 1 76.69 118 PHE B C 1
ATOM 6283 O O . PHE B 1 118 ? -24.125 -8.234 -26.188 1 76.69 118 PHE B O 1
ATOM 6290 N N . ASP B 1 119 ? -25.594 -9.078 -27.656 1 77.94 119 ASP B N 1
ATOM 6291 C CA . ASP B 1 119 ? -26.719 -9.047 -26.703 1 77.94 119 ASP B CA 1
ATOM 6292 C C . ASP B 1 119 ? -26.844 -10.367 -25.953 1 77.94 119 ASP B C 1
ATOM 6294 O O . ASP B 1 119 ? -27.125 -11.406 -26.562 1 77.94 119 ASP B O 1
ATOM 6298 N N . GLN B 1 120 ? -26.594 -10.398 -24.75 1 87.5 120 GLN B N 1
ATOM 6299 C CA . GLN B 1 120 ? -26.766 -11.594 -23.938 1 87.5 120 GLN B CA 1
ATOM 6300 C C . GLN B 1 120 ? -28.25 -11.906 -23.734 1 87.5 120 GLN B C 1
ATOM 6302 O O . GLN B 1 120 ? -29 -11.094 -23.188 1 87.5 120 GLN B O 1
ATOM 6307 N N . LEU B 1 121 ? -28.672 -13.07 -24.172 1 89.69 121 LEU B N 1
ATOM 6308 C CA . LEU B 1 121 ? -30.094 -13.406 -24.188 1 89.69 121 LEU B CA 1
ATOM 6309 C C . LEU B 1 121 ? -30.484 -14.172 -22.938 1 89.69 121 LEU B C 1
ATOM 6311 O O . LEU B 1 121 ? -31.672 -14.305 -22.625 1 89.69 121 LEU B O 1
ATOM 6315 N N . THR B 1 122 ? -29.578 -14.742 -22.281 1 92.81 122 THR B N 1
ATOM 6316 C CA . THR B 1 122 ? -29.859 -15.461 -21.047 1 92.81 122 THR B CA 1
ATOM 6317 C C . THR B 1 122 ? -29.109 -14.844 -19.859 1 92.81 122 THR B C 1
ATOM 6319 O O . THR B 1 122 ? -28 -14.344 -20.031 1 92.81 122 THR B O 1
ATOM 6322 N N . LYS B 1 123 ? -29.766 -14.859 -18.703 1 92.88 123 LYS B N 1
ATOM 6323 C CA . LYS B 1 123 ? -29.188 -14.273 -17.5 1 92.88 123 LYS B CA 1
ATOM 6324 C C . LYS B 1 123 ? -29.375 -15.195 -16.297 1 92.88 123 LYS B C 1
ATOM 6326 O O . LYS B 1 123 ? -30.438 -15.805 -16.141 1 92.88 123 LYS B O 1
ATOM 6331 N N . LEU B 1 124 ? -28.281 -15.406 -15.594 1 94.94 124 LEU B N 1
ATOM 6332 C CA . LEU B 1 124 ? -28.312 -16.172 -14.359 1 94.94 124 LEU B CA 1
ATOM 6333 C C . LEU B 1 124 ? -28.094 -15.266 -13.148 1 94.94 124 LEU B C 1
ATOM 6335 O O . LEU B 1 124 ? -27.047 -14.641 -13.023 1 94.94 124 LEU B O 1
ATOM 6339 N N . GLU B 1 125 ? -29.094 -15.141 -12.281 1 92.12 125 GLU B N 1
ATOM 6340 C CA . GLU B 1 125 ? -29.047 -14.312 -11.078 1 92.12 125 GLU B CA 1
ATOM 6341 C C . GLU B 1 125 ? -29.688 -15.023 -9.891 1 92.12 125 GLU B C 1
ATOM 6343 O O . GLU B 1 125 ? -30.859 -15.422 -9.961 1 92.12 125 GLU B O 1
ATOM 6348 N N . ASN B 1 126 ? -28.984 -15.195 -8.852 1 90.94 126 ASN B N 1
ATOM 6349 C CA . ASN B 1 126 ? -29.469 -15.805 -7.621 1 90.94 126 ASN B CA 1
ATOM 6350 C C . ASN B 1 126 ? -30.047 -17.188 -7.875 1 90.94 126 ASN B C 1
ATOM 6352 O O . ASN B 1 126 ? -31.125 -17.531 -7.371 1 90.94 126 ASN B O 1
ATOM 6356 N N . GLY B 1 127 ? -29.469 -17.859 -8.781 1 92.88 127 GLY B N 1
ATOM 6357 C CA . GLY B 1 127 ? -29.859 -19.234 -9.055 1 92.88 127 GLY B CA 1
ATOM 6358 C C . GLY B 1 127 ? -30.969 -19.344 -10.07 1 92.88 127 GLY B C 1
ATOM 6359 O O . GLY B 1 127 ? -31.375 -20.438 -10.445 1 92.88 127 GLY B O 1
ATOM 6360 N N . LEU B 1 128 ? -31.406 -18.203 -10.484 1 95.31 128 LEU B N 1
ATOM 6361 C CA . LEU B 1 128 ? -32.5 -18.156 -11.438 1 95.31 128 LEU B CA 1
ATOM 6362 C C . LEU B 1 128 ? -32 -17.859 -12.844 1 95.31 128 LEU B C 1
ATOM 6364 O O . LEU B 1 128 ? -31.359 -16.828 -13.062 1 95.31 128 LEU B O 1
ATOM 6368 N N . LEU B 1 129 ? -32.219 -18.781 -13.773 1 96.62 129 LEU B N 1
ATOM 6369 C CA . LEU B 1 129 ? -31.906 -18.594 -15.18 1 96.62 129 LEU B CA 1
ATOM 6370 C C . LEU B 1 129 ? -33.125 -18.094 -15.961 1 96.62 129 LEU B C 1
ATOM 6372 O O . LEU B 1 129 ? -34.156 -18.734 -15.938 1 96.62 129 LEU B O 1
ATOM 6376 N N . THR B 1 130 ? -32.906 -16.938 -16.609 1 94.56 130 THR B N 1
ATOM 6377 C CA . THR B 1 130 ? -34 -16.328 -17.328 1 94.56 130 THR B CA 1
ATOM 6378 C C . THR B 1 130 ? -33.594 -15.969 -18.766 1 94.56 130 THR B C 1
ATOM 6380 O O . THR B 1 130 ? -32.406 -15.883 -19.062 1 94.56 130 THR B O 1
ATOM 6383 N N . LYS B 1 131 ? -34.688 -15.836 -19.578 1 89.94 131 LYS B N 1
ATOM 6384 C CA . LYS B 1 131 ? -34.5 -15.312 -20.922 1 89.94 131 LYS B CA 1
ATOM 6385 C C . LYS B 1 131 ? -34.719 -13.805 -20.969 1 89.94 131 LYS B C 1
ATOM 6387 O O . LYS B 1 131 ? -35.625 -13.289 -20.297 1 89.94 131 LYS B O 1
ATOM 6392 N N . SER B 1 132 ? -33.812 -13.227 -21.625 1 82.31 132 SER B N 1
ATOM 6393 C CA . SER B 1 132 ? -34 -11.789 -21.781 1 82.31 132 SER B CA 1
ATOM 6394 C C . SER B 1 132 ? -35.25 -11.461 -22.562 1 82.31 132 SER B C 1
ATOM 6396 O O . SER B 1 132 ? -35.719 -12.258 -23.375 1 82.31 132 SER B O 1
ATOM 6398 N N . ILE B 1 133 ? -35.719 -10.289 -22.344 1 69.62 133 ILE B N 1
ATOM 6399 C CA . ILE B 1 133 ? -36.938 -9.797 -23 1 69.62 133 ILE B CA 1
ATOM 6400 C C . ILE B 1 133 ? -36.719 -9.648 -24.5 1 69.62 133 ILE B C 1
ATOM 6402 O O . ILE B 1 133 ? -37.625 -9.844 -25.297 1 69.62 133 ILE B O 1
ATOM 6406 N N . ASN B 1 134 ? -35.531 -9.391 -24.859 1 68.31 134 ASN B N 1
ATOM 6407 C CA . ASN B 1 134 ? -35.188 -9.195 -26.266 1 68.31 134 ASN B CA 1
ATOM 6408 C C . ASN B 1 134 ? -35.219 -10.516 -27.031 1 68.31 134 ASN B C 1
ATOM 6410 O O . ASN B 1 134 ? -35.031 -10.531 -28.25 1 68.31 134 ASN B O 1
ATOM 6414 N N . ALA B 1 135 ? -35.594 -11.562 -26.328 1 67.12 135 ALA B N 1
ATOM 6415 C CA . ALA B 1 135 ? -35.562 -12.875 -26.953 1 67.12 135 ALA B CA 1
ATOM 6416 C C . ALA B 1 135 ? -37 -13.367 -27.25 1 67.12 135 ALA B C 1
ATOM 6418 O O . ALA B 1 135 ? -37.281 -14.562 -27.141 1 67.12 135 ALA B O 1
ATOM 6419 N N . SER B 1 136 ? -37.875 -12.523 -27.531 1 72.62 136 SER B N 1
ATOM 6420 C CA . SER B 1 136 ? -39.281 -12.906 -27.688 1 72.62 136 SER B CA 1
ATOM 6421 C C . SER B 1 136 ? -39.438 -13.898 -28.844 1 72.62 136 SER B C 1
ATOM 6423 O O . SER B 1 136 ? -40.219 -14.852 -28.734 1 72.62 136 SER B O 1
ATOM 6425 N N . ASP B 1 137 ? -38.781 -13.812 -29.875 1 82.56 137 ASP B N 1
ATOM 6426 C CA . ASP B 1 137 ? -38.969 -14.703 -31.016 1 82.56 137 ASP B CA 1
ATOM 6427 C C . ASP B 1 137 ? -37.906 -15.82 -31.016 1 82.56 137 ASP B C 1
ATOM 6429 O O . ASP B 1 137 ? -37.438 -16.219 -32.062 1 82.56 137 ASP B O 1
ATOM 6433 N N . THR B 1 138 ? -37.531 -16.203 -29.75 1 89.31 138 THR B N 1
ATOM 6434 C CA . THR B 1 138 ? -36.5 -17.234 -29.656 1 89.31 138 THR B CA 1
ATOM 6435 C C . THR B 1 138 ? -36.906 -18.312 -28.672 1 89.31 138 THR B C 1
ATOM 6437 O O . THR B 1 138 ? -37.719 -18.062 -27.766 1 89.31 138 THR B O 1
ATOM 6440 N N . THR B 1 139 ? -36.594 -19.516 -28.938 1 91.44 139 THR B N 1
ATOM 6441 C CA . THR B 1 139 ? -36.656 -20.609 -27.984 1 91.44 139 THR B CA 1
ATOM 6442 C C . THR B 1 139 ? -35.281 -20.938 -27.422 1 91.44 139 THR B C 1
ATOM 6444 O O . THR B 1 139 ? -34.312 -21.094 -28.188 1 91.44 139 THR B O 1
ATOM 6447 N N . CYS B 1 140 ? -35.219 -20.922 -26.125 1 94.12 140 CYS B N 1
ATOM 6448 C CA . CYS B 1 140 ? -33.938 -21.156 -25.5 1 94.12 140 CYS B CA 1
ATOM 6449 C C . CYS B 1 140 ? -33.969 -22.422 -24.641 1 94.12 140 CYS B C 1
ATOM 6451 O O . CYS B 1 140 ? -35 -22.797 -24.125 1 94.12 140 CYS B O 1
ATOM 6453 N N . ALA B 1 141 ? -32.906 -23.094 -24.562 1 95.5 141 ALA B N 1
ATOM 6454 C CA . ALA B 1 141 ? -32.719 -24.297 -23.75 1 95.5 141 ALA B CA 1
ATOM 6455 C C . ALA B 1 141 ? -31.438 -24.203 -22.938 1 95.5 141 ALA B C 1
ATOM 6457 O O . ALA B 1 141 ? -30.547 -23.406 -23.234 1 95.5 141 ALA B O 1
ATOM 6458 N N . TYR B 1 142 ? -31.375 -24.922 -21.844 1 97.5 142 TYR B N 1
ATOM 6459 C CA . TYR B 1 142 ? -30.172 -25 -21.031 1 97.5 142 TYR B CA 1
ATOM 6460 C C . TYR B 1 142 ? -29.844 -26.438 -20.672 1 97.5 142 TYR B C 1
ATOM 6462 O O . TYR B 1 142 ? -30.703 -27.312 -20.75 1 97.5 142 TYR B O 1
ATOM 6470 N N . ARG B 1 143 ? -28.656 -26.734 -20.328 1 97.94 143 ARG B N 1
ATOM 6471 C CA . ARG B 1 143 ? -28.234 -28 -19.75 1 97.94 143 ARG B CA 1
ATOM 6472 C C . ARG B 1 143 ? -27.125 -27.812 -18.719 1 97.94 143 ARG B C 1
ATOM 6474 O O . ARG B 1 143 ? -26.391 -26.812 -18.766 1 97.94 143 ARG B O 1
ATOM 6481 N N . CYS B 1 144 ? -27.062 -28.766 -17.828 1 97.88 144 CYS B N 1
ATOM 6482 C CA . CYS B 1 144 ? -26 -28.812 -16.828 1 97.88 144 CYS B CA 1
ATOM 6483 C C . CYS B 1 144 ? -24.766 -29.516 -17.375 1 97.88 144 CYS B C 1
ATOM 6485 O O . CYS B 1 144 ? -24.875 -30.516 -18.094 1 97.88 144 CYS B O 1
ATOM 6487 N N . LEU B 1 145 ? -23.672 -28.922 -17.156 1 97.56 145 LEU B N 1
ATOM 6488 C CA . LEU B 1 145 ? -22.391 -29.578 -17.391 1 97.56 145 LEU B CA 1
ATOM 6489 C C . LEU B 1 145 ? -21.766 -30.047 -16.078 1 97.56 145 LEU B C 1
ATOM 6491 O O . LEU B 1 145 ? -21.562 -29.25 -15.156 1 97.56 145 LEU B O 1
ATOM 6495 N N . HIS B 1 146 ? -21.469 -31.344 -16.016 1 96.25 146 HIS B N 1
ATOM 6496 C CA . HIS B 1 146 ? -20.953 -31.922 -14.781 1 96.25 146 HIS B CA 1
ATOM 6497 C C . HIS B 1 146 ? -19.484 -32.312 -14.906 1 96.25 146 HIS B C 1
ATOM 6499 O O . HIS B 1 146 ? -19.094 -32.938 -15.891 1 96.25 146 HIS B O 1
ATOM 6505 N N . PRO B 1 147 ? -18.719 -31.875 -13.898 1 95.06 147 PRO B N 1
ATOM 6506 C CA . PRO B 1 147 ? -17.297 -32.281 -13.945 1 95.06 147 PRO B CA 1
ATOM 6507 C C . PRO B 1 147 ? -17.109 -33.781 -13.688 1 95.06 147 PRO B C 1
ATOM 6509 O O . PRO B 1 147 ? -17.797 -34.375 -12.859 1 95.06 147 PRO B O 1
ATOM 6512 N N . VAL B 1 148 ? -16.188 -34.344 -14.492 1 92.44 148 VAL B N 1
ATOM 6513 C CA . VAL B 1 148 ? -15.781 -35.75 -14.289 1 92.44 148 VAL B CA 1
ATOM 6514 C C . VAL B 1 148 ? -14.352 -35.781 -13.758 1 92.44 148 VAL B C 1
ATOM 6516 O O . VAL B 1 148 ? -14.086 -36.406 -12.727 1 92.44 148 VAL B O 1
ATOM 6519 N N . ASN B 1 149 ? -13.477 -35.25 -14.438 1 88.88 149 ASN B N 1
ATOM 6520 C CA . ASN B 1 149 ? -12.062 -35.156 -14.078 1 88.88 149 ASN B CA 1
ATOM 6521 C C . ASN B 1 149 ? -11.414 -33.938 -14.75 1 88.88 149 ASN B C 1
ATOM 6523 O O . ASN B 1 149 ? -12.109 -33 -15.18 1 88.88 149 ASN B O 1
ATOM 6527 N N . ASP B 1 150 ? -10.086 -33.875 -14.781 1 91.38 150 ASP B N 1
ATOM 6528 C CA . ASP B 1 150 ? -9.383 -32.688 -15.289 1 91.38 150 ASP B CA 1
ATOM 6529 C C . ASP B 1 150 ? -9.516 -32.562 -16.797 1 91.38 150 ASP B C 1
ATOM 6531 O O . ASP B 1 150 ? -9.219 -31.531 -17.375 1 91.38 150 ASP B O 1
ATOM 6535 N N . TYR B 1 151 ? -10.039 -33.625 -17.453 1 91.44 151 TYR B N 1
ATOM 6536 C CA . TYR B 1 151 ? -10.039 -33.625 -18.922 1 91.44 151 TYR B CA 1
ATOM 6537 C C . TYR B 1 151 ? -11.453 -33.812 -19.453 1 91.44 151 TYR B C 1
ATOM 6539 O O . TYR B 1 151 ? -11.695 -33.625 -20.656 1 91.44 151 TYR B O 1
ATOM 6547 N N . LYS B 1 152 ? -12.383 -34.219 -18.562 1 92.62 152 LYS B N 1
ATOM 6548 C CA . LYS B 1 152 ? -13.664 -34.688 -19.078 1 92.62 152 LYS B CA 1
ATOM 6549 C C . LYS B 1 152 ? -14.836 -34.031 -18.344 1 92.62 152 LYS B C 1
ATOM 6551 O O . LYS B 1 152 ? -14.727 -33.75 -17.141 1 92.62 152 LYS B O 1
ATOM 6556 N N . LEU B 1 153 ? -15.891 -33.812 -19.062 1 95.06 153 LEU B N 1
ATOM 6557 C CA . LEU B 1 153 ? -17.156 -33.406 -18.484 1 95.06 153 LEU B CA 1
ATOM 6558 C C . LEU B 1 153 ? -18.312 -34.25 -19 1 95.06 153 LEU B C 1
ATOM 6560 O O . LEU B 1 153 ? -18.172 -34.938 -20.016 1 95.06 153 LEU B O 1
ATOM 6564 N N . ASN B 1 154 ? -19.375 -34.344 -18.234 1 96.19 154 ASN B N 1
ATOM 6565 C CA . ASN B 1 154 ? -20.625 -34.969 -18.641 1 96.19 154 ASN B CA 1
ATOM 6566 C C . ASN B 1 154 ? -21.703 -33.938 -18.938 1 96.19 154 ASN B C 1
ATOM 6568 O O . ASN B 1 154 ? -21.922 -33.031 -18.156 1 96.19 154 ASN B O 1
ATOM 6572 N N . TYR B 1 155 ? -22.344 -34.156 -20.125 1 97.06 155 TYR B N 1
ATOM 6573 C CA . TYR B 1 155 ? -23.438 -33.312 -20.531 1 97.06 155 TYR B CA 1
ATOM 6574 C C . TYR B 1 155 ? -24.75 -33.75 -19.906 1 97.06 155 TYR B C 1
ATOM 6576 O O . TYR B 1 155 ? -25.094 -34.938 -19.953 1 97.06 155 TYR B O 1
ATOM 6584 N N . GLY B 1 156 ? -25.406 -32.875 -19.297 1 97.69 156 GLY B N 1
ATOM 6585 C CA . GLY B 1 156 ? -26.797 -33.125 -18.953 1 97.69 156 GLY B CA 1
ATOM 6586 C C . GLY B 1 156 ? -27.734 -33 -20.141 1 97.69 156 GLY B C 1
ATOM 6587 O O . GLY B 1 156 ? -27.297 -32.688 -21.25 1 97.69 156 GLY B O 1
ATOM 6588 N N . ASP B 1 157 ? -29.047 -33.25 -19.859 1 97.44 157 ASP B N 1
ATOM 6589 C CA . ASP B 1 157 ? -30.062 -33.156 -20.906 1 97.44 157 ASP B CA 1
ATOM 6590 C C . ASP B 1 157 ? -30.484 -31.703 -21.109 1 97.44 157 ASP B C 1
ATOM 6592 O O . ASP B 1 157 ? -30.531 -30.922 -20.156 1 97.44 157 ASP B O 1
ATOM 6596 N N . TRP B 1 158 ? -30.703 -31.438 -22.438 1 96.94 158 TRP B N 1
ATOM 6597 C CA . TRP B 1 158 ? -31.234 -30.125 -22.75 1 96.94 158 TRP B CA 1
ATOM 6598 C C . TRP B 1 158 ? -32.656 -29.953 -22.203 1 96.94 158 TRP B C 1
ATOM 6600 O O . TRP B 1 158 ? -33.469 -30.875 -22.297 1 96.94 158 TRP B O 1
ATOM 6610 N N . GLN B 1 159 ? -32.875 -28.891 -21.562 1 96.69 159 GLN B N 1
ATOM 6611 C CA . GLN B 1 159 ? -34.188 -28.516 -21.062 1 96.69 159 GLN B CA 1
ATOM 6612 C C . GLN B 1 159 ? -34.594 -27.125 -21.531 1 96.69 159 GLN B C 1
ATOM 6614 O O . GLN B 1 159 ? -33.75 -26.234 -21.625 1 96.69 159 GLN B O 1
ATOM 6619 N N . ASN B 1 160 ? -35.875 -26.906 -21.797 1 94.12 160 ASN B N 1
ATOM 6620 C CA . ASN B 1 160 ? -36.344 -25.609 -22.281 1 94.12 160 ASN B CA 1
ATOM 6621 C C . ASN B 1 160 ? -36.375 -24.578 -21.156 1 94.12 160 ASN B C 1
ATOM 6623 O O . ASN B 1 160 ? -36.719 -24.891 -20.016 1 94.12 160 ASN B O 1
ATOM 6627 N N . ILE B 1 161 ? -35.969 -23.359 -21.625 1 94.38 161 ILE B N 1
ATOM 6628 C CA . ILE B 1 161 ? -36.125 -22.219 -20.719 1 94.38 161 ILE B CA 1
ATOM 6629 C C . ILE B 1 161 ? -37.5 -21.562 -20.969 1 94.38 161 ILE B C 1
ATOM 6631 O O . ILE B 1 161 ? -37.656 -20.859 -21.969 1 94.38 161 ILE B O 1
ATOM 6635 N N . THR B 1 162 ? -38.531 -21.734 -20.328 1 82.5 162 THR B N 1
ATOM 6636 C CA . THR B 1 162 ? -39.844 -21.172 -20.547 1 82.5 162 THR B CA 1
ATOM 6637 C C . THR B 1 162 ? -39.938 -19.75 -19.984 1 82.5 162 THR B C 1
ATOM 6639 O O . THR B 1 162 ? -40.375 -18.844 -20.688 1 82.5 162 THR B O 1
ATOM 6642 N N . ASP B 1 163 ? -39.75 -19.406 -18.719 1 80.44 163 ASP B N 1
ATOM 6643 C CA . ASP B 1 163 ? -39.688 -18.094 -18.078 1 80.44 163 ASP B CA 1
ATOM 6644 C C . ASP B 1 163 ? -38.5 -18 -17.141 1 80.44 163 ASP B C 1
ATOM 6646 O O . ASP B 1 163 ? -37.531 -17.297 -17.422 1 80.44 163 ASP B O 1
ATOM 6650 N N . LYS B 1 164 ? -38.625 -18.688 -16.141 1 90.81 164 LYS B N 1
ATOM 6651 C CA . LYS B 1 164 ? -37.562 -18.797 -15.141 1 90.81 164 LYS B CA 1
ATOM 6652 C C . LYS B 1 164 ? -37.375 -20.25 -14.727 1 90.81 164 LYS B C 1
ATOM 6654 O O . LYS B 1 164 ? -38.312 -21 -14.57 1 90.81 164 LYS B O 1
ATOM 6659 N N . VAL B 1 165 ? -36.156 -20.656 -14.828 1 95.44 165 VAL B N 1
ATOM 6660 C CA . VAL B 1 165 ? -35.812 -22.016 -14.383 1 95.44 165 VAL B CA 1
ATOM 6661 C C . VAL B 1 165 ? -34.688 -21.969 -13.359 1 95.44 165 VAL B C 1
ATOM 6663 O O . VAL B 1 165 ? -33.969 -20.969 -13.25 1 95.44 165 VAL B O 1
ATOM 6666 N N . THR B 1 166 ? -34.469 -23.016 -12.562 1 95.69 166 THR B N 1
ATOM 6667 C CA . THR B 1 166 ? -33.438 -23.109 -11.547 1 95.69 166 THR B CA 1
ATOM 6668 C C . THR B 1 166 ? -32.531 -24.297 -11.82 1 95.69 166 THR B C 1
ATOM 6670 O O . THR B 1 166 ? -32.75 -25.391 -11.32 1 95.69 166 THR B O 1
ATOM 6673 N N . PRO B 1 167 ? -31.516 -24.031 -12.586 1 96.94 167 PRO B N 1
ATOM 6674 C CA . PRO B 1 167 ? -30.578 -25.125 -12.836 1 96.94 167 PRO B CA 1
ATOM 6675 C C . PRO B 1 167 ? -29.969 -25.688 -11.555 1 96.94 167 PRO B C 1
ATOM 6677 O O . PRO B 1 167 ? -29.672 -24.938 -10.625 1 96.94 167 PRO B O 1
ATOM 6680 N N . THR B 1 168 ? -29.672 -27.016 -11.477 1 96.31 168 THR B N 1
ATOM 6681 C CA . THR B 1 168 ? -29.188 -27.688 -10.273 1 96.31 168 THR B CA 1
ATOM 6682 C C . THR B 1 168 ? -27.734 -28.125 -10.438 1 96.31 168 THR B C 1
ATOM 6684 O O . THR B 1 168 ? -27.391 -29.281 -10.141 1 96.31 168 THR B O 1
ATOM 6687 N N . CYS B 1 169 ? -26.953 -27.281 -11 1 96.75 169 CYS B N 1
ATOM 6688 C CA . CYS B 1 169 ? -25.531 -27.547 -11.219 1 96.75 169 CYS B CA 1
ATOM 6689 C C . CYS B 1 169 ? -24.719 -26.25 -11.203 1 96.75 169 CYS B C 1
ATOM 6691 O O . CYS B 1 169 ? -25.297 -25.156 -11.234 1 96.75 169 CYS B O 1
ATOM 6693 N N . ASP B 1 170 ? -23.406 -26.328 -11.109 1 97.19 170 ASP B N 1
ATOM 6694 C CA . ASP B 1 170 ? -22.516 -25.172 -11.031 1 97.19 170 ASP B CA 1
ATOM 6695 C C . ASP B 1 170 ? -22.328 -24.547 -12.406 1 97.19 170 ASP B C 1
ATOM 6697 O O . ASP B 1 170 ? -22.156 -23.328 -12.516 1 97.19 170 ASP B O 1
ATOM 6701 N N . VAL B 1 171 ? -22.266 -25.375 -13.492 1 97.44 171 VAL B N 1
ATOM 6702 C CA . VAL B 1 171 ? -21.969 -24.875 -14.828 1 97.44 171 VAL B CA 1
ATOM 6703 C C . VAL B 1 171 ? -23.125 -25.172 -15.773 1 97.44 171 VAL B C 1
ATOM 6705 O O . VAL B 1 171 ? -23.594 -26.312 -15.867 1 97.44 171 VAL B O 1
ATOM 6708 N N . ILE B 1 172 ? -23.547 -24.094 -16.5 1 97.75 172 ILE B N 1
ATOM 6709 C CA . ILE B 1 172 ? -24.75 -24.156 -17.312 1 97.75 172 ILE B CA 1
ATOM 6710 C C . ILE B 1 172 ? -24.438 -23.672 -18.734 1 97.75 172 ILE B C 1
ATOM 6712 O O . ILE B 1 172 ? -23.844 -22.609 -18.906 1 97.75 172 ILE B O 1
ATOM 6716 N N . GLU B 1 173 ? -24.812 -24.453 -19.641 1 97 173 GLU B N 1
ATOM 6717 C CA . GLU B 1 173 ? -24.75 -24.062 -21.047 1 97 173 GLU B CA 1
ATOM 6718 C C . GLU B 1 173 ? -26.141 -23.719 -21.594 1 97 173 GLU B C 1
ATOM 6720 O O . GLU B 1 173 ? -27.109 -24.391 -21.281 1 97 173 GLU B O 1
ATOM 6725 N N . THR B 1 174 ? -26.203 -22.656 -22.312 1 95.81 174 THR B N 1
ATOM 6726 C CA . THR B 1 174 ? -27.469 -22.25 -22.906 1 95.81 174 THR B CA 1
ATOM 6727 C C . THR B 1 174 ? -27.328 -22.094 -24.422 1 95.81 174 THR B C 1
ATOM 6729 O O . THR B 1 174 ? -26.234 -21.797 -24.922 1 95.81 174 THR B O 1
ATOM 6732 N N . LYS B 1 175 ? -28.375 -22.344 -25.109 1 94.25 175 LYS B N 1
ATOM 6733 C CA . LYS B 1 175 ? -28.484 -22.078 -26.547 1 94.25 175 LYS B CA 1
ATOM 6734 C C . LYS B 1 175 ? -29.875 -21.578 -26.906 1 94.25 175 LYS B C 1
ATOM 6736 O O . LYS B 1 175 ? -30.859 -21.938 -26.25 1 94.25 175 LYS B O 1
ATOM 6741 N N . CYS B 1 176 ? -29.938 -20.797 -27.812 1 92.19 176 CYS B N 1
ATOM 6742 C CA . CYS B 1 176 ? -31.203 -20.266 -28.281 1 92.19 176 CYS B CA 1
ATOM 6743 C C . CYS B 1 176 ? -31.328 -20.422 -29.797 1 92.19 176 CYS B C 1
ATOM 6745 O O . CYS B 1 176 ? -30.344 -20.406 -30.516 1 92.19 176 CYS B O 1
ATOM 6747 N N . TYR B 1 177 ? -32.562 -20.562 -30.219 1 92 177 TYR B N 1
ATOM 6748 C CA . TYR B 1 177 ? -32.938 -20.734 -31.625 1 92 177 TYR B CA 1
ATOM 6749 C C . TYR B 1 177 ? -33.938 -19.672 -32.062 1 92 177 TYR B C 1
ATOM 6751 O O . TYR B 1 177 ? -34.812 -19.297 -31.281 1 92 177 TYR B O 1
ATOM 6759 N N . LYS B 1 178 ? -33.688 -19.297 -33.219 1 90 178 LYS B N 1
ATOM 6760 C CA . LYS B 1 178 ? -34.75 -18.5 -33.781 1 90 178 LYS B CA 1
ATOM 6761 C C . LYS B 1 178 ? -35.969 -19.375 -34.094 1 90 178 LYS B C 1
ATOM 6763 O O . LYS B 1 178 ? -35.844 -20.5 -34.562 1 90 178 LYS B O 1
ATOM 6768 N N . ASN B 1 179 ? -37.125 -18.828 -33.875 1 88.06 179 ASN B N 1
ATOM 6769 C CA . ASN B 1 179 ? -38.344 -19.609 -34.094 1 88.06 179 ASN B CA 1
ATOM 6770 C C . ASN B 1 179 ? -38.5 -20 -35.562 1 88.06 179 ASN B C 1
ATOM 6772 O O . ASN B 1 179 ? -39.031 -21.062 -35.844 1 88.06 179 ASN B O 1
ATOM 6776 N N . ASP B 1 180 ? -38.031 -19.219 -36.344 1 85.44 180 ASP B N 1
ATOM 6777 C CA . ASP B 1 180 ? -38.156 -19.469 -37.781 1 85.44 180 ASP B CA 1
ATOM 6778 C C . ASP B 1 180 ? -37 -20.344 -38.312 1 85.44 180 ASP B C 1
ATOM 6780 O O . ASP B 1 180 ? -37.062 -20.859 -39.406 1 85.44 180 ASP B O 1
ATOM 6784 N N . GLU B 1 181 ? -35.969 -20.516 -37.562 1 83.06 181 GLU B N 1
ATOM 6785 C CA . GLU B 1 181 ? -34.844 -21.359 -37.875 1 83.06 181 GLU B CA 1
ATOM 6786 C C . GLU B 1 181 ? -34.469 -22.266 -36.719 1 83.06 181 GLU B C 1
ATOM 6788 O O . GLU B 1 181 ? -33.406 -22.094 -36.125 1 83.06 181 GLU B O 1
ATOM 6793 N N . PRO B 1 182 ? -35.156 -23.281 -36.531 1 79.88 182 PRO B N 1
ATOM 6794 C CA . PRO B 1 182 ? -35 -24.047 -35.281 1 79.88 182 PRO B CA 1
ATOM 6795 C C . PRO B 1 182 ? -33.906 -25.094 -35.344 1 79.88 182 PRO B C 1
ATOM 6797 O O . PRO B 1 182 ? -33.656 -25.812 -34.375 1 79.88 182 PRO B O 1
ATOM 6800 N N . LYS B 1 183 ? -33.094 -25.141 -36.375 1 84.69 183 LYS B N 1
ATOM 6801 C CA . LYS B 1 183 ? -32.156 -26.234 -36.5 1 84.69 183 LYS B CA 1
ATOM 6802 C C . LYS B 1 183 ? -30.781 -25.844 -35.906 1 84.69 183 LYS B C 1
ATOM 6804 O O . LYS B 1 183 ? -30.109 -26.672 -35.281 1 84.69 183 LYS B O 1
ATOM 6809 N N . GLU B 1 184 ? -30.406 -24.594 -36.156 1 88.88 184 GLU B N 1
ATOM 6810 C CA . GLU B 1 184 ? -29.094 -24.172 -35.656 1 88.88 184 GLU B CA 1
ATOM 6811 C C . GLU B 1 184 ? -29.203 -23.047 -34.656 1 88.88 184 GLU B C 1
ATOM 6813 O O . GLU B 1 184 ? -29.844 -22.031 -34.906 1 88.88 184 GLU B O 1
ATOM 6818 N N . PRO B 1 185 ? -28.578 -23.344 -33.438 1 91.19 185 PRO B N 1
ATOM 6819 C CA . PRO B 1 185 ? -28.625 -22.234 -32.469 1 91.19 185 PRO B CA 1
ATOM 6820 C C . PRO B 1 185 ? -27.812 -21.031 -32.938 1 91.19 185 PRO B C 1
ATOM 6822 O O . PRO B 1 185 ? -26.688 -21.172 -33.438 1 91.19 185 PRO B O 1
ATOM 6825 N N . PHE B 1 186 ? -28.359 -19.828 -32.812 1 87.06 186 PHE B N 1
ATOM 6826 C CA . PHE B 1 186 ? -27.641 -18.609 -33.156 1 87.06 186 PHE B CA 1
ATOM 6827 C C . PHE B 1 186 ? -26.984 -17.984 -31.938 1 87.06 186 PHE B C 1
ATOM 6829 O O . PHE B 1 186 ? -26.188 -17.062 -32.062 1 87.06 186 PHE B O 1
ATOM 6836 N N . TYR B 1 187 ? -27.344 -18.5 -30.797 1 89.94 187 TYR B N 1
ATOM 6837 C CA . TYR B 1 187 ? -26.828 -18.031 -29.516 1 89.94 187 TYR B CA 1
ATOM 6838 C C . TYR B 1 187 ? -26.375 -19.203 -28.656 1 89.94 187 TYR B C 1
ATOM 6840 O O . TYR B 1 187 ? -27.125 -20.172 -28.469 1 89.94 187 TYR B O 1
ATOM 6848 N N . GLU B 1 188 ? -25.156 -19.156 -28.156 1 91.94 188 GLU B N 1
ATOM 6849 C CA . GLU B 1 188 ? -24.609 -20.078 -27.156 1 91.94 188 GLU B CA 1
ATOM 6850 C C . GLU B 1 188 ? -23.859 -19.328 -26.062 1 91.94 188 GLU B C 1
ATOM 6852 O O . GLU B 1 188 ? -23.109 -18.391 -26.359 1 91.94 188 GLU B O 1
ATOM 6857 N N . PHE B 1 189 ? -24.156 -19.719 -24.859 1 92.75 189 PHE B N 1
ATOM 6858 C CA . PHE B 1 189 ? -23.547 -19.016 -23.734 1 92.75 189 PHE B CA 1
ATOM 6859 C C . PHE B 1 189 ? -23.359 -19.938 -22.547 1 92.75 189 PHE B C 1
ATOM 6861 O O . PHE B 1 189 ? -23.953 -21.031 -22.5 1 92.75 189 PHE B O 1
ATOM 6868 N N . MET B 1 190 ? -22.469 -19.531 -21.688 1 94.19 190 MET B N 1
ATOM 6869 C CA . MET B 1 190 ? -22.203 -20.297 -20.469 1 94.19 190 MET B CA 1
ATOM 6870 C C . MET B 1 190 ? -22.438 -19.453 -19.219 1 94.19 190 MET B C 1
ATOM 6872 O O . MET B 1 190 ? -22.156 -18.25 -19.234 1 94.19 190 MET B O 1
ATOM 6876 N N . HIS B 1 191 ? -23 -20.062 -18.234 1 94.56 191 HIS B N 1
ATOM 6877 C CA . HIS B 1 191 ? -23.156 -19.469 -16.922 1 94.56 191 HIS B CA 1
ATOM 6878 C C . HIS B 1 191 ? -22.531 -20.344 -15.836 1 94.56 191 HIS B C 1
ATOM 6880 O O . HIS B 1 191 ? -22.391 -21.562 -16.016 1 94.56 191 HIS B O 1
ATOM 6886 N N . ALA B 1 192 ? -22.094 -19.75 -14.805 1 95.75 192 ALA B N 1
ATOM 6887 C CA . ALA B 1 192 ? -21.609 -20.469 -13.633 1 95.75 192 ALA B CA 1
ATOM 6888 C C . ALA B 1 192 ? -22.266 -19.969 -12.352 1 95.75 192 ALA B C 1
ATOM 6890 O O . ALA B 1 192 ? -22.594 -18.781 -12.25 1 95.75 192 ALA B O 1
ATOM 6891 N N . GLN B 1 193 ? -22.5 -20.812 -11.391 1 96.69 193 GLN B N 1
ATOM 6892 C CA . GLN B 1 193 ? -23.016 -20.562 -10.047 1 96.69 193 GLN B CA 1
ATOM 6893 C C . GLN B 1 193 ? -22.5 -21.609 -9.062 1 96.69 193 GLN B C 1
ATOM 6895 O O . GLN B 1 193 ? -21.859 -22.578 -9.453 1 96.69 193 GLN B O 1
ATOM 6900 N N . VAL B 1 194 ? -22.688 -21.359 -7.805 1 97.06 194 VAL B N 1
ATOM 6901 C CA . VAL B 1 194 ? -22.484 -22.406 -6.809 1 97.06 194 VAL B CA 1
ATOM 6902 C C . VAL B 1 194 ? -23.828 -23.016 -6.414 1 97.06 194 VAL B C 1
ATOM 6904 O O . VAL B 1 194 ? -24.656 -22.359 -5.762 1 97.06 194 VAL B O 1
ATOM 6907 N N . TYR B 1 195 ? -24.062 -24.188 -6.871 1 96.06 195 TYR B N 1
ATOM 6908 C CA . TYR B 1 195 ? -25.297 -24.891 -6.531 1 96.06 195 TYR B CA 1
ATOM 6909 C C . TYR B 1 195 ? -25.125 -25.719 -5.27 1 96.06 195 TYR B C 1
ATOM 6911 O O . TYR B 1 195 ? -24.375 -26.703 -5.266 1 96.06 195 TYR B O 1
ATOM 6919 N N . ARG B 1 196 ? -25.734 -25.375 -4.234 1 93.5 196 ARG B N 1
ATOM 6920 C CA . ARG B 1 196 ? -25.734 -26.109 -2.977 1 93.5 196 ARG B CA 1
ATOM 6921 C C . ARG B 1 196 ? -26.812 -27.188 -2.973 1 93.5 196 ARG B C 1
ATOM 6923 O O . ARG B 1 196 ? -28 -26.859 -2.93 1 93.5 196 ARG B O 1
ATOM 6930 N N . ASN B 1 197 ? -26.406 -28.406 -3.068 1 86.75 197 ASN B N 1
ATOM 6931 C CA . ASN B 1 197 ? -27.359 -29.516 -3.15 1 86.75 197 ASN B CA 1
ATOM 6932 C C . ASN B 1 197 ? -27.812 -29.953 -1.765 1 86.75 197 ASN B C 1
ATOM 6934 O O . ASN B 1 197 ? -28.688 -30.812 -1.645 1 86.75 197 ASN B O 1
ATOM 6938 N N . GLU B 1 198 ? -27.344 -29.344 -0.68 1 86 198 GLU B N 1
ATOM 6939 C CA . GLU B 1 198 ? -27.734 -29.719 0.672 1 86 198 GLU B CA 1
ATOM 6940 C C . GLU B 1 198 ? -28.469 -28.578 1.373 1 86 198 GLU B C 1
ATOM 6942 O O . GLU B 1 198 ? -28.281 -27.406 1.023 1 86 198 GLU B O 1
ATOM 6947 N N . THR B 1 199 ? -29.406 -28.938 2.236 1 80.06 199 THR B N 1
ATOM 6948 C CA . THR B 1 199 ? -30.094 -27.938 3.045 1 80.06 199 THR B CA 1
ATOM 6949 C C . THR B 1 199 ? -29.188 -27.422 4.152 1 80.06 199 THR B C 1
ATOM 6951 O O . THR B 1 199 ? -28.531 -28.203 4.848 1 80.06 199 THR B O 1
ATOM 6954 N N . PRO B 1 200 ? -29.156 -26.172 4.219 1 78.56 200 PRO B N 1
ATOM 6955 C CA . PRO B 1 200 ? -28.328 -25.594 5.277 1 78.56 200 PRO B CA 1
ATOM 6956 C C . PRO B 1 200 ? -28.703 -26.109 6.668 1 78.56 200 PRO B C 1
ATOM 6958 O O . PRO B 1 200 ? -29.891 -26.312 6.949 1 78.56 200 PRO B O 1
ATOM 6961 N N . LYS B 1 201 ? -27.734 -26.391 7.348 1 73.75 201 LYS B N 1
ATOM 6962 C CA . LYS B 1 201 ? -27.984 -26.797 8.727 1 73.75 201 LYS B CA 1
ATOM 6963 C C . LYS B 1 201 ? -28.109 -25.578 9.641 1 73.75 201 LYS B C 1
ATOM 6965 O O . LYS B 1 201 ? -27.469 -24.547 9.414 1 73.75 201 LYS B O 1
ATOM 6970 N N . ALA B 1 202 ? -29.062 -25.688 10.539 1 67.56 202 ALA B N 1
ATOM 6971 C CA . ALA B 1 202 ? -29.328 -24.625 11.508 1 67.56 202 ALA B CA 1
ATOM 6972 C C . ALA B 1 202 ? -28.141 -24.469 12.469 1 67.56 202 ALA B C 1
ATOM 6974 O O . ALA B 1 202 ? -28 -23.422 13.109 1 67.56 202 ALA B O 1
ATOM 6975 N N . GLU B 1 203 ? -27.266 -25.484 12.5 1 63.5 203 GLU B N 1
ATOM 6976 C CA . GLU B 1 203 ? -26.203 -25.453 13.5 1 63.5 203 GLU B CA 1
ATOM 6977 C C . GLU B 1 203 ? -25.188 -24.359 13.195 1 63.5 203 GLU B C 1
ATOM 6979 O O . GLU B 1 203 ? -25.016 -23.969 12.039 1 63.5 203 GLU B O 1
ATOM 6984 N N . LYS B 1 204 ? -24.688 -23.922 14.336 1 66.69 204 LYS B N 1
ATOM 6985 C CA . LYS B 1 204 ? -23.656 -22.891 14.312 1 66.69 204 LYS B CA 1
ATOM 6986 C C . LYS B 1 204 ? -22.406 -23.375 13.578 1 66.69 204 LYS B C 1
ATOM 6988 O O . LYS B 1 204 ? -21.969 -24.516 13.773 1 66.69 204 LYS B O 1
ATOM 6993 N N . LYS B 1 205 ? -21.906 -22.625 12.531 1 73.81 205 LYS B N 1
ATOM 6994 C CA . LYS B 1 205 ? -20.625 -22.875 11.875 1 73.81 205 LYS B CA 1
ATOM 6995 C C . LYS B 1 205 ? -19.562 -23.266 12.898 1 73.81 205 LYS B C 1
ATOM 6997 O O . LYS B 1 205 ? -19.406 -22.594 13.922 1 73.81 205 LYS B O 1
ATOM 7002 N N . PRO B 1 206 ? -18.922 -24.453 12.648 1 74.5 206 PRO B N 1
ATOM 7003 C CA . PRO B 1 206 ? -17.781 -24.75 13.516 1 74.5 206 PRO B CA 1
ATOM 7004 C C . PRO B 1 206 ? -16.781 -23.594 13.586 1 74.5 206 PRO B C 1
ATOM 7006 O O . PRO B 1 206 ? -16.719 -22.766 12.672 1 74.5 206 PRO B O 1
ATOM 7009 N N . ASN B 1 207 ? -16.156 -23.516 14.703 1 80.69 207 ASN B N 1
ATOM 7010 C CA . ASN B 1 207 ? -15.172 -22.453 14.898 1 80.69 207 ASN B CA 1
ATOM 7011 C C . ASN B 1 207 ? -13.891 -22.734 14.117 1 80.69 207 ASN B C 1
ATOM 7013 O O . ASN B 1 207 ? -12.812 -22.812 14.695 1 80.69 207 ASN B O 1
ATOM 7017 N N . LEU B 1 208 ? -14.047 -23.031 12.797 1 88.31 208 LEU B N 1
ATOM 7018 C CA . LEU B 1 208 ? -12.945 -23.203 11.859 1 88.31 208 LEU B CA 1
ATOM 7019 C C . LEU B 1 208 ? -12.898 -22.062 10.852 1 88.31 208 LEU B C 1
ATOM 7021 O O . LEU B 1 208 ? -13.922 -21.719 10.25 1 88.31 208 LEU B O 1
ATOM 7025 N N . PRO B 1 209 ? -11.773 -21.469 10.773 1 93.69 209 PRO B N 1
ATOM 7026 C CA . PRO B 1 209 ? -11.68 -20.359 9.812 1 93.69 209 PRO B CA 1
ATOM 7027 C C . PRO B 1 209 ? -11.758 -20.844 8.359 1 93.69 209 PRO B C 1
ATOM 7029 O O . PRO B 1 209 ? -11.266 -21.922 8.031 1 93.69 209 PRO B O 1
ATOM 7032 N N . ASP B 1 210 ? -12.445 -20.062 7.504 1 96.62 210 ASP B N 1
ATOM 7033 C CA . ASP B 1 210 ? -12.344 -20.312 6.07 1 96.62 210 ASP B CA 1
ATOM 7034 C C . ASP B 1 210 ? -10.906 -20.125 5.586 1 96.62 210 ASP B C 1
ATOM 7036 O O . ASP B 1 210 ? -10.125 -19.406 6.219 1 96.62 210 ASP B O 1
ATOM 7040 N N . VAL B 1 211 ? -10.523 -20.812 4.586 1 98 211 VAL B N 1
ATOM 7041 C CA . VAL B 1 211 ? -9.227 -20.672 3.924 1 98 211 VAL B CA 1
ATOM 7042 C C . VAL B 1 211 ? -9.438 -20.344 2.447 1 98 211 VAL B C 1
ATOM 7044 O O . VAL B 1 211 ? -9.812 -21.203 1.659 1 98 211 VAL B O 1
ATOM 7047 N N . ILE B 1 212 ? -9.211 -19.109 2.104 1 98.75 212 ILE B N 1
ATOM 7048 C CA . ILE B 1 212 ? -9.43 -18.609 0.753 1 98.75 212 ILE B CA 1
ATOM 7049 C C . ILE B 1 212 ? -8.094 -18.344 0.072 1 98.75 212 ILE B C 1
ATOM 7051 O O . ILE B 1 212 ? -7.324 -17.484 0.507 1 98.75 212 ILE B O 1
ATOM 7055 N N . ILE B 1 213 ? -7.812 -19.062 -0.998 1 98.75 213 ILE B N 1
ATOM 7056 C CA . ILE B 1 213 ? -6.562 -18.906 -1.732 1 98.75 213 ILE B CA 1
ATOM 7057 C C . ILE B 1 213 ? -6.852 -18.375 -3.133 1 98.75 213 ILE B C 1
ATOM 7059 O O . ILE B 1 213 ? -7.562 -19.016 -3.914 1 98.75 213 ILE B O 1
ATOM 7063 N N . ILE B 1 214 ? -6.363 -17.234 -3.449 1 98.81 214 ILE B N 1
ATOM 7064 C CA . ILE B 1 214 ? -6.438 -16.641 -4.777 1 98.81 214 ILE B CA 1
ATOM 7065 C C . ILE B 1 214 ? -5.039 -16.562 -5.391 1 98.81 214 ILE B C 1
ATOM 7067 O O . ILE B 1 214 ? -4.145 -15.93 -4.82 1 98.81 214 ILE B O 1
ATOM 7071 N N . ILE B 1 215 ? -4.867 -17.188 -6.484 1 98.62 215 ILE B N 1
ATOM 7072 C CA . ILE B 1 215 ? -3.578 -17.203 -7.164 1 98.62 215 ILE B CA 1
ATOM 7073 C C . ILE B 1 215 ? -3.668 -16.391 -8.461 1 98.62 215 ILE B C 1
ATOM 7075 O O . ILE B 1 215 ? -4.617 -16.547 -9.234 1 98.62 215 ILE B O 1
ATOM 7079 N N . ILE B 1 216 ? -2.764 -15.523 -8.664 1 98.62 216 ILE B N 1
ATOM 7080 C CA . ILE B 1 216 ? -2.582 -14.852 -9.945 1 98.62 216 ILE B CA 1
ATOM 7081 C C . ILE B 1 216 ? -1.282 -15.32 -10.594 1 98.62 216 ILE B C 1
ATOM 7083 O O . ILE B 1 216 ? -0.191 -15.008 -10.109 1 98.62 216 ILE B O 1
ATOM 7087 N N . ASP B 1 217 ? -1.424 -15.992 -11.633 1 97.56 217 ASP B N 1
ATOM 7088 C CA . ASP B 1 217 ? -0.331 -16.672 -12.32 1 97.56 217 ASP B CA 1
ATOM 7089 C C . ASP B 1 217 ? 0.696 -15.664 -12.844 1 97.56 217 ASP B C 1
ATOM 7091 O O . ASP B 1 217 ? 0.332 -14.609 -13.367 1 97.56 217 ASP B O 1
ATOM 7095 N N . SER B 1 218 ? 2.004 -15.969 -12.641 1 96.94 218 SER B N 1
ATOM 7096 C CA . SER B 1 218 ? 3.115 -15.227 -13.234 1 96.94 218 SER B CA 1
ATOM 7097 C C . SER B 1 218 ? 3.193 -13.805 -12.672 1 96.94 218 SER B C 1
ATOM 7099 O O . SER B 1 218 ? 3.504 -12.859 -13.398 1 96.94 218 SER B O 1
ATOM 7101 N N . VAL B 1 219 ? 2.857 -13.68 -11.438 1 98.5 219 VAL B N 1
ATOM 7102 C CA . VAL B 1 219 ? 2.871 -12.359 -10.82 1 98.5 219 VAL B CA 1
ATOM 7103 C C . VAL B 1 219 ? 3.799 -12.359 -9.609 1 98.5 219 VAL B C 1
ATOM 7105 O O . VAL B 1 219 ? 3.66 -13.195 -8.711 1 98.5 219 VAL B O 1
ATOM 7108 N N . SER B 1 220 ? 4.738 -11.484 -9.672 1 98.5 220 SER B N 1
ATOM 7109 C CA . SER B 1 220 ? 5.656 -11.297 -8.547 1 98.5 220 SER B CA 1
ATOM 7110 C C . SER B 1 220 ? 5.047 -10.398 -7.477 1 98.5 220 SER B C 1
ATOM 7112 O O . SER B 1 220 ? 4.008 -9.773 -7.699 1 98.5 220 SER B O 1
ATOM 7114 N N . HIS B 1 221 ? 5.723 -10.414 -6.309 1 98.56 221 HIS B N 1
ATOM 7115 C CA . HIS B 1 221 ? 5.336 -9.492 -5.242 1 98.56 221 HIS B CA 1
ATOM 7116 C C . HIS B 1 221 ? 5.289 -8.055 -5.742 1 98.56 221 HIS B C 1
ATOM 7118 O O . HIS B 1 221 ? 4.273 -7.375 -5.582 1 98.56 221 HIS B O 1
ATOM 7124 N N . SER B 1 222 ? 6.34 -7.602 -6.406 1 98.31 222 SER B N 1
ATOM 7125 C CA . SER B 1 222 ? 6.465 -6.223 -6.871 1 98.31 222 SER B CA 1
ATOM 7126 C C . SER B 1 222 ? 5.438 -5.91 -7.953 1 98.31 222 SER B C 1
ATOM 7128 O O . SER B 1 222 ? 4.859 -4.824 -7.973 1 98.31 222 SER B O 1
ATOM 7130 N N . SER B 1 223 ? 5.227 -6.848 -8.82 1 98.25 223 SER B N 1
ATOM 7131 C CA . SER B 1 223 ? 4.254 -6.641 -9.891 1 98.25 223 SER B CA 1
ATOM 7132 C C . SER B 1 223 ? 2.852 -6.43 -9.328 1 98.25 223 SER B C 1
ATOM 7134 O O . SER B 1 223 ? 2.117 -5.551 -9.797 1 98.25 223 SER B O 1
ATOM 7136 N N . PHE B 1 224 ? 2.496 -7.199 -8.391 1 98.56 224 PHE B N 1
ATOM 7137 C CA . PHE B 1 224 ? 1.185 -7.059 -7.766 1 98.56 224 PHE B CA 1
ATOM 7138 C C . PHE B 1 224 ? 1.025 -5.672 -7.148 1 98.56 224 PHE B C 1
ATOM 7140 O O . PHE B 1 224 ? 0.006 -5.012 -7.355 1 98.56 224 PHE B O 1
ATOM 7147 N N . VAL B 1 225 ? 2.016 -5.242 -6.402 1 98.19 225 VAL B N 1
ATOM 7148 C CA . VAL B 1 225 ? 1.98 -3.973 -5.684 1 98.19 225 VAL B CA 1
ATOM 7149 C C . VAL B 1 225 ? 1.77 -2.828 -6.672 1 98.19 225 VAL B C 1
ATOM 7151 O O . VAL B 1 225 ? 0.953 -1.936 -6.434 1 98.19 225 VAL B O 1
ATOM 7154 N N . ARG B 1 226 ? 2.406 -2.854 -7.812 1 97.06 226 ARG B N 1
ATOM 7155 C CA . ARG B 1 226 ? 2.357 -1.699 -8.703 1 97.06 226 ARG B CA 1
ATOM 7156 C C . ARG B 1 226 ? 1.145 -1.772 -9.625 1 97.06 226 ARG B C 1
ATOM 7158 O O . ARG B 1 226 ? 0.646 -0.744 -10.094 1 97.06 226 ARG B O 1
ATOM 7165 N N . THR B 1 227 ? 0.577 -2.992 -9.859 1 97.75 227 THR B N 1
ATOM 7166 C CA . THR B 1 227 ? -0.462 -3.117 -10.875 1 97.75 227 THR B CA 1
ATOM 7167 C C . THR B 1 227 ? -1.848 -3.082 -10.242 1 97.75 227 THR B C 1
ATOM 7169 O O . THR B 1 227 ? -2.824 -2.697 -10.891 1 97.75 227 THR B O 1
ATOM 7172 N N . LEU B 1 228 ? -1.947 -3.51 -8.984 1 98 228 LEU B N 1
ATOM 7173 C CA . LEU B 1 228 ? -3.24 -3.543 -8.312 1 98 228 LEU B CA 1
ATOM 7174 C C . LEU B 1 228 ? -3.215 -2.686 -7.051 1 98 228 LEU B C 1
ATOM 7176 O O . LEU B 1 228 ? -3.523 -3.168 -5.957 1 98 228 LEU B O 1
ATOM 7180 N N . PRO B 1 229 ? -2.947 -1.393 -7.184 1 96.38 229 PRO B N 1
ATOM 7181 C CA . PRO B 1 229 ? -2.766 -0.538 -6.008 1 96.38 229 PRO B CA 1
ATOM 7182 C C . PRO B 1 229 ? -4.027 -0.439 -5.148 1 96.38 229 PRO B C 1
ATOM 7184 O O . PRO B 1 229 ? -3.938 -0.366 -3.92 1 96.38 229 PRO B O 1
ATOM 7187 N N . ARG B 1 230 ? -5.223 -0.396 -5.754 1 96.75 230 ARG B N 1
ATOM 7188 C CA . ARG B 1 230 ? -6.473 -0.316 -5.008 1 96.75 230 ARG B CA 1
ATOM 7189 C C . ARG B 1 230 ? -6.711 -1.586 -4.195 1 96.75 230 ARG B C 1
ATOM 7191 O O . ARG B 1 230 ? -7.102 -1.521 -3.031 1 96.75 230 ARG B O 1
ATOM 7198 N N . THR B 1 231 ? -6.523 -2.682 -4.852 1 98.5 231 THR B N 1
ATOM 7199 C CA . THR B 1 231 ? -6.637 -3.971 -4.176 1 98.5 231 THR B CA 1
ATOM 7200 C C . THR B 1 231 ? -5.621 -4.082 -3.043 1 98.5 231 THR B C 1
ATOM 7202 O O . THR B 1 231 ? -5.957 -4.52 -1.942 1 98.5 231 THR B O 1
ATOM 7205 N N . TYR B 1 232 ? -4.375 -3.678 -3.363 1 98.12 232 TYR B N 1
ATOM 7206 C CA . TYR B 1 232 ? -3.316 -3.697 -2.357 1 98.12 232 TYR B CA 1
ATOM 7207 C C . TYR B 1 232 ? -3.699 -2.855 -1.147 1 98.12 232 TYR B C 1
ATOM 7209 O O . TYR B 1 232 ? -3.553 -3.297 -0.005 1 98.12 232 TYR B O 1
ATOM 7217 N N . TYR B 1 233 ? -4.219 -1.681 -1.337 1 97.5 233 TYR B N 1
ATOM 7218 C CA . TYR B 1 233 ? -4.66 -0.805 -0.257 1 97.5 233 TYR B CA 1
ATOM 7219 C C . TYR B 1 233 ? -5.754 -1.47 0.573 1 97.5 233 TYR B C 1
ATOM 7221 O O . TYR B 1 233 ? -5.711 -1.438 1.805 1 97.5 233 TYR B O 1
ATOM 7229 N N . GLU B 1 234 ? -6.781 -2.049 -0.083 1 97.56 234 GLU B N 1
ATOM 7230 C CA . GLU B 1 234 ? -7.879 -2.727 0.603 1 97.56 234 GLU B CA 1
ATOM 7231 C C . GLU B 1 234 ? -7.359 -3.836 1.513 1 97.56 234 GLU B C 1
ATOM 7233 O O . GLU B 1 234 ? -7.781 -3.949 2.666 1 97.56 234 GLU B O 1
ATOM 7238 N N . LEU B 1 235 ? -6.418 -4.582 1.021 1 97.81 235 LEU B N 1
ATOM 7239 C CA . LEU B 1 235 ? -5.867 -5.707 1.77 1 97.81 235 LEU B CA 1
ATOM 7240 C C . LEU B 1 235 ? -5.031 -5.223 2.945 1 97.81 235 LEU B C 1
ATOM 7242 O O . LEU B 1 235 ? -5.145 -5.746 4.055 1 97.81 235 LEU B O 1
ATOM 7246 N N . MET B 1 236 ? -4.223 -4.219 2.709 1 95.88 236 MET B N 1
ATOM 7247 C CA . MET B 1 236 ? -3.318 -3.727 3.742 1 95.88 236 MET B CA 1
ATOM 7248 C C . MET B 1 236 ? -4.086 -2.971 4.824 1 95.88 236 MET B C 1
ATOM 7250 O O . MET B 1 236 ? -3.822 -3.145 6.016 1 95.88 236 MET B O 1
ATOM 7254 N N . SER B 1 237 ? -5.062 -2.162 4.438 1 92.81 237 SER B N 1
ATOM 7255 C CA . SER B 1 237 ? -5.688 -1.223 5.363 1 92.81 237 SER B CA 1
ATOM 7256 C C . SER B 1 237 ? -6.895 -1.849 6.055 1 92.81 237 SER B C 1
ATOM 7258 O O . SER B 1 237 ? -7.137 -1.601 7.234 1 92.81 237 SER B O 1
ATOM 7260 N N . ASN B 1 238 ? -7.637 -2.689 5.332 1 93.94 238 ASN B N 1
ATOM 7261 C CA . ASN B 1 238 ? -8.891 -3.172 5.891 1 93.94 238 ASN B CA 1
ATOM 7262 C C . ASN B 1 238 ? -8.805 -4.641 6.293 1 93.94 238 ASN B C 1
ATOM 7264 O O . ASN B 1 238 ? -9.453 -5.07 7.25 1 93.94 238 ASN B O 1
ATOM 7268 N N . TYR B 1 239 ? -7.973 -5.398 5.59 1 96.5 239 TYR B N 1
ATOM 7269 C CA . TYR B 1 239 ? -7.785 -6.805 5.93 1 96.5 239 TYR B CA 1
ATOM 7270 C C . TYR B 1 239 ? -6.555 -6.992 6.812 1 96.5 239 TYR B C 1
ATOM 7272 O O . TYR B 1 239 ? -6.301 -8.094 7.301 1 96.5 239 TYR B O 1
ATOM 7280 N N . GLU B 1 240 ? -5.738 -5.957 7.008 1 95.5 240 GLU B N 1
ATOM 7281 C CA . GLU B 1 240 ? -4.5 -6.008 7.785 1 95.5 240 GLU B CA 1
ATOM 7282 C C . GLU B 1 240 ? -3.594 -7.137 7.301 1 95.5 240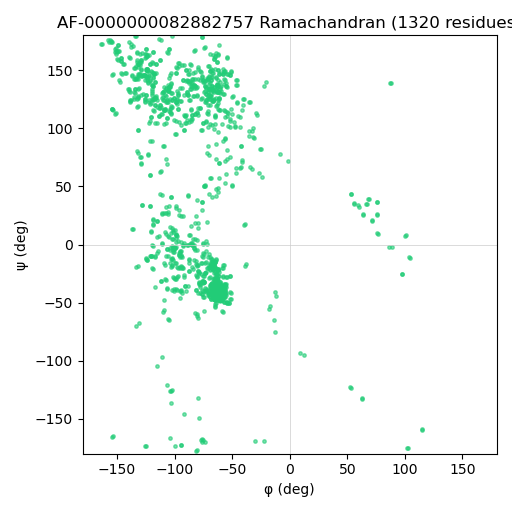 GLU B C 1
ATOM 7284 O O . GLU B 1 240 ? -3.094 -7.926 8.109 1 95.5 240 GLU B O 1
ATOM 7289 N N . ALA B 1 241 ? -3.514 -7.238 5.992 1 97.5 241 ALA B N 1
ATOM 7290 C CA . ALA B 1 241 ? -2.689 -8.281 5.395 1 97.5 241 ALA B CA 1
ATOM 7291 C C . ALA B 1 241 ? -1.224 -8.117 5.785 1 97.5 241 ALA B C 1
ATOM 7293 O O . ALA B 1 241 ? -0.759 -7 6.02 1 97.5 241 ALA B O 1
ATOM 7294 N N . ILE B 1 242 ? -0.517 -9.203 5.926 1 97.56 242 ILE B N 1
ATOM 7295 C CA . ILE B 1 242 ? 0.925 -9.25 6.141 1 97.56 242 ILE B CA 1
ATOM 7296 C C . ILE B 1 242 ? 1.631 -9.633 4.844 1 97.56 242 ILE B C 1
ATOM 7298 O O . ILE B 1 242 ? 1.439 -10.742 4.332 1 97.56 242 ILE B O 1
ATOM 7302 N N . PRO B 1 243 ? 2.396 -8.703 4.258 1 97.88 243 PRO B N 1
ATOM 7303 C CA . PRO B 1 243 ? 3.131 -9.039 3.037 1 97.88 243 PRO B CA 1
ATOM 7304 C C . PRO B 1 243 ? 4.332 -9.945 3.303 1 97.88 243 PRO B C 1
ATOM 7306 O O . PRO B 1 243 ? 5.02 -9.789 4.316 1 97.88 243 PRO B O 1
ATOM 7309 N N . PHE B 1 244 ? 4.547 -10.93 2.512 1 98.44 244 PHE B N 1
ATOM 7310 C CA . PHE B 1 244 ? 5.723 -11.789 2.496 1 98.44 244 PHE B CA 1
ATOM 7311 C C . PHE B 1 244 ? 6.559 -11.539 1.246 1 98.44 244 PHE B C 1
ATOM 7313 O O . PHE B 1 244 ? 6.496 -12.312 0.288 1 98.44 244 PHE B O 1
ATOM 7320 N N . PRO B 1 245 ? 7.422 -10.555 1.279 1 97.94 245 PRO B N 1
ATOM 7321 C CA . PRO B 1 245 ? 8.109 -10.125 0.06 1 97.94 245 PRO B CA 1
ATOM 7322 C C . PRO B 1 245 ? 9.219 -11.086 -0.361 1 97.94 245 PRO B C 1
ATOM 7324 O O . PRO B 1 245 ? 9.883 -10.859 -1.377 1 97.94 245 PRO B O 1
ATOM 7327 N N . HIS B 1 246 ? 9.422 -12.195 0.375 1 98.25 246 HIS B N 1
ATOM 7328 C CA . HIS B 1 246 ? 10.602 -13.008 0.078 1 98.25 246 HIS B CA 1
ATOM 7329 C C . HIS B 1 246 ? 10.227 -14.469 -0.118 1 98.25 246 HIS B C 1
ATOM 7331 O O . HIS B 1 246 ? 10.953 -15.367 0.318 1 98.25 246 HIS B O 1
ATOM 7337 N N . LEU B 1 247 ? 9.055 -14.656 -0.68 1 98.75 247 LEU B N 1
ATOM 7338 C CA . LEU B 1 247 ? 8.758 -15.984 -1.21 1 98.75 247 LEU B CA 1
ATOM 7339 C C . LEU B 1 247 ? 9.625 -16.281 -2.428 1 98.75 247 LEU B C 1
ATOM 7341 O O . LEU B 1 247 ? 9.742 -15.461 -3.332 1 98.75 247 LEU B O 1
ATOM 7345 N N . ASN B 1 248 ? 10.297 -17.391 -2.424 1 98.69 248 ASN B N 1
ATOM 7346 C CA . ASN B 1 248 ? 11.141 -17.844 -3.527 1 98.69 248 ASN B CA 1
ATOM 7347 C C . ASN B 1 248 ? 10.539 -19.047 -4.246 1 98.69 248 ASN B C 1
ATOM 7349 O O . ASN B 1 248 ? 10.211 -20.047 -3.615 1 98.69 248 ASN B O 1
ATOM 7353 N N . LYS B 1 249 ? 10.375 -18.891 -5.539 1 97.75 249 LYS B N 1
ATOM 7354 C CA . LYS B 1 249 ? 9.891 -20.047 -6.27 1 97.75 249 LYS B CA 1
ATOM 7355 C C . LYS B 1 249 ? 10.906 -21.188 -6.234 1 97.75 249 LYS B C 1
ATOM 7357 O O . LYS B 1 249 ? 12.094 -20.953 -6 1 97.75 249 LYS B O 1
ATOM 7362 N N . ILE B 1 250 ? 10.508 -22.375 -6.504 1 96.25 250 ILE B N 1
ATOM 7363 C CA . ILE B 1 250 ? 11.422 -23.5 -6.418 1 96.25 250 ILE B CA 1
ATOM 7364 C C . ILE B 1 250 ? 11.641 -24.109 -7.805 1 96.25 250 ILE B C 1
ATOM 7366 O O . ILE B 1 250 ? 12.445 -25.031 -7.973 1 96.25 250 ILE B O 1
ATOM 7370 N N . ALA B 1 251 ? 10.867 -23.578 -8.766 1 91.94 251 ALA B N 1
ATOM 7371 C CA . ALA B 1 251 ? 10.984 -24.078 -10.133 1 91.94 251 ALA B CA 1
ATOM 7372 C C . ALA B 1 251 ? 10.531 -23.031 -11.141 1 91.94 251 ALA B C 1
ATOM 7374 O O . ALA B 1 251 ? 9.969 -22 -10.758 1 91.94 251 ALA B O 1
ATOM 7375 N N . ILE B 1 252 ? 10.703 -23.328 -12.375 1 86.44 252 ILE B N 1
ATOM 7376 C CA . ILE B 1 252 ? 10.578 -22.344 -13.445 1 86.44 252 ILE B CA 1
ATOM 7377 C C . ILE B 1 252 ? 9.102 -22.047 -13.711 1 86.44 252 ILE B C 1
ATOM 7379 O O . ILE B 1 252 ? 8.727 -20.906 -13.953 1 86.44 252 ILE B O 1
ATOM 7383 N N . ASN B 1 253 ? 8.242 -23.094 -13.727 1 87.31 253 ASN B N 1
ATOM 7384 C CA . ASN B 1 253 ? 6.879 -22.906 -14.211 1 87.31 253 ASN B CA 1
ATOM 7385 C C . ASN B 1 253 ? 5.848 -23.344 -13.172 1 87.31 253 ASN B C 1
ATOM 7387 O O . ASN B 1 253 ? 6.203 -23.656 -12.039 1 87.31 253 ASN B O 1
ATOM 7391 N N . SER B 1 254 ? 4.59 -23.359 -13.508 1 93 254 SER B N 1
ATOM 7392 C CA . SER B 1 254 ? 3.455 -23.438 -12.594 1 93 254 SER B CA 1
ATOM 7393 C C . SER B 1 254 ? 3.367 -24.812 -11.938 1 93 254 SER B C 1
ATOM 7395 O O . SER B 1 254 ? 3.188 -24.906 -10.719 1 93 254 SER B O 1
ATOM 7397 N N . ARG B 1 255 ? 3.52 -25.891 -12.609 1 91.75 255 ARG B N 1
ATOM 7398 C CA . ARG B 1 255 ? 3.217 -27.219 -12.086 1 91.75 255 ARG B CA 1
ATOM 7399 C C . ARG B 1 255 ? 4.145 -27.578 -10.93 1 91.75 255 ARG B C 1
ATOM 7401 O O . ARG B 1 255 ? 3.684 -27.969 -9.852 1 91.75 255 ARG B O 1
ATOM 7408 N N . PRO B 1 256 ? 5.508 -27.469 -11.125 1 92.5 256 PRO B N 1
ATOM 7409 C CA . PRO B 1 256 ? 6.359 -27.812 -9.984 1 92.5 256 PRO B CA 1
ATOM 7410 C C . PRO B 1 256 ? 6.055 -26.953 -8.75 1 92.5 256 PRO B C 1
ATOM 7412 O O . PRO B 1 256 ? 6.086 -27.469 -7.625 1 92.5 256 PRO B O 1
ATOM 7415 N N . ASN B 1 257 ? 5.789 -25.719 -8.961 1 96.44 257 ASN B N 1
ATOM 7416 C CA . ASN B 1 257 ? 5.469 -24.844 -7.832 1 96.44 257 ASN B CA 1
ATOM 7417 C C . ASN B 1 257 ? 4.121 -25.188 -7.215 1 96.44 257 ASN B C 1
ATOM 7419 O O . ASN B 1 257 ? 3.947 -25.109 -5.996 1 96.44 257 ASN B O 1
ATOM 7423 N N . ALA B 1 258 ? 3.133 -25.594 -8.047 1 96.81 258 ALA B N 1
ATOM 7424 C CA . ALA B 1 258 ? 1.831 -26.047 -7.559 1 96.81 258 ALA B CA 1
ATOM 7425 C C . ALA B 1 258 ? 1.968 -27.297 -6.695 1 96.81 258 ALA B C 1
ATOM 7427 O O . ALA B 1 258 ? 1.332 -27.406 -5.645 1 96.81 258 ALA B O 1
ATOM 7428 N N . LEU B 1 259 ? 2.76 -28.234 -7.191 1 95.75 259 LEU B N 1
ATOM 7429 C CA . LEU B 1 259 ? 2.963 -29.484 -6.453 1 95.75 259 LEU B CA 1
ATOM 7430 C C . LEU B 1 259 ? 3.619 -29.203 -5.102 1 95.75 259 LEU B C 1
ATOM 7432 O O . LEU B 1 259 ? 3.248 -29.812 -4.094 1 95.75 259 LEU B O 1
ATOM 7436 N N . ALA B 1 260 ? 4.547 -28.297 -5.098 1 96.62 260 ALA B N 1
ATOM 7437 C CA . ALA B 1 260 ? 5.203 -27.938 -3.844 1 96.62 260 ALA B CA 1
ATOM 7438 C C . ALA B 1 260 ? 4.219 -27.25 -2.891 1 96.62 260 ALA B C 1
ATOM 7440 O O . ALA B 1 260 ? 4.219 -27.531 -1.689 1 96.62 260 ALA B O 1
ATOM 7441 N N . MET B 1 261 ? 3.365 -26.438 -3.389 1 97.25 261 MET B N 1
ATOM 7442 C CA . MET B 1 261 ? 2.473 -25.609 -2.586 1 97.25 261 MET B CA 1
ATOM 7443 C C . MET B 1 261 ? 1.29 -26.422 -2.07 1 97.25 261 MET B C 1
ATOM 7445 O O . MET B 1 261 ? 0.792 -26.172 -0.97 1 97.25 261 MET B O 1
ATOM 7449 N N . PHE B 1 262 ? 0.838 -27.422 -2.854 1 97.75 262 PHE B N 1
ATOM 7450 C CA . PHE B 1 262 ? -0.443 -28.016 -2.496 1 97.75 262 PHE B CA 1
ATOM 7451 C C . PHE B 1 262 ? -0.285 -29.5 -2.207 1 97.75 262 PHE B C 1
ATOM 7453 O O . PHE B 1 262 ? -1.204 -30.141 -1.688 1 97.75 262 PHE B O 1
ATOM 7460 N N . LEU B 1 263 ? 0.903 -30.062 -2.518 1 96 263 LEU B N 1
ATOM 7461 C CA . LEU B 1 263 ? 1.164 -31.453 -2.186 1 96 263 LEU B CA 1
ATOM 7462 C C . LEU B 1 263 ? 2.434 -31.594 -1.352 1 96 263 LEU B C 1
ATOM 7464 O O . LEU B 1 263 ? 2.732 -32.656 -0.831 1 96 263 LEU B O 1
ATOM 7468 N N . GLY B 1 264 ? 3.258 -30.5 -1.254 1 95.12 264 GLY B N 1
ATOM 7469 C CA . GLY B 1 264 ? 4.492 -30.516 -0.484 1 95.12 264 GLY B CA 1
ATOM 7470 C C . GLY B 1 264 ? 5.586 -31.344 -1.133 1 95.12 264 GLY B C 1
ATOM 7471 O O . GLY B 1 264 ? 6.52 -31.781 -0.46 1 95.12 264 GLY B O 1
ATOM 7472 N N . LYS B 1 265 ? 5.457 -31.562 -2.439 1 94.25 265 LYS B N 1
ATOM 7473 C CA . LYS B 1 265 ? 6.367 -32.469 -3.113 1 94.25 265 LYS B CA 1
ATOM 7474 C C . LYS B 1 265 ? 7.078 -31.797 -4.277 1 94.25 265 LYS B C 1
ATOM 7476 O O . LYS B 1 265 ? 6.52 -30.906 -4.918 1 94.25 265 LYS B O 1
ATOM 7481 N N . SER B 1 266 ? 8.266 -32.281 -4.539 1 93.25 266 SER B N 1
ATOM 7482 C CA . SER B 1 266 ? 9.039 -31.828 -5.688 1 93.25 266 SER B CA 1
ATOM 7483 C C . SER B 1 266 ? 8.914 -32.812 -6.859 1 93.25 266 SER B C 1
ATOM 7485 O O . SER B 1 266 ? 8.75 -34 -6.664 1 93.25 266 SER B O 1
ATOM 7487 N N . ASN B 1 267 ? 8.969 -32.25 -8.102 1 89.31 267 ASN B N 1
ATOM 7488 C CA . ASN B 1 267 ? 8.961 -33.125 -9.266 1 89.31 267 ASN B CA 1
ATOM 7489 C C . ASN B 1 267 ? 10.211 -32.938 -10.125 1 89.31 267 ASN B C 1
ATOM 7491 O O . ASN B 1 267 ? 10.258 -33.375 -11.273 1 89.31 267 ASN B O 1
ATOM 7495 N N . ARG B 1 268 ? 11.148 -32.188 -9.523 1 84.94 268 ARG B N 1
ATOM 7496 C CA . ARG B 1 268 ? 12.422 -31.969 -10.211 1 84.94 268 ARG B CA 1
ATOM 7497 C C . ARG B 1 268 ? 13.602 -32.219 -9.281 1 84.94 268 ARG B C 1
ATOM 7499 O O . ARG B 1 268 ? 13.578 -31.844 -8.109 1 84.94 268 ARG B O 1
ATOM 7506 N N . ASN B 1 269 ? 14.586 -32.969 -9.82 1 88.31 269 ASN B N 1
ATOM 7507 C CA . ASN B 1 269 ? 15.828 -33.125 -9.078 1 88.31 269 ASN B CA 1
ATOM 7508 C C . ASN B 1 269 ? 16.641 -31.844 -9.023 1 88.31 269 ASN B C 1
ATOM 7510 O O . ASN B 1 269 ? 16.562 -31.016 -9.93 1 88.31 269 ASN B O 1
ATOM 7514 N N . ILE B 1 270 ? 17.297 -31.656 -7.91 1 91.12 270 ILE B N 1
ATOM 7515 C CA . ILE B 1 270 ? 18.391 -30.688 -7.824 1 91.12 270 ILE B CA 1
ATOM 7516 C C . ILE B 1 270 ? 19.734 -31.406 -7.805 1 91.12 270 ILE B C 1
ATOM 7518 O O . ILE B 1 270 ? 20.016 -32.188 -6.879 1 91.12 270 ILE B O 1
ATOM 7522 N N . GLU B 1 271 ? 20.484 -31.188 -8.828 1 87.88 271 GLU B N 1
ATOM 7523 C CA . GLU B 1 271 ? 21.75 -31.906 -8.961 1 87.88 271 GLU B CA 1
ATOM 7524 C C . GLU B 1 271 ? 22.781 -31.391 -7.949 1 87.88 271 GLU B C 1
ATOM 7526 O O . GLU B 1 271 ? 22.828 -30.203 -7.648 1 87.88 271 GLU B O 1
ATOM 7531 N N . LYS B 1 272 ? 23.516 -32.344 -7.453 1 92 272 LYS B N 1
ATOM 7532 C CA . LYS B 1 272 ? 24.641 -31.984 -6.594 1 92 272 LYS B CA 1
ATOM 7533 C C . LYS B 1 272 ? 25.641 -31.109 -7.34 1 92 272 LYS B C 1
ATOM 7535 O O . LYS B 1 272 ? 25.938 -31.359 -8.508 1 92 272 LYS B O 1
ATOM 7540 N N . SER B 1 273 ? 26.062 -30.047 -6.773 1 89.19 273 SER B N 1
ATOM 7541 C CA . SER B 1 273 ? 27.047 -29.078 -7.285 1 89.19 273 SER B CA 1
ATOM 7542 C C . SER B 1 273 ? 27.719 -28.328 -6.145 1 89.19 273 SER B C 1
ATOM 7544 O O . SER B 1 273 ? 27.391 -28.531 -4.977 1 89.19 273 SER B O 1
ATOM 7546 N N . PRO B 1 274 ? 28.688 -27.5 -6.484 1 90.56 274 PRO B N 1
ATOM 7547 C CA . PRO B 1 274 ? 29.266 -26.656 -5.434 1 90.56 274 PRO B CA 1
ATOM 7548 C C . PRO B 1 274 ? 28.234 -25.75 -4.77 1 90.56 274 PRO B C 1
ATOM 7550 O O . PRO B 1 274 ? 28.453 -25.266 -3.656 1 90.56 274 PRO B O 1
ATOM 7553 N N . MET B 1 275 ? 27.156 -25.547 -5.457 1 91.75 275 MET B N 1
ATOM 7554 C CA . MET B 1 275 ? 26.156 -24.625 -4.926 1 91.75 275 MET B CA 1
ATOM 7555 C C . MET B 1 275 ? 25.016 -25.391 -4.254 1 91.75 275 MET B C 1
ATOM 7557 O O . MET B 1 275 ? 24.125 -24.797 -3.67 1 91.75 275 MET B O 1
ATOM 7561 N N . SER B 1 276 ? 25.078 -26.734 -4.305 1 94.25 276 SER B N 1
ATOM 7562 C CA . SER B 1 276 ? 23.984 -27.5 -3.742 1 94.25 276 SER B CA 1
ATOM 7563 C C . SER B 1 276 ? 24.438 -28.891 -3.297 1 94.25 276 SER B C 1
ATOM 7565 O O . SER B 1 276 ? 25.281 -29.516 -3.951 1 94.25 276 SER B O 1
ATOM 7567 N N . VAL B 1 277 ? 23.812 -29.391 -2.201 1 95.12 277 VAL B N 1
ATOM 7568 C CA . VAL B 1 277 ? 24.078 -30.75 -1.729 1 95.12 277 VAL B CA 1
ATOM 7569 C C . VAL B 1 277 ? 23.359 -31.75 -2.625 1 95.12 277 VAL B C 1
ATOM 7571 O O . VAL B 1 277 ? 23.672 -32.938 -2.6 1 95.12 277 VAL B O 1
ATOM 7574 N N . GLY B 1 278 ? 22.422 -31.266 -3.402 1 93.06 278 GLY B N 1
ATOM 7575 C CA . GLY B 1 278 ? 21.641 -32.156 -4.254 1 93.06 278 GLY B CA 1
ATOM 7576 C C . GLY B 1 278 ? 20.422 -32.719 -3.555 1 93.06 278 GLY B C 1
ATOM 7577 O O . GLY B 1 278 ? 20.484 -33.062 -2.369 1 93.06 278 GLY B O 1
ATOM 7578 N N . TYR B 1 279 ? 19.297 -32.781 -4.301 1 92.56 279 TYR B N 1
ATOM 7579 C CA . TYR B 1 279 ? 18.047 -33.344 -3.789 1 92.56 279 TYR B CA 1
ATOM 7580 C C . TYR B 1 279 ? 17.344 -34.188 -4.852 1 92.56 279 TYR B C 1
ATOM 7582 O O . TYR B 1 279 ? 17.203 -33.75 -5.992 1 92.56 279 TYR B O 1
ATOM 7590 N N . THR B 1 280 ? 16.953 -35.344 -4.438 1 90.81 280 THR B N 1
ATOM 7591 C CA . THR B 1 280 ? 16.156 -36.156 -5.324 1 90.81 280 THR B CA 1
ATOM 7592 C C . THR B 1 280 ? 14.68 -35.75 -5.25 1 90.81 280 THR B C 1
ATOM 7594 O O . THR B 1 280 ? 14.156 -35.5 -4.164 1 90.81 280 THR B O 1
ATOM 7597 N N . SER B 1 281 ? 14.055 -35.688 -6.422 1 91.12 281 SER B N 1
ATOM 7598 C CA . SER B 1 281 ? 12.656 -35.281 -6.465 1 91.12 281 SER B CA 1
ATOM 7599 C C . SER B 1 281 ? 11.742 -36.344 -5.871 1 91.12 281 SER B C 1
ATOM 7601 O O . SER B 1 281 ? 12.094 -37.531 -5.863 1 91.12 281 SER B O 1
ATOM 7603 N N . ASP B 1 282 ? 10.609 -35.906 -5.375 1 91.12 282 ASP B N 1
ATOM 7604 C CA . ASP B 1 282 ? 9.609 -36.812 -4.824 1 91.12 282 ASP B CA 1
ATOM 7605 C C . ASP B 1 282 ? 8.859 -37.562 -5.938 1 91.12 282 ASP B C 1
ATOM 7607 O O . ASP B 1 282 ? 8.641 -38.781 -5.848 1 91.12 282 ASP B O 1
ATOM 7611 N N . PHE B 1 283 ? 8.484 -36.719 -6.941 1 87.19 283 PHE B N 1
ATOM 7612 C CA . PHE B 1 283 ? 7.918 -37.281 -8.164 1 87.19 283 PHE B CA 1
ATOM 7613 C C . PHE B 1 283 ? 9.016 -37.562 -9.188 1 87.19 283 PHE B C 1
ATOM 7615 O O . PHE B 1 283 ? 9.883 -36.719 -9.414 1 87.19 283 PHE B O 1
ATOM 7622 N N . LYS B 1 284 ? 9.383 -38.625 -9.539 1 69.81 284 LYS B N 1
ATOM 7623 C CA . LYS B 1 284 ? 10.57 -39 -10.312 1 69.81 284 LYS B CA 1
ATOM 7624 C C . LYS B 1 284 ? 10.344 -38.781 -11.805 1 69.81 284 LYS B C 1
ATOM 7626 O O . LYS B 1 284 ? 11.266 -38.406 -12.531 1 69.81 284 LYS B O 1
ATOM 7631 N N . ASN B 1 285 ? 9.422 -39.406 -12.445 1 60.28 285 ASN B N 1
ATOM 7632 C CA . ASN B 1 285 ? 9.461 -39.5 -13.906 1 60.28 285 ASN B CA 1
ATOM 7633 C C . ASN B 1 285 ? 8.078 -39.281 -14.516 1 60.28 285 ASN B C 1
ATOM 7635 O O . ASN B 1 285 ? 7.121 -38.969 -13.797 1 60.28 285 ASN B O 1
ATOM 7639 N N . SER B 1 286 ? 8.211 -39.219 -15.836 1 62.88 286 SER B N 1
ATOM 7640 C CA . SER B 1 286 ? 7.027 -39.312 -16.688 1 62.88 286 SER B CA 1
ATOM 7641 C C . SER B 1 286 ? 6.02 -40.312 -16.141 1 62.88 286 SER B C 1
ATOM 7643 O O . SER B 1 286 ? 4.812 -40.156 -16.328 1 62.88 286 SER B O 1
ATOM 7645 N N . ALA B 1 287 ? 6.559 -41.094 -15.281 1 63.19 287 ALA B N 1
ATOM 7646 C CA . ALA B 1 287 ? 5.664 -42.094 -14.711 1 63.19 287 ALA B CA 1
ATOM 7647 C C . ALA B 1 287 ? 4.695 -41.469 -13.711 1 63.19 287 ALA B C 1
ATOM 7649 O O . ALA B 1 287 ? 3.531 -41.875 -13.641 1 63.19 287 ALA B O 1
ATOM 7650 N N . ASP B 1 288 ? 5.195 -40.5 -13.102 1 76.62 288 ASP B N 1
ATOM 7651 C CA . ASP B 1 288 ? 4.332 -39.875 -12.102 1 76.62 288 ASP B CA 1
ATOM 7652 C C . ASP B 1 288 ? 3.217 -39.062 -12.766 1 76.62 288 ASP B C 1
ATOM 7654 O O . ASP B 1 288 ? 2.133 -38.906 -12.195 1 76.62 288 ASP B O 1
ATOM 7658 N N . CYS B 1 289 ? 3.445 -38.656 -13.961 1 81.94 289 CYS B N 1
ATOM 7659 C CA . CYS B 1 289 ? 2.398 -37.969 -14.719 1 81.94 289 CYS B CA 1
ATOM 7660 C C . CYS B 1 289 ? 1.291 -38.938 -15.109 1 81.94 289 CYS B C 1
ATOM 7662 O O . CYS B 1 289 ? 0.171 -38.531 -15.406 1 81.94 289 CYS B O 1
ATOM 7664 N N . ASN B 1 290 ? 1.632 -40.188 -15.031 1 84.94 290 ASN B N 1
ATOM 7665 C CA . ASN B 1 290 ? 0.641 -41.188 -15.375 1 84.94 290 ASN B CA 1
ATOM 7666 C C . ASN B 1 290 ? -0.115 -41.688 -14.148 1 84.94 290 ASN B C 1
ATOM 7668 O O . ASN B 1 290 ? -1.021 -42.5 -14.258 1 84.94 290 ASN B O 1
ATOM 7672 N N . LYS B 1 291 ? 0.185 -41.156 -13.047 1 89 291 LYS B N 1
ATOM 7673 C CA . LYS B 1 291 ? -0.54 -41.469 -11.82 1 89 291 LYS B CA 1
ATOM 7674 C C . LYS B 1 291 ? -1.465 -40.312 -11.414 1 89 291 LYS B C 1
ATOM 7676 O O . LYS B 1 291 ? -1.047 -39.156 -11.367 1 89 291 LYS B O 1
ATOM 7681 N N . PRO B 1 292 ? -2.721 -40.781 -11.102 1 92.81 292 PRO B N 1
ATOM 7682 C CA . PRO B 1 292 ? -3.645 -39.719 -10.648 1 92.81 292 PRO B CA 1
ATOM 7683 C C . PRO B 1 292 ? -3.242 -39.125 -9.305 1 92.81 292 PRO B C 1
ATOM 7685 O O . PRO B 1 292 ? -2.666 -39.812 -8.461 1 92.81 292 PRO B O 1
ATOM 7688 N N . LEU B 1 293 ? -3.551 -37.875 -9.07 1 94.12 293 LEU B N 1
ATOM 7689 C CA . LEU B 1 293 ? -3.211 -37.156 -7.844 1 94.12 293 LEU B CA 1
ATOM 7690 C C . LEU B 1 293 ? -4.258 -37.406 -6.762 1 94.12 293 LEU B C 1
ATOM 7692 O O . LEU B 1 293 ? -4.086 -36.969 -5.617 1 94.12 293 LEU B O 1
ATOM 7696 N N . ASP B 1 294 ? -5.312 -38.188 -6.992 1 94.12 294 ASP B N 1
ATOM 7697 C CA . ASP B 1 294 ? -6.48 -38.344 -6.133 1 94.12 294 ASP B CA 1
ATOM 7698 C C . ASP B 1 294 ? -6.082 -38.875 -4.758 1 94.12 294 ASP B C 1
ATOM 7700 O O . ASP B 1 294 ? -6.633 -38.438 -3.74 1 94.12 294 ASP B O 1
ATOM 7704 N N . ASP B 1 295 ? -5.141 -39.75 -4.746 1 90.19 295 ASP B N 1
ATOM 7705 C CA . ASP B 1 295 ? -4.801 -40.406 -3.496 1 90.19 295 ASP B CA 1
ATOM 7706 C C . ASP B 1 295 ? -3.494 -39.875 -2.922 1 90.19 295 ASP B C 1
ATOM 7708 O O . ASP B 1 295 ? -2.926 -40.469 -2 1 90.19 295 ASP B O 1
ATOM 7712 N N . ASP B 1 296 ? -2.975 -38.875 -3.516 1 92.12 296 ASP B N 1
ATOM 7713 C CA . ASP B 1 296 ? -1.767 -38.25 -2.988 1 92.12 296 ASP B CA 1
ATOM 7714 C C . ASP B 1 296 ? -2.096 -37.281 -1.838 1 92.12 296 ASP B C 1
ATOM 7716 O O . ASP B 1 296 ? -3.232 -37.25 -1.364 1 92.12 296 ASP B O 1
ATOM 7720 N N . GLN B 1 297 ? -1.133 -36.594 -1.272 1 92.69 297 GLN B N 1
ATOM 7721 C CA . GLN B 1 297 ? -1.338 -35.781 -0.089 1 92.69 297 GLN B CA 1
ATOM 7722 C C . GLN B 1 297 ? -1.766 -34.344 -0.474 1 92.69 297 GLN B C 1
ATOM 7724 O O . GLN B 1 297 ? -1.27 -33.375 0.088 1 92.69 297 GLN B O 1
ATOM 7729 N N . PHE B 1 298 ? -2.645 -34.312 -1.445 1 95.31 298 PHE B N 1
ATOM 7730 C CA . PHE B 1 298 ? -3.252 -33.031 -1.82 1 95.31 298 PHE B CA 1
ATOM 7731 C C . PHE B 1 298 ? -3.961 -32.406 -0.63 1 95.31 298 PHE B C 1
ATOM 7733 O O . PHE B 1 298 ? -4.77 -33.031 0.036 1 95.31 298 PHE B O 1
ATOM 7740 N N . VAL B 1 299 ? -3.688 -31.156 -0.358 1 95.19 299 VAL B N 1
ATOM 7741 C CA . VAL B 1 299 ? -4.176 -30.484 0.841 1 95.19 299 VAL B CA 1
ATOM 7742 C C . VAL B 1 299 ? -5.699 -30.391 0.798 1 95.19 299 VAL B C 1
ATOM 7744 O O . VAL B 1 299 ? -6.363 -30.438 1.839 1 95.19 299 VAL B O 1
ATOM 7747 N N . GLY B 1 300 ? -6.324 -30.281 -0.404 1 95.44 300 GLY B N 1
ATOM 7748 C CA . GLY B 1 300 ? -7.77 -30.234 -0.526 1 95.44 300 GLY B CA 1
ATOM 7749 C C . GLY B 1 300 ? -8.461 -31.438 0.097 1 95.44 300 GLY B C 1
ATOM 7750 O O . GLY B 1 300 ? -9.555 -31.312 0.652 1 95.44 300 GLY B O 1
ATOM 7751 N N . ASN B 1 301 ? -7.852 -32.594 0.011 1 94.31 301 ASN B N 1
ATOM 7752 C CA . ASN B 1 301 ? -8.398 -33.781 0.63 1 94.31 301 ASN B CA 1
ATOM 7753 C C . ASN B 1 301 ? -8.43 -33.688 2.152 1 94.31 301 ASN B C 1
ATOM 7755 O O . ASN B 1 301 ? -9.375 -34.156 2.795 1 94.31 301 ASN B O 1
ATOM 7759 N N . ARG B 1 302 ? -7.426 -33.031 2.631 1 91.44 302 ARG B N 1
ATOM 7760 C CA . ARG B 1 302 ? -7.355 -32.875 4.078 1 91.44 302 ARG B CA 1
ATOM 7761 C C . ARG B 1 302 ? -8.453 -31.922 4.57 1 91.44 302 ARG B C 1
ATOM 7763 O O . ARG B 1 302 ? -9.07 -32.188 5.609 1 91.44 302 ARG B O 1
ATOM 7770 N N . PHE B 1 303 ? -8.672 -30.922 3.885 1 94.56 303 PHE B N 1
ATOM 7771 C CA . PHE B 1 303 ? -9.734 -30 4.258 1 94.56 303 PHE B CA 1
ATOM 7772 C C . PHE B 1 303 ? -11.102 -30.672 4.137 1 94.56 303 PHE B C 1
ATOM 7774 O O . PHE B 1 303 ? -11.969 -30.469 4.992 1 94.56 303 PHE B O 1
ATOM 7781 N N . LYS B 1 304 ? -11.273 -31.469 3.129 1 92.88 304 LYS B N 1
ATOM 7782 C CA . LYS B 1 304 ? -12.516 -32.219 2.99 1 92.88 304 LYS B CA 1
ATOM 7783 C C . LYS B 1 304 ? -12.734 -33.125 4.199 1 92.88 304 LYS B C 1
ATOM 7785 O O . LYS B 1 304 ? -13.836 -33.188 4.754 1 92.88 304 LYS B O 1
ATOM 7790 N N . GLU B 1 305 ? -11.727 -33.781 4.543 1 90.44 305 GLU B N 1
ATOM 7791 C CA . GLU B 1 305 ? -11.789 -34.719 5.668 1 90.44 305 GLU B CA 1
ATOM 7792 C C . GLU B 1 305 ? -12.086 -33.969 6.973 1 90.44 305 GLU B C 1
ATOM 7794 O O . GLU B 1 305 ? -12.719 -34.531 7.871 1 90.44 305 GLU B O 1
ATOM 7799 N N . ALA B 1 306 ? -11.617 -32.781 7.016 1 89.81 306 ALA B N 1
ATOM 7800 C CA . ALA B 1 306 ? -11.805 -31.969 8.227 1 89.81 306 ALA B CA 1
ATOM 7801 C C . ALA B 1 306 ? -13.18 -31.297 8.234 1 89.81 306 ALA B C 1
ATOM 7803 O O . ALA B 1 306 ? -13.508 -30.547 9.148 1 89.81 306 ALA B O 1
ATOM 7804 N N . GLY B 1 307 ? -14.023 -31.516 7.176 1 91.12 307 GLY B N 1
ATOM 7805 C CA . GLY B 1 307 ? -15.406 -31.062 7.188 1 91.12 307 GLY B CA 1
ATOM 7806 C C . GLY B 1 307 ? -15.609 -29.781 6.387 1 91.12 307 GLY B C 1
ATOM 7807 O O . GLY B 1 307 ? -16.703 -29.219 6.375 1 91.12 307 GLY B O 1
ATOM 7808 N N . TYR B 1 308 ? -14.617 -29.359 5.688 1 95 308 TYR B N 1
ATOM 7809 C CA . TYR B 1 308 ? -14.734 -28.156 4.863 1 95 308 TYR B CA 1
ATOM 7810 C C . TYR B 1 308 ? -15.516 -28.453 3.588 1 95 308 TYR B C 1
ATOM 7812 O O . TYR B 1 308 ? -15.43 -29.562 3.039 1 95 308 TYR B O 1
ATOM 7820 N N . THR B 1 309 ? -16.297 -27.469 3.152 1 96.44 309 THR B N 1
ATOM 7821 C CA . THR B 1 309 ? -16.703 -27.438 1.754 1 96.44 309 THR B CA 1
ATOM 7822 C C . THR B 1 309 ? -15.609 -26.859 0.877 1 96.44 309 THR B C 1
ATOM 7824 O O . THR B 1 309 ? -15.078 -25.781 1.168 1 96.44 309 THR B O 1
ATOM 7827 N N . THR B 1 310 ? -15.25 -27.562 -0.176 1 97.56 310 THR B N 1
ATOM 7828 C CA . THR B 1 310 ? -14.039 -27.203 -0.896 1 97.56 310 THR B CA 1
ATOM 7829 C C . THR B 1 310 ? -14.352 -26.844 -2.344 1 97.56 310 THR B C 1
ATOM 7831 O O . THR B 1 310 ? -15.336 -27.312 -2.912 1 97.56 310 THR B O 1
ATOM 7834 N N . MET B 1 311 ? -13.562 -25.922 -2.904 1 97.81 311 MET B N 1
ATOM 7835 C CA . MET B 1 311 ? -13.664 -25.484 -4.293 1 97.81 311 MET B CA 1
ATOM 7836 C C . MET B 1 311 ? -12.289 -25.281 -4.91 1 97.81 311 MET B C 1
ATOM 7838 O O . MET B 1 311 ? -11.375 -24.781 -4.254 1 97.81 311 MET B O 1
ATOM 7842 N N . MET B 1 312 ? -12.078 -25.781 -6.094 1 96.12 312 MET B N 1
ATOM 7843 C CA . MET B 1 312 ? -10.875 -25.516 -6.879 1 96.12 312 MET B CA 1
ATOM 7844 C C . MET B 1 312 ? -11.234 -25.125 -8.305 1 96.12 312 MET B C 1
ATOM 7846 O O . MET B 1 312 ? -12.016 -25.812 -8.969 1 96.12 312 MET B O 1
ATOM 7850 N N . ASN B 1 313 ? -10.75 -23.984 -8.781 1 94.06 313 ASN B N 1
ATOM 7851 C CA . ASN B 1 313 ? -11.016 -23.547 -10.148 1 94.06 313 ASN B CA 1
ATOM 7852 C C . ASN B 1 313 ? -9.828 -22.781 -10.734 1 94.06 313 ASN B C 1
ATOM 7854 O O . ASN B 1 313 ? -9.055 -22.172 -9.992 1 94.06 313 ASN B O 1
ATOM 7858 N N . ASP B 1 314 ? -9.609 -22.875 -11.984 1 94.69 314 ASP B N 1
ATOM 7859 C CA . ASP B 1 314 ? -8.68 -22.094 -12.781 1 94.69 314 ASP B CA 1
ATOM 7860 C C . ASP B 1 314 ? -9.312 -21.688 -14.109 1 94.69 314 ASP B C 1
ATOM 7862 O O . ASP B 1 314 ? -10.445 -22.062 -14.406 1 94.69 314 ASP B O 1
ATOM 7866 N N . ASP B 1 315 ? -8.68 -20.797 -14.883 1 93.62 315 ASP B N 1
ATOM 7867 C CA . ASP B 1 315 ? -9.344 -20.312 -16.094 1 93.62 315 ASP B CA 1
ATOM 7868 C C . ASP B 1 315 ? -8.695 -20.891 -17.344 1 93.62 315 ASP B C 1
ATOM 7870 O O . ASP B 1 315 ? -8.68 -20.25 -18.391 1 93.62 315 ASP B O 1
ATOM 7874 N N . TRP B 1 316 ? -8.094 -22.094 -17.156 1 91.25 316 TRP B N 1
ATOM 7875 C CA . TRP B 1 316 ? -7.484 -22.828 -18.266 1 91.25 316 TRP B CA 1
ATOM 7876 C C . TRP B 1 316 ? -7.875 -24.297 -18.219 1 91.25 316 TRP B C 1
ATOM 7878 O O . TRP B 1 316 ? -7.938 -24.906 -17.156 1 91.25 316 TRP B O 1
ATOM 7888 N N . ALA B 1 317 ? -8.094 -24.906 -19.406 1 89.38 317 ALA B N 1
ATOM 7889 C CA . ALA B 1 317 ? -8.5 -26.312 -19.469 1 89.38 317 ALA B CA 1
ATOM 7890 C C . ALA B 1 317 ? -7.363 -27.234 -19.031 1 89.38 317 ALA B C 1
ATOM 7892 O O . ALA B 1 317 ? -7.605 -28.281 -18.453 1 89.38 317 ALA B O 1
ATOM 7893 N N . LEU B 1 318 ? -6.062 -26.984 -19.344 1 85.75 318 LEU B N 1
ATOM 7894 C CA . LEU B 1 318 ? -4.898 -27.781 -19 1 85.75 318 LEU B CA 1
ATOM 7895 C C . LEU B 1 318 ? -4.223 -27.25 -17.734 1 85.75 318 LEU B C 1
ATOM 7897 O O . LEU B 1 318 ? -3.113 -27.672 -17.391 1 85.75 318 LEU B O 1
ATOM 7901 N N . GLY B 1 319 ? -4.652 -26.734 -16.875 1 87.06 319 GLY B N 1
ATOM 7902 C CA . GLY B 1 319 ? -4.262 -26.047 -15.641 1 87.06 319 GLY B CA 1
ATOM 7903 C C . GLY B 1 319 ? -2.975 -26.594 -15.047 1 87.06 319 GLY B C 1
ATOM 7904 O O . GLY B 1 319 ? -2.285 -27.391 -15.68 1 87.06 319 GLY B O 1
ATOM 7905 N N . PRO B 1 320 ? -2.555 -26.234 -13.773 1 90.56 320 PRO B N 1
ATOM 7906 C CA . PRO B 1 320 ? -1.248 -26.516 -13.172 1 90.56 320 PRO B CA 1
ATOM 7907 C C . PRO B 1 320 ? -1.076 -27.984 -12.789 1 90.56 320 PRO B C 1
ATOM 7909 O O . PRO B 1 320 ? 0.052 -28.453 -12.633 1 90.56 320 PRO B O 1
ATOM 7912 N N . PHE B 1 321 ? -2.113 -28.812 -12.719 1 92.25 321 PHE B N 1
ATOM 7913 C CA . PHE B 1 321 ? -1.987 -30.172 -12.211 1 92.25 321 PHE B CA 1
ATOM 7914 C C . PHE B 1 321 ? -1.973 -31.172 -13.359 1 92.25 321 PHE B C 1
ATOM 7916 O O . PHE B 1 321 ? -1.572 -32.312 -13.18 1 92.25 321 PHE B O 1
ATOM 7923 N N . ASN B 1 322 ? -2.461 -30.75 -14.523 1 88.94 322 ASN B N 1
ATOM 7924 C CA . ASN B 1 322 ? -2.539 -31.719 -15.609 1 88.94 322 ASN B CA 1
ATOM 7925 C C . ASN B 1 322 ? -1.728 -31.281 -16.828 1 88.94 322 ASN B C 1
ATOM 7927 O O . ASN B 1 322 ? -1.539 -32.062 -17.766 1 88.94 322 ASN B O 1
ATOM 7931 N N . TRP B 1 323 ? -1.283 -30.062 -16.766 1 85.31 323 TRP B N 1
ATOM 7932 C CA . TRP B 1 323 ? -0.407 -29.625 -17.844 1 85.31 323 TRP B CA 1
ATOM 7933 C C . TRP B 1 323 ? 1.058 -29.844 -17.484 1 85.31 323 TRP B C 1
ATOM 7935 O O . TRP B 1 323 ? 1.478 -29.547 -16.359 1 85.31 323 TRP B O 1
ATOM 7945 N N . PRO B 1 324 ? 1.985 -30.219 -18.234 1 80.25 324 PRO B N 1
ATOM 7946 C CA . PRO B 1 324 ? 1.668 -30.766 -19.562 1 80.25 324 PRO B CA 1
ATOM 7947 C C . PRO B 1 324 ? 1.454 -32.281 -19.547 1 80.25 324 PRO B C 1
ATOM 7949 O O . PRO B 1 324 ? 2.285 -33 -19.016 1 80.25 324 PRO B O 1
ATOM 7952 N N . ASN B 1 325 ? 0.458 -32.812 -20.047 1 79.25 325 ASN B N 1
ATOM 7953 C CA . ASN B 1 325 ? 0.185 -34.219 -20.359 1 79.25 325 ASN B CA 1
ATOM 7954 C C . ASN B 1 325 ? 0.159 -35.062 -19.109 1 79.25 325 ASN B C 1
ATOM 7956 O O . ASN B 1 325 ? 0.646 -36.219 -19.109 1 79.25 325 ASN B O 1
ATOM 7960 N N . CYS B 1 326 ? -0.126 -34.562 -18.031 1 88.62 326 CYS B N 1
ATOM 7961 C CA . CYS B 1 326 ? -0.284 -35.344 -16.812 1 88.62 326 CYS B CA 1
ATOM 7962 C C . CYS B 1 326 ? -1.747 -35.688 -16.562 1 88.62 326 CYS B C 1
ATOM 7964 O O . CYS B 1 326 ? -2.645 -34.969 -17.016 1 88.62 326 CYS B O 1
ATOM 7966 N N . LYS B 1 327 ? -1.975 -36.75 -15.883 1 91.31 327 LYS B N 1
ATOM 7967 C CA . LYS B 1 327 ? -3.332 -37.219 -15.609 1 91.31 327 LYS B CA 1
ATOM 7968 C C . LYS B 1 327 ? -4.07 -36.219 -14.695 1 91.31 327 LYS B C 1
ATOM 7970 O O . LYS B 1 327 ? -5.289 -36.062 -14.812 1 91.31 327 LYS B O 1
ATOM 7975 N N . GLY B 1 328 ? -3.299 -35.656 -13.797 1 93.44 328 GLY B N 1
ATOM 7976 C CA . GLY B 1 328 ? -3.949 -34.812 -12.812 1 93.44 328 GLY B CA 1
ATOM 7977 C C . GLY B 1 328 ? -4.922 -35.531 -11.922 1 93.44 328 GLY B C 1
ATOM 7978 O O . GLY B 1 328 ? -4.582 -36.594 -11.359 1 93.44 328 GLY B O 1
ATOM 7979 N N . PHE B 1 329 ? -6.094 -35.031 -11.734 1 94.69 329 PHE B N 1
ATOM 7980 C CA . PHE B 1 329 ? -7.148 -35.688 -10.969 1 94.69 329 PHE B CA 1
ATOM 7981 C C . PHE B 1 329 ? -8.117 -36.406 -11.883 1 94.69 329 PHE B C 1
ATOM 7983 O O . PHE B 1 329 ? -8.641 -35.844 -12.836 1 94.69 329 PHE B O 1
ATOM 7990 N N . VAL B 1 330 ? -8.375 -37.625 -11.516 1 94.31 330 VAL B N 1
ATOM 7991 C CA . VAL B 1 330 ? -9.242 -38.438 -12.383 1 94.31 330 VAL B CA 1
ATOM 7992 C C . VAL B 1 330 ? -10.625 -38.531 -11.758 1 94.31 330 VAL B C 1
ATOM 7994 O O . VAL B 1 330 ? -11.516 -39.188 -12.312 1 94.31 330 VAL B O 1
ATOM 7997 N N . LYS B 1 331 ? -10.719 -38 -10.617 1 92.88 331 LYS B N 1
ATOM 7998 C CA . LYS B 1 331 ? -12 -37.719 -9.969 1 92.88 331 LYS B CA 1
ATOM 7999 C C . LYS B 1 331 ? -12.156 -36.25 -9.625 1 92.88 331 LYS B C 1
ATOM 8001 O O . LYS B 1 331 ? -11.18 -35.5 -9.656 1 92.88 331 LYS B O 1
ATOM 8006 N N . GLN B 1 332 ? -13.352 -35.875 -9.383 1 90.38 332 GLN B N 1
ATOM 8007 C CA . GLN B 1 332 ? -13.562 -34.5 -8.922 1 90.38 332 GLN B CA 1
ATOM 8008 C C . GLN B 1 332 ? -12.836 -34.25 -7.605 1 90.38 332 GLN B C 1
ATOM 8010 O O . GLN B 1 332 ? -13.195 -34.844 -6.57 1 90.38 332 GLN B O 1
ATOM 8015 N N . ALA B 1 333 ? -11.898 -33.406 -7.613 1 90.62 333 ALA B N 1
ATOM 8016 C CA . ALA B 1 333 ? -10.969 -33.219 -6.5 1 90.62 333 ALA B CA 1
ATOM 8017 C C . ALA B 1 333 ? -11.625 -32.469 -5.355 1 90.62 333 ALA B C 1
ATOM 8019 O O . ALA B 1 333 ? -11.281 -32.656 -4.188 1 90.62 333 ALA B O 1
ATOM 8020 N N . THR B 1 334 ? -12.562 -31.531 -5.66 1 95.56 334 THR B N 1
ATOM 8021 C CA . THR B 1 334 ? -13.25 -30.703 -4.668 1 95.56 334 THR B CA 1
ATOM 8022 C C . THR B 1 334 ? -14.758 -30.766 -4.867 1 95.56 334 THR B C 1
ATOM 8024 O O . THR B 1 334 ? -15.242 -31.25 -5.891 1 95.56 334 THR B O 1
ATOM 8027 N N . HIS B 1 335 ? -15.508 -30.312 -3.846 1 95.88 335 HIS B N 1
ATOM 8028 C CA . HIS B 1 335 ? -16.969 -30.344 -3.916 1 95.88 335 HIS B CA 1
ATOM 8029 C C . HIS B 1 335 ? -17.469 -29.516 -5.094 1 95.88 335 HIS B C 1
ATOM 8031 O O . HIS B 1 335 ? -18.422 -29.906 -5.77 1 95.88 335 HIS B O 1
ATOM 8037 N N . HIS B 1 336 ? -16.906 -28.406 -5.332 1 96.38 336 HIS B N 1
ATOM 8038 C CA . HIS B 1 336 ? -17.234 -27.531 -6.449 1 96.38 336 HIS B CA 1
ATOM 8039 C C . HIS B 1 336 ? -16.031 -27.344 -7.371 1 96.38 336 HIS B C 1
ATOM 8041 O O . HIS B 1 336 ? -14.906 -27.188 -6.902 1 96.38 336 HIS B O 1
ATOM 8047 N N . MET B 1 337 ? -16.328 -27.422 -8.68 1 94.56 337 MET B N 1
ATOM 8048 C CA . MET B 1 337 ? -15.297 -27.203 -9.688 1 94.56 337 MET B CA 1
ATOM 8049 C C . MET B 1 337 ? -15.891 -26.578 -10.953 1 94.56 337 MET B C 1
ATOM 8051 O O . MET B 1 337 ? -16.953 -27 -11.406 1 94.56 337 MET B O 1
ATOM 8055 N N . MET B 1 338 ? -15.18 -25.703 -11.516 1 93.94 338 MET B N 1
ATOM 8056 C CA . MET B 1 338 ? -15.656 -24.984 -12.695 1 93.94 338 MET B CA 1
ATOM 8057 C C . MET B 1 338 ? -15.039 -25.562 -13.961 1 93.94 338 MET B C 1
ATOM 8059 O O . MET B 1 338 ? -15.156 -24.969 -15.039 1 93.94 338 MET B O 1
ATOM 8063 N N . LYS B 1 339 ? -14.414 -26.688 -13.953 1 93.5 339 LYS B N 1
ATOM 8064 C CA . LYS B 1 339 ? -13.617 -27.266 -15.031 1 93.5 339 LYS B CA 1
ATOM 8065 C C . LYS B 1 339 ? -14.438 -27.422 -16.312 1 93.5 339 LYS B C 1
ATOM 8067 O O . LYS B 1 339 ? -13.938 -27.156 -17.406 1 93.5 339 LYS B O 1
ATOM 8072 N N . PRO B 1 340 ? -15.719 -27.828 -16.234 1 95.06 340 PRO B N 1
ATOM 8073 C CA . PRO B 1 340 ? -16.516 -27.922 -17.469 1 95.06 340 PRO B CA 1
ATOM 8074 C C . PRO B 1 340 ? -16.578 -26.594 -18.219 1 95.06 340 PRO B C 1
ATOM 8076 O O . PRO B 1 340 ? -16.609 -26.594 -19.453 1 95.06 340 PRO B O 1
ATOM 8079 N N . TYR B 1 341 ? -16.594 -25.531 -17.484 1 94.38 341 TYR B N 1
ATOM 8080 C CA . TYR B 1 341 ? -16.609 -24.203 -18.078 1 94.38 341 TYR B CA 1
ATOM 8081 C C . TYR B 1 341 ? -15.375 -23.984 -18.938 1 94.38 341 TYR B C 1
ATOM 8083 O O . TYR B 1 341 ? -15.484 -23.547 -20.094 1 94.38 341 TYR B O 1
ATOM 8091 N N . GLN B 1 342 ? -14.258 -24.375 -18.516 1 93.25 342 GLN B N 1
ATOM 8092 C CA . GLN B 1 342 ? -12.992 -24.188 -19.203 1 93.25 342 GLN B CA 1
ATOM 8093 C C . GLN B 1 342 ? -12.852 -25.172 -20.359 1 93.25 342 GLN B C 1
ATOM 8095 O O . GLN B 1 342 ? -12.312 -24.828 -21.406 1 93.25 342 GLN B O 1
ATOM 8100 N N . LEU B 1 343 ? -13.297 -26.359 -20.125 1 93.69 343 LEU B N 1
ATOM 8101 C CA . LEU B 1 343 ? -13.242 -27.359 -21.188 1 93.69 343 LEU B CA 1
ATOM 8102 C C . LEU B 1 343 ? -14.07 -26.922 -22.391 1 93.69 343 LEU B C 1
ATOM 8104 O O . LEU B 1 343 ? -13.672 -27.141 -23.531 1 93.69 343 LEU B O 1
ATOM 8108 N N . ARG B 1 344 ? -15.125 -26.25 -22.203 1 92.81 344 ARG B N 1
ATOM 8109 C CA . ARG B 1 344 ? -16.031 -25.859 -23.266 1 92.81 344 ARG B CA 1
ATOM 8110 C C . ARG B 1 344 ? -15.453 -24.719 -24.094 1 92.81 344 ARG B C 1
ATOM 8112 O O . ARG B 1 344 ? -15.758 -24.594 -25.281 1 92.81 344 ARG B O 1
ATOM 8119 N N . TYR B 1 345 ? -14.602 -23.906 -23.484 1 87.38 345 TYR B N 1
ATOM 8120 C CA . TYR B 1 345 ? -14.125 -22.797 -24.312 1 87.38 345 TYR B CA 1
ATOM 8121 C C . TYR B 1 345 ? -12.68 -23.031 -24.75 1 87.38 345 TYR B C 1
ATOM 8123 O O . TYR B 1 345 ? -12.18 -22.344 -25.641 1 87.38 345 TYR B O 1
ATOM 8131 N N . ASP B 1 346 ? -11.953 -23.984 -24.266 1 82.12 346 ASP B N 1
ATOM 8132 C CA . ASP B 1 346 ? -10.523 -24.031 -24.547 1 82.12 346 ASP B CA 1
ATOM 8133 C C . ASP B 1 346 ? -10.078 -25.422 -24.969 1 82.12 346 ASP B C 1
ATOM 8135 O O . ASP B 1 346 ? -8.961 -25.609 -25.453 1 82.12 346 ASP B O 1
ATOM 8139 N N . SER B 1 347 ? -10.797 -26.406 -24.688 1 77.75 347 SER B N 1
ATOM 8140 C CA . SER B 1 347 ? -10.258 -27.75 -24.797 1 77.75 347 SER B CA 1
ATOM 8141 C C . SER B 1 347 ? -10.789 -28.453 -26.047 1 77.75 347 SER B C 1
ATOM 8143 O O . SER B 1 347 ? -11.992 -28.688 -26.172 1 77.75 347 SER B O 1
ATOM 8145 N N . GLY B 1 348 ? -9.938 -28.875 -26.781 1 71.19 348 GLY B N 1
ATOM 8146 C CA . GLY B 1 348 ? -9.961 -29.812 -27.891 1 71.19 348 GLY B CA 1
ATOM 8147 C C . GLY B 1 348 ? -11.367 -30.203 -28.312 1 71.19 348 GLY B C 1
ATOM 8148 O O . GLY B 1 348 ? -12.125 -29.359 -28.812 1 71.19 348 GLY B O 1
ATOM 8149 N N . THR B 1 349 ? -11.891 -31.438 -27.672 1 81.81 349 THR B N 1
ATOM 8150 C CA . THR B 1 349 ? -13.102 -32.094 -28.141 1 81.81 349 THR B CA 1
ATOM 8151 C C . THR B 1 349 ? -14.344 -31.406 -27.594 1 81.81 349 THR B C 1
ATOM 8153 O O . THR B 1 349 ? -15.43 -31.547 -28.156 1 81.81 349 THR B O 1
ATOM 8156 N N . TYR B 1 350 ? -14.172 -30.609 -26.578 1 89.94 350 TYR B N 1
ATOM 8157 C CA . TYR B 1 350 ? -15.336 -30 -25.938 1 89.94 350 TYR B CA 1
ATOM 8158 C C . TYR B 1 350 ? -15.492 -28.547 -26.391 1 89.94 350 TYR B C 1
ATOM 8160 O O . TYR B 1 350 ? -16.547 -27.938 -26.172 1 89.94 350 TYR B O 1
ATOM 8168 N N . LYS B 1 351 ? -14.539 -28.109 -27.109 1 88.69 351 LYS B N 1
ATOM 8169 C CA . LYS B 1 351 ? -14.438 -26.672 -27.391 1 88.69 351 LYS B CA 1
ATOM 8170 C C . LYS B 1 351 ? -15.547 -26.234 -28.328 1 88.69 351 LYS B C 1
ATOM 8172 O O . LYS B 1 351 ? -15.867 -26.922 -29.297 1 88.69 351 LYS B O 1
ATOM 8177 N N . SER B 1 352 ? -16.109 -25.125 -27.938 1 87.19 352 SER B N 1
ATOM 8178 C CA . SER B 1 352 ? -17.031 -24.406 -28.797 1 87.19 352 SER B CA 1
ATOM 8179 C C . SER B 1 352 ? -16.516 -23.016 -29.141 1 87.19 352 SER B C 1
ATOM 8181 O O . SER B 1 352 ? -16.453 -22.141 -28.266 1 87.19 352 SER B O 1
ATOM 8183 N N . LYS B 1 353 ? -16.25 -22.812 -30.344 1 83.75 353 LYS B N 1
ATOM 8184 C CA . LYS B 1 353 ? -15.766 -21.516 -30.797 1 83.75 353 LYS B CA 1
ATOM 8185 C C . LYS B 1 353 ? -16.797 -20.422 -30.547 1 83.75 353 LYS B C 1
ATOM 8187 O O . LYS B 1 353 ? -16.438 -19.297 -30.203 1 83.75 353 LYS B O 1
ATOM 8192 N N . LYS B 1 354 ? -17.984 -20.812 -30.688 1 84.25 354 LYS B N 1
ATOM 8193 C CA . LYS B 1 354 ? -19.078 -19.844 -30.5 1 84.25 354 LYS B CA 1
ATOM 8194 C C . LYS B 1 354 ? -19.156 -19.391 -29.047 1 84.25 354 LYS B C 1
ATOM 8196 O O . LYS B 1 354 ? -19.344 -18.219 -28.766 1 84.25 354 LYS B O 1
ATOM 8201 N N . ILE B 1 355 ? -18.984 -20.281 -28.203 1 85.88 355 ILE B N 1
ATOM 8202 C CA . ILE B 1 355 ? -19.031 -19.969 -26.766 1 85.88 355 ILE B CA 1
ATOM 8203 C C . ILE B 1 355 ? -17.875 -19.047 -26.406 1 85.88 355 ILE B C 1
ATOM 8205 O O . ILE B 1 355 ? -18.062 -18.047 -25.703 1 85.88 355 ILE B O 1
ATOM 8209 N N . LEU B 1 356 ? -16.766 -19.375 -26.906 1 82 356 LEU B N 1
ATOM 8210 C CA . LEU B 1 356 ? -15.578 -18.562 -26.641 1 82 356 LEU B CA 1
ATOM 8211 C C . LEU B 1 356 ? -15.789 -17.125 -27.109 1 82 356 LEU B C 1
ATOM 8213 O O . LEU B 1 356 ? -15.5 -16.172 -26.375 1 82 356 LEU B O 1
ATOM 8217 N N . GLU B 1 357 ? -16.25 -16.922 -28.25 1 81.31 357 GLU B N 1
ATOM 8218 C CA . GLU B 1 357 ? -16.484 -15.602 -28.844 1 81.31 357 GLU B CA 1
ATOM 8219 C C . GLU B 1 357 ? -17.562 -14.836 -28.078 1 81.31 357 GLU B C 1
ATOM 8221 O O . GLU B 1 357 ? -17.391 -13.656 -27.766 1 81.31 357 GLU B O 1
ATOM 8226 N N . ASN B 1 358 ? -18.594 -15.508 -27.734 1 78.88 358 ASN B N 1
ATOM 8227 C CA . ASN B 1 358 ? -19.734 -14.852 -27.094 1 78.88 358 ASN B CA 1
ATOM 8228 C C . ASN B 1 358 ? -19.422 -14.461 -25.656 1 78.88 358 ASN B C 1
ATOM 8230 O O . ASN B 1 358 ? -19.859 -13.414 -25.172 1 78.88 358 ASN B O 1
ATOM 8234 N N . ILE B 1 359 ? -18.734 -15.266 -25.016 1 76.94 359 ILE B N 1
ATOM 8235 C CA . ILE B 1 359 ? -18.5 -15.062 -23.594 1 76.94 359 ILE B CA 1
ATOM 8236 C C . ILE B 1 359 ? -17.391 -14.023 -23.391 1 76.94 359 ILE B C 1
ATOM 8238 O O . ILE B 1 359 ? -17.547 -13.086 -22.609 1 76.94 359 ILE B O 1
ATOM 8242 N N . PHE B 1 360 ? -16.375 -14.102 -24.172 1 76.62 360 PHE B N 1
ATOM 8243 C CA . PHE B 1 360 ? -15.203 -13.305 -23.828 1 76.62 360 PHE B CA 1
ATOM 8244 C C . PHE B 1 360 ? -14.984 -12.195 -24.844 1 76.62 360 PHE B C 1
ATOM 8246 O O . PHE B 1 360 ? -14.484 -11.125 -24.5 1 76.62 360 PHE B O 1
ATOM 8253 N N . LYS B 1 361 ? -15.312 -12.359 -26.047 1 73.88 361 LYS B N 1
ATOM 8254 C CA . LYS B 1 361 ? -14.992 -11.375 -27.078 1 73.88 361 LYS B CA 1
ATOM 8255 C C . LYS B 1 361 ? -16.141 -10.398 -27.281 1 73.88 361 LYS B C 1
ATOM 8257 O O . LYS B 1 361 ? -15.945 -9.188 -27.328 1 73.88 361 LYS B O 1
ATOM 8262 N N . ASN B 1 362 ? -17.297 -10.969 -27.266 1 76.94 362 ASN B N 1
ATOM 8263 C CA . ASN B 1 362 ? -18.422 -10.125 -27.641 1 76.94 362 ASN B CA 1
ATOM 8264 C C . ASN B 1 362 ? -19.062 -9.461 -26.422 1 76.94 362 ASN B C 1
ATOM 8266 O O . ASN B 1 362 ? -19.719 -8.43 -26.547 1 76.94 362 ASN B O 1
ATOM 8270 N N . VAL B 1 363 ? -18.984 -10.008 -25.234 1 77.81 363 VAL B N 1
ATOM 8271 C CA . VAL B 1 363 ? -19.531 -9.391 -24.016 1 77.81 363 VAL B CA 1
ATOM 8272 C C . VAL B 1 363 ? -18.406 -8.688 -23.266 1 77.81 363 VAL B C 1
ATOM 8274 O O . VAL B 1 363 ? -18.656 -8.023 -22.25 1 77.81 363 VAL B O 1
ATOM 8277 N N . CYS B 1 364 ? -17.234 -8.641 -23.703 1 81.06 364 CYS B N 1
ATOM 8278 C CA . CYS B 1 364 ? -16.062 -7.934 -23.188 1 81.06 364 CYS B CA 1
ATOM 8279 C C . CYS B 1 364 ? -15.727 -8.398 -21.781 1 81.06 364 CYS B C 1
ATOM 8281 O O . CYS B 1 364 ? -15.367 -7.594 -20.922 1 81.06 364 CYS B O 1
ATOM 8283 N N . ARG B 1 365 ? -16 -9.625 -21.547 1 87.5 365 ARG B N 1
ATOM 8284 C CA . ARG B 1 365 ? -15.602 -10.219 -20.281 1 87.5 365 ARG B CA 1
ATOM 8285 C C . ARG B 1 365 ? -14.273 -10.953 -20.422 1 87.5 365 ARG B C 1
ATOM 8287 O O . ARG B 1 365 ? -13.859 -11.305 -21.516 1 87.5 365 ARG B O 1
ATOM 8294 N N . GLU B 1 366 ? -13.633 -11.07 -19.328 1 91.25 366 GLU B N 1
ATOM 8295 C CA . GLU B 1 366 ? -12.391 -11.828 -19.281 1 91.25 366 GLU B CA 1
ATOM 8296 C C . GLU B 1 366 ? -12.5 -13.008 -18.328 1 91.25 366 GLU B C 1
ATOM 8298 O O . GLU B 1 366 ? -13.344 -13 -17.422 1 91.25 366 GLU B O 1
ATOM 8303 N N . THR B 1 367 ? -11.719 -13.992 -18.5 1 92.69 367 THR B N 1
ATOM 8304 C CA . THR B 1 367 ? -11.852 -15.258 -17.781 1 92.69 367 THR B CA 1
ATOM 8305 C C . THR B 1 367 ? -11.742 -15.047 -16.281 1 92.69 367 THR B C 1
ATOM 8307 O O . THR B 1 367 ? -12.469 -15.672 -15.5 1 92.69 367 THR B O 1
ATOM 8310 N N . TYR B 1 368 ? -10.852 -14.156 -15.828 1 95.25 368 TYR B N 1
ATOM 8311 C CA . TYR B 1 368 ? -10.664 -13.938 -14.398 1 95.25 368 TYR B CA 1
ATOM 8312 C C . TYR B 1 368 ? -11.938 -13.398 -13.758 1 95.25 368 TYR B C 1
ATOM 8314 O O . TYR B 1 368 ? -12.203 -13.633 -12.578 1 95.25 368 TYR B O 1
ATOM 8322 N N . GLU B 1 369 ? -12.727 -12.656 -14.492 1 94.81 369 GLU B N 1
ATOM 8323 C CA . GLU B 1 369 ? -13.969 -12.109 -13.961 1 94.81 369 GLU B CA 1
ATOM 8324 C C . GLU B 1 369 ? -14.945 -13.227 -13.594 1 94.81 369 GLU B C 1
ATOM 8326 O O . GLU B 1 369 ? -15.578 -13.18 -12.539 1 94.81 369 GLU B O 1
ATOM 8331 N N . SER B 1 370 ? -15.039 -14.242 -14.5 1 93.19 370 SER B N 1
ATOM 8332 C CA . SER B 1 370 ? -15.906 -15.375 -14.227 1 93.19 370 SER B CA 1
ATOM 8333 C C . SER B 1 370 ? -15.422 -16.172 -13.016 1 93.19 370 SER B C 1
ATOM 8335 O O . SER B 1 370 ? -16.234 -16.672 -12.227 1 93.19 370 SER B O 1
ATOM 8337 N N . LEU B 1 371 ? -14.133 -16.266 -12.867 1 96.56 371 LEU B N 1
ATOM 8338 C CA . LEU B 1 371 ? -13.57 -16.984 -11.734 1 96.56 371 LEU B CA 1
ATOM 8339 C C . LEU B 1 371 ? -13.875 -16.266 -10.43 1 96.56 371 LEU B C 1
ATOM 8341 O O . LEU B 1 371 ? -14.273 -16.906 -9.445 1 96.56 371 LEU B O 1
ATOM 8345 N N . ILE B 1 372 ? -13.68 -15 -10.406 1 97.88 372 ILE B N 1
ATOM 8346 C CA . ILE B 1 372 ? -13.883 -14.219 -9.188 1 97.88 372 ILE B CA 1
ATOM 8347 C C . ILE B 1 372 ? -15.367 -14.172 -8.844 1 97.88 372 ILE B C 1
ATOM 8349 O O . ILE B 1 372 ? -15.742 -14.195 -7.668 1 97.88 372 ILE B O 1
ATOM 8353 N N . ASP B 1 373 ? -16.281 -14.141 -9.914 1 96.56 373 ASP B N 1
ATOM 8354 C CA . ASP B 1 373 ? -17.719 -14.219 -9.664 1 96.56 373 ASP B CA 1
ATOM 8355 C C . ASP B 1 373 ? -18.094 -15.547 -8.992 1 96.56 373 ASP B C 1
ATOM 8357 O O . ASP B 1 373 ? -18.891 -15.578 -8.055 1 96.56 373 ASP B O 1
ATOM 8361 N N . TYR B 1 374 ? -17.5 -16.578 -9.539 1 97.12 374 TYR B N 1
ATOM 8362 C CA . TYR B 1 374 ? -17.734 -17.906 -9 1 97.12 374 TYR B CA 1
ATOM 8363 C C . TYR B 1 374 ? -17.25 -18.016 -7.555 1 97.12 374 TYR B C 1
ATOM 8365 O O . TYR B 1 374 ? -17.938 -18.594 -6.707 1 97.12 374 TYR B O 1
ATOM 8373 N N . LEU B 1 375 ? -16.094 -17.469 -7.25 1 98.25 375 LEU B N 1
ATOM 8374 C CA . LEU B 1 375 ? -15.57 -17.422 -5.887 1 98.25 375 LEU B CA 1
ATOM 8375 C C . LEU B 1 375 ? -16.516 -16.625 -4.98 1 98.25 375 LEU B C 1
ATOM 8377 O O . LEU B 1 375 ? -16.75 -17.031 -3.838 1 98.25 375 LEU B O 1
ATOM 8381 N N . ASP B 1 376 ? -16.969 -15.508 -5.473 1 97.69 376 ASP B N 1
ATOM 8382 C CA . ASP B 1 376 ? -17.906 -14.672 -4.711 1 97.69 376 ASP B CA 1
ATOM 8383 C C . ASP B 1 376 ? -19.156 -15.461 -4.316 1 97.69 376 ASP B C 1
ATOM 8385 O O . ASP B 1 376 ? -19.594 -15.398 -3.166 1 97.69 376 ASP B O 1
ATOM 8389 N N . ASP B 1 377 ? -19.703 -16.219 -5.266 1 97 377 ASP B N 1
ATOM 8390 C CA . ASP B 1 377 ? -20.859 -17.094 -5.004 1 97 377 ASP B CA 1
ATOM 8391 C C . ASP B 1 377 ? -20.531 -18.125 -3.926 1 97 377 ASP B C 1
ATOM 8393 O O . ASP B 1 377 ? -21.344 -18.375 -3.037 1 97 377 ASP B O 1
ATOM 8397 N N . PHE B 1 378 ? -19.391 -18.656 -4.039 1 97.44 378 PHE B N 1
ATOM 8398 C CA . PHE B 1 378 ? -19 -19.719 -3.119 1 97.44 378 PHE B CA 1
ATOM 8399 C C . PHE B 1 378 ? -18.859 -19.172 -1.698 1 97.44 378 PHE B C 1
ATOM 8401 O O . PHE B 1 378 ? -19.297 -19.828 -0.742 1 97.44 378 PHE B O 1
ATOM 8408 N N . VAL B 1 379 ? -18.203 -18.047 -1.524 1 96.81 379 VAL B N 1
ATOM 8409 C CA . VAL B 1 379 ? -18.016 -17.422 -0.225 1 96.81 379 VAL B CA 1
ATOM 8410 C C . VAL B 1 379 ? -19.375 -17.203 0.45 1 96.81 379 VAL B C 1
ATOM 8412 O O . VAL B 1 379 ? -19.5 -17.344 1.669 1 96.81 379 VAL B O 1
ATOM 8415 N N . SER B 1 380 ? -20.406 -17.047 -0.323 1 94 380 SER B N 1
ATOM 8416 C CA . SER B 1 380 ? -21.719 -16.703 0.213 1 94 380 SER B CA 1
ATOM 8417 C C . SER B 1 380 ? -22.578 -17.938 0.387 1 94 380 SER B C 1
ATOM 8419 O O . SER B 1 380 ? -23.5 -17.953 1.199 1 94 380 SER B O 1
ATOM 8421 N N . ALA B 1 381 ? -22.281 -18.969 -0.254 1 93.69 381 ALA B N 1
ATOM 8422 C CA . ALA B 1 381 ? -23.203 -20.094 -0.435 1 93.69 381 ALA B CA 1
ATOM 8423 C C . ALA B 1 381 ? -23.281 -20.953 0.826 1 93.69 381 ALA B C 1
ATOM 8425 O O . ALA B 1 381 ? -24.281 -21.625 1.074 1 93.69 381 ALA B O 1
ATOM 8426 N N . TYR B 1 382 ? -22.219 -20.922 1.645 1 92.69 382 TYR B N 1
ATOM 8427 C CA . TYR B 1 382 ? -22.156 -21.812 2.789 1 92.69 382 TYR B CA 1
ATOM 8428 C C . TYR B 1 382 ? -21.844 -21.062 4.07 1 92.69 382 TYR B C 1
ATOM 8430 O O . TYR B 1 382 ? -20.781 -21.266 4.68 1 92.69 382 TYR B O 1
ATOM 8438 N N . PRO B 1 383 ? -22.688 -20.266 4.59 1 89.56 383 PRO B N 1
ATOM 8439 C CA . PRO B 1 383 ? -22.406 -19.531 5.824 1 89.56 383 PRO B CA 1
ATOM 8440 C C . PRO B 1 383 ? -22.297 -20.438 7.047 1 89.56 383 PRO B C 1
ATOM 8442 O O . PRO B 1 383 ? -21.75 -20.031 8.07 1 89.56 383 PRO B O 1
ATOM 8445 N N . ASP B 1 384 ? -22.766 -21.703 6.918 1 91.25 384 ASP B N 1
ATOM 8446 C CA . ASP B 1 384 ? -22.844 -22.625 8.047 1 91.25 384 ASP B CA 1
ATOM 8447 C C . ASP B 1 384 ? -21.688 -23.609 8.031 1 91.25 384 ASP B C 1
ATOM 8449 O O . ASP B 1 384 ? -21.562 -24.438 8.938 1 91.25 384 ASP B O 1
ATOM 8453 N N . LYS B 1 385 ? -20.781 -23.594 7.043 1 92.81 385 LYS B N 1
ATOM 8454 C CA . LYS B 1 385 ? -19.672 -24.531 6.914 1 92.81 385 LYS B CA 1
ATOM 8455 C C . LYS B 1 385 ? -18.359 -23.797 6.676 1 92.81 385 LYS B C 1
ATOM 8457 O O . LYS B 1 385 ? -18.344 -22.734 6.039 1 92.81 385 LYS B O 1
ATOM 8462 N N . PRO B 1 386 ? -17.281 -24.406 7.25 1 94.06 386 PRO B N 1
ATOM 8463 C CA . PRO B 1 386 ? -15.992 -23.859 6.836 1 94.06 386 PRO B CA 1
ATOM 8464 C C . PRO B 1 386 ? -15.68 -24.109 5.363 1 94.06 386 PRO B C 1
ATOM 8466 O O . PRO B 1 386 ? -16.078 -25.141 4.816 1 94.06 386 PRO B O 1
ATOM 8469 N N . LYS B 1 387 ? -14.992 -23.219 4.773 1 97.06 387 LYS B N 1
ATOM 8470 C CA . LYS B 1 387 ? -14.758 -23.266 3.336 1 97.06 387 LYS B CA 1
ATOM 8471 C C . LYS B 1 387 ? -13.258 -23.266 3.027 1 97.06 387 LYS B C 1
ATOM 8473 O O . LYS B 1 387 ? -12.484 -22.594 3.707 1 97.06 387 LYS B O 1
ATOM 8478 N N . PHE B 1 388 ? -12.883 -24.078 2.049 1 97.62 388 PHE B N 1
ATOM 8479 C CA . PHE B 1 388 ? -11.539 -24.078 1.485 1 97.62 388 PHE B CA 1
ATOM 8480 C C . PHE B 1 388 ? -11.586 -23.875 -0.025 1 97.62 388 PHE B C 1
ATOM 8482 O O . PHE B 1 388 ? -12.281 -24.609 -0.731 1 97.62 388 PHE B O 1
ATOM 8489 N N . THR B 1 389 ? -10.773 -22.875 -0.541 1 98.25 389 THR B N 1
ATOM 8490 C CA . THR B 1 389 ? -10.836 -22.625 -1.977 1 98.25 389 THR B CA 1
ATOM 8491 C C . THR B 1 389 ? -9.438 -22.422 -2.553 1 98.25 389 THR B C 1
ATOM 8493 O O . THR B 1 389 ? -8.547 -21.906 -1.87 1 98.25 389 THR B O 1
ATOM 8496 N N . ILE B 1 390 ? -9.242 -22.859 -3.744 1 98.19 390 ILE B N 1
ATOM 8497 C CA . ILE B 1 390 ? -8.133 -22.5 -4.621 1 98.19 390 ILE B CA 1
ATOM 8498 C C . ILE B 1 390 ? -8.68 -21.875 -5.906 1 98.19 390 ILE B C 1
ATOM 8500 O O . ILE B 1 390 ? -9.352 -22.547 -6.691 1 98.19 390 ILE B O 1
ATOM 8504 N N . THR B 1 391 ? -8.492 -20.625 -6.09 1 98.25 391 THR B N 1
ATOM 8505 C CA . THR B 1 391 ? -8.891 -19.922 -7.305 1 98.25 391 THR B CA 1
ATOM 8506 C C . THR B 1 391 ? -7.66 -19.422 -8.062 1 98.25 391 THR B C 1
ATOM 8508 O O . THR B 1 391 ? -6.996 -18.484 -7.613 1 98.25 391 THR B O 1
ATOM 8511 N N . TRP B 1 392 ? -7.402 -20.031 -9.203 1 98 392 TRP B N 1
ATOM 8512 C CA . TRP B 1 392 ? -6.168 -19.797 -9.938 1 98 392 TRP B CA 1
ATOM 8513 C C . TRP B 1 392 ? -6.438 -19 -11.203 1 98 392 TRP B C 1
ATOM 8515 O O . TRP B 1 392 ? -6.898 -19.547 -12.211 1 98 392 TRP B O 1
ATOM 8525 N N . ASN B 1 393 ? -6.105 -17.688 -11.172 1 97.81 393 ASN B N 1
ATOM 8526 C CA . ASN B 1 393 ? -6.215 -16.812 -12.336 1 97.81 393 ASN B CA 1
ATOM 8527 C C . ASN B 1 393 ? -4.969 -16.891 -13.211 1 97.81 393 ASN B C 1
ATOM 8529 O O . ASN B 1 393 ? -3.967 -16.234 -12.93 1 97.81 393 ASN B O 1
ATOM 8533 N N . ILE B 1 394 ? -5.082 -17.547 -14.336 1 96.12 394 ILE B N 1
ATOM 8534 C CA . ILE B 1 394 ? -3.91 -17.859 -15.141 1 96.12 394 ILE B CA 1
ATOM 8535 C C . ILE B 1 394 ? -3.783 -16.844 -16.281 1 96.12 394 ILE B C 1
ATOM 8537 O O . ILE B 1 394 ? -2.705 -16.297 -16.5 1 96.12 394 ILE B O 1
ATOM 8541 N N . ASP B 1 395 ? -4.75 -16.422 -16.875 1 93.5 395 ASP B N 1
ATOM 8542 C CA . ASP B 1 395 ? -4.746 -15.781 -18.188 1 93.5 395 ASP B CA 1
ATOM 8543 C C . ASP B 1 395 ? -4.371 -14.305 -18.078 1 93.5 395 ASP B C 1
ATOM 8545 O O . ASP B 1 395 ? -3.631 -13.781 -18.906 1 93.5 395 ASP B O 1
ATOM 8549 N N . ILE B 1 396 ? -4.805 -13.633 -17.125 1 95.62 396 ILE B N 1
ATOM 8550 C CA . ILE B 1 396 ? -4.812 -12.172 -17.078 1 95.62 396 ILE B CA 1
ATOM 8551 C C . ILE B 1 396 ? -3.381 -11.648 -17.109 1 95.62 396 ILE B C 1
ATOM 8553 O O . ILE B 1 396 ? -3.1 -10.633 -17.734 1 95.62 396 ILE B O 1
ATOM 8557 N N . ALA B 1 397 ? -2.438 -12.375 -16.484 1 95.12 397 ALA B N 1
ATOM 8558 C CA . ALA B 1 397 ? -1.089 -11.828 -16.359 1 95.12 397 ALA B CA 1
ATOM 8559 C C . ALA B 1 397 ? -0.07 -12.719 -17.062 1 95.12 397 ALA B C 1
ATOM 8561 O O . ALA B 1 397 ? 1.11 -12.375 -17.156 1 95.12 397 ALA B O 1
ATOM 8562 N N . HIS B 1 398 ? -0.451 -13.75 -17.609 1 90.12 398 HIS B N 1
ATOM 8563 C CA . HIS B 1 398 ? 0.439 -14.797 -18.094 1 90.12 398 HIS B CA 1
ATOM 8564 C C . HIS B 1 398 ? 1.346 -14.281 -19.219 1 90.12 398 HIS B C 1
ATOM 8566 O O . HIS B 1 398 ? 2.543 -14.57 -19.234 1 90.12 398 HIS B O 1
ATOM 8572 N N . ASN B 1 399 ? 0.818 -13.5 -20.094 1 86.81 399 ASN B N 1
ATOM 8573 C CA . ASN B 1 399 ? 1.596 -13.078 -21.25 1 86.81 399 ASN B CA 1
ATOM 8574 C C . ASN B 1 399 ? 2.18 -11.68 -21.062 1 86.81 399 ASN B C 1
ATOM 8576 O O . ASN B 1 399 ? 3.162 -11.32 -21.703 1 86.81 399 ASN B O 1
ATOM 8580 N N . ASP B 1 400 ? 1.494 -10.922 -20.328 1 92 400 ASP B N 1
ATOM 8581 C CA . ASP B 1 400 ? 1.896 -9.539 -20.078 1 92 400 ASP B CA 1
ATOM 8582 C C . ASP B 1 400 ? 1.344 -9.039 -18.75 1 92 400 ASP B C 1
ATOM 8584 O O . ASP B 1 400 ? 0.138 -8.82 -18.609 1 92 400 ASP B O 1
ATOM 8588 N N . ASN B 1 401 ? 2.27 -8.727 -17.844 1 95.19 401 ASN B N 1
ATOM 8589 C CA . ASN B 1 401 ? 1.854 -8.312 -16.516 1 95.19 401 ASN B CA 1
ATOM 8590 C C . ASN B 1 401 ? 1.146 -6.965 -16.547 1 95.19 401 ASN B C 1
ATOM 8592 O O . ASN B 1 401 ? 0.46 -6.598 -15.586 1 95.19 401 ASN B O 1
ATOM 8596 N N . ASN B 1 402 ? 1.33 -6.203 -17.641 1 95.75 402 ASN B N 1
ATOM 8597 C CA . ASN B 1 402 ? 0.645 -4.918 -17.719 1 95.75 402 ASN B CA 1
ATOM 8598 C C . ASN B 1 402 ? -0.867 -5.094 -17.828 1 95.75 402 ASN B C 1
ATOM 8600 O O . ASN B 1 402 ? -1.628 -4.18 -17.516 1 95.75 402 ASN B O 1
ATOM 8604 N N . GLN B 1 403 ? -1.36 -6.25 -18.266 1 95.62 403 GLN B N 1
ATOM 8605 C CA . GLN B 1 403 ? -2.793 -6.504 -18.375 1 95.62 403 GLN B CA 1
ATOM 8606 C C . GLN B 1 403 ? -3.451 -6.543 -17 1 95.62 403 GLN B C 1
ATOM 8608 O O . GLN B 1 403 ? -4.66 -6.328 -16.875 1 95.62 403 GLN B O 1
ATOM 8613 N N . LEU B 1 404 ? -2.639 -6.77 -16.047 1 97.12 404 LEU B N 1
ATOM 8614 C CA . LEU B 1 404 ? -3.162 -6.898 -14.688 1 97.12 404 LEU B CA 1
ATOM 8615 C C . LEU B 1 404 ? -3.664 -5.555 -14.164 1 97.12 404 LEU B C 1
ATOM 8617 O O . LEU B 1 404 ? -4.504 -5.508 -13.266 1 97.12 404 LEU B O 1
ATOM 8621 N N . TYR B 1 405 ? -3.24 -4.375 -14.75 1 96.56 405 TYR B N 1
ATOM 8622 C CA . TYR B 1 405 ? -3.688 -3.049 -14.344 1 96.56 405 TYR B CA 1
ATOM 8623 C C . TYR B 1 405 ? -5.203 -2.932 -14.438 1 96.56 405 TYR B C 1
ATOM 8625 O O . TYR B 1 405 ? -5.84 -2.299 -13.594 1 96.56 405 TYR B O 1
ATOM 8633 N N . ARG B 1 406 ? -5.785 -3.564 -15.445 1 95.06 406 ARG B N 1
ATOM 8634 C CA . ARG B 1 406 ? -7.211 -3.367 -15.695 1 95.06 406 ARG B CA 1
ATOM 8635 C C . ARG B 1 406 ? -8.055 -4.277 -14.812 1 95.06 406 ARG B C 1
ATOM 8637 O O . ARG B 1 406 ? -9.281 -4.168 -14.797 1 95.06 406 ARG B O 1
ATOM 8644 N N . ALA B 1 407 ? -7.43 -5.141 -14 1 97.19 407 ALA B N 1
ATOM 8645 C CA . ALA B 1 407 ? -8.164 -6.078 -13.156 1 97.19 407 ALA B CA 1
ATOM 8646 C C . ALA B 1 407 ? -8.344 -5.527 -11.75 1 97.19 407 ALA B C 1
ATOM 8648 O O . ALA B 1 407 ? -9.031 -6.125 -10.922 1 97.19 407 ALA B O 1
ATOM 8649 N N . ASP B 1 408 ? -7.738 -4.41 -11.406 1 97 408 ASP B N 1
ATOM 8650 C CA . ASP B 1 408 ? -7.668 -3.857 -10.055 1 97 408 ASP B CA 1
ATOM 8651 C C . ASP B 1 408 ? -9.062 -3.648 -9.477 1 97 408 ASP B C 1
ATOM 8653 O O . ASP B 1 408 ? -9.328 -4.016 -8.328 1 97 408 ASP B O 1
ATOM 8657 N N . ASN B 1 409 ? -9.992 -3.092 -10.289 1 95.94 409 ASN B N 1
ATOM 8658 C CA . ASN B 1 409 ? -11.336 -2.789 -9.797 1 95.94 409 ASN B CA 1
ATOM 8659 C C . ASN B 1 409 ? -12.078 -4.055 -9.383 1 95.94 409 ASN B C 1
ATOM 8661 O O . ASN B 1 409 ? -12.789 -4.066 -8.375 1 95.94 409 ASN B O 1
ATOM 8665 N N . LYS B 1 410 ? -11.945 -5.086 -10.156 1 97 410 LYS B N 1
ATOM 8666 C CA . LYS B 1 410 ? -12.656 -6.332 -9.891 1 97 410 LYS B CA 1
ATOM 8667 C C . LYS B 1 410 ? -12.18 -6.965 -8.586 1 97 410 LYS B C 1
ATOM 8669 O O . LYS B 1 410 ? -12.992 -7.363 -7.746 1 97 410 LYS B O 1
ATOM 8674 N N . PHE B 1 411 ? -10.883 -7.051 -8.414 1 98.44 411 PHE B N 1
ATOM 8675 C CA . PHE B 1 411 ? -10.336 -7.625 -7.188 1 98.44 411 PHE B CA 1
ATOM 8676 C C . PHE B 1 411 ? -10.672 -6.754 -5.984 1 98.44 411 PHE B C 1
ATOM 8678 O O . PHE B 1 411 ? -11.07 -7.262 -4.934 1 98.44 411 PHE B O 1
ATOM 8685 N N . TYR B 1 412 ? -10.5 -5.453 -6.156 1 98.19 412 TYR B N 1
ATOM 8686 C CA . TYR B 1 412 ? -10.836 -4.512 -5.09 1 98.19 412 TYR B CA 1
ATOM 8687 C C . TYR B 1 412 ? -12.273 -4.699 -4.625 1 98.19 412 TYR B C 1
ATOM 8689 O O . TYR B 1 412 ? -12.531 -4.816 -3.426 1 98.19 412 TYR B O 1
ATOM 8697 N N . ASN B 1 413 ? -13.211 -4.742 -5.543 1 98.12 413 ASN B N 1
ATOM 8698 C CA . ASN B 1 413 ? -14.625 -4.863 -5.215 1 98.12 413 ASN B CA 1
ATOM 8699 C C . ASN B 1 413 ? -14.938 -6.199 -4.543 1 98.12 413 ASN B C 1
ATOM 8701 O O . ASN B 1 413 ? -15.766 -6.262 -3.633 1 98.12 413 ASN B O 1
ATOM 8705 N N . PHE B 1 414 ? -14.336 -7.238 -5.016 1 98.31 414 PHE B N 1
ATOM 8706 C CA . PHE B 1 414 ? -14.531 -8.539 -4.375 1 98.31 414 PHE B CA 1
ATOM 8707 C C . PHE B 1 414 ? -14.203 -8.461 -2.889 1 98.31 414 PHE B C 1
ATOM 8709 O O . PHE B 1 414 ? -15 -8.891 -2.051 1 98.31 414 PHE B O 1
ATOM 8716 N N . PHE B 1 415 ? -13.031 -7.906 -2.523 1 98.5 415 PHE B N 1
ATOM 8717 C CA . PHE B 1 415 ? -12.594 -7.855 -1.132 1 98.5 415 PHE B CA 1
ATOM 8718 C C . PHE B 1 415 ? -13.445 -6.879 -0.333 1 98.5 415 PHE B C 1
ATOM 8720 O O . PHE B 1 415 ? -13.805 -7.156 0.814 1 98.5 415 PHE B O 1
ATOM 8727 N N . LYS B 1 416 ? -13.703 -5.754 -0.938 1 97.62 416 LYS B N 1
ATOM 8728 C CA . LYS B 1 416 ? -14.531 -4.766 -0.249 1 97.62 416 LYS B CA 1
ATOM 8729 C C . LYS B 1 416 ? -15.898 -5.344 0.101 1 97.62 416 LYS B C 1
ATOM 8731 O O . LYS B 1 416 ? -16.344 -5.246 1.246 1 97.62 416 LYS B O 1
ATOM 8736 N N . GLU B 1 417 ? -16.547 -6.039 -0.823 1 97.38 417 GLU B N 1
ATOM 8737 C CA . GLU B 1 417 ? -17.906 -6.543 -0.67 1 97.38 417 GLU B CA 1
ATOM 8738 C C . GLU B 1 417 ? -17.938 -7.738 0.277 1 97.38 417 GLU B C 1
ATOM 8740 O O . GLU B 1 417 ? -18.969 -7.992 0.923 1 97.38 417 GLU B O 1
ATOM 8745 N N . ASN B 1 418 ? -16.844 -8.43 0.406 1 97.81 418 ASN B N 1
ATOM 8746 C CA . ASN B 1 418 ? -16.844 -9.641 1.218 1 97.81 418 ASN B CA 1
ATOM 8747 C C . ASN B 1 418 ? -16.078 -9.438 2.525 1 97.81 418 ASN B C 1
ATOM 8749 O O . ASN B 1 418 ? -15.75 -10.406 3.217 1 97.81 418 ASN B O 1
ATOM 8753 N N . GLU B 1 419 ? -15.734 -8.234 2.842 1 96.38 419 GLU B N 1
ATOM 8754 C CA . GLU B 1 419 ? -14.914 -7.949 4.012 1 96.38 419 GLU B CA 1
ATOM 8755 C C . GLU B 1 419 ? -15.492 -8.594 5.266 1 96.38 419 GLU B C 1
ATOM 8757 O O . GLU B 1 419 ? -14.773 -9.25 6.027 1 96.38 419 GLU B O 1
ATOM 8762 N N . ALA B 1 420 ? -16.797 -8.453 5.5 1 95.06 420 ALA B N 1
ATOM 8763 C CA . ALA B 1 420 ? -17.453 -9.008 6.684 1 95.06 420 ALA B CA 1
ATOM 8764 C C . ALA B 1 420 ? -17.406 -10.539 6.676 1 95.06 420 ALA B C 1
ATOM 8766 O O . ALA B 1 420 ? -17.109 -11.164 7.695 1 95.06 420 ALA B O 1
ATOM 8767 N N . LYS B 1 421 ? -17.641 -11.117 5.516 1 95 421 LYS B N 1
ATOM 8768 C CA . LYS B 1 421 ? -17.688 -12.578 5.387 1 95 421 LYS B CA 1
ATOM 8769 C C . LYS B 1 421 ? -16.312 -13.188 5.562 1 95 421 LYS B C 1
ATOM 8771 O O . LYS B 1 421 ? -16.172 -14.32 6.039 1 95 421 LYS B O 1
ATOM 8776 N N . LEU B 1 422 ? -15.297 -12.422 5.215 1 97.25 422 LEU B N 1
ATOM 8777 C CA . LEU B 1 422 ? -13.945 -12.977 5.203 1 97.25 422 LEU B CA 1
ATOM 8778 C C . LEU B 1 422 ? -13.172 -12.547 6.445 1 97.25 422 LEU B C 1
ATOM 8780 O O . LEU B 1 422 ? -12 -12.891 6.598 1 97.25 422 LEU B O 1
ATOM 8784 N N . ASN B 1 423 ? -13.781 -11.875 7.336 1 93.5 423 ASN B N 1
ATOM 8785 C CA . ASN B 1 423 ? -13.102 -11.32 8.5 1 93.5 423 ASN B CA 1
ATOM 8786 C C . ASN B 1 423 ? -12.477 -12.422 9.359 1 93.5 423 ASN B C 1
ATOM 8788 O O . ASN B 1 423 ? -11.445 -12.203 10.008 1 93.5 423 ASN B O 1
ATOM 8792 N N . GLU B 1 424 ? -13.125 -13.57 9.477 1 94.19 424 GLU B N 1
ATOM 8793 C CA . GLU B 1 424 ? -12.617 -14.703 10.242 1 94.19 424 GLU B CA 1
ATOM 8794 C C . GLU B 1 424 ? -12.047 -15.773 9.32 1 94.19 424 GLU B C 1
ATOM 8796 O O . GLU B 1 424 ? -12.305 -16.969 9.508 1 94.19 424 GLU B O 1
ATOM 8801 N N . SER B 1 425 ? -11.32 -15.383 8.266 1 97.12 425 SER B N 1
ATOM 8802 C CA . SER B 1 425 ? -10.75 -16.297 7.285 1 97.12 425 SER B CA 1
ATOM 8803 C C . SER B 1 425 ? -9.25 -16.078 7.113 1 97.12 425 SER B C 1
ATOM 8805 O O . SER B 1 425 ? -8.766 -14.961 7.312 1 97.12 425 SER B O 1
ATOM 8807 N N . PHE B 1 426 ? -8.531 -17.188 6.859 1 97.62 426 PHE B N 1
ATOM 8808 C CA . PHE B 1 426 ? -7.234 -17.031 6.215 1 97.62 426 PHE B CA 1
ATOM 8809 C C . PHE B 1 426 ? -7.402 -16.672 4.746 1 97.62 426 PHE B C 1
ATOM 8811 O O . PHE B 1 426 ? -8.094 -17.359 4.004 1 97.62 426 PHE B O 1
ATOM 8818 N N . VAL B 1 427 ? -6.859 -15.602 4.359 1 98.75 427 VAL B N 1
ATOM 8819 C CA . VAL B 1 427 ? -6.863 -15.227 2.947 1 98.75 427 VAL B CA 1
ATOM 8820 C C . VAL B 1 427 ? -5.43 -15.172 2.424 1 98.75 427 VAL B C 1
ATOM 8822 O O . VAL B 1 427 ? -4.586 -14.469 2.982 1 98.75 427 VAL B O 1
ATOM 8825 N N . PHE B 1 428 ? -5.152 -15.984 1.43 1 98.75 428 PHE B N 1
ATOM 8826 C CA . PHE B 1 428 ? -3.871 -15.969 0.731 1 98.75 428 PHE B CA 1
ATOM 8827 C C . PHE B 1 428 ? -4.023 -15.398 -0.672 1 98.75 428 PHE B C 1
ATOM 8829 O O . PHE B 1 428 ? -4.781 -15.93 -1.487 1 98.75 428 PHE B O 1
ATOM 8836 N N . ILE B 1 429 ? -3.43 -14.328 -0.938 1 98.75 429 ILE B N 1
ATOM 8837 C CA . ILE B 1 429 ? -3.238 -13.859 -2.307 1 98.75 429 ILE B CA 1
ATOM 8838 C C . ILE B 1 429 ? -1.802 -14.125 -2.748 1 98.75 429 ILE B C 1
ATOM 8840 O O . ILE B 1 429 ? -0.854 -13.617 -2.143 1 98.75 429 ILE B O 1
ATOM 8844 N N . MET B 1 430 ? -1.633 -14.93 -3.738 1 98.38 430 MET B N 1
ATOM 8845 C CA . MET B 1 430 ? -0.276 -15.406 -3.994 1 98.38 430 MET B CA 1
ATOM 8846 C C . MET B 1 430 ? -0.045 -15.609 -5.488 1 98.38 430 MET B C 1
ATOM 8848 O O . MET B 1 430 ? -0.993 -15.602 -6.273 1 98.38 430 MET B O 1
ATOM 8852 N N . GLY B 1 431 ? 1.17 -15.586 -5.863 1 98.19 431 GLY B N 1
ATOM 8853 C CA . GLY B 1 431 ? 1.628 -16.016 -7.176 1 98.19 431 GLY B CA 1
ATOM 8854 C C . GLY B 1 431 ? 2.32 -17.375 -7.145 1 98.19 431 GLY B C 1
ATOM 8855 O O . GLY B 1 431 ? 2.559 -17.922 -6.07 1 98.19 431 GLY B O 1
ATOM 8856 N N . ASP B 1 432 ? 2.537 -17.906 -8.289 1 97.81 432 ASP B N 1
ATOM 8857 C CA . ASP B 1 432 ? 3.266 -19.156 -8.391 1 97.81 432 ASP B CA 1
ATOM 8858 C C . ASP B 1 432 ? 4.719 -18.922 -8.797 1 97.81 432 ASP B C 1
ATOM 8860 O O . ASP B 1 432 ? 5.621 -19.641 -8.344 1 97.81 432 ASP B O 1
ATOM 8864 N N . HIS B 1 433 ? 4.949 -18.047 -9.664 1 96.75 433 HIS B N 1
ATOM 8865 C CA . HIS B 1 433 ? 6.211 -17.469 -10.117 1 96.75 433 HIS B CA 1
ATOM 8866 C C . HIS B 1 433 ? 6 -16.094 -10.734 1 96.75 433 HIS B C 1
ATOM 8868 O O . HIS B 1 433 ? 4.871 -15.594 -10.773 1 96.75 433 HIS B O 1
ATOM 8874 N N . GLY B 1 434 ? 7.117 -15.398 -11.125 1 96.31 434 GLY B N 1
ATOM 8875 C CA . GLY B 1 434 ? 6.98 -14.117 -11.805 1 96.31 434 GLY B CA 1
ATOM 8876 C C . GLY B 1 434 ? 7.008 -14.242 -13.312 1 96.31 434 GLY B C 1
ATOM 8877 O O . GLY B 1 434 ? 6.902 -15.344 -13.859 1 96.31 434 GLY B O 1
ATOM 8878 N N . MET B 1 435 ? 7.039 -13.133 -13.914 1 93.25 435 MET B N 1
ATOM 8879 C CA . MET B 1 435 ? 7.094 -13.086 -15.375 1 93.25 435 MET B CA 1
ATOM 8880 C C . MET B 1 435 ? 8.445 -13.562 -15.883 1 93.25 435 MET B C 1
ATOM 8882 O O . MET B 1 435 ? 9.492 -13.062 -15.461 1 93.25 435 MET B O 1
ATOM 8886 N N . ARG B 1 436 ? 8.453 -14.383 -16.844 1 88.81 436 ARG B N 1
ATOM 8887 C CA . ARG B 1 436 ? 9.672 -15.109 -17.188 1 88.81 436 ARG B CA 1
ATOM 8888 C C . ARG B 1 436 ? 10.281 -14.562 -18.484 1 88.81 436 ARG B C 1
ATOM 8890 O O . ARG B 1 436 ? 11.32 -15.047 -18.938 1 88.81 436 ARG B O 1
ATOM 8897 N N . PHE B 1 437 ? 9.617 -13.633 -19.094 1 83.88 437 PHE B N 1
ATOM 8898 C CA . PHE B 1 437 ? 10.133 -13.086 -20.344 1 83.88 437 PHE B CA 1
ATOM 8899 C C . PHE B 1 437 ? 9.719 -11.625 -20.5 1 83.88 437 PHE B C 1
ATOM 8901 O O . PHE B 1 437 ? 9.031 -11.07 -19.641 1 83.88 437 PHE B O 1
ATOM 8908 N N . GLY B 1 438 ? 10.25 -10.953 -21.5 1 84.06 438 GLY B N 1
ATOM 8909 C CA . GLY B 1 438 ? 9.875 -9.578 -21.797 1 84.06 438 GLY B CA 1
ATOM 8910 C C . GLY B 1 438 ? 10.898 -8.562 -21.312 1 84.06 438 GLY B C 1
ATOM 8911 O O . GLY B 1 438 ? 11.961 -8.938 -20.812 1 84.06 438 GLY B O 1
ATOM 8912 N N . GLY B 1 439 ? 10.5 -7.312 -21.484 1 85.88 439 GLY B N 1
ATOM 8913 C CA . GLY B 1 439 ? 11.406 -6.215 -21.203 1 85.88 439 GLY B CA 1
ATOM 8914 C C . GLY B 1 439 ? 11.828 -6.152 -19.75 1 85.88 439 GLY B C 1
ATOM 8915 O O . GLY B 1 439 ? 13.008 -5.965 -19.438 1 85.88 439 GLY B O 1
ATOM 8916 N N . ILE B 1 440 ? 10.898 -6.363 -18.859 1 91.75 440 ILE B N 1
ATOM 8917 C CA . ILE B 1 440 ? 11.211 -6.309 -17.438 1 91.75 440 ILE B CA 1
ATOM 8918 C C . ILE B 1 440 ? 12.141 -7.461 -17.062 1 91.75 440 ILE B C 1
ATOM 8920 O O . ILE B 1 440 ? 13.133 -7.266 -16.359 1 91.75 440 ILE B O 1
ATOM 8924 N N . ARG B 1 441 ? 11.875 -8.656 -17.547 1 89.62 441 ARG B N 1
ATOM 8925 C CA . ARG B 1 441 ? 12.648 -9.852 -17.203 1 89.62 441 ARG B CA 1
ATOM 8926 C C . ARG B 1 441 ? 14.109 -9.695 -17.641 1 89.62 441 ARG B C 1
ATOM 8928 O O . ARG B 1 441 ? 15 -10.273 -17.016 1 89.62 441 ARG B O 1
ATOM 8935 N N . ASN B 1 442 ? 14.359 -8.852 -18.594 1 83.19 442 ASN B N 1
ATOM 8936 C CA . ASN B 1 442 ? 15.695 -8.656 -19.125 1 83.19 442 ASN B CA 1
ATOM 8937 C C . ASN B 1 442 ? 16.516 -7.707 -18.266 1 83.19 442 ASN B C 1
ATOM 8939 O O . ASN B 1 442 ? 17.641 -7.348 -18.625 1 83.19 442 ASN B O 1
ATOM 8943 N N . THR B 1 443 ? 15.977 -7.281 -17.156 1 87.62 443 THR B N 1
ATOM 8944 C CA . THR B 1 443 ? 16.688 -6.461 -16.188 1 87.62 443 THR B CA 1
ATOM 8945 C C . THR B 1 443 ? 17.047 -7.277 -14.945 1 87.62 443 THR B C 1
ATOM 8947 O O . THR B 1 443 ? 16.516 -8.383 -14.75 1 87.62 443 THR B O 1
ATOM 8950 N N . ASP B 1 444 ? 17.922 -6.773 -14.117 1 85.56 444 ASP B N 1
ATOM 8951 C CA . ASP B 1 444 ? 18.25 -7.43 -12.852 1 85.56 444 ASP B CA 1
ATOM 8952 C C . ASP B 1 444 ? 17.016 -7.535 -11.953 1 85.56 444 ASP B C 1
ATOM 8954 O O . ASP B 1 444 ? 16.812 -8.555 -11.297 1 85.56 444 ASP B O 1
ATOM 8958 N N . ILE B 1 445 ? 16.297 -6.5 -12.039 1 92.81 445 ILE B N 1
ATOM 8959 C CA . ILE B 1 445 ? 15.07 -6.465 -11.25 1 92.81 445 ILE B CA 1
ATOM 8960 C C . ILE B 1 445 ? 14.102 -7.531 -11.75 1 92.81 445 ILE B C 1
ATOM 8962 O O . ILE B 1 445 ? 13.422 -8.18 -10.953 1 92.81 445 ILE B O 1
ATOM 8966 N N . GLY B 1 446 ? 14.062 -7.695 -13.039 1 92.75 446 GLY B N 1
ATOM 8967 C CA . GLY B 1 446 ? 13.18 -8.688 -13.641 1 92.75 446 GLY B CA 1
ATOM 8968 C C . GLY B 1 446 ? 13.547 -10.109 -13.273 1 92.75 446 GLY B C 1
ATOM 8969 O O . GLY B 1 446 ? 12.672 -10.977 -13.156 1 92.75 446 GLY B O 1
ATOM 8970 N N . GLU B 1 447 ? 14.797 -10.367 -13.148 1 89.38 447 GLU B N 1
ATOM 8971 C CA . GLU B 1 447 ? 15.219 -11.688 -12.68 1 89.38 447 GLU B CA 1
ATOM 8972 C C . GLU B 1 447 ? 14.727 -11.961 -11.266 1 89.38 447 GLU B C 1
ATOM 8974 O O . GLU B 1 447 ? 14.227 -13.047 -10.969 1 89.38 447 GLU B O 1
ATOM 8979 N N . THR B 1 448 ? 14.891 -10.969 -10.422 1 95.12 448 THR B N 1
ATOM 8980 C CA . THR B 1 448 ? 14.383 -11.102 -9.062 1 95.12 448 THR B CA 1
ATOM 8981 C C . THR B 1 448 ? 12.875 -11.312 -9.07 1 95.12 448 THR B C 1
ATOM 8983 O O . THR B 1 448 ? 12.359 -12.188 -8.367 1 95.12 448 THR B O 1
ATOM 8986 N N . GLU B 1 449 ? 12.195 -10.578 -9.906 1 96.81 449 GLU B N 1
ATOM 8987 C CA . GLU B 1 449 ? 10.734 -10.68 -9.953 1 96.81 449 GLU B CA 1
ATOM 8988 C C . GLU B 1 449 ? 10.289 -12.047 -10.469 1 96.81 449 GLU B C 1
ATOM 8990 O O . GLU B 1 449 ? 9.328 -12.625 -9.961 1 96.81 449 GLU B O 1
ATOM 8995 N N . ASP B 1 450 ? 10.961 -12.555 -11.43 1 95.31 450 ASP B N 1
ATOM 8996 C CA . ASP B 1 450 ? 10.656 -13.875 -11.969 1 95.31 450 ASP B CA 1
ATOM 8997 C C . ASP B 1 450 ? 10.688 -14.938 -10.867 1 95.31 450 ASP B C 1
ATOM 8999 O O . ASP B 1 450 ? 9.867 -15.859 -10.859 1 95.31 450 ASP B O 1
ATOM 9003 N N . ASN B 1 451 ? 11.57 -14.758 -9.898 1 97.25 451 ASN B N 1
ATOM 9004 C CA . ASN B 1 451 ? 11.844 -15.789 -8.906 1 97.25 451 ASN B CA 1
ATOM 9005 C C . ASN B 1 451 ? 11.148 -15.492 -7.582 1 97.25 451 ASN B C 1
ATOM 9007 O O . ASN B 1 451 ? 11.242 -16.281 -6.637 1 97.25 451 ASN B O 1
ATOM 9011 N N . ASN B 1 452 ? 10.43 -14.367 -7.465 1 98.5 452 ASN B N 1
ATOM 9012 C CA . ASN B 1 452 ? 9.836 -13.875 -6.227 1 98.5 452 ASN B CA 1
ATOM 9013 C C . ASN B 1 452 ? 8.328 -13.68 -6.363 1 98.5 452 ASN B C 1
ATOM 9015 O O . ASN B 1 452 ? 7.848 -12.547 -6.406 1 98.5 452 ASN B O 1
ATOM 9019 N N . PRO B 1 453 ? 7.586 -14.789 -6.312 1 98.56 453 PRO B N 1
ATOM 9020 C CA . PRO B 1 453 ? 6.137 -14.672 -6.488 1 98.56 453 PRO B CA 1
ATOM 9021 C C . PRO B 1 453 ? 5.473 -13.898 -5.348 1 98.56 453 PRO B C 1
ATOM 9023 O O . PRO B 1 453 ? 6.039 -13.781 -4.262 1 98.56 453 PRO B O 1
ATOM 9026 N N . LEU B 1 454 ? 4.328 -13.438 -5.68 1 98.62 454 LEU B N 1
ATOM 9027 C CA . LEU B 1 454 ? 3.439 -12.688 -4.797 1 98.62 454 LEU B CA 1
ATOM 9028 C C . LEU B 1 454 ? 3.002 -13.547 -3.613 1 98.62 454 LEU B C 1
ATOM 9030 O O . LEU B 1 454 ? 2.689 -14.727 -3.779 1 98.62 454 LEU B O 1
ATOM 9034 N N . LEU B 1 455 ? 3.002 -12.898 -2.35 1 98.81 455 LEU B N 1
ATOM 9035 C CA . LEU B 1 455 ? 2.33 -13.531 -1.222 1 98.81 455 LEU B CA 1
ATOM 9036 C C . LEU B 1 455 ? 1.89 -12.492 -0.195 1 98.81 455 LEU B C 1
ATOM 9038 O O . LEU B 1 455 ? 2.719 -11.758 0.346 1 98.81 455 LEU B O 1
ATOM 9042 N N . LEU B 1 456 ? 0.66 -12.344 0.036 1 98.62 456 LEU B N 1
ATOM 9043 C CA . LEU B 1 456 ? 0.023 -11.648 1.146 1 98.62 456 LEU B CA 1
ATOM 9044 C C . LEU B 1 456 ? -0.861 -12.594 1.951 1 98.62 456 LEU B C 1
ATOM 9046 O O . LEU B 1 456 ? -1.577 -13.414 1.379 1 98.62 456 LEU B O 1
ATOM 9050 N N . ILE B 1 457 ? -0.81 -12.5 3.295 1 98.62 457 ILE B N 1
ATOM 9051 C CA . ILE B 1 457 ? -1.62 -13.359 4.148 1 98.62 457 ILE B CA 1
ATOM 9052 C C . ILE B 1 457 ? -2.445 -12.508 5.109 1 98.62 457 ILE B C 1
ATOM 9054 O O . ILE B 1 457 ? -1.913 -11.602 5.762 1 98.62 457 ILE B O 1
ATOM 9058 N N . THR B 1 458 ? -3.697 -12.727 5.09 1 97.88 458 THR B N 1
ATOM 9059 C CA . THR B 1 458 ? -4.57 -12.188 6.129 1 97.88 458 THR B CA 1
ATOM 9060 C C . THR B 1 458 ? -4.945 -13.273 7.133 1 97.88 458 THR B C 1
ATOM 9062 O O . THR B 1 458 ? -5.336 -14.375 6.746 1 97.88 458 THR B O 1
ATOM 9065 N N . LEU B 1 459 ? -4.785 -12.961 8.375 1 96.94 459 LEU B N 1
ATOM 9066 C CA . LEU B 1 459 ? -5.18 -13.875 9.445 1 96.94 459 LEU B CA 1
ATOM 9067 C C . LEU B 1 459 ? -6.629 -13.633 9.859 1 96.94 459 LEU B C 1
ATOM 9069 O O . LEU B 1 459 ? -7.148 -12.523 9.695 1 96.94 459 LEU B O 1
ATOM 9073 N N . PRO B 1 460 ? -7.328 -14.711 10.328 1 96 460 PRO B N 1
ATOM 9074 C CA . PRO B 1 460 ? -8.633 -14.469 10.961 1 96 460 PRO B CA 1
ATOM 9075 C C . PRO B 1 460 ? -8.562 -13.406 12.055 1 96 460 PRO B C 1
ATOM 9077 O O . PRO B 1 460 ? -7.562 -13.312 12.766 1 96 460 PRO B O 1
ATOM 9080 N N . TYR B 1 461 ? -9.586 -12.656 12.195 1 93.44 461 TYR B N 1
ATOM 9081 C CA . TYR B 1 461 ? -9.633 -11.562 13.164 1 93.44 461 TYR B CA 1
ATOM 9082 C C . TYR B 1 461 ? -9.234 -12.047 14.555 1 93.44 461 TYR B C 1
ATOM 9084 O O . TYR B 1 461 ? -8.492 -11.367 15.266 1 93.44 461 TYR B O 1
ATOM 9092 N N . SER B 1 462 ? -9.68 -13.203 14.922 1 91.06 462 SER B N 1
ATOM 9093 C CA . SER B 1 462 ? -9.375 -13.758 16.234 1 91.06 462 SER B CA 1
ATOM 9094 C C . SER B 1 462 ? -7.875 -13.969 16.422 1 91.06 462 SER B C 1
ATOM 9096 O O . SER B 1 462 ? -7.336 -13.758 17.5 1 91.06 462 SER B O 1
ATOM 9098 N N . LEU B 1 463 ? -7.223 -14.336 15.328 1 92 463 LEU B N 1
ATOM 9099 C CA . LEU B 1 463 ? -5.785 -14.578 15.398 1 92 463 LEU B CA 1
ATOM 9100 C C . LEU B 1 463 ? -5.012 -13.266 15.336 1 92 463 LEU B C 1
ATOM 9102 O O . LEU B 1 463 ? -3.904 -13.164 15.867 1 92 463 LEU B O 1
ATOM 9106 N N . ARG B 1 464 ? -5.59 -12.242 14.703 1 92.75 464 ARG B N 1
ATOM 9107 C CA . ARG B 1 464 ? -4.965 -10.93 14.664 1 92.75 464 ARG B CA 1
ATOM 9108 C C . ARG B 1 464 ? -4.91 -10.312 16.062 1 92.75 464 ARG B C 1
ATOM 9110 O O . ARG B 1 464 ? -4.09 -9.422 16.312 1 92.75 464 ARG B O 1
ATOM 9117 N N . GLN B 1 465 ? -5.719 -10.852 16.922 1 90.75 465 GLN B N 1
ATOM 9118 C CA . GLN B 1 465 ? -5.762 -10.352 18.297 1 90.75 465 GLN B CA 1
ATOM 9119 C C . GLN B 1 465 ? -4.852 -11.172 19.219 1 90.75 465 GLN B C 1
ATOM 9121 O O . GLN B 1 465 ? -4.672 -10.828 20.375 1 90.75 465 GLN B O 1
ATOM 9126 N N . ASN B 1 466 ? -4.316 -12.188 18.672 1 90.94 466 ASN B N 1
ATOM 9127 C CA . ASN B 1 466 ? -3.34 -13 19.391 1 90.94 466 ASN B CA 1
ATOM 9128 C C . ASN B 1 466 ? -1.917 -12.5 19.156 1 90.94 466 ASN B C 1
ATOM 9130 O O . ASN B 1 466 ? -1.306 -12.805 18.125 1 90.94 466 ASN B O 1
ATOM 9134 N N . GLY B 1 467 ? -1.393 -11.836 20.188 1 91.25 467 GLY B N 1
ATOM 9135 C CA . GLY B 1 467 ? -0.101 -11.18 20.047 1 91.25 467 GLY B CA 1
ATOM 9136 C C . GLY B 1 467 ? 1.021 -12.141 19.688 1 91.25 467 GLY B C 1
ATOM 9137 O O . GLY B 1 467 ? 1.919 -11.789 18.922 1 91.25 467 GLY B O 1
ATOM 9138 N N . GLU B 1 468 ? 1.011 -13.297 20.156 1 90.94 468 GLU B N 1
ATOM 9139 C CA . GLU B 1 468 ? 2.062 -14.281 19.906 1 90.94 468 GLU B CA 1
ATOM 9140 C C . GLU B 1 468 ? 2.049 -14.727 18.438 1 90.94 468 GLU B C 1
ATOM 9142 O O . GLU B 1 468 ? 3.092 -14.75 17.781 1 90.94 468 GLU B O 1
ATOM 9147 N N . VAL B 1 469 ? 0.834 -15.031 17.953 1 91.75 469 VAL B N 1
ATOM 9148 C CA . VAL B 1 469 ? 0.713 -15.477 16.562 1 91.75 469 VAL B CA 1
ATOM 9149 C C . VAL B 1 469 ? 1.085 -14.328 15.625 1 91.75 469 VAL B C 1
ATOM 9151 O O . VAL B 1 469 ? 1.841 -14.523 14.664 1 91.75 469 VAL B O 1
ATOM 9154 N N . LEU B 1 470 ? 0.546 -13.266 15.969 1 93.94 470 LEU B N 1
ATOM 9155 C CA . LEU B 1 470 ? 0.761 -12.102 15.109 1 93.94 470 LEU B CA 1
ATOM 9156 C C . LEU B 1 470 ? 2.246 -11.766 15.016 1 93.94 470 LEU B C 1
ATOM 9158 O O . LEU B 1 470 ? 2.768 -11.562 13.914 1 93.94 470 LEU B O 1
ATOM 9162 N N . THR B 1 471 ? 2.98 -11.719 16.141 1 94.19 471 THR B N 1
ATOM 9163 C CA . THR B 1 471 ? 4.398 -11.375 16.125 1 94.19 471 THR B CA 1
ATOM 9164 C C . THR B 1 471 ? 5.215 -12.453 15.422 1 94.19 471 THR B C 1
ATOM 9166 O O . THR B 1 471 ? 6.172 -12.148 14.711 1 94.19 471 THR B O 1
ATOM 9169 N N . THR B 1 472 ? 4.82 -13.688 15.57 1 94.69 472 THR B N 1
ATOM 9170 C CA . THR B 1 472 ? 5.516 -14.789 14.914 1 94.69 472 THR B CA 1
ATOM 9171 C C . THR B 1 472 ? 5.383 -14.68 13.398 1 94.69 472 THR B C 1
ATOM 9173 O O . THR B 1 472 ? 6.379 -14.766 12.672 1 94.69 472 THR B O 1
ATOM 9176 N N . VAL B 1 473 ? 4.152 -14.516 12.93 1 96.69 473 VAL B N 1
ATOM 9177 C CA . VAL B 1 473 ? 3.908 -14.453 11.492 1 96.69 473 VAL B CA 1
ATOM 9178 C C . VAL B 1 473 ? 4.617 -13.242 10.891 1 96.69 473 VAL B C 1
ATOM 9180 O O . VAL B 1 473 ? 5.184 -13.32 9.805 1 96.69 473 VAL B O 1
ATOM 9183 N N . ARG B 1 474 ? 4.625 -12.164 11.594 1 95.5 474 ARG B N 1
ATOM 9184 C CA . ARG B 1 474 ? 5.301 -10.961 11.125 1 95.5 474 ARG B CA 1
ATOM 9185 C C . ARG B 1 474 ? 6.809 -11.172 11.047 1 95.5 474 ARG B C 1
ATOM 9187 O O . ARG B 1 474 ? 7.457 -10.734 10.094 1 95.5 474 ARG B O 1
ATOM 9194 N N . GLN B 1 475 ? 7.348 -11.789 12.039 1 95.5 475 GLN B N 1
ATOM 9195 C CA . GLN B 1 475 ? 8.773 -12.102 12.008 1 95.5 475 GLN B CA 1
ATOM 9196 C C . GLN B 1 475 ? 9.109 -13.008 10.828 1 95.5 475 GLN B C 1
ATOM 9198 O O . GLN B 1 475 ? 10.109 -12.797 10.141 1 95.5 475 GLN B O 1
ATOM 9203 N N . ASN B 1 476 ? 8.266 -13.984 10.641 1 97.25 476 ASN B N 1
ATOM 9204 C CA . ASN B 1 476 ? 8.469 -14.914 9.539 1 97.25 476 ASN B CA 1
ATOM 9205 C C . ASN B 1 476 ? 8.391 -14.211 8.18 1 97.25 476 ASN B C 1
ATOM 9207 O O . ASN B 1 476 ? 9.031 -14.641 7.219 1 97.25 476 ASN B O 1
ATOM 9211 N N . SER B 1 477 ? 7.617 -13.125 8.078 1 97.5 477 SER B N 1
ATOM 9212 C CA . SER B 1 477 ? 7.406 -12.43 6.812 1 97.5 477 SER B CA 1
ATOM 9213 C C . SER B 1 477 ? 8.703 -11.812 6.297 1 97.5 477 SER B C 1
ATOM 9215 O O . SER B 1 477 ? 8.805 -11.461 5.117 1 97.5 477 SER B O 1
ATOM 9217 N N . HIS B 1 478 ? 9.742 -11.688 7.105 1 95.88 478 HIS B N 1
ATOM 9218 C CA . HIS B 1 478 ? 11.016 -11.094 6.715 1 95.88 478 HIS B CA 1
ATOM 9219 C C . HIS B 1 478 ? 12.062 -12.172 6.453 1 95.88 478 HIS B C 1
ATOM 9221 O O . HIS B 1 478 ? 13.258 -11.867 6.371 1 95.88 478 HIS B O 1
ATOM 9227 N N . GLN B 1 479 ? 11.57 -13.391 6.324 1 97.75 479 GLN B N 1
ATOM 9228 C CA . GLN B 1 479 ? 12.484 -14.508 6.086 1 97.75 479 GLN B CA 1
ATOM 9229 C C . GLN B 1 479 ? 12.281 -15.094 4.691 1 97.75 479 GLN B C 1
ATOM 9231 O O . GLN B 1 479 ? 11.227 -14.906 4.078 1 97.75 479 GLN B O 1
ATOM 9236 N N . LEU B 1 480 ? 13.375 -15.781 4.273 1 98.56 480 LEU B N 1
ATOM 9237 C CA . LEU B 1 480 ? 13.25 -16.562 3.047 1 98.56 480 LEU B CA 1
ATOM 9238 C C . LEU B 1 480 ? 12.281 -17.734 3.24 1 98.56 480 LEU B C 1
ATOM 9240 O O . LEU B 1 480 ? 12.43 -18.516 4.18 1 98.56 480 LEU B O 1
ATOM 9244 N N . ILE B 1 481 ? 11.266 -17.766 2.391 1 98.62 481 ILE B N 1
ATOM 9245 C CA . ILE B 1 481 ? 10.312 -18.875 2.463 1 98.62 481 ILE B CA 1
ATOM 9246 C C . ILE B 1 481 ? 10.062 -19.438 1.063 1 98.62 481 ILE B C 1
ATOM 9248 O O . ILE B 1 481 ? 10.461 -18.828 0.066 1 98.62 481 ILE B O 1
ATOM 9252 N N . THR B 1 482 ? 9.484 -20.594 0.951 1 98.56 482 THR B N 1
ATOM 9253 C CA . THR B 1 482 ? 9.195 -21.25 -0.321 1 98.56 482 THR B CA 1
ATOM 9254 C C . THR B 1 482 ? 7.773 -21.781 -0.347 1 98.56 482 THR B C 1
ATOM 9256 O O . THR B 1 482 ? 7.043 -21.672 0.642 1 98.56 482 THR B O 1
ATOM 9259 N N . GLN B 1 483 ? 7.441 -22.359 -1.441 1 98.19 483 GLN B N 1
ATOM 9260 C CA . GLN B 1 483 ? 6.137 -23 -1.629 1 98.19 483 GLN B CA 1
ATOM 9261 C C . GLN B 1 483 ? 5.961 -24.188 -0.685 1 98.19 483 GLN B C 1
ATOM 9263 O O . GLN B 1 483 ? 4.848 -24.484 -0.25 1 98.19 483 GLN B O 1
ATOM 9268 N N . TYR B 1 484 ? 7.039 -24.781 -0.267 1 97.44 484 TYR B N 1
ATOM 9269 C CA . TYR B 1 484 ? 6.957 -25.875 0.697 1 97.44 484 TYR B CA 1
ATOM 9270 C C . TYR B 1 484 ? 6.441 -25.375 2.041 1 97.44 484 TYR B C 1
ATOM 9272 O O . TYR B 1 484 ? 5.719 -26.094 2.738 1 97.44 484 TYR B O 1
ATOM 9280 N N . ASP B 1 485 ? 6.855 -24.203 2.393 1 97.44 485 ASP B N 1
ATOM 9281 C CA . ASP B 1 485 ? 6.387 -23.609 3.643 1 97.44 485 ASP B CA 1
ATOM 9282 C C . ASP B 1 485 ? 4.887 -23.344 3.594 1 97.44 485 ASP B C 1
ATOM 9284 O O . ASP B 1 485 ? 4.199 -23.438 4.613 1 97.44 485 ASP B O 1
ATOM 9288 N N . LEU B 1 486 ? 4.371 -23 2.439 1 98.31 486 LEU B N 1
ATOM 9289 C CA . LEU B 1 486 ? 2.936 -22.781 2.277 1 98.31 486 LEU B CA 1
ATOM 9290 C C . LEU B 1 486 ? 2.16 -24.062 2.496 1 98.31 486 LEU B C 1
ATOM 9292 O O . LEU B 1 486 ? 1.133 -24.078 3.176 1 98.31 486 LEU B O 1
ATOM 9296 N N . TYR B 1 487 ? 2.633 -25.141 1.932 1 96.69 487 TYR B N 1
ATOM 9297 C CA . TYR B 1 487 ? 1.991 -26.422 2.17 1 96.69 487 TYR B CA 1
ATOM 9298 C C . TYR B 1 487 ? 1.944 -26.75 3.66 1 96.69 487 TYR B C 1
ATOM 9300 O O . TYR B 1 487 ? 0.898 -27.141 4.184 1 96.69 487 TYR B O 1
ATOM 9308 N N . ALA B 1 488 ? 3.123 -26.609 4.27 1 94.62 488 ALA B N 1
ATOM 9309 C CA . ALA B 1 488 ? 3.191 -26.859 5.703 1 94.62 488 ALA B CA 1
ATOM 9310 C C . ALA B 1 488 ? 2.199 -25.984 6.465 1 94.62 488 ALA B C 1
ATOM 9312 O O . ALA B 1 488 ? 1.604 -26.422 7.453 1 94.62 488 ALA B O 1
ATOM 9313 N N . THR B 1 489 ? 2.057 -24.75 6.047 1 95.81 489 THR B N 1
ATOM 9314 C CA . THR B 1 489 ? 1.129 -23.812 6.68 1 95.81 489 THR B CA 1
ATOM 9315 C C . THR B 1 489 ? -0.312 -24.297 6.516 1 95.81 489 THR B C 1
ATOM 9317 O O . THR B 1 489 ? -1.087 -24.281 7.477 1 95.81 489 THR B O 1
ATOM 9320 N N . PHE B 1 490 ? -0.696 -24.766 5.309 1 96 490 PHE B N 1
ATOM 9321 C CA . PHE B 1 490 ? -2.047 -25.25 5.062 1 96 490 PHE B CA 1
ATOM 9322 C C . PHE B 1 490 ? -2.342 -26.469 5.922 1 96 490 PHE B C 1
ATOM 9324 O O . PHE B 1 490 ? -3.432 -26.594 6.488 1 96 490 PHE B O 1
ATOM 9331 N N . VAL B 1 491 ? -1.384 -27.312 6 1 92.25 491 VAL B N 1
ATOM 9332 C CA . VAL B 1 491 ? -1.541 -28.516 6.82 1 92.25 491 VAL B CA 1
ATOM 9333 C C . VAL B 1 491 ? -1.725 -28.125 8.289 1 92.25 491 VAL B C 1
ATOM 9335 O O . VAL B 1 491 ? -2.537 -28.719 9 1 92.25 491 VAL B O 1
ATOM 9338 N N . ASP B 1 492 ? -0.921 -27.141 8.672 1 90.38 492 ASP B N 1
ATOM 9339 C CA . ASP B 1 492 ? -1.013 -26.641 10.047 1 90.38 492 ASP B CA 1
ATOM 9340 C C . ASP B 1 492 ? -2.395 -26.062 10.328 1 90.38 492 ASP B C 1
ATOM 9342 O O . ASP B 1 492 ? -2.924 -26.219 11.43 1 90.38 492 ASP B O 1
ATOM 9346 N N . ILE B 1 493 ? -2.971 -25.406 9.406 1 92.44 493 ILE B N 1
ATOM 9347 C CA . ILE B 1 493 ? -4.277 -24.766 9.562 1 92.44 493 ILE B CA 1
ATOM 9348 C C . ILE B 1 493 ? -5.352 -25.828 9.75 1 92.44 493 ILE B C 1
ATOM 9350 O O . ILE B 1 493 ? -6.227 -25.703 10.609 1 92.44 493 ILE B O 1
ATOM 9354 N N . VAL B 1 494 ? -5.438 -26.922 8.953 1 88 494 VAL B N 1
ATOM 9355 C CA . VAL B 1 494 ? -6.516 -27.906 8.984 1 88 494 VAL B CA 1
ATOM 9356 C C . VAL B 1 494 ? -6.27 -28.922 10.102 1 88 494 VAL B C 1
ATOM 9358 O O . VAL B 1 494 ? -7.199 -29.594 10.547 1 88 494 VAL B O 1
ATOM 9361 N N . ARG B 1 495 ? -5.348 -28.656 11.234 1 68.19 495 ARG B N 1
ATOM 9362 C CA . ARG B 1 495 ? -4.969 -29.453 12.391 1 68.19 495 ARG B CA 1
ATOM 9363 C C . ARG B 1 495 ? -5.832 -30.703 12.492 1 68.19 495 ARG B C 1
ATOM 9365 O O . ARG B 1 495 ? -6.895 -30.688 13.117 1 68.19 495 ARG B O 1
ATOM 9372 N N . PRO B 1 496 ? -5.672 -31.75 11.781 1 53.66 496 PRO B N 1
ATOM 9373 C CA . PRO B 1 496 ? -6.578 -32.844 12.164 1 53.66 496 PRO B CA 1
ATOM 9374 C C . PRO B 1 496 ? -6.477 -33.188 13.648 1 53.66 496 PRO B C 1
ATOM 9376 O O . PRO B 1 496 ? -5.414 -33.031 14.258 1 53.66 496 PRO B O 1
ATOM 9379 N N . LYS B 1 497 ? -7.555 -32.875 14.461 1 47.44 497 LYS B N 1
ATOM 9380 C CA . LYS B 1 497 ? -7.598 -33.25 15.875 1 47.44 497 LYS B CA 1
ATOM 9381 C C . LYS B 1 497 ? -6.52 -34.281 16.203 1 47.44 497 LYS B C 1
ATOM 9383 O O . LYS B 1 497 ? -5.938 -34.25 17.281 1 47.44 497 LYS B O 1
ATOM 9388 N N . SER B 1 498 ? -6.672 -35.469 15.602 1 43.5 498 SER B N 1
ATOM 9389 C CA . SER B 1 498 ? -6.004 -36.625 16.203 1 43.5 498 SER B CA 1
ATOM 9390 C C . SER B 1 498 ? -4.527 -36.656 15.836 1 43.5 498 SER B C 1
ATOM 9392 O O . SER B 1 498 ? -4.168 -36.406 14.68 1 43.5 498 SER B O 1
ATOM 9394 N N . GLU B 1 499 ? -3.576 -36.438 16.734 1 45.56 499 GLU B N 1
ATOM 9395 C CA . GLU B 1 499 ? -2.135 -36.688 16.781 1 45.56 499 GLU B CA 1
ATOM 9396 C C . GLU B 1 499 ? -1.691 -37.625 15.664 1 45.56 499 GLU B C 1
ATOM 9398 O O . GLU B 1 499 ? -0.572 -37.5 15.156 1 45.56 499 GLU B O 1
ATOM 9403 N N . ASN B 1 500 ? -2.477 -38.625 15.406 1 42.62 500 ASN B N 1
ATOM 9404 C CA . ASN B 1 500 ? -1.974 -39.812 14.742 1 42.62 500 ASN B CA 1
ATOM 9405 C C . ASN B 1 500 ? -1.854 -39.625 13.234 1 42.62 500 ASN B C 1
ATOM 9407 O O . ASN B 1 500 ? -1.217 -40.406 12.547 1 42.62 500 ASN B O 1
ATOM 9411 N N . THR B 1 501 ? -2.533 -38.75 12.562 1 47.62 501 THR B N 1
ATOM 9412 C CA . THR B 1 501 ? -2.682 -38.906 11.117 1 47.62 501 THR B CA 1
ATOM 9413 C C . THR B 1 501 ? -1.606 -38.094 10.383 1 47.62 501 THR B C 1
ATOM 9415 O O . THR B 1 501 ? -1.422 -38.25 9.18 1 47.62 501 THR B O 1
ATOM 9418 N N . THR B 1 502 ? -0.952 -37.125 10.977 1 52.44 502 THR B N 1
ATOM 9419 C CA . THR B 1 502 ? -0.006 -36.281 10.227 1 52.44 502 THR B CA 1
ATOM 9420 C C . THR B 1 502 ? 1.345 -37 10.117 1 52.44 502 THR B C 1
ATOM 9422 O O . THR B 1 502 ? 2.236 -36.531 9.406 1 52.44 502 THR B O 1
ATOM 9425 N N . SER B 1 503 ? 1.455 -38.188 10.789 1 56.47 503 SER B N 1
ATOM 9426 C CA . SER B 1 503 ? 2.787 -38.75 10.961 1 56.47 503 SER B CA 1
ATOM 9427 C C . SER B 1 503 ? 3.33 -39.312 9.648 1 56.47 503 SER B C 1
ATOM 9429 O O . SER B 1 503 ? 4.543 -39.438 9.477 1 56.47 503 SER B O 1
ATOM 9431 N N . ASN B 1 504 ? 2.439 -39.281 8.641 1 70 504 ASN B N 1
ATOM 9432 C CA . ASN B 1 504 ? 3.008 -39.906 7.461 1 70 504 ASN B CA 1
ATOM 9433 C C . ASN B 1 504 ? 3.104 -38.938 6.281 1 70 504 ASN B C 1
ATOM 9435 O O . ASN B 1 504 ? 3.312 -39.375 5.145 1 70 504 ASN B O 1
ATOM 9439 N N . LEU B 1 505 ? 3.008 -37.656 6.574 1 82.25 505 LEU B N 1
ATOM 9440 C CA . LEU B 1 505 ? 3.082 -36.719 5.465 1 82.25 505 LEU B CA 1
ATOM 9441 C C . LEU B 1 505 ? 4.527 -36.312 5.176 1 82.25 505 LEU B C 1
ATOM 9443 O O . LEU B 1 505 ? 5.316 -36.094 6.102 1 82.25 505 LEU B O 1
ATOM 9447 N N . LEU B 1 506 ? 4.836 -36.406 3.898 1 87.56 506 LEU B N 1
ATOM 9448 C CA . LEU B 1 506 ? 6.102 -35.812 3.473 1 87.56 506 LEU B CA 1
ATOM 9449 C C . LEU B 1 506 ? 6.074 -34.312 3.604 1 87.56 506 LEU B C 1
ATOM 9451 O O . LEU B 1 506 ? 5.137 -33.656 3.131 1 87.56 506 LEU B O 1
ATOM 9455 N N . MET B 1 507 ? 7.059 -33.781 4.367 1 89.62 507 MET B N 1
ATOM 9456 C CA . MET B 1 507 ? 7.082 -32.344 4.605 1 89.62 507 MET B CA 1
ATOM 9457 C C . MET B 1 507 ? 8.477 -31.781 4.363 1 89.62 507 MET B C 1
ATOM 9459 O O . MET B 1 507 ? 9.43 -32.156 5.055 1 89.62 507 MET B O 1
ATOM 9463 N N . HIS B 1 508 ? 8.562 -30.844 3.389 1 93.06 508 HIS B N 1
ATOM 9464 C CA . HIS B 1 508 ? 9.844 -30.203 3.107 1 93.06 508 HIS B CA 1
ATOM 9465 C C . HIS B 1 508 ? 9.883 -28.781 3.67 1 93.06 508 HIS B C 1
ATOM 9467 O O . HIS B 1 508 ? 10.953 -28.188 3.785 1 93.06 508 HIS B O 1
ATOM 9473 N N . GLY B 1 509 ? 8.734 -28.203 4.02 1 94.44 509 GLY B N 1
ATOM 9474 C CA . GLY B 1 509 ? 8.648 -26.828 4.504 1 94.44 509 GLY B CA 1
ATOM 9475 C C . GLY B 1 509 ? 8.227 -26.734 5.961 1 94.44 509 GLY B C 1
ATOM 9476 O O . GLY B 1 509 ? 8.016 -27.766 6.617 1 94.44 509 GLY B O 1
ATOM 9477 N N . SER B 1 510 ? 8.195 -25.531 6.477 1 94 510 SER B N 1
ATOM 9478 C CA . SER B 1 510 ? 7.773 -25.219 7.84 1 94 510 SER B CA 1
ATOM 9479 C C . SER B 1 510 ? 6.641 -24.203 7.855 1 94 510 SER B C 1
ATOM 9481 O O . SER B 1 510 ? 6.633 -23.266 7.055 1 94 510 SER B O 1
ATOM 9483 N N . SER B 1 511 ? 5.754 -24.438 8.805 1 95 511 SER B N 1
ATOM 9484 C CA . SER B 1 511 ? 4.559 -23.594 8.852 1 95 511 SER B CA 1
ATOM 9485 C C . SER B 1 511 ? 4.906 -22.156 9.219 1 95 511 SER B C 1
ATOM 9487 O O . SER B 1 511 ? 5.637 -21.922 10.18 1 95 511 SER B O 1
ATOM 9489 N N . LEU B 1 512 ? 4.309 -21.219 8.531 1 96.81 512 LEU B N 1
ATOM 9490 C CA . LEU B 1 512 ? 4.527 -19.781 8.742 1 96.81 512 LEU B CA 1
ATOM 9491 C C . LEU B 1 512 ? 3.826 -19.312 10.016 1 96.81 512 LEU B C 1
ATOM 9493 O O . LEU B 1 512 ? 4.027 -18.172 10.453 1 96.81 512 LEU B O 1
ATOM 9497 N N . LEU B 1 513 ? 3.023 -20.188 10.617 1 93.94 513 LEU B N 1
ATOM 9498 C CA . LEU B 1 513 ? 2.303 -19.844 11.836 1 93.94 513 LEU B CA 1
ATOM 9499 C C . LEU B 1 513 ? 3.146 -20.156 13.07 1 93.94 513 LEU B C 1
ATOM 9501 O O . LEU B 1 513 ? 2.742 -19.844 14.195 1 93.94 513 LEU B O 1
ATOM 9505 N N . ARG B 1 514 ? 4.348 -20.672 12.805 1 91.69 514 ARG B N 1
ATOM 9506 C CA . ARG B 1 514 ? 5.301 -21.047 13.844 1 91.69 514 ARG B CA 1
ATOM 9507 C C . ARG B 1 514 ? 6.68 -20.453 13.57 1 91.69 514 ARG B C 1
ATOM 9509 O O . ARG B 1 514 ? 6.98 -20.094 12.43 1 91.69 514 ARG B O 1
ATOM 9516 N N . PRO B 1 515 ? 7.48 -20.312 14.648 1 93.19 515 PRO B N 1
ATOM 9517 C CA . PRO B 1 515 ? 8.852 -19.859 14.359 1 93.19 515 PRO B CA 1
ATOM 9518 C C . PRO B 1 515 ? 9.555 -20.766 13.344 1 93.19 515 PRO B C 1
ATOM 9520 O O . PRO B 1 515 ? 9.492 -21.984 13.445 1 93.19 515 PRO B O 1
ATOM 9523 N N . LEU B 1 516 ? 10.219 -20.141 12.445 1 95.12 516 LEU B N 1
ATOM 9524 C CA . LEU B 1 516 ? 10.852 -20.906 11.367 1 95.12 516 LEU B CA 1
ATOM 9525 C C . LEU B 1 516 ? 12.242 -21.375 11.781 1 95.12 516 LEU B C 1
ATOM 9527 O O . LEU B 1 516 ? 13 -20.625 12.398 1 95.12 516 LEU B O 1
ATOM 9531 N N . PRO B 1 517 ? 12.547 -22.594 11.422 1 93.88 517 PRO B N 1
ATOM 9532 C CA . PRO B 1 517 ? 13.898 -23.078 11.711 1 93.88 517 PRO B CA 1
ATOM 9533 C C . PRO B 1 517 ? 14.977 -22.297 10.969 1 93.88 517 PRO B C 1
ATOM 9535 O O . PRO B 1 517 ? 14.781 -21.891 9.812 1 93.88 517 PRO B O 1
ATOM 9538 N N . GLN B 1 518 ? 16.141 -22.047 11.57 1 93.75 518 GLN B N 1
ATOM 9539 C CA . GLN B 1 518 ? 17.266 -21.312 11.023 1 93.75 518 GLN B CA 1
ATOM 9540 C C . GLN B 1 518 ? 18.484 -22.219 10.875 1 93.75 518 GLN B C 1
ATOM 9542 O O . GLN B 1 518 ? 18.625 -23.219 11.578 1 93.75 518 GLN B O 1
ATOM 9547 N N . PRO B 1 519 ? 19.531 -21.938 9.914 1 94.94 519 PRO B N 1
ATOM 9548 C CA . PRO B 1 519 ? 19.5 -20.844 8.945 1 94.94 519 PRO B CA 1
ATOM 9549 C C . PRO B 1 519 ? 18.641 -21.172 7.723 1 94.94 519 PRO B C 1
ATOM 9551 O O . PRO B 1 519 ? 18.484 -22.344 7.367 1 94.94 519 PRO B O 1
ATOM 9554 N N . ARG B 1 520 ? 18.094 -20.219 7.141 1 96.75 520 ARG B N 1
ATOM 9555 C CA . ARG B 1 520 ? 17.328 -20.391 5.914 1 96.75 520 ARG B CA 1
ATOM 9556 C C . ARG B 1 520 ? 18.094 -19.859 4.707 1 96.75 520 ARG B C 1
ATOM 9558 O O . ARG B 1 520 ? 18.312 -18.656 4.57 1 96.75 520 ARG B O 1
ATOM 9565 N N . THR B 1 521 ? 18.547 -20.781 3.902 1 97.12 521 THR B N 1
ATOM 9566 C CA . THR B 1 521 ? 19.25 -20.484 2.654 1 97.12 521 THR B CA 1
ATOM 9567 C C . THR B 1 521 ? 18.562 -21.188 1.479 1 97.12 521 THR B C 1
ATOM 9569 O O . THR B 1 521 ? 17.719 -22.047 1.675 1 97.12 521 THR B O 1
ATOM 9572 N N . CYS B 1 522 ? 18.938 -20.812 0.303 1 96.81 522 CYS B N 1
ATOM 9573 C CA . CYS B 1 522 ? 18.25 -21.375 -0.864 1 96.81 522 CYS B CA 1
ATOM 9574 C C . CYS B 1 522 ? 18.422 -22.891 -0.929 1 96.81 522 CYS B C 1
ATOM 9576 O O . CYS B 1 522 ? 17.453 -23.625 -1.111 1 96.81 522 CYS B O 1
ATOM 9578 N N . ASP B 1 523 ? 19.625 -23.328 -0.72 1 96.12 523 ASP B N 1
ATOM 9579 C CA . ASP B 1 523 ? 19.844 -24.766 -0.846 1 96.12 523 ASP B CA 1
ATOM 9580 C C . ASP B 1 523 ? 19.125 -25.531 0.271 1 96.12 523 ASP B C 1
ATOM 9582 O O . ASP B 1 523 ? 18.5 -26.562 0.024 1 96.12 523 ASP B O 1
ATOM 9586 N N . ARG B 1 524 ? 19.188 -25.031 1.482 1 95.88 524 ARG B N 1
ATOM 9587 C CA . ARG B 1 524 ? 18.547 -25.672 2.619 1 95.88 524 ARG B CA 1
ATOM 9588 C C . ARG B 1 524 ? 17.031 -25.75 2.426 1 95.88 524 ARG B C 1
ATOM 9590 O O . ARG B 1 524 ? 16.375 -26.641 2.971 1 95.88 524 ARG B O 1
ATOM 9597 N N . LEU B 1 525 ? 16.5 -24.828 1.656 1 97.25 525 LEU B N 1
ATOM 9598 C CA . LEU B 1 525 ? 15.062 -24.797 1.416 1 97.25 525 LEU B CA 1
ATOM 9599 C C . LEU B 1 525 ? 14.727 -25.453 0.08 1 97.25 525 LEU B C 1
ATOM 9601 O O . LEU B 1 525 ? 13.602 -25.312 -0.411 1 97.25 525 LEU B O 1
ATOM 9605 N N . ARG B 1 526 ? 15.711 -26.016 -0.542 1 95.5 526 ARG B N 1
ATOM 9606 C CA . ARG B 1 526 ? 15.555 -26.781 -1.775 1 95.5 526 ARG B CA 1
ATOM 9607 C C . ARG B 1 526 ? 15.172 -25.875 -2.939 1 95.5 526 ARG B C 1
ATOM 9609 O O . ARG B 1 526 ? 14.281 -26.203 -3.725 1 95.5 526 ARG B O 1
ATOM 9616 N N . VAL B 1 527 ? 15.75 -24.734 -2.98 1 96.5 527 VAL B N 1
ATOM 9617 C CA . VAL B 1 527 ? 15.664 -23.844 -4.125 1 96.5 527 VAL B CA 1
ATOM 9618 C C . VAL B 1 527 ? 16.891 -24.016 -5.012 1 96.5 527 VAL B C 1
ATOM 9620 O O . VAL B 1 527 ? 18.031 -23.812 -4.562 1 96.5 527 VAL B O 1
ATOM 9623 N N . PRO B 1 528 ? 16.625 -24.469 -6.223 1 93.75 528 PRO B N 1
ATOM 9624 C CA . PRO B 1 528 ? 17.797 -24.484 -7.117 1 93.75 528 PRO B CA 1
ATOM 9625 C C . PRO B 1 528 ? 18.484 -23.125 -7.203 1 93.75 528 PRO B C 1
ATOM 9627 O O . PRO B 1 528 ? 17.812 -22.094 -7.215 1 93.75 528 PRO B O 1
ATOM 9630 N N . PHE B 1 529 ? 19.781 -23.172 -7.367 1 92.25 529 PHE B N 1
ATOM 9631 C CA . PHE B 1 529 ? 20.578 -21.953 -7.309 1 92.25 529 PHE B CA 1
ATOM 9632 C C . PHE B 1 529 ? 20.141 -20.969 -8.391 1 92.25 529 PHE B C 1
ATOM 9634 O O . PHE B 1 529 ? 20.156 -19.75 -8.18 1 92.25 529 PHE B O 1
ATOM 9641 N N . GLU B 1 530 ? 19.703 -21.453 -9.5 1 88.75 530 GLU B N 1
ATOM 9642 C CA . GLU B 1 530 ? 19.344 -20.609 -10.625 1 88.75 530 GLU B CA 1
ATOM 9643 C C . GLU B 1 530 ? 18.125 -19.75 -10.305 1 88.75 530 GLU B C 1
ATOM 9645 O O . GLU B 1 530 ? 17.875 -18.75 -10.969 1 88.75 530 GLU B O 1
ATOM 9650 N N . TYR B 1 531 ? 17.375 -20.125 -9.266 1 93.94 531 TYR B N 1
ATOM 9651 C CA . TYR B 1 531 ? 16.172 -19.375 -8.93 1 93.94 531 TYR B CA 1
ATOM 9652 C C . TYR B 1 531 ? 16.344 -18.625 -7.617 1 93.94 531 TYR B C 1
ATOM 9654 O O . TYR B 1 531 ? 15.43 -17.938 -7.156 1 93.94 531 TYR B O 1
ATOM 9662 N N . CYS B 1 532 ? 17.531 -18.719 -6.992 1 95.62 532 CYS B N 1
ATOM 9663 C CA . CYS B 1 532 ? 17.766 -18.156 -5.668 1 95.62 532 CYS B CA 1
ATOM 9664 C C . CYS B 1 532 ? 17.703 -16.641 -5.707 1 95.62 532 CYS B C 1
ATOM 9666 O O . CYS B 1 532 ? 18.375 -16 -6.531 1 95.62 532 CYS B O 1
ATOM 9668 N N . THR B 1 533 ? 16.969 -16 -4.75 1 97 533 THR B N 1
ATOM 9669 C CA . THR B 1 533 ? 16.797 -14.562 -4.746 1 97 533 THR B CA 1
ATOM 9670 C C . THR B 1 533 ? 17.75 -13.898 -3.76 1 97 533 THR B C 1
ATOM 9672 O O . THR B 1 533 ? 17.797 -12.672 -3.646 1 97 533 THR B O 1
ATOM 9675 N N . CYS B 1 534 ? 18.516 -14.719 -3.033 1 97.12 534 CYS B N 1
ATOM 9676 C CA . CYS B 1 534 ? 19.516 -14.156 -2.129 1 97.12 534 CYS B CA 1
ATOM 9677 C C . CYS B 1 534 ? 20.547 -13.328 -2.896 1 97.12 534 CYS B C 1
ATOM 9679 O O . CYS B 1 534 ? 20.969 -13.719 -3.988 1 97.12 534 CYS B O 1
ATOM 9681 N N . ILE B 1 535 ? 20.922 -12.242 -2.35 1 94.69 535 ILE B N 1
ATOM 9682 C CA . ILE B 1 535 ? 21.844 -11.32 -3.004 1 94.69 535 ILE B CA 1
ATOM 9683 C C . ILE B 1 535 ? 23.219 -11.984 -3.16 1 94.69 535 ILE B C 1
ATOM 9685 O O . ILE B 1 535 ? 23.766 -12.523 -2.197 1 94.69 535 ILE B O 1
ATOM 9689 N N . ARG B 1 536 ? 23.609 -11.977 -4.359 1 92.44 536 ARG B N 1
ATOM 9690 C CA . ARG B 1 536 ? 24.969 -12.398 -4.688 1 92.44 536 ARG B CA 1
ATOM 9691 C C . ARG B 1 536 ? 25.734 -11.281 -5.387 1 92.44 536 ARG B C 1
ATOM 9693 O O . ARG B 1 536 ? 25.297 -10.773 -6.418 1 92.44 536 ARG B O 1
ATOM 9700 N N . LYS B 1 537 ? 26.812 -10.898 -4.797 1 90.81 537 LYS B N 1
ATOM 9701 C CA . LYS B 1 537 ? 27.641 -9.875 -5.43 1 90.81 537 LYS B CA 1
ATOM 9702 C C . LYS B 1 537 ? 28.312 -10.422 -6.684 1 90.81 537 LYS B C 1
ATOM 9704 O O . LYS B 1 537 ? 28.891 -11.508 -6.652 1 90.81 537 LYS B O 1
ATOM 9709 N N . LYS B 1 538 ? 28.172 -9.75 -7.762 1 92.06 538 LYS B N 1
ATOM 9710 C CA . LYS B 1 538 ? 28.766 -10.133 -9.039 1 92.06 538 LYS B CA 1
ATOM 9711 C C . LYS B 1 538 ? 29.531 -8.969 -9.656 1 92.06 538 LYS B C 1
ATOM 9713 O O . LYS B 1 538 ? 29.203 -7.805 -9.438 1 92.06 538 LYS B O 1
ATOM 9718 N N . THR B 1 539 ? 30.594 -9.281 -10.305 1 93.88 539 THR B N 1
ATOM 9719 C CA . THR B 1 539 ? 31.344 -8.305 -11.078 1 93.88 539 THR B CA 1
ATOM 9720 C C . THR B 1 539 ? 31.328 -8.656 -12.562 1 93.88 539 THR B C 1
ATOM 9722 O O . THR B 1 539 ? 31.656 -9.789 -12.945 1 93.88 539 THR B O 1
ATOM 9725 N N . LYS B 1 540 ? 30.953 -7.73 -13.375 1 93.19 540 LYS B N 1
ATOM 9726 C CA . LYS B 1 540 ? 30.984 -7.941 -14.82 1 93.19 540 LYS B CA 1
ATOM 9727 C C . LYS B 1 540 ? 32.406 -7.93 -15.352 1 93.19 540 LYS B C 1
ATOM 9729 O O . LYS B 1 540 ? 33.156 -7 -15.078 1 93.19 540 LYS B O 1
ATOM 9734 N N . LEU B 1 541 ? 32.688 -8.945 -16.094 1 94.62 541 LEU B N 1
ATOM 9735 C CA . LEU B 1 541 ? 34.031 -9.016 -16.688 1 94.62 541 LEU B CA 1
ATOM 9736 C C . LEU B 1 541 ? 34.062 -8.258 -18.016 1 94.62 541 LEU B C 1
ATOM 9738 O O . LEU B 1 541 ? 33.031 -8.07 -18.672 1 94.62 541 LEU B O 1
ATOM 9742 N N . PRO B 1 542 ? 35.219 -7.836 -18.359 1 93.38 542 PRO B N 1
ATOM 9743 C CA . PRO B 1 542 ? 35.344 -7.18 -19.672 1 93.38 542 PRO B CA 1
ATOM 9744 C C . PRO B 1 542 ? 35 -8.102 -20.828 1 93.38 542 PRO B C 1
ATOM 9746 O O . PRO B 1 542 ? 34.969 -9.328 -20.672 1 93.38 542 PRO B O 1
ATOM 9749 N N . GLU B 1 543 ? 34.75 -7.586 -21.984 1 89.88 543 GLU B N 1
ATOM 9750 C CA . GLU B 1 543 ? 34.312 -8.32 -23.172 1 89.88 543 GLU B CA 1
ATOM 9751 C C . GLU B 1 543 ? 35.375 -9.32 -23.625 1 89.88 543 GLU B C 1
ATOM 9753 O O . GLU B 1 543 ? 35.031 -10.367 -24.188 1 89.88 543 GLU B O 1
ATOM 9758 N N . ASP B 1 544 ? 36.594 -9.008 -23.375 1 88.25 544 ASP B N 1
ATOM 9759 C CA . ASP B 1 544 ? 37.688 -9.852 -23.875 1 88.25 544 ASP B CA 1
ATOM 9760 C C . ASP B 1 544 ? 38.125 -10.875 -22.828 1 88.25 544 ASP B C 1
ATOM 9762 O O . ASP B 1 544 ? 39.219 -11.398 -22.875 1 88.25 544 ASP B O 1
ATOM 9766 N N . ASN B 1 545 ? 37.25 -11.195 -21.938 1 91.25 545 ASN B N 1
ATOM 9767 C CA . ASN B 1 545 ? 37.594 -12.203 -20.938 1 91.25 545 ASN B CA 1
ATOM 9768 C C . ASN B 1 545 ? 37.844 -13.57 -21.562 1 91.25 545 ASN B C 1
ATOM 9770 O O . ASN B 1 545 ? 37.438 -13.805 -22.719 1 91.25 545 ASN B O 1
ATOM 9774 N N . ASP B 1 546 ? 38.438 -14.5 -20.891 1 91.44 546 ASP B N 1
ATOM 9775 C CA . ASP B 1 546 ? 38.844 -15.789 -21.453 1 91.44 546 ASP B CA 1
ATOM 9776 C C . ASP B 1 546 ? 37.875 -16.891 -21.016 1 91.44 546 ASP B C 1
ATOM 9778 O O . ASP B 1 546 ? 38.156 -18.078 -21.188 1 91.44 546 ASP B O 1
ATOM 9782 N N . VAL B 1 547 ? 36.781 -16.516 -20.422 1 94.62 547 VAL B N 1
ATOM 9783 C CA . VAL B 1 547 ? 35.844 -17.5 -19.906 1 94.62 547 VAL B CA 1
ATOM 9784 C C . VAL B 1 547 ? 34.594 -17.562 -20.797 1 94.62 547 VAL B C 1
ATOM 9786 O O . VAL B 1 547 ? 34.062 -18.656 -21.062 1 94.62 547 VAL B O 1
ATOM 9789 N N . GLY B 1 548 ? 34.156 -16.484 -21.297 1 95.06 548 GLY B N 1
ATOM 9790 C CA . GLY B 1 548 ? 32.875 -16.312 -21.953 1 95.06 548 GLY B CA 1
ATOM 9791 C C . GLY B 1 548 ? 32.688 -17.219 -23.141 1 95.06 548 GLY B C 1
ATOM 9792 O O . GLY B 1 548 ? 31.766 -18.031 -23.156 1 95.06 548 GLY B O 1
ATOM 9793 N N . LYS B 1 549 ? 33.594 -17.109 -24.062 1 94.75 549 LYS B N 1
ATOM 9794 C CA . LYS B 1 549 ? 33.469 -17.875 -25.297 1 94.75 549 LYS B CA 1
ATOM 9795 C C . LYS B 1 549 ? 33.562 -19.375 -25.031 1 94.75 549 LYS B C 1
ATOM 9797 O O . LYS B 1 549 ? 32.781 -20.156 -25.578 1 94.75 549 LYS B O 1
ATOM 9802 N N . VAL B 1 550 ? 34.5 -19.734 -24.203 1 95.31 550 VAL B N 1
ATOM 9803 C CA . VAL B 1 550 ? 34.719 -21.141 -23.891 1 95.31 550 VAL B CA 1
ATOM 9804 C C . VAL B 1 550 ? 33.469 -21.719 -23.219 1 95.31 550 VAL B C 1
ATOM 9806 O O . VAL B 1 550 ? 33 -22.797 -23.594 1 95.31 550 VAL B O 1
ATOM 9809 N N . ALA B 1 551 ? 33 -21 -22.281 1 96.56 551 ALA B N 1
ATOM 9810 C CA . ALA B 1 551 ? 31.797 -21.438 -21.547 1 96.56 551 ALA B CA 1
ATOM 9811 C C . ALA B 1 551 ? 30.594 -21.531 -22.469 1 96.56 551 ALA B C 1
ATOM 9813 O O . ALA B 1 551 ? 29.844 -22.5 -22.438 1 96.56 551 ALA B O 1
ATOM 9814 N N . ALA B 1 552 ? 30.359 -20.516 -23.266 1 97.06 552 ALA B N 1
ATOM 9815 C CA . ALA B 1 552 ? 29.219 -20.469 -24.172 1 97.06 552 ALA B CA 1
ATOM 9816 C C . ALA B 1 552 ? 29.234 -21.641 -25.141 1 97.06 552 ALA B C 1
ATOM 9818 O O . ALA B 1 552 ? 28.203 -22.266 -25.391 1 97.06 552 ALA B O 1
ATOM 9819 N N . LEU B 1 553 ? 30.375 -21.906 -25.688 1 96.44 553 LEU B N 1
ATOM 9820 C CA . LEU B 1 553 ? 30.5 -23 -26.656 1 96.44 553 LEU B CA 1
ATOM 9821 C C . LEU B 1 553 ? 30.188 -24.344 -26 1 96.44 553 LEU B C 1
ATOM 9823 O O . LEU B 1 553 ? 29.516 -25.172 -26.594 1 96.44 553 LEU B O 1
ATOM 9827 N N . LYS B 1 554 ? 30.656 -24.5 -24.812 1 96.5 554 LYS B N 1
ATOM 9828 C CA . LYS B 1 554 ? 30.375 -25.734 -24.094 1 96.5 554 LYS B CA 1
ATOM 9829 C C . LYS B 1 554 ? 28.891 -25.875 -23.812 1 96.5 554 LYS B C 1
ATOM 9831 O O . LYS B 1 554 ? 28.344 -26.984 -23.875 1 96.5 554 LYS B O 1
ATOM 9836 N N . MET B 1 555 ? 28.266 -24.828 -23.438 1 96.62 555 MET B N 1
ATOM 9837 C CA . MET B 1 555 ? 26.844 -24.859 -23.141 1 96.62 555 MET B CA 1
ATOM 9838 C C . MET B 1 555 ? 26.016 -25.109 -24.391 1 96.62 555 MET B C 1
ATOM 9840 O O . MET B 1 555 ? 25.031 -25.844 -24.375 1 96.62 555 MET B O 1
ATOM 9844 N N . VAL B 1 556 ? 26.422 -24.516 -25.484 1 97.25 556 VAL B N 1
ATOM 9845 C CA . VAL B 1 556 ? 25.75 -24.75 -26.75 1 97.25 556 VAL B CA 1
ATOM 9846 C C . VAL B 1 556 ? 25.875 -26.219 -27.141 1 97.25 556 VAL B C 1
ATOM 9848 O O . VAL B 1 556 ? 24.922 -26.812 -27.656 1 97.25 556 VAL B O 1
ATOM 9851 N N . GLU B 1 557 ? 27.031 -26.766 -26.938 1 96.62 557 GLU B N 1
ATOM 9852 C CA . GLU B 1 557 ? 27.234 -28.188 -27.219 1 96.62 557 GLU B CA 1
ATOM 9853 C C . GLU B 1 557 ? 26.281 -29.047 -26.391 1 96.62 557 GLU B C 1
ATOM 9855 O O . GLU B 1 557 ? 25.703 -30 -26.906 1 96.62 557 GLU B O 1
ATOM 9860 N N . GLN B 1 558 ? 26.203 -28.688 -25.172 1 95.19 558 GLN B N 1
ATOM 9861 C CA . GLN B 1 558 ? 25.281 -29.406 -24.312 1 95.19 558 GLN B CA 1
ATOM 9862 C C . GLN B 1 558 ? 23.844 -29.25 -24.797 1 95.19 558 GLN B C 1
ATOM 9864 O O . GLN B 1 558 ? 23.047 -30.203 -24.734 1 95.19 558 GLN B O 1
ATOM 9869 N N . MET B 1 559 ? 23.438 -28.078 -25.156 1 95.19 559 MET B N 1
ATOM 9870 C CA . MET B 1 559 ? 22.109 -27.844 -25.688 1 95.19 559 MET B CA 1
ATOM 9871 C C . MET B 1 559 ? 21.859 -28.719 -26.922 1 95.19 559 MET B C 1
ATOM 9873 O O . MET B 1 559 ? 20.797 -29.312 -27.062 1 95.19 559 MET B O 1
ATOM 9877 N N . ASN B 1 560 ? 22.828 -28.812 -27.75 1 95.5 560 ASN B N 1
ATOM 9878 C CA . ASN B 1 560 ? 22.703 -29.609 -28.953 1 95.5 560 ASN B CA 1
ATOM 9879 C C . ASN B 1 560 ? 22.609 -31.109 -28.641 1 95.5 560 ASN B C 1
ATOM 9881 O O . ASN B 1 560 ? 21.953 -31.859 -29.359 1 95.5 560 ASN B O 1
ATOM 9885 N N . GLU B 1 561 ? 23.297 -31.5 -27.594 1 94.31 561 GLU B N 1
ATOM 9886 C CA . GLU B 1 561 ? 23.141 -32.875 -27.141 1 94.31 561 GLU B CA 1
ATOM 9887 C C . GLU B 1 561 ? 21.688 -33.156 -26.734 1 94.31 561 GLU B C 1
ATOM 9889 O O . GLU B 1 561 ? 21.172 -34.25 -27.016 1 94.31 561 GLU B O 1
ATOM 9894 N N . VAL B 1 562 ? 21.109 -32.25 -26.047 1 91.56 562 VAL B N 1
ATOM 9895 C CA . VAL B 1 562 ? 19.719 -32.375 -25.656 1 91.56 562 VAL B CA 1
ATOM 9896 C C . VAL B 1 562 ? 18.828 -32.438 -26.891 1 91.56 562 VAL B C 1
ATOM 9898 O O . VAL B 1 562 ? 17.906 -33.25 -26.984 1 91.56 562 VAL B O 1
ATOM 9901 N N . ILE B 1 563 ? 19.125 -31.562 -27.844 1 92.69 563 ILE B N 1
ATOM 9902 C CA . ILE B 1 563 ? 18.344 -31.484 -29.078 1 92.69 563 ILE B CA 1
ATOM 9903 C C . ILE B 1 563 ? 18.422 -32.812 -29.812 1 92.69 563 ILE B C 1
ATOM 9905 O O . ILE B 1 563 ? 17.438 -33.281 -30.375 1 92.69 563 ILE B O 1
ATOM 9909 N N . LYS B 1 564 ? 19.5 -33.438 -29.75 1 91.38 564 LYS B N 1
ATOM 9910 C CA . LYS B 1 564 ? 19.734 -34.719 -30.438 1 91.38 564 LYS B CA 1
ATOM 9911 C C . LYS B 1 564 ? 19.078 -35.875 -29.703 1 91.38 564 LYS B C 1
ATOM 9913 O O . LYS B 1 564 ? 18.609 -36.812 -30.344 1 91.38 564 LYS B O 1
ATOM 9918 N N . THR B 1 565 ? 19.031 -35.781 -28.391 1 88.38 565 THR B N 1
ATOM 9919 C CA . THR B 1 565 ? 18.672 -36.969 -27.609 1 88.38 565 THR B CA 1
ATOM 9920 C C . THR B 1 565 ? 17.219 -36.906 -27.172 1 88.38 565 THR B C 1
ATOM 9922 O O . THR B 1 565 ? 16.609 -37.938 -26.875 1 88.38 565 THR B O 1
ATOM 9925 N N . GLU B 1 566 ? 16.75 -35.719 -27.016 1 84.81 566 GLU B N 1
ATOM 9926 C CA . GLU B 1 566 ? 15.359 -35.594 -26.625 1 84.81 566 GLU B CA 1
ATOM 9927 C C . GLU B 1 566 ? 14.422 -36.156 -27.688 1 84.81 566 GLU B C 1
ATOM 9929 O O . GLU B 1 566 ? 14.414 -35.656 -28.828 1 84.81 566 GLU B O 1
ATOM 9934 N N . SER B 1 567 ? 13.703 -37.062 -27.344 1 79.75 567 SER B N 1
ATOM 9935 C CA . SER B 1 567 ? 12.867 -37.812 -28.281 1 79.75 567 SER B CA 1
ATOM 9936 C C . SER B 1 567 ? 11.859 -36.906 -28.953 1 79.75 567 SER B C 1
ATOM 9938 O O . SER B 1 567 ? 11.57 -37.062 -30.141 1 79.75 567 SER B O 1
ATOM 9940 N N . SER B 1 568 ? 11.398 -35.906 -28.203 1 79.25 568 SER B N 1
ATOM 9941 C CA . SER B 1 568 ? 10.375 -35.031 -28.75 1 79.25 568 SER B CA 1
ATOM 9942 C C . SER B 1 568 ? 10.969 -34.031 -29.75 1 79.25 568 SER B C 1
ATOM 9944 O O . SER B 1 568 ? 10.242 -33.344 -30.453 1 79.25 568 SER B O 1
ATOM 9946 N N . PHE B 1 569 ? 12.273 -34 -29.781 1 86.38 569 PHE B N 1
ATOM 9947 C CA . PHE B 1 569 ? 12.93 -33 -30.625 1 86.38 569 PHE B CA 1
ATOM 9948 C C . PHE B 1 569 ? 13.445 -33.656 -31.906 1 86.38 569 PHE B C 1
ATOM 9950 O O . PHE B 1 569 ? 13.844 -32.969 -32.844 1 86.38 569 PHE B O 1
ATOM 9957 N N . LYS B 1 570 ? 13.453 -34.906 -31.938 1 76.12 570 LYS B N 1
ATOM 9958 C CA . LYS B 1 570 ? 14.109 -35.656 -33.031 1 76.12 570 LYS B CA 1
ATOM 9959 C C . LYS B 1 570 ? 13.547 -35.25 -34.375 1 76.12 570 LYS B C 1
ATOM 9961 O O . LYS B 1 570 ? 12.344 -35.375 -34.625 1 76.12 570 LYS B O 1
ATOM 9966 N N . ASP B 1 571 ? 14.383 -34.656 -35.156 1 81.25 571 ASP B N 1
ATOM 9967 C CA . ASP B 1 571 ? 14.211 -34.312 -36.562 1 81.25 571 ASP B CA 1
ATOM 9968 C C . ASP B 1 571 ? 13.32 -33.094 -36.719 1 81.25 571 ASP B C 1
ATOM 9970 O O . ASP B 1 571 ? 12.922 -32.719 -37.844 1 81.25 571 ASP B O 1
ATOM 9974 N N . ILE B 1 572 ? 13.016 -32.438 -35.562 1 91.12 572 ILE B N 1
ATOM 9975 C CA . ILE B 1 572 ? 12.156 -31.266 -35.75 1 91.12 572 ILE B CA 1
ATOM 9976 C C . ILE B 1 572 ? 12.883 -30 -35.281 1 91.12 572 ILE B C 1
ATOM 9978 O O . ILE B 1 572 ? 12.531 -28.891 -35.656 1 91.12 572 ILE B O 1
ATOM 9982 N N . CYS B 1 573 ? 13.852 -30.109 -34.469 1 94.5 573 CYS B N 1
ATOM 9983 C CA . CYS B 1 573 ? 14.57 -28.969 -33.938 1 94.5 573 CYS B CA 1
ATOM 9984 C C . CYS B 1 573 ? 15.938 -28.828 -34.594 1 94.5 573 CYS B C 1
ATOM 9986 O O . CYS B 1 573 ? 16.625 -29.812 -34.844 1 94.5 573 CYS B O 1
ATOM 9988 N N . SER B 1 574 ? 16.297 -27.625 -34.969 1 94.69 574 SER B N 1
ATOM 9989 C CA . SER B 1 574 ? 17.578 -27.328 -35.625 1 94.69 574 SER B CA 1
ATOM 9990 C C . SER B 1 574 ? 18.703 -27.297 -34.594 1 94.69 574 SER B C 1
ATOM 9992 O O . SER B 1 574 ? 18.516 -26.797 -33.469 1 94.69 574 SER B O 1
ATOM 9994 N N . PRO B 1 575 ? 19.859 -27.828 -35 1 95.06 575 PRO B N 1
ATOM 9995 C CA . PRO B 1 575 ? 21 -27.562 -34.156 1 95.06 575 PRO B CA 1
ATOM 9996 C C . PRO B 1 575 ? 21.281 -26.078 -33.938 1 95.06 575 PRO B C 1
ATOM 9998 O O . PRO B 1 575 ? 21.047 -25.281 -34.844 1 95.06 575 PRO B O 1
ATOM 10001 N N . LEU B 1 576 ? 21.812 -25.75 -32.781 1 96.5 576 LEU B N 1
ATOM 10002 C CA . LEU B 1 576 ? 22.109 -24.359 -32.438 1 96.5 576 LEU B CA 1
ATOM 10003 C C . LEU B 1 576 ? 23.594 -24.062 -32.562 1 96.5 576 LEU B C 1
ATOM 10005 O O . LEU B 1 576 ? 24.422 -24.969 -32.438 1 96.5 576 LEU B O 1
ATOM 10009 N N . ALA B 1 577 ? 23.875 -22.844 -32.938 1 97.5 577 ALA B N 1
ATOM 10010 C CA . ALA B 1 577 ? 25.25 -22.344 -33 1 97.5 577 ALA B CA 1
ATOM 10011 C C . ALA B 1 577 ? 25.391 -21.047 -32.188 1 97.5 577 ALA B C 1
ATOM 10013 O O . ALA B 1 577 ? 24.469 -20.219 -32.156 1 97.5 577 ALA B O 1
ATOM 10014 N N . LEU B 1 578 ? 26.547 -20.891 -31.594 1 97.38 578 LEU B N 1
ATOM 10015 C CA . LEU B 1 578 ? 26.812 -19.656 -30.875 1 97.38 578 LEU B CA 1
ATOM 10016 C C . LEU B 1 578 ? 26.875 -18.469 -31.844 1 97.38 578 LEU B C 1
ATOM 10018 O O . LEU B 1 578 ? 27.5 -18.547 -32.906 1 97.38 578 LEU B O 1
ATOM 10022 N N . THR B 1 579 ? 26.172 -17.438 -31.516 1 95.88 579 THR B N 1
ATOM 10023 C CA . THR B 1 579 ? 26.297 -16.219 -32.312 1 95.88 579 THR B CA 1
ATOM 10024 C C . THR B 1 579 ? 27.734 -15.703 -32.281 1 95.88 579 THR B C 1
ATOM 10026 O O . THR B 1 579 ? 28.328 -15.523 -31.219 1 95.88 579 THR B O 1
ATOM 10029 N N . PRO B 1 580 ? 28.312 -15.414 -33.406 1 90.5 580 PRO B N 1
ATOM 10030 C CA . PRO B 1 580 ? 29.75 -15.094 -33.469 1 90.5 580 PRO B CA 1
ATOM 10031 C C . PRO B 1 580 ? 30.078 -13.742 -32.844 1 90.5 580 PRO B C 1
ATOM 10033 O O . PRO B 1 580 ? 31.219 -13.492 -32.469 1 90.5 580 PRO B O 1
ATOM 10036 N N . ASP B 1 581 ? 29.219 -12.867 -32.688 1 88.81 581 ASP B N 1
ATOM 10037 C CA . ASP B 1 581 ? 29.469 -11.547 -32.094 1 88.81 581 ASP B CA 1
ATOM 10038 C C . ASP B 1 581 ? 29.734 -11.648 -30.594 1 88.81 581 ASP B C 1
ATOM 10040 O O . ASP B 1 581 ? 28.828 -11.922 -29.812 1 88.81 581 ASP B O 1
ATOM 10044 N N . ALA B 1 582 ? 30.938 -11.344 -30.266 1 84.56 582 ALA B N 1
ATOM 10045 C CA . ALA B 1 582 ? 31.375 -11.461 -28.875 1 84.56 582 ALA B CA 1
ATOM 10046 C C . ALA B 1 582 ? 30.578 -10.531 -27.969 1 84.56 582 ALA B C 1
ATOM 10048 O O . ALA B 1 582 ? 30.453 -10.781 -26.766 1 84.56 582 ALA B O 1
ATOM 10049 N N . LYS B 1 583 ? 30.016 -9.539 -28.562 1 88 583 LYS B N 1
ATOM 10050 C CA . LYS B 1 583 ? 29.266 -8.555 -27.797 1 88 583 LYS B CA 1
ATOM 10051 C C . LYS B 1 583 ? 28 -9.156 -27.219 1 88 583 LYS B C 1
ATOM 10053 O O . LYS B 1 583 ? 27.406 -8.609 -26.297 1 88 583 LYS B O 1
ATOM 10058 N N . THR B 1 584 ? 27.672 -10.328 -27.688 1 91.75 584 THR B N 1
ATOM 10059 C CA . THR B 1 584 ? 26.438 -10.961 -27.25 1 91.75 584 THR B CA 1
ATOM 10060 C C . THR B 1 584 ? 26.688 -11.875 -26.062 1 91.75 584 THR B C 1
ATOM 10062 O O . THR B 1 584 ? 25.766 -12.484 -25.531 1 91.75 584 THR B O 1
ATOM 10065 N N . ILE B 1 585 ? 27.969 -11.93 -25.656 1 95.06 585 ILE B N 1
ATOM 10066 C CA . ILE B 1 585 ? 28.328 -12.742 -24.5 1 95.06 585 ILE B CA 1
ATOM 10067 C C . ILE B 1 585 ? 28.641 -11.844 -23.312 1 95.06 585 ILE B C 1
ATOM 10069 O O . ILE B 1 585 ? 29.469 -10.93 -23.422 1 95.06 585 ILE B O 1
ATOM 10073 N N . THR B 1 586 ? 27.984 -12.039 -22.25 1 94.56 586 THR B N 1
ATOM 10074 C CA . THR B 1 586 ? 28.297 -11.336 -21 1 94.56 586 THR B CA 1
ATOM 10075 C C . THR B 1 586 ? 28.672 -12.32 -19.906 1 94.56 586 THR B C 1
ATOM 10077 O O . THR B 1 586 ? 28.078 -13.391 -19.781 1 94.56 586 THR B O 1
ATOM 10080 N N . VAL B 1 587 ? 29.75 -12 -19.219 1 96 587 VAL B N 1
ATOM 10081 C CA . VAL B 1 587 ? 30.234 -12.844 -18.125 1 96 587 VAL B CA 1
ATOM 10082 C C . VAL B 1 587 ? 30.234 -12.047 -16.812 1 96 587 VAL B C 1
ATOM 10084 O O . VAL B 1 587 ? 30.797 -10.953 -16.75 1 96 587 VAL B O 1
ATOM 10087 N N . GLU B 1 588 ? 29.594 -12.562 -15.852 1 94.69 588 GLU B N 1
ATOM 10088 C CA . GLU B 1 588 ? 29.625 -12.008 -14.5 1 94.69 588 GLU B CA 1
ATOM 10089 C C . GLU B 1 588 ? 30.234 -13 -13.516 1 94.69 588 GLU B C 1
ATOM 10091 O O . GLU B 1 588 ? 29.812 -14.156 -13.445 1 94.69 588 GLU B O 1
ATOM 10096 N N . GLN B 1 589 ? 31.219 -12.555 -12.805 1 94.56 589 GLN B N 1
ATOM 10097 C CA . GLN B 1 589 ? 31.891 -13.398 -11.828 1 94.56 589 GLN B CA 1
ATOM 10098 C C . GLN B 1 589 ? 31.344 -13.164 -10.422 1 94.56 589 GLN B C 1
ATOM 10100 O O . GLN B 1 589 ? 31.234 -12.016 -9.977 1 94.56 589 GLN B O 1
ATOM 10105 N N . PHE B 1 590 ? 30.984 -14.273 -9.773 1 93.94 590 PHE B N 1
ATOM 10106 C CA . PHE B 1 590 ? 30.516 -14.18 -8.391 1 93.94 590 PHE B CA 1
ATOM 10107 C C . PHE B 1 590 ? 31.672 -13.953 -7.441 1 93.94 590 PHE B C 1
ATOM 10109 O O . PHE B 1 590 ? 32.75 -14.516 -7.629 1 93.94 590 PHE B O 1
ATOM 10116 N N . LYS B 1 591 ? 31.406 -13.07 -6.453 1 89.38 591 LYS B N 1
ATOM 10117 C CA . LYS B 1 591 ? 32.344 -13 -5.34 1 89.38 591 LYS B CA 1
ATOM 10118 C C . LYS B 1 591 ? 32.219 -14.227 -4.441 1 89.38 591 LYS B C 1
ATOM 10120 O O . LYS B 1 591 ? 31.188 -14.445 -3.816 1 89.38 591 LYS B O 1
ATOM 10125 N N . SER B 1 592 ? 33.156 -15.141 -4.508 1 80.38 592 SER B N 1
ATOM 10126 C CA . SER B 1 592 ? 33.156 -16.359 -3.701 1 80.38 592 SER B CA 1
ATOM 10127 C C . SER B 1 592 ? 34.5 -16.609 -3.035 1 80.38 592 SER B C 1
ATOM 10129 O O . SER B 1 592 ? 35.5 -16.062 -3.465 1 80.38 592 SER B O 1
ATOM 10131 N N . GLU B 1 593 ? 34.281 -17.281 -1.964 1 76.88 593 GLU B N 1
ATOM 10132 C CA . GLU B 1 593 ? 35.5 -17.672 -1.259 1 76.88 593 GLU B CA 1
ATOM 10133 C C . GLU B 1 593 ? 36.031 -19 -1.775 1 76.88 593 GLU B C 1
ATOM 10135 O O . GLU B 1 593 ? 35.25 -19.828 -2.264 1 76.88 593 GLU B O 1
ATOM 10140 N N . GLY B 1 594 ? 37.281 -19.172 -1.908 1 77.81 594 GLY B N 1
ATOM 10141 C CA . GLY B 1 594 ? 37.906 -20.438 -2.285 1 77.81 594 GLY B CA 1
ATOM 10142 C C . GLY B 1 594 ? 38.594 -20.375 -3.627 1 77.81 594 GLY B C 1
ATOM 10143 O O . GLY B 1 594 ? 38.906 -19.297 -4.121 1 77.81 594 GLY B O 1
ATOM 10144 N N . THR B 1 595 ? 38.75 -21.625 -4.129 1 83.38 595 THR B N 1
ATOM 10145 C CA . THR B 1 595 ? 39.562 -21.719 -5.348 1 83.38 595 THR B CA 1
ATOM 10146 C C . THR B 1 595 ? 38.656 -21.812 -6.574 1 83.38 595 THR B C 1
ATOM 10148 O O . THR B 1 595 ? 39.125 -21.594 -7.699 1 83.38 595 THR B O 1
ATOM 10151 N N . LEU B 1 596 ? 37.469 -22.109 -6.336 1 90.69 596 LEU B N 1
ATOM 10152 C CA . LEU B 1 596 ? 36.531 -22.219 -7.457 1 90.69 596 LEU B CA 1
ATOM 10153 C C . LEU B 1 596 ? 35.938 -20.859 -7.801 1 90.69 596 LEU B C 1
ATOM 10155 O O . LEU B 1 596 ? 35.25 -20.25 -6.973 1 90.69 596 LEU B O 1
ATOM 10159 N N . ASN B 1 597 ? 36.25 -20.422 -9.023 1 92.75 597 ASN B N 1
ATOM 10160 C CA . ASN B 1 597 ? 35.625 -19.219 -9.547 1 92.75 597 ASN B CA 1
ATOM 10161 C C . ASN B 1 597 ? 34.281 -19.547 -10.227 1 92.75 597 ASN B C 1
ATOM 10163 O O . ASN B 1 597 ? 34.25 -20.406 -11.109 1 92.75 597 ASN B O 1
ATOM 10167 N N . LEU B 1 598 ? 33.281 -18.891 -9.75 1 93.81 598 LEU B N 1
ATOM 10168 C CA . LEU B 1 598 ? 31.938 -19.109 -10.289 1 93.81 598 LEU B CA 1
ATOM 10169 C C . LEU B 1 598 ? 31.531 -17.953 -11.195 1 93.81 598 LEU B C 1
ATOM 10171 O O . LEU B 1 598 ? 31.75 -16.797 -10.867 1 93.81 598 LEU B O 1
ATOM 10175 N N . PHE B 1 599 ? 30.938 -18.344 -12.359 1 95.06 599 PHE B N 1
ATOM 10176 C CA . PHE B 1 599 ? 30.547 -17.344 -13.336 1 95.06 599 PHE B CA 1
ATOM 10177 C C . PHE B 1 599 ? 29.125 -17.578 -13.812 1 95.06 599 PHE B C 1
ATOM 10179 O O . PHE B 1 599 ? 28.672 -18.719 -13.906 1 95.06 599 PHE B O 1
ATOM 10186 N N . GLN B 1 600 ? 28.406 -16.516 -14.023 1 94 600 GLN B N 1
ATOM 10187 C CA . GLN B 1 600 ? 27.203 -16.531 -14.844 1 94 600 GLN B CA 1
ATOM 10188 C C . GLN B 1 600 ? 27.5 -16.031 -16.266 1 94 600 GLN B C 1
ATOM 10190 O O . GLN B 1 600 ? 28.047 -14.945 -16.438 1 94 600 GLN B O 1
ATOM 10195 N N . VAL B 1 601 ? 27.219 -16.844 -17.203 1 95.88 601 VAL B N 1
ATOM 10196 C CA . VAL B 1 601 ? 27.5 -16.5 -18.594 1 95.88 601 VAL B CA 1
ATOM 10197 C C . VAL B 1 601 ? 26.203 -16.406 -19.375 1 95.88 601 VAL B C 1
ATOM 10199 O O . VAL B 1 601 ? 25.375 -17.312 -19.344 1 95.88 601 VAL B O 1
ATOM 10202 N N . THR B 1 602 ? 26 -15.297 -20.016 1 94.25 602 THR B N 1
ATOM 10203 C CA . THR B 1 602 ? 24.859 -15.078 -20.906 1 94.25 602 THR B CA 1
ATOM 10204 C C . THR B 1 602 ? 25.328 -15.039 -22.359 1 94.25 602 THR B C 1
ATOM 10206 O O . THR B 1 602 ? 26.359 -14.438 -22.672 1 94.25 602 THR B O 1
ATOM 10209 N N . PHE B 1 603 ? 24.625 -15.695 -23.219 1 95.5 603 PHE B N 1
ATOM 10210 C CA . PHE B 1 603 ? 25.047 -15.805 -24.609 1 95.5 603 PHE B CA 1
ATOM 10211 C C . PHE B 1 603 ? 23.844 -15.906 -25.531 1 95.5 603 PHE B C 1
ATOM 10213 O O . PHE B 1 603 ? 22.719 -16.141 -25.078 1 95.5 603 PHE B O 1
ATOM 10220 N N . THR B 1 604 ? 24.094 -15.727 -26.812 1 96.19 604 THR B N 1
ATOM 10221 C CA . THR B 1 604 ? 23.047 -15.781 -27.828 1 96.19 604 THR B CA 1
ATOM 10222 C C . THR B 1 604 ? 23.359 -16.844 -28.875 1 96.19 604 THR B C 1
ATOM 10224 O O . THR B 1 604 ? 24.531 -17.062 -29.203 1 96.19 604 THR B O 1
ATOM 10227 N N . VAL B 1 605 ? 22.281 -17.422 -29.328 1 97.06 605 VAL B N 1
ATOM 10228 C CA . VAL B 1 605 ? 22.484 -18.516 -30.281 1 97.06 605 VAL B CA 1
ATOM 10229 C C . VAL B 1 605 ? 21.719 -18.234 -31.562 1 97.06 605 VAL B C 1
ATOM 10231 O O . VAL B 1 605 ? 20.875 -17.344 -31.609 1 97.06 605 VAL B O 1
ATOM 10234 N N . GLN B 1 606 ? 22.156 -19 -32.625 1 95.25 606 GLN B N 1
ATOM 10235 C CA . GLN B 1 606 ? 21.5 -19.016 -33.906 1 95.25 606 GLN B CA 1
ATOM 10236 C C . GLN B 1 606 ? 21.094 -20.438 -34.312 1 95.25 606 GLN B C 1
ATOM 10238 O O . GLN B 1 606 ? 21.766 -21.406 -33.938 1 95.25 606 GLN B O 1
ATOM 10243 N N . PRO B 1 607 ? 20.031 -20.672 -35.094 1 94.56 607 PRO B N 1
ATOM 10244 C CA . PRO B 1 607 ? 19.109 -19.625 -35.562 1 94.56 607 PRO B CA 1
ATOM 10245 C C . PRO B 1 607 ? 18.188 -19.109 -34.469 1 94.56 607 PRO B C 1
ATOM 10247 O O . PRO B 1 607 ? 18.156 -19.656 -33.375 1 94.56 607 PRO B O 1
ATOM 10250 N N . GLY B 1 608 ? 17.422 -17.969 -34.719 1 91.38 608 GLY B N 1
ATOM 10251 C CA . GLY B 1 608 ? 16.359 -17.484 -33.875 1 91.38 608 GLY B CA 1
ATOM 10252 C C . GLY B 1 608 ? 16.797 -16.391 -32.938 1 91.38 608 GLY B C 1
ATOM 10253 O O . GLY B 1 608 ? 15.977 -15.609 -32.438 1 91.38 608 GLY B O 1
ATOM 10254 N N . GLY B 1 609 ? 18.094 -16.375 -32.625 1 92.38 609 GLY B N 1
A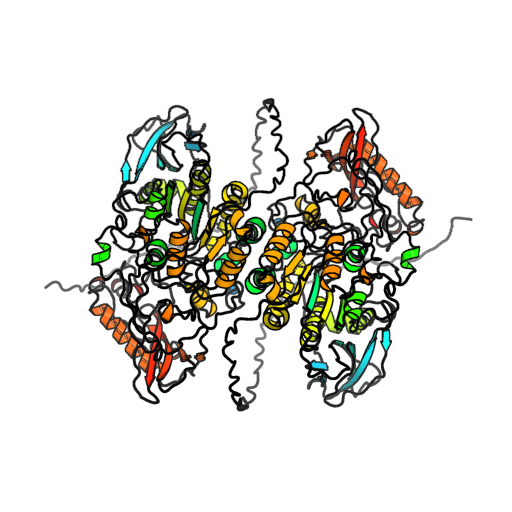TOM 10255 C CA . GLY B 1 609 ? 18.594 -15.312 -31.766 1 92.38 609 GLY B CA 1
ATOM 10256 C C . GLY B 1 609 ? 18.234 -15.508 -30.297 1 92.38 609 GLY B C 1
ATOM 10257 O O . GLY B 1 609 ? 18.078 -14.539 -29.562 1 92.38 609 GLY B O 1
ATOM 10258 N N . GLY B 1 610 ? 18.031 -16.734 -29.938 1 92.94 610 GLY B N 1
ATOM 10259 C CA . GLY B 1 610 ? 17.672 -17.031 -28.562 1 92.94 610 GLY B CA 1
ATOM 10260 C C . GLY B 1 610 ? 18.766 -16.656 -27.578 1 92.94 610 GLY B C 1
ATOM 10261 O O . GLY B 1 610 ? 19.953 -16.906 -27.812 1 92.94 610 GLY B O 1
ATOM 10262 N N . LYS B 1 611 ? 18.406 -15.93 -26.469 1 92.69 611 LYS B N 1
ATOM 10263 C CA . LYS B 1 611 ? 19.328 -15.555 -25.406 1 92.69 611 LYS B CA 1
ATOM 10264 C C . LYS B 1 611 ? 19.219 -16.5 -24.219 1 92.69 611 LYS B C 1
ATOM 10266 O O . LYS B 1 611 ? 18.141 -16.656 -23.641 1 92.69 611 LYS B O 1
ATOM 10271 N N . PHE B 1 612 ? 20.359 -17.094 -23.891 1 92.94 612 PHE B N 1
ATOM 10272 C CA . PHE B 1 612 ? 20.406 -18.078 -22.812 1 92.94 612 PHE B CA 1
ATOM 10273 C C . PHE B 1 612 ? 21.453 -17.703 -21.766 1 92.94 612 PHE B C 1
ATOM 10275 O O . PHE B 1 612 ? 22.281 -16.812 -22 1 92.94 612 PHE B O 1
ATOM 10282 N N . TRP B 1 613 ? 21.375 -18.281 -20.641 1 91.44 613 TRP B N 1
ATOM 10283 C CA . TRP B 1 613 ? 22.422 -18.078 -19.641 1 91.44 613 TRP B CA 1
ATOM 10284 C C . TRP B 1 613 ? 22.609 -19.344 -18.812 1 91.44 613 TRP B C 1
ATOM 10286 O O . TRP B 1 613 ? 21.781 -20.266 -18.844 1 91.44 613 TRP B O 1
ATOM 10296 N N . GLY B 1 614 ? 23.734 -19.5 -18.141 1 92.31 614 GLY B N 1
ATOM 10297 C CA . GLY B 1 614 ? 24.062 -20.594 -17.25 1 92.31 614 GLY B CA 1
ATOM 10298 C C . GLY B 1 614 ? 25.234 -20.297 -16.328 1 92.31 614 GLY B C 1
ATOM 10299 O O . GLY B 1 614 ? 25.875 -19.25 -16.484 1 92.31 614 GLY B O 1
ATOM 10300 N N . TYR B 1 615 ? 25.484 -21.203 -15.383 1 93.81 615 TYR B N 1
ATOM 10301 C CA . TYR B 1 615 ? 26.594 -21.078 -14.445 1 93.81 615 TYR B CA 1
ATOM 10302 C C . TYR B 1 615 ? 27.734 -22 -14.82 1 93.81 615 TYR B C 1
ATOM 10304 O O . TYR B 1 615 ? 27.516 -23.156 -15.219 1 93.81 615 TYR B O 1
ATOM 10312 N N . VAL B 1 616 ? 28.938 -21.5 -14.703 1 95.12 616 VAL B N 1
ATOM 10313 C CA . VAL B 1 616 ? 30.125 -22.312 -14.922 1 95.12 616 VAL B CA 1
ATOM 10314 C C . VAL B 1 616 ? 31.156 -22.047 -13.812 1 95.12 616 VAL B C 1
ATOM 10316 O O . VAL B 1 616 ? 31.094 -21.016 -13.156 1 95.12 616 VAL B O 1
ATOM 10319 N N . GLY B 1 617 ? 31.938 -23.047 -13.57 1 94.38 617 GLY B N 1
ATOM 10320 C CA . GLY B 1 617 ? 33.031 -22.953 -12.609 1 94.38 617 GLY B CA 1
ATOM 10321 C C . GLY B 1 617 ? 34.375 -23.141 -13.242 1 94.38 617 GLY B C 1
ATOM 10322 O O . GLY B 1 617 ? 34.531 -23.922 -14.18 1 94.38 617 GLY B O 1
ATOM 10323 N N . ARG B 1 618 ? 35.25 -22.359 -12.789 1 93.94 618 ARG B N 1
ATOM 10324 C CA . ARG B 1 618 ? 36.625 -22.5 -13.188 1 93.94 618 ARG B CA 1
ATOM 10325 C C . ARG B 1 618 ? 37.562 -22.625 -11.977 1 93.94 618 ARG B C 1
ATOM 10327 O O . ARG B 1 618 ? 37.562 -21.766 -11.102 1 93.94 618 ARG B O 1
ATOM 10334 N N . GLU B 1 619 ? 38.312 -23.75 -11.969 1 91.19 619 GLU B N 1
ATOM 10335 C CA . GLU B 1 619 ? 39.25 -23.938 -10.883 1 91.19 619 GLU B CA 1
ATOM 10336 C C . GLU B 1 619 ? 40.531 -23.125 -11.117 1 91.19 619 GLU B C 1
ATOM 10338 O O . GLU B 1 619 ? 41.281 -23.391 -12.055 1 91.19 619 GLU B O 1
ATOM 10343 N N . GLY B 1 620 ? 40.781 -22.219 -10.234 1 86.88 620 GLY B N 1
ATOM 10344 C CA . GLY B 1 620 ? 41.969 -21.406 -10.375 1 86.88 620 GLY B CA 1
ATOM 10345 C C . GLY B 1 620 ? 42.062 -20.734 -11.734 1 86.88 620 GLY B C 1
ATOM 10346 O O . GLY B 1 620 ? 41.156 -20.062 -12.172 1 86.88 620 GLY B O 1
ATOM 10347 N N . ASN B 1 621 ? 43.156 -21 -12.398 1 83.12 621 ASN B N 1
ATOM 10348 C CA . ASN B 1 621 ? 43.406 -20.391 -13.711 1 83.12 621 ASN B CA 1
ATOM 10349 C C . ASN B 1 621 ? 43.344 -21.438 -14.82 1 83.12 621 ASN B C 1
ATOM 10351 O O . ASN B 1 621 ? 44 -21.281 -15.852 1 83.12 621 ASN B O 1
ATOM 10355 N N . SER B 1 622 ? 42.594 -22.422 -14.531 1 88.12 622 SER B N 1
ATOM 10356 C CA . SER B 1 622 ? 42.438 -23.469 -15.531 1 88.12 622 SER B CA 1
ATOM 10357 C C . SER B 1 622 ? 41.906 -22.906 -16.844 1 88.12 622 SER B C 1
ATOM 10359 O O . SER B 1 622 ? 41.188 -21.906 -16.844 1 88.12 622 SER B O 1
ATOM 10361 N N . SER B 1 623 ? 42.281 -23.516 -17.922 1 86.88 623 SER B N 1
ATOM 10362 C CA . SER B 1 623 ? 41.781 -23.094 -19.234 1 86.88 623 SER B CA 1
ATOM 10363 C C . SER B 1 623 ? 40.375 -23.672 -19.469 1 86.88 623 SER B C 1
ATOM 10365 O O . SER B 1 623 ? 39.656 -23.203 -20.344 1 86.88 623 SER B O 1
ATOM 10367 N N . ASP B 1 624 ? 40.094 -24.641 -18.719 1 90.88 624 ASP B N 1
ATOM 10368 C CA . ASP B 1 624 ? 38.812 -25.312 -18.891 1 90.88 624 ASP B CA 1
ATOM 10369 C C . ASP B 1 624 ? 37.781 -24.797 -17.891 1 90.88 624 ASP B C 1
ATOM 10371 O O . ASP B 1 624 ? 38.156 -24.203 -16.859 1 90.88 624 ASP B O 1
ATOM 10375 N N . VAL B 1 625 ? 36.531 -24.844 -18.25 1 94.81 625 VAL B N 1
ATOM 10376 C CA . VAL B 1 625 ? 35.438 -24.5 -17.375 1 94.81 625 VAL B CA 1
ATOM 10377 C C . VAL B 1 625 ? 34.5 -25.688 -17.219 1 94.81 625 VAL B C 1
ATOM 10379 O O . VAL B 1 625 ? 34.438 -26.562 -18.078 1 94.81 625 VAL B O 1
ATOM 10382 N N . THR B 1 626 ? 33.875 -25.797 -16.094 1 93.62 626 THR B N 1
ATOM 10383 C CA . THR B 1 626 ? 32.875 -26.828 -15.82 1 93.62 626 THR B CA 1
ATOM 10384 C C . THR B 1 626 ? 31.469 -26.219 -15.766 1 93.62 626 THR B C 1
ATOM 10386 O O . THR B 1 626 ? 31.25 -25.219 -15.078 1 93.62 626 THR B O 1
ATOM 10389 N N . ILE B 1 627 ? 30.531 -26.859 -16.562 1 93.62 627 ILE B N 1
ATOM 10390 C CA . ILE B 1 627 ? 29.141 -26.406 -16.5 1 93.62 627 ILE B CA 1
ATOM 10391 C C . ILE B 1 627 ? 28.531 -26.812 -15.172 1 93.62 627 ILE B C 1
ATOM 10393 O O . ILE B 1 627 ? 28.625 -27.969 -14.758 1 93.62 627 ILE B O 1
ATOM 10397 N N . LEU B 1 628 ? 27.906 -25.844 -14.555 1 90.25 628 LEU B N 1
ATOM 10398 C CA . LEU B 1 628 ? 27.312 -26.109 -13.25 1 90.25 628 LEU B CA 1
ATOM 10399 C C . LEU B 1 628 ? 25.797 -26.125 -13.344 1 90.25 628 LEU B C 1
ATOM 10401 O O . LEU B 1 628 ? 25.125 -26.609 -12.43 1 90.25 628 LEU B O 1
ATOM 10405 N N . SER B 1 629 ? 25.234 -25.609 -14.398 1 86.94 629 SER B N 1
ATOM 10406 C CA . SER B 1 629 ? 23.781 -25.594 -14.617 1 86.94 629 SER B CA 1
ATOM 10407 C C . SER B 1 629 ? 23.312 -26.875 -15.266 1 86.94 629 SER B C 1
ATOM 10409 O O . SER B 1 629 ? 23.953 -27.406 -16.172 1 86.94 629 SER B O 1
ATOM 10411 N N . ALA B 1 630 ? 22.172 -27.344 -14.695 1 77.44 630 ALA B N 1
ATOM 10412 C CA . ALA B 1 630 ? 21.562 -28.5 -15.344 1 77.44 630 ALA B CA 1
ATOM 10413 C C . ALA B 1 630 ? 20.844 -28.094 -16.625 1 77.44 630 ALA B C 1
ATOM 10415 O O . ALA B 1 630 ? 20.688 -28.906 -17.547 1 77.44 630 ALA B O 1
ATOM 10416 N N . ARG B 1 631 ? 20.328 -26.969 -16.688 1 83.19 631 ARG B N 1
ATOM 10417 C CA . ARG B 1 631 ? 19.625 -26.375 -17.828 1 83.19 631 ARG B CA 1
ATOM 10418 C C . ARG B 1 631 ? 20 -24.906 -18 1 83.19 631 ARG B C 1
ATOM 10420 O O . ARG B 1 631 ? 20.531 -24.281 -17.078 1 83.19 631 ARG B O 1
ATOM 10427 N N . PHE B 1 632 ? 19.719 -24.484 -19.234 1 90 632 PHE B N 1
ATOM 10428 C CA . PHE B 1 632 ? 20.031 -23.094 -19.531 1 90 632 PHE B CA 1
ATOM 10429 C C . PHE B 1 632 ? 18.766 -22.297 -19.828 1 90 632 PHE B C 1
ATOM 10431 O O . PHE B 1 632 ? 18.203 -22.422 -20.922 1 90 632 PHE B O 1
ATOM 10438 N N . PRO B 1 633 ? 18.344 -21.5 -18.891 1 84.19 633 PRO B N 1
ATOM 10439 C CA . PRO B 1 633 ? 17.109 -20.734 -19.094 1 84.19 633 PRO B CA 1
ATOM 10440 C C . PRO B 1 633 ? 17.219 -19.734 -20.25 1 84.19 633 PRO B C 1
ATOM 10442 O O . PRO B 1 633 ? 18.281 -19.109 -20.422 1 84.19 633 PRO B O 1
ATOM 10445 N N . ARG B 1 634 ? 16.172 -19.688 -20.984 1 88.62 634 ARG B N 1
ATOM 10446 C CA . ARG B 1 634 ? 16.078 -18.719 -22.078 1 88.62 634 ARG B CA 1
ATOM 10447 C C . ARG B 1 634 ? 15.461 -17.422 -21.594 1 88.62 634 ARG B C 1
ATOM 10449 O O . ARG B 1 634 ? 14.523 -17.438 -20.781 1 88.62 634 ARG B O 1
ATOM 10456 N N . LEU B 1 635 ? 15.891 -16.219 -22 1 83.19 635 LEU B N 1
ATOM 10457 C CA . LEU B 1 635 ? 15.492 -14.922 -21.469 1 83.19 635 LEU B CA 1
ATOM 10458 C C . LEU B 1 635 ? 14.477 -14.242 -22.375 1 83.19 635 LEU B C 1
ATOM 10460 O O . LEU B 1 635 ? 13.859 -13.25 -22 1 83.19 635 LEU B O 1
ATOM 10464 N N . ASP B 1 636 ? 14.305 -14.742 -23.578 1 83.38 636 ASP B N 1
ATOM 10465 C CA . ASP B 1 636 ? 13.352 -14.141 -24.5 1 83.38 636 ASP B CA 1
ATOM 10466 C C . ASP B 1 636 ? 12.25 -15.133 -24.875 1 83.38 636 ASP B C 1
ATOM 10468 O O . ASP B 1 636 ? 12.367 -16.328 -24.609 1 83.38 636 ASP B O 1
ATOM 10472 N N . SER B 1 637 ? 11.195 -14.609 -25.453 1 80.94 637 SER B N 1
ATOM 10473 C CA . SER B 1 637 ? 10.07 -15.445 -25.859 1 80.94 637 SER B CA 1
ATOM 10474 C C . SER B 1 637 ? 10.461 -16.375 -27.016 1 80.94 637 SER B C 1
ATOM 10476 O O . SER B 1 637 ? 11.25 -16 -27.875 1 80.94 637 SER B O 1
ATOM 10478 N N . TYR B 1 638 ? 9.875 -17.578 -26.953 1 84 638 TYR B N 1
ATOM 10479 C CA . TYR B 1 638 ? 10.25 -18.547 -28 1 84 638 TYR B CA 1
ATOM 10480 C C . TYR B 1 638 ? 9.023 -19.266 -28.531 1 84 638 TYR B C 1
ATOM 10482 O O . TYR B 1 638 ? 9.156 -20.266 -29.234 1 84 638 TYR B O 1
ATOM 10490 N N . GLU B 1 639 ? 7.902 -18.797 -28.234 1 80.12 639 GLU B N 1
ATOM 10491 C CA . GLU B 1 639 ? 6.688 -19.453 -28.719 1 80.12 639 GLU B CA 1
ATOM 10492 C C . GLU B 1 639 ? 6.699 -19.547 -30.25 1 80.12 639 GLU B C 1
ATOM 10494 O O . GLU B 1 639 ? 6.367 -20.609 -30.797 1 80.12 639 GLU B O 1
ATOM 10499 N N . LYS B 1 640 ? 7.141 -18.562 -30.875 1 83.06 640 LYS B N 1
ATOM 10500 C CA . LYS B 1 640 ? 7.113 -18.516 -32.344 1 83.06 640 LYS B CA 1
ATOM 10501 C C . LYS B 1 640 ? 8.195 -19.406 -32.938 1 83.06 640 LYS B C 1
ATOM 10503 O O . LYS B 1 640 ? 8.008 -19.969 -34.031 1 83.06 640 LYS B O 1
ATOM 10508 N N . THR B 1 641 ? 9.305 -19.531 -32.219 1 89.56 641 THR B N 1
ATOM 10509 C CA . THR B 1 641 ? 10.438 -20.234 -32.781 1 89.56 641 THR B CA 1
ATOM 10510 C C . THR B 1 641 ? 10.43 -21.703 -32.375 1 89.56 641 THR B C 1
ATOM 10512 O O . THR B 1 641 ? 11.062 -22.547 -33.031 1 89.56 641 THR B O 1
ATOM 10515 N N . ALA B 1 642 ? 9.711 -22.016 -31.297 1 89.75 642 ALA B N 1
ATOM 10516 C CA . ALA B 1 642 ? 9.742 -23.375 -30.766 1 89.75 642 ALA B CA 1
ATOM 10517 C C . ALA B 1 642 ? 8.359 -24 -30.797 1 89.75 642 ALA B C 1
ATOM 10519 O O . ALA B 1 642 ? 8.086 -24.953 -30.062 1 89.75 642 ALA B O 1
ATOM 10520 N N . SER B 1 643 ? 7.457 -23.547 -31.594 1 86.06 643 SER B N 1
ATOM 10521 C CA . SER B 1 643 ? 6.062 -23.984 -31.641 1 86.06 643 SER B CA 1
ATOM 10522 C C . SER B 1 643 ? 5.953 -25.453 -32.031 1 86.06 643 SER B C 1
ATOM 10524 O O . SER B 1 643 ? 4.957 -26.109 -31.719 1 86.06 643 SER B O 1
ATOM 10526 N N . CYS B 1 644 ? 6.965 -26.016 -32.656 1 86.62 644 CYS B N 1
ATOM 10527 C CA . CYS B 1 644 ? 6.969 -27.391 -33.125 1 86.62 644 CYS B CA 1
ATOM 10528 C C . CYS B 1 644 ? 7.25 -28.359 -31.984 1 86.62 644 CYS B C 1
ATOM 10530 O O . CYS B 1 644 ? 7.039 -29.562 -32.125 1 86.62 644 CYS B O 1
ATOM 10532 N N . ALA B 1 645 ? 7.852 -27.906 -31 1 81.69 645 ALA B N 1
ATOM 10533 C CA . ALA B 1 645 ? 8.266 -28.766 -29.891 1 81.69 645 ALA B CA 1
ATOM 10534 C C . ALA B 1 645 ? 7.484 -28.438 -28.625 1 81.69 645 ALA B C 1
ATOM 10536 O O . ALA B 1 645 ? 8.07 -28.094 -27.594 1 81.69 645 ALA B O 1
ATOM 10537 N N . LYS B 1 646 ? 6.203 -28.594 -28.547 1 70.56 646 LYS B N 1
ATOM 10538 C CA . LYS B 1 646 ? 5.398 -28.234 -27.391 1 70.56 646 LYS B CA 1
ATOM 10539 C C . LYS B 1 646 ? 5.461 -29.312 -26.328 1 70.56 646 LYS B C 1
ATOM 10541 O O . LYS B 1 646 ? 5.496 -30.516 -26.641 1 70.56 646 LYS B O 1
ATOM 10546 N N . GLY B 1 647 ? 5.633 -28.969 -25.109 1 65.25 647 GLY B N 1
ATOM 10547 C CA . GLY B 1 647 ? 5.449 -29.891 -23.984 1 65.25 647 GLY B CA 1
ATOM 10548 C C . GLY B 1 647 ? 6.758 -30.375 -23.391 1 65.25 647 GLY B C 1
ATOM 10549 O O . GLY B 1 647 ? 6.766 -31.031 -22.344 1 65.25 647 GLY B O 1
ATOM 10550 N N . SER B 1 648 ? 7.816 -30.109 -24.078 1 66.38 648 SER B N 1
ATOM 10551 C CA . SER B 1 648 ? 9.109 -30.531 -23.547 1 66.38 648 SER B CA 1
ATOM 10552 C C . SER B 1 648 ? 9.641 -29.531 -22.531 1 66.38 648 SER B C 1
ATOM 10554 O O . SER B 1 648 ? 9.375 -28.328 -22.625 1 66.38 648 SER B O 1
ATOM 10556 N N . ALA B 1 649 ? 10.422 -30.094 -21.5 1 70.44 649 ALA B N 1
ATOM 10557 C CA . ALA B 1 649 ? 11.109 -29.25 -20.531 1 70.44 649 ALA B CA 1
ATOM 10558 C C . ALA B 1 649 ? 12.188 -28.406 -21.219 1 70.44 649 ALA B C 1
ATOM 10560 O O . ALA B 1 649 ? 12.656 -27.406 -20.656 1 70.44 649 ALA B O 1
ATOM 10561 N N . PHE B 1 650 ? 12.516 -28.812 -22.453 1 81.94 650 PHE B N 1
ATOM 10562 C CA . PHE B 1 650 ? 13.602 -28.141 -23.156 1 81.94 650 PHE B CA 1
ATOM 10563 C C . PHE B 1 650 ? 13.078 -27.422 -24.391 1 81.94 650 PHE B C 1
ATOM 10565 O O . PHE B 1 650 ? 13.852 -27.109 -25.297 1 81.94 650 PHE B O 1
ATOM 10572 N N . THR B 1 651 ? 11.797 -27.188 -24.359 1 84.81 651 THR B N 1
ATOM 10573 C CA . THR B 1 651 ? 11.172 -26.531 -25.5 1 84.81 651 THR B CA 1
ATOM 10574 C C . THR B 1 651 ? 11.922 -25.25 -25.859 1 84.81 651 THR B C 1
ATOM 10576 O O . THR B 1 651 ? 12.039 -24.906 -27.047 1 84.81 651 THR B O 1
ATOM 10579 N N . ALA B 1 652 ? 12.523 -24.688 -24.938 1 87.12 652 ALA B N 1
ATOM 10580 C CA . ALA B 1 652 ? 13.195 -23.406 -25.141 1 87.12 652 ALA B CA 1
ATOM 10581 C C . ALA B 1 652 ? 14.422 -23.562 -26.031 1 87.12 652 ALA B C 1
ATOM 10583 O O . ALA B 1 652 ? 14.867 -22.594 -26.656 1 87.12 652 ALA B O 1
ATOM 10584 N N . TYR B 1 653 ? 14.953 -24.75 -26.125 1 91.94 653 TYR B N 1
ATOM 10585 C CA . TYR B 1 653 ? 16.156 -25 -26.906 1 91.94 653 TYR B CA 1
ATOM 10586 C C . TYR B 1 653 ? 15.812 -25.188 -28.375 1 91.94 653 TYR B C 1
ATOM 10588 O O . TYR B 1 653 ? 16.688 -25.141 -29.234 1 91.94 653 TYR B O 1
ATOM 10596 N N . CYS B 1 654 ? 14.586 -25.359 -28.656 1 93.5 654 CYS B N 1
ATOM 10597 C CA . CYS B 1 654 ? 14.195 -25.766 -30 1 93.5 654 CYS B CA 1
ATOM 10598 C C . CYS B 1 654 ? 13.992 -24.547 -30.906 1 93.5 654 CYS B C 1
ATOM 10600 O O . CYS B 1 654 ? 13.344 -23.578 -30.5 1 93.5 654 CYS B O 1
ATOM 10602 N N . TYR B 1 655 ? 14.617 -24.609 -32 1 94.12 655 TYR B N 1
ATOM 10603 C CA . TYR B 1 655 ? 14.234 -23.812 -33.188 1 94.12 655 TYR B CA 1
ATOM 10604 C C . TYR B 1 655 ? 13.711 -24.719 -34.281 1 94.12 655 TYR B C 1
ATOM 10606 O O . TYR B 1 655 ? 14.453 -25.531 -34.844 1 94.12 655 TYR B O 1
ATOM 10614 N N . CYS B 1 656 ? 12.477 -24.5 -34.625 1 94.12 656 CYS B N 1
ATOM 10615 C CA . CYS B 1 656 ? 11.82 -25.406 -35.562 1 94.12 656 CYS B CA 1
ATOM 10616 C C . CYS B 1 656 ? 12.5 -25.375 -36.906 1 94.12 656 CYS B C 1
ATOM 10618 O O . CYS B 1 656 ? 12.625 -24.297 -37.531 1 94.12 656 CYS B O 1
ATOM 10620 N N . LYS B 1 657 ? 12.82 -26.531 -37.531 1 93.25 657 LYS B N 1
ATOM 10621 C CA . LYS B 1 657 ? 13.477 -26.656 -38.812 1 93.25 657 LYS B CA 1
ATOM 10622 C C . LYS B 1 657 ? 12.602 -26.094 -39.938 1 93.25 657 LYS B C 1
ATOM 10624 O O . LYS B 1 657 ? 13.117 -25.562 -40.938 1 93.25 657 LYS B O 1
ATOM 10629 N N . SER B 1 658 ? 11.391 -26.188 -39.688 1 90.5 658 SER B N 1
ATOM 10630 C CA . SER B 1 658 ? 10.438 -25.734 -40.688 1 90.5 658 SER B CA 1
ATOM 10631 C C . SER B 1 658 ? 10.547 -24.234 -40.906 1 90.5 658 SER B C 1
ATOM 10633 O O . SER B 1 658 ? 10.125 -23.719 -41.938 1 90.5 658 SER B O 1
ATOM 10635 N N . LEU B 1 659 ? 11.094 -23.5 -40 1 91.69 659 LEU B N 1
ATOM 10636 C CA . LEU B 1 659 ? 11.195 -22.047 -40.094 1 91.69 659 LEU B CA 1
ATOM 10637 C C . LEU B 1 659 ? 12.438 -21.641 -40.906 1 91.69 659 LEU B C 1
ATOM 10639 O O . LEU B 1 659 ? 12.578 -20.484 -41.281 1 91.69 659 LEU B O 1
ATOM 10643 N N . LEU B 1 660 ? 13.391 -22.484 -41.062 1 87.06 660 LEU B N 1
ATOM 10644 C CA . LEU B 1 660 ? 14.602 -22.219 -41.844 1 87.06 660 LEU B CA 1
ATOM 10645 C C . LEU B 1 660 ? 14.305 -22.234 -43.344 1 87.06 660 LEU B C 1
ATOM 10647 O O . LEU B 1 660 ? 15.016 -21.594 -44.125 1 87.06 660 LEU B O 1
ATOM 10651 N N . LYS B 1 661 ? 13.375 -23.172 -43.906 1 65.31 661 LYS B N 1
ATOM 10652 C CA . LYS B 1 661 ? 13.062 -23.312 -45.312 1 65.31 661 LYS B CA 1
ATOM 10653 C C . LYS B 1 661 ? 12.414 -22.047 -45.875 1 65.31 661 LYS B C 1
ATOM 10655 O O . LYS B 1 661 ? 12.531 -21.75 -47.062 1 65.31 661 LYS B O 1
ATOM 10660 N N . THR B 1 662 ? 11.758 -21.234 -45.094 1 46.84 662 THR B N 1
ATOM 10661 C CA . THR B 1 662 ? 11.156 -20.078 -45.75 1 46.84 662 THR B CA 1
ATOM 10662 C C . THR B 1 662 ? 12.156 -18.938 -45.875 1 46.84 662 THR B C 1
ATOM 10664 O O . THR B 1 662 ? 12.906 -18.656 -44.938 1 46.84 662 THR B O 1
#

Sequence (1324 aa):
MRFAVYVIIALTVVCLLVLFIDNATITPFVSDYTVTKDKEKTATKQEKKNDQPCLNVQKQQKSDYPKLFDPIKFATEAPPDYSKVIFDNCELPHLDPWDPSIVKFLKPNTKKKCDSKFDQLTKLENGLLTKSINASDTTCAYRCLHPVNDYKLNYGDWQNITDKVTPTCDVIETKCYKNDEPKEPFYEFMHAQVYRNETPKAEKKPNLPDVIIIIIDSVSHSSFVRTLPRTYYELMSNYEAIPFPHLNKIAINSRPNALAMFLGKSNRNIEKSPMSVGYTSDFKNSADCNKPLDDDQFVGNRFKEAGYTTMMNDDWALGPFNWPNCKGFVKQATHHMMKPYQLRYDSGTYKSKKILENIFKNVCRETYESLIDYLDDFVSAYPDKPKFTITWNIDIAHNDNNQLYRADNKFYNFFKENEAKLNESFVFIMGDHGMRFGGIRNTDIGETEDNNPLLLITLPYSLRQNGEVLTTVRQNSHQLITQYDLYATFVDIVRPKSENTTSNLLMHGSSLLRPLPQPRTCDRLRVPFEYCTCIRKKTKLPEDNDVGKVAALKMVEQMNEVIKTESSFKDICSPLALTPDAKTITVEQFKSEGTLNLFQVTFTVQPGGGKFWGYVGREGNSSDVTILSARFPRLDSYEKTASCAKGSAFTAYCYCKSLLKTMRFAVYVIIALTVVCLLVLFIDNATITPFVSDYTVTKDKEKTATKQEKKNDQPCLNVQKQQKSDYPKLFDPIKFATEAPPDYSKVIFDNCELPHLDPWDPSIVKFLKPNTKKKCDSKFDQLTKLENGLLTKSINASDTTCAYRCLHPVNDYKLNYGDWQNITDKVTPTCDVIETKCYKNDEPKEPFYEFMHAQVYRNETPKAEKKPNLPDVIIIIIDSVSHSSFVRTLPRTYYELMSNYEAIPFPHLNKIAINSRPNALAMFLGKSNRNIEKSPMSVGYTSDFKNSADCNKPLDDDQFVGNRFKEAGYTTMMNDDWALGPFNWPNCKGFVKQATHHMMKPYQLRYDSGTYKSKKILENIFKNVCRETYESLIDYLDDFVSAYPDKPKFTITWNIDIAHNDNNQLYRADNKFYNFFKENEAKLNESFVFIMGDHGMRFGGIRNTDIGETEDNNPLLLITLPYSLRQNGEVLTTVRQNSHQLITQYDLYATFVDIVRPKSENTTSNLLMHGSSLLRPLPQPRTCDRLRVPFEYCTCIRKKTKLPEDNDVGKVAALKMVEQMNEVIKTESSFKDICSPLALTPDAKTITVEQFKSEGTLNLFQVTFTVQPGGGKFWGYVGREGNSSDVTILSARFPRLDSYEKTASCAKGSAFTAYCYCKSLLKT

pLDDT: mean 83.1, std 22.98, range [14.8, 98.81]

InterPro domains:
  IPR004245 Protein of unknown function DUF229 [PF02995] (107-578)
  IPR004245 Protein of unknown function DUF229 [PTHR10974] (5-657)
  IPR004245 Protein of unknown function DUF229 [cd16021] (217-494)
  IPR017850 Alkaline-phosphatase-like, core domain superfamily [G3DSA:3.40.720.10] (202-545)
  IPR017850 Alkaline-phosphatase-like, core domain superfamily [SSF53649] (209-534)

Radius of gyration: 35.97 Å; Cα contacts (8 Å, |Δi|>4): 2558; chains: 2; bounding box: 87×112×105 Å

Nearest PDB structures (foldseek):
  4fdi-assembly1_A  TM=5.903E-01  e=1.372E-06  Homo sapiens
  5i5h-assembly1_A  TM=6.185E-01  e=3.013E-06  Escherichia coli K-12
  6bjt-assembly1_A  TM=2.720E-01  e=1.233E+00  Pseudomonas sp. EGD-AKN5
  4fdi-assembly1_A  TM=5.904E-01  e=8.545E-07  Homo sapiens
  6bjt-assembly1_A  TM=2.721E-01  e=1.225E+00  Pseudomonas sp. EGD-AKN5